Protein AF-0000000085004366 (afdb_homodimer)

Nearest PDB structures (foldseek):
  3kt0-assembly1_A  TM=9.190E-01  e=5.394E-34  Saccharomyces cerevisiae
  3hv0-assembly1_B  TM=9.323E-01  e=9.009E-30  Cryptosporidium parvum Iowa II
  4jfa-assembly2_B  TM=9.165E-01  e=2.829E-28  Plasmodium falciparum 3D7
  4j76-assembly1_A  TM=8.966E-01  e=1.308E-28  Plasmodium falciparum 3D7
  4jfa-assembly1_A  TM=9.082E-01  e=3.659E-28  Plasmodium falciparum 3D7

Sequence (804 aa):
MAASRGTPNGAYVRLVDVLSTTKLNGAPLAKADRAILNAPTNAKHDDFIETSHAQRVDQQLLDRFTQLTGRKPHRYLRRGIVFAHRDLHLILDRYESGLPIYLFTGRGPSSDSLHLGHSIPFEFTQWLQETLGAKLILMLTDDMKILHDKDLPIQDVRKYDIANATDILAFGFDLSKTFMFSNMDYIGGAFYQNIISIARHITVRSIKEALGFTDDHNVGMFYCCSTQSAGCFASSFPGILVADKASLRSI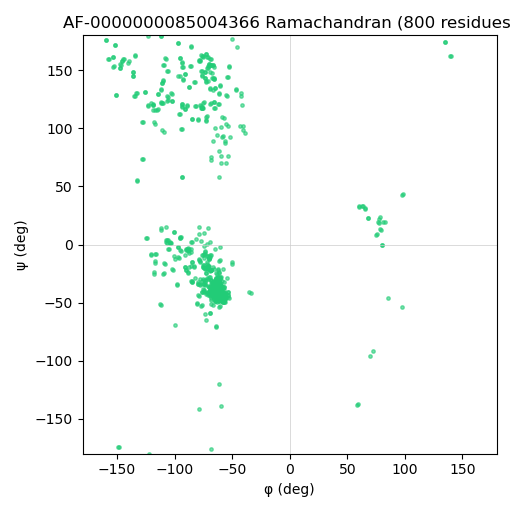PCLIPCSYDIDGYFAEVRKHAGKIGELAPSFLYSSLLPSLQGADQKMSASVKTSAIYLTDDDDVVREKIIAAFPIGQKSMDVALEWLRFFLEDDEELATIQTKHRAHQLLSIELREILTDVIIKTVRKFKTNRQGISNDVLRAFMTPRLLEMAASRGTPNGAYVRLVDVLSTTKLNGAPLAKADRAILNAPTNAKHDDFIETSHAQRVDQQLLDRFTQLTGRKPHRYLRRGIVFAHRDLHLILDRYESGLPIYLFTGRGPSSDSLHLGHSIPFEFTQWLQETLGAKLILMLTDDMKILHDKDLPIQDVRKYDIANATDILAFGFDLSKTFMFSNMDYIGGAFYQNIISIARHITVRSIKEALGFTDDHNVGMFYCCSTQSAGCFASSFPGILVADKASLRSIPCLIPCSYDIDGYFAEVRKHAGKIGELAPSFLYSSLLPSLQGADQKMSASVKTSAIYLTDDDDVVREKIIAAFPIGQKSMDVALEWLRFFLEDDEELATIQTKHRAHQLLSIELREILTDVIIKTVRKFKTNRQGISNDVLRAFMTPRLLE

pLDDT: mean 86.28, std 21.24, range [18.61, 98.88]

Solvent-accessible surface area (backbone atoms only — not comparable to full-atom values): 44004 Å² total; per-residue (Å²): 138,83,78,79,79,78,77,87,78,72,84,78,73,79,78,77,67,75,77,65,68,82,75,57,98,77,72,73,76,60,76,64,72,66,44,70,78,42,40,68,59,43,48,54,47,50,52,46,34,68,73,70,68,40,41,70,62,45,70,68,58,51,51,49,50,27,68,76,58,72,44,81,70,54,67,47,52,76,67,51,40,34,38,32,25,36,63,51,65,60,54,52,52,32,53,75,69,71,44,72,51,32,35,30,46,69,45,62,37,82,42,71,61,55,36,58,63,62,42,53,50,50,52,52,46,36,50,47,31,65,64,67,67,34,32,33,42,37,40,31,37,46,56,55,41,41,35,76,32,76,81,57,55,67,72,56,42,54,53,13,41,54,37,34,52,46,55,58,54,26,65,62,64,56,65,61,26,35,43,36,44,45,45,64,74,62,46,26,60,51,33,40,50,42,18,53,57,47,17,33,72,40,27,42,46,58,45,29,70,49,69,66,56,58,51,80,41,26,22,40,60,61,32,40,48,27,56,59,42,23,66,47,36,44,56,34,38,71,47,26,75,45,82,57,63,84,53,26,56,74,35,44,26,39,29,56,36,52,57,86,58,42,43,53,51,54,55,37,44,73,45,23,60,81,69,66,35,54,54,59,20,32,38,26,25,63,76,63,60,16,60,83,31,77,90,35,75,58,40,94,85,41,68,82,36,45,59,46,46,80,55,50,63,66,54,50,44,50,50,51,45,68,53,58,52,87,90,61,79,82,64,54,60,57,53,50,51,39,63,75,66,50,81,53,63,66,59,50,51,51,52,50,51,31,44,76,67,67,69,49,52,71,68,56,53,50,49,52,45,44,52,51,50,43,52,52,32,49,52,40,46,58,39,33,73,68,58,44,72,66,54,51,48,57,30,50,46,91,49,69,44,103,137,84,80,80,79,78,78,86,77,73,83,77,74,74,83,75,65,77,76,65,70,83,75,62,98,78,75,74,77,59,77,63,72,68,44,71,79,42,41,68,61,43,50,53,48,51,51,46,34,67,73,68,68,40,40,71,62,45,69,69,57,52,50,48,50,25,68,76,58,73,44,80,68,54,65,46,51,76,66,50,40,35,37,31,28,35,62,52,66,59,53,51,52,33,52,76,69,70,44,73,51,31,36,32,46,70,44,62,36,82,43,72,60,56,35,59,62,62,42,52,51,49,52,52,48,36,51,48,29,65,64,68,67,36,30,34,43,37,39,32,37,47,56,54,40,40,36,76,32,76,81,54,54,69,70,57,42,53,54,13,42,55,38,34,50,46,54,58,55,26,64,62,63,55,66,59,25,36,43,34,44,44,45,64,75,61,46,27,60,49,32,40,51,41,20,53,57,48,16,33,72,40,27,43,43,57,45,30,70,48,68,66,56,58,51,80,40,28,23,40,58,63,33,40,48,26,55,58,42,22,67,48,36,45,55,35,37,70,48,24,75,45,81,56,62,86,55,24,55,74,36,46,26,40,29,57,36,52,56,86,60,42,44,53,52,54,55,38,45,74,46,22,59,80,68,67,37,54,53,58,22,33,38,28,27,64,78,61,62,17,60,82,32,78,90,37,74,59,40,94,85,41,68,82,36,44,56,46,45,81,54,49,65,67,54,50,44,50,49,52,47,69,52,55,49,89,91,68,68,81,61,55,61,57,53,50,49,38,64,75,66,51,80,52,62,66,60,50,51,51,50,51,52,32,45,75,66,66,69,48,53,70,68,55,53,50,48,53,46,44,53,51,50,43,52,52,32,50,52,41,46,58,40,34,72,69,59,44,73,64,55,52,46,58,30,48,46,93,49,67,44,102

Secondary structure (DSSP, 8-state):
---------------GGGGS----SSS---TTTTTSSSHHHHHHHHHHHHHH--EE--HHHHHHHHHHH-SPPPHHHHTTSEEEEESHHHHHHHHHTT---EEEEEE---SSS-BHHHHHHHHHHHHHHHHHT-EEEEEE-HHHHHHH-TT--HHHHHHHHHHHHHHHHTT---GGGEEEEEHHHH-SHHHHHHHHHHHTT-BHHHHHHHH---TTSBHHHHHHHHHHHHTT-GGG-TTTS-S-GGGGGG--EEEEEEGGGHHHHHHHHHHHGGGT-PPPEEEEEPPPPBTTBTTS---TT-GGG--BTT--HHHHHHHHHHHS-TT-S--HHHHHHHHHH---HHHHHHHHHHHHTT-S-HHHHHHHHHHHHHHHHHHHHHHHHT--HHHHHHHHS-----/---------GGG--TTGGGS----SSS---TTTTTSSSHHHHHHHHHHHHHH--EE--HHHHHHHHHHH-SPPPHHHHTTSEEEEESHHHHHHHHHTT---EEEEEE---SSS-BHHHHHHHHHHHHHHHHHT-EEEEEE-HHHHHHH-TT--HHHHHHHHHHHHHHHHTT---GGGEEEEEHHHH-SHHHHHHHHHHHTT-BHHHHHHHH---TTSBHHHHHHHHHHHHTT-GGG-TTTS-S-GGGGGG--EEEEEEGGGHHHHHHHHHHHGGGT-PPPEEEEEPPPPBTTBTTS---TT-GGG--BTT--HHHHHHHHHHHS-TTTS-SHHHHHHHHHH---HHHHHHHHHHHHTT-S-HHHHHHHHHHHHHHHHHHHHHHHHT--HHHHHHHHS-----

Foldseek 3Di:
DPPPPDPPPPDPDDPPPPVADPDDPDDRPDPPLCPDLCVVVVVVVVVLCVVLVWAFLDPVNQVLLCVLQVDRDALCRVVCQLTTKFPVVVVSVCLSVVHAAAAEDEDAQQDLFDFPQVVQLLLNVQVVCVRSVHAYEYEHALVLNCLVDVPDDSVVSVNSVVNHLLLSCLSPHDLLRFAYAYCVPLPDDQLVVQLVLLQVVQDPVLLCVLPVDDPPRDPVNSSVLSNSLSRQQQLNFAQAADVDNVCRQVHAYEYEDASNVVSSLSSSQVCQVVSSHHRHMYGHGHTQAWLQDNVDDDDPVDVLGTGTLQDALVRLLVSLCVSQPAPDDDCSSLLSLCSSQVRDPVVSVVVSVCVVVVNAHSVNSSVVSSVRVNVVSVSSVVSSVPCDPVNSVSSHDRHYHD/DPPPPPPPPPDPDDPPPPVPDPDDPDDRPDPPLCPDLCPVVVVVVVVLCVVLVWAFLDPVNQVLLCVLQVDRDALCRVVCQQTTKDPVVVVSVCLSVVHAAAAEDEDALQDLFDFPQVVQLLLNNQVCCVRSVHAYEYEHALVLNCLVDVPDDSVVSVNSVVNHLLLSCLSPHDLLRFAYAYCVPLPDDQLVVQLVLLQVVQDPVLLCVLPVDDPPRDPVNSSVLSNSLSRQQQLNFAQAADVDNVCRQVHAYEYEDASNVVSSLSSSQVCQVVSSHHRHMYGHGHTQAWLQDNVDDDDPVDVLGTGTLQDALVRLLVSLCVSQPFDDDPCSSLLSLCSSQVRDPVVSVVVSVCVVVVNDGSVNSSVVSSVRVNVVSVSSVVSSVPCDPVNSVSSHDRHYHD

Structure (mmCIF, N/CA/C/O backbone):
data_AF-0000000085004366-model_v1
#
loop_
_entity.id
_entity.type
_entity.pdbx_description
1 polymer 'tryptophan--tRNA ligase'
#
loop_
_atom_site.group_PDB
_atom_site.id
_atom_site.type_symbol
_atom_site.label_atom_id
_atom_site.label_alt_id
_atom_site.label_comp_id
_atom_site.label_asym_id
_atom_site.label_entity_id
_atom_site.label_seq_id
_atom_site.pdbx_PDB_ins_code
_atom_site.Cartn_x
_atom_site.Cartn_y
_atom_site.Cartn_z
_atom_site.occupancy
_atom_site.B_iso_or_equiv
_atom_site.auth_seq_id
_atom_site.auth_comp_id
_atom_site.auth_asym_id
_atom_site.auth_atom_id
_atom_site.pdbx_PDB_model_num
ATOM 1 N N . MET A 1 1 ? 30.172 -12.664 55.875 1 18.61 1 MET A N 1
ATOM 2 C CA . MET A 1 1 ? 30.094 -11.234 56.188 1 18.61 1 MET A CA 1
ATOM 3 C C . MET A 1 1 ? 29.141 -10.531 55.219 1 18.61 1 MET A C 1
ATOM 5 O O . MET A 1 1 ? 29.344 -10.555 54 1 18.61 1 MET A O 1
ATOM 9 N N . ALA A 1 2 ? 27.797 -10.477 55.531 1 21.38 2 ALA A N 1
ATOM 10 C CA . ALA A 1 2 ? 26.422 -10.312 55.094 1 21.38 2 ALA A CA 1
ATOM 11 C C . ALA A 1 2 ? 26.156 -8.891 54.625 1 21.38 2 ALA A C 1
ATOM 13 O O . ALA A 1 2 ? 26.156 -7.949 55.406 1 21.38 2 ALA A O 1
ATOM 14 N N . ALA A 1 3 ? 26.75 -8.508 53.344 1 22.55 3 ALA A N 1
ATOM 15 C CA . ALA A 1 3 ? 27.031 -7.176 52.812 1 22.55 3 ALA A CA 1
ATOM 16 C C . ALA A 1 3 ? 25.766 -6.312 52.812 1 22.55 3 ALA A C 1
ATOM 18 O O . ALA A 1 3 ? 24.734 -6.727 52.281 1 22.55 3 ALA A O 1
ATOM 19 N N . SER A 1 4 ? 25.531 -5.371 53.688 1 19.69 4 SER A N 1
ATOM 20 C CA . SER A 1 4 ? 24.516 -4.441 54.156 1 19.69 4 SER A CA 1
ATOM 21 C C . SER A 1 4 ? 24.109 -3.461 53.062 1 19.69 4 SER A C 1
ATOM 23 O O . SER A 1 4 ? 24.875 -2.561 52.719 1 19.69 4 SER A O 1
ATOM 25 N N . ARG A 1 5 ? 23.594 -3.988 51.844 1 24.56 5 ARG A N 1
ATOM 26 C CA . ARG A 1 5 ? 23.375 -3.256 50.625 1 24.56 5 ARG A CA 1
ATOM 27 C C . ARG A 1 5 ? 22.469 -2.051 50.844 1 24.56 5 ARG A C 1
ATOM 29 O O . ARG A 1 5 ? 21.344 -2.199 51.281 1 24.56 5 ARG A O 1
ATOM 36 N N . GLY A 1 6 ? 23.047 -0.869 51.188 1 21.53 6 GLY A N 1
ATOM 37 C CA . GLY A 1 6 ? 22.516 0.421 51.625 1 21.53 6 GLY A CA 1
ATOM 38 C C . GLY A 1 6 ? 21.531 1.01 50.625 1 21.53 6 GLY A C 1
ATOM 39 O O . GLY A 1 6 ? 21.703 0.894 49.406 1 21.53 6 GLY A O 1
ATOM 40 N N . THR A 1 7 ? 20.172 1.083 50.875 1 25.44 7 THR A N 1
ATOM 41 C CA . THR A 1 7 ? 18.891 1.479 50.281 1 25.44 7 THR A CA 1
ATOM 42 C C . THR A 1 7 ? 18.906 2.953 49.906 1 25.44 7 THR A C 1
ATOM 44 O O . THR A 1 7 ? 18.984 3.832 50.75 1 25.44 7 THR A O 1
ATOM 47 N N . PRO A 1 8 ? 19.766 3.365 48.75 1 24.28 8 PRO A N 1
ATOM 48 C CA . PRO A 1 8 ? 19.953 4.809 48.594 1 24.28 8 PRO A CA 1
ATOM 49 C C . PRO A 1 8 ? 18.641 5.57 48.438 1 24.28 8 PRO A C 1
ATOM 51 O O . PRO A 1 8 ? 17.812 5.191 47.594 1 24.28 8 PRO A O 1
ATOM 54 N N . ASN A 1 9 ? 17.922 6.156 49.406 1 22.53 9 ASN A N 1
ATOM 55 C CA . ASN A 1 9 ? 16.734 6.93 49.75 1 22.53 9 ASN A CA 1
ATOM 56 C C . ASN A 1 9 ? 16.656 8.219 48.938 1 22.53 9 ASN A C 1
ATOM 58 O O . ASN A 1 9 ? 15.648 8.914 48.969 1 22.53 9 ASN A O 1
ATOM 62 N N . GLY A 1 10 ? 17.781 8.914 48.438 1 21.23 10 GLY A N 1
ATOM 63 C CA . GLY A 1 10 ? 17.797 10.375 48.438 1 21.23 10 GLY A CA 1
ATOM 64 C C . GLY A 1 10 ? 16.969 10.961 47.312 1 21.23 10 GLY A C 1
ATOM 65 O O . GLY A 1 10 ? 16.922 12.18 47.156 1 21.23 10 GLY A O 1
ATOM 66 N N . ALA A 1 11 ? 16.766 10.398 46.156 1 23.56 11 ALA A N 1
ATOM 67 C CA . ALA A 1 11 ? 16.781 11.211 44.938 1 23.56 11 ALA A CA 1
ATOM 68 C C . ALA A 1 11 ? 15.469 11.961 44.75 1 23.56 11 ALA A C 1
ATOM 70 O O . ALA A 1 11 ? 15.141 12.398 43.656 1 23.56 11 ALA A O 1
ATOM 71 N N . TYR A 1 12 ? 14.547 12 45.688 1 23.56 12 TYR A N 1
ATOM 72 C CA . TYR A 1 12 ? 13.227 12.547 45.438 1 23.56 12 TYR A CA 1
ATOM 73 C C . TYR A 1 12 ? 13.273 14.07 45.375 1 23.56 12 TYR A C 1
ATOM 75 O O . TYR A 1 12 ? 12.344 14.75 45.812 1 23.56 12 TYR A O 1
ATOM 83 N N . VAL A 1 13 ? 14.453 14.75 45.344 1 22.47 13 VAL A N 1
ATOM 84 C CA . VAL A 1 13 ? 14.391 16.156 45.719 1 22.47 13 VAL A CA 1
ATOM 85 C C . VAL A 1 13 ? 13.445 16.906 44.781 1 22.47 13 VAL A C 1
ATOM 87 O O . VAL A 1 13 ? 13.055 16.391 43.75 1 22.47 13 VAL A O 1
ATOM 90 N N . ARG A 1 14 ? 13.922 18.391 44.281 1 23.83 14 ARG A N 1
ATOM 91 C CA . ARG A 1 14 ? 13.68 19.828 44.312 1 23.83 14 ARG A CA 1
ATOM 92 C C . ARG A 1 14 ? 13.133 20.328 42.969 1 23.83 14 ARG A C 1
ATOM 94 O O . ARG A 1 14 ? 13.859 20.938 42.188 1 23.83 14 ARG A O 1
ATOM 101 N N . LEU A 1 15 ? 12.68 19.484 42.125 1 21.66 15 LEU A N 1
ATOM 102 C CA . LEU A 1 15 ? 12.391 19.969 40.781 1 21.66 15 LEU A CA 1
ATOM 103 C C . LEU A 1 15 ? 11.328 21.062 40.812 1 21.66 15 LEU A C 1
ATOM 105 O O . LEU A 1 15 ? 10.977 21.625 39.781 1 21.66 15 LEU A O 1
ATOM 109 N N . VAL A 1 16 ? 10.742 21.453 41.969 1 25.38 16 VAL A N 1
ATOM 110 C CA . VAL A 1 16 ? 9.641 22.391 42.062 1 25.38 16 VAL A CA 1
ATOM 111 C C . VAL A 1 16 ? 10.133 23.797 41.75 1 25.38 16 VAL A C 1
ATOM 113 O O . VAL A 1 16 ? 9.344 24.672 41.406 1 25.38 16 VAL A O 1
ATOM 116 N N . ASP A 1 17 ? 11.375 24.156 42 1 26.16 17 ASP A N 1
ATOM 117 C CA . ASP A 1 17 ? 11.758 25.547 42.219 1 26.16 17 ASP A CA 1
ATOM 118 C C . ASP A 1 17 ? 11.945 26.266 40.875 1 26.16 17 ASP A C 1
ATOM 120 O O . ASP A 1 17 ? 12.148 27.484 40.844 1 26.16 17 ASP A O 1
ATOM 124 N N . VAL A 1 18 ? 12.312 25.516 39.875 1 27.48 18 VAL A N 1
ATOM 125 C CA . VAL A 1 18 ? 12.93 26.266 38.781 1 27.48 18 VAL A CA 1
ATOM 126 C C . VAL A 1 18 ? 11.859 27.016 38.031 1 27.48 18 VAL A C 1
ATOM 128 O O . VAL A 1 18 ? 12.164 27.719 37.031 1 27.48 18 VAL A O 1
ATOM 131 N N . LEU A 1 19 ? 10.586 26.766 38.25 1 25.95 19 LEU A N 1
ATOM 132 C CA . LEU A 1 19 ? 9.594 27.391 37.406 1 25.95 19 LEU A CA 1
ATOM 133 C C . LEU A 1 19 ? 9.523 28.906 37.656 1 25.95 19 LEU A C 1
ATOM 135 O O . LEU A 1 19 ? 8.625 29.578 37.156 1 25.95 19 LEU A O 1
ATOM 139 N N . SER A 1 20 ? 10.398 29.391 38.562 1 26.08 20 SER A N 1
ATOM 140 C CA . SER A 1 20 ? 10.031 30.703 39.062 1 26.08 20 SER A CA 1
ATOM 141 C C . SER A 1 20 ? 10.266 31.797 38.031 1 26.08 20 SER A C 1
ATOM 143 O O . SER A 1 20 ? 9.453 32.719 37.906 1 26.08 20 SER A O 1
ATOM 145 N N . THR A 1 21 ? 11.531 31.969 37.562 1 27.36 21 THR A N 1
ATOM 146 C CA . THR A 1 21 ? 12.047 33.312 37.406 1 27.36 21 THR A CA 1
ATOM 147 C C . THR A 1 21 ? 11.742 33.875 36.031 1 27.36 21 THR A C 1
ATOM 149 O O . THR A 1 21 ? 12.305 34.906 35.625 1 27.36 21 THR A O 1
ATOM 152 N N . THR A 1 22 ? 11.195 33.219 35.156 1 24.27 22 THR A N 1
ATOM 153 C CA . THR A 1 22 ? 11.289 33.906 33.875 1 24.27 22 THR A CA 1
ATOM 154 C C . THR A 1 22 ? 10.508 35.219 33.938 1 24.27 22 THR A C 1
ATOM 156 O O . THR A 1 22 ? 9.297 35.219 34.125 1 24.27 22 THR A O 1
ATOM 159 N N . LYS A 1 23 ? 11.258 36.281 34.125 1 30.55 23 LYS A N 1
ATOM 160 C CA . LYS A 1 23 ? 10.953 37.719 34.281 1 30.55 23 LYS A CA 1
ATOM 161 C C . LYS A 1 23 ? 10.273 38.281 33.062 1 30.55 23 LYS A C 1
ATOM 163 O O . LYS A 1 23 ? 10.805 38.188 31.953 1 30.55 23 LYS A O 1
ATOM 168 N N . LEU A 1 24 ? 8.875 38.094 32.844 1 23.94 24 LEU A N 1
ATOM 169 C CA . LEU A 1 24 ? 8.32 38.906 31.781 1 23.94 24 LEU A CA 1
ATOM 170 C C . LEU A 1 24 ? 8.734 40.375 31.969 1 23.94 24 LEU A C 1
ATOM 172 O O . LEU A 1 24 ? 9.109 40.781 33.062 1 23.94 24 LEU A O 1
ATOM 176 N N . ASN A 1 25 ? 8.445 41.344 31.141 1 26.38 25 ASN A N 1
ATOM 177 C CA . ASN A 1 25 ? 8.734 42.75 31.219 1 26.38 25 ASN A CA 1
ATOM 178 C C . ASN A 1 25 ? 8.047 43.406 32.406 1 26.38 25 ASN A C 1
ATOM 180 O O . ASN A 1 25 ? 6.871 43.781 32.344 1 26.38 25 ASN A O 1
ATOM 184 N N . GLY A 1 26 ? 8.57 43.625 33.656 1 31.27 26 GLY A N 1
ATOM 185 C CA . GLY A 1 26 ? 8.57 44.094 35.031 1 31.27 26 GLY A CA 1
ATOM 186 C C . GLY A 1 26 ? 7.703 43.25 35.938 1 31.27 26 GLY A C 1
ATOM 187 O O . GLY A 1 26 ? 8.172 42.781 37 1 31.27 26 GLY A O 1
ATOM 188 N N . ALA A 1 27 ? 6.246 43.594 36.188 1 31.95 27 ALA A N 1
ATOM 189 C CA . ALA A 1 27 ? 5.465 43.031 37.25 1 31.95 27 ALA A CA 1
ATOM 190 C C . ALA A 1 27 ? 5.281 41.531 37.062 1 31.95 27 ALA A C 1
ATOM 192 O O . ALA A 1 27 ? 5.125 41.062 35.906 1 31.95 27 ALA A O 1
ATOM 193 N N . PRO A 1 28 ? 5.797 40.594 38.031 1 32.97 28 PRO A N 1
ATOM 194 C CA . PRO A 1 28 ? 5.625 39.156 38.031 1 32.97 28 PRO A CA 1
ATOM 195 C C . PRO A 1 28 ? 4.227 38.719 37.594 1 32.97 28 PRO A C 1
ATOM 197 O O . PRO A 1 28 ? 3.23 39.281 38.031 1 32.97 28 PRO A O 1
ATOM 200 N N . LEU A 1 29 ? 4 38.375 36.344 1 31.67 29 LEU A N 1
ATOM 201 C CA . LEU A 1 29 ? 2.686 37.812 36.062 1 31.67 29 LEU A CA 1
ATOM 202 C C . LEU A 1 29 ? 2.242 36.875 37.156 1 31.67 29 LEU A C 1
ATOM 204 O O . LEU A 1 29 ? 3 36 37.562 1 31.67 29 LEU A O 1
ATOM 208 N N . ALA A 1 30 ? 1.372 37.344 38 1 29.52 30 ALA A N 1
ATOM 209 C CA . ALA A 1 30 ? 0.907 36.594 39.156 1 29.52 30 ALA A CA 1
ATOM 210 C C . ALA A 1 30 ? 0.634 35.156 38.812 1 29.52 30 ALA A C 1
ATOM 212 O O . ALA A 1 30 ? 0.185 34.844 37.719 1 29.52 30 ALA A O 1
ATOM 213 N N . LYS A 1 31 ? 1.155 34.188 39.5 1 38.28 31 LYS A N 1
ATOM 214 C CA . LYS A 1 31 ? 1.015 32.719 39.562 1 38.28 31 LYS A CA 1
ATOM 215 C C . LYS A 1 31 ? -0.422 32.312 39.25 1 38.28 31 LYS A C 1
ATOM 217 O O . LYS A 1 31 ? -0.666 31.188 38.812 1 38.28 31 LYS A O 1
ATOM 222 N N . ALA A 1 32 ? -1.316 33.031 39.781 1 31.36 32 ALA A N 1
ATOM 223 C CA . ALA A 1 32 ? -2.746 32.719 39.781 1 31.36 32 ALA A CA 1
ATOM 224 C C . ALA A 1 32 ? -3.334 32.781 38.375 1 31.36 32 ALA A C 1
ATOM 226 O O . ALA A 1 32 ? -4.219 31.984 38.031 1 31.36 32 ALA A O 1
ATOM 227 N N . ASP A 1 33 ? -3.033 33.75 37.625 1 32.09 33 ASP A N 1
ATOM 228 C CA . ASP A 1 33 ? -3.762 33.938 36.375 1 32.09 33 ASP A CA 1
ATOM 229 C C . ASP A 1 33 ? -3.354 32.906 35.344 1 32.09 33 ASP A C 1
ATOM 231 O O . ASP A 1 33 ? -4.07 32.688 34.344 1 32.09 33 ASP A O 1
ATOM 235 N N . ARG A 1 34 ? -2.162 32.438 35.219 1 37.06 34 ARG A N 1
ATOM 236 C CA . ARG A 1 34 ? -1.754 31.328 34.375 1 37.06 34 ARG A CA 1
ATOM 237 C C . ARG A 1 34 ? -2.477 30.047 34.781 1 37.06 34 ARG A C 1
ATOM 239 O O . ARG A 1 34 ? -2.398 29.031 34.094 1 37.06 34 ARG A O 1
ATOM 246 N N . ALA A 1 35 ? -3.129 29.969 35.906 1 35.16 35 ALA A N 1
ATOM 247 C CA . ALA A 1 35 ? -3.732 28.812 36.562 1 35.16 35 ALA A CA 1
ATOM 248 C C . ALA A 1 35 ? -5.094 28.484 35.938 1 35.16 35 ALA A C 1
ATOM 250 O O . ALA A 1 35 ? -5.484 27.312 35.875 1 35.16 35 ALA A O 1
ATOM 251 N N . ILE A 1 36 ? -6.016 29.406 35.781 1 33.12 36 ILE A N 1
ATOM 252 C CA . ILE A 1 36 ? -7.391 29 35.5 1 33.12 36 ILE A CA 1
ATOM 253 C C . ILE A 1 36 ? -7.465 28.297 34.156 1 33.12 36 ILE A C 1
ATOM 255 O O . ILE A 1 36 ? -8.055 27.234 34.031 1 33.12 36 ILE A O 1
ATOM 259 N N . LEU A 1 37 ? -7.285 29.031 32.969 1 37.38 37 LEU A N 1
ATOM 260 C CA . LEU A 1 37 ? -7.613 28.5 31.656 1 37.38 37 LEU A CA 1
ATOM 261 C C . LEU A 1 37 ? -6.605 27.438 31.234 1 37.38 37 LEU A C 1
ATOM 263 O O . LEU A 1 37 ? -6.891 26.625 30.359 1 37.38 37 LEU A O 1
ATOM 267 N N . ASN A 1 38 ? -5.309 27.484 31.641 1 43.28 38 ASN A N 1
ATOM 268 C CA . ASN A 1 38 ? -4.152 26.75 31.141 1 43.28 38 ASN A CA 1
ATOM 269 C C . ASN A 1 38 ? -4.02 25.391 31.797 1 43.28 38 ASN A C 1
ATOM 271 O O . ASN A 1 38 ? -3.086 24.641 31.5 1 43.28 38 ASN A O 1
ATOM 275 N N . ALA A 1 39 ? -4.816 25.141 32.75 1 43.47 39 ALA A N 1
ATOM 276 C CA . ALA A 1 39 ? -4.527 24 33.594 1 43.47 39 ALA A CA 1
ATOM 277 C C . ALA A 1 39 ? -4.73 22.688 32.844 1 43.47 39 ALA A C 1
ATOM 279 O O . ALA A 1 39 ? -3.836 21.828 32.844 1 43.47 39 ALA A O 1
ATOM 280 N N . PRO A 1 40 ? -6.008 22.594 32.406 1 45.72 40 PRO A N 1
ATOM 281 C CA . PRO A 1 40 ? -6.184 21.266 31.812 1 45.72 40 PRO A CA 1
ATOM 282 C C . PRO A 1 40 ? -5.348 21.078 30.547 1 45.72 40 PRO A C 1
ATOM 284 O O . PRO A 1 40 ? -4.82 19.984 30.312 1 45.72 40 PRO A O 1
ATOM 287 N N . THR A 1 41 ? -5.254 22.141 29.766 1 58.03 41 THR A N 1
ATOM 288 C CA . THR A 1 41 ? -4.418 22.047 28.578 1 58.03 41 THR A CA 1
ATOM 289 C C . THR A 1 41 ? -2.953 21.844 28.953 1 58.03 41 THR A C 1
ATOM 291 O O . THR A 1 41 ? -2.252 21.047 28.328 1 58.03 41 THR A O 1
ATOM 294 N N . ASN A 1 42 ? -2.66 22.391 30.062 1 63.06 42 ASN A N 1
ATOM 295 C CA . ASN A 1 42 ? -1.275 22.281 30.516 1 63.06 42 ASN A CA 1
ATOM 296 C C . ASN A 1 42 ? -0.959 20.875 31 1 63.06 42 ASN A C 1
ATOM 298 O O . ASN A 1 42 ? 0.13 20.359 30.75 1 63.06 42 ASN A O 1
ATOM 302 N N . ALA A 1 43 ? -2.02 20.344 31.578 1 68 43 ALA A N 1
ATOM 303 C CA . ALA A 1 43 ? -1.804 18.969 32.031 1 68 43 ALA A CA 1
ATOM 304 C C . ALA A 1 43 ? -1.623 18.016 30.875 1 68 43 ALA A C 1
ATOM 306 O O . ALA A 1 43 ? -0.751 17.141 30.906 1 68 43 ALA A O 1
ATOM 307 N N . LYS A 1 44 ? -2.391 18.25 29.875 1 81.56 44 LYS A N 1
ATOM 308 C CA . LYS A 1 44 ? -2.27 17.422 28.688 1 81.56 44 LYS A CA 1
ATOM 309 C C . LYS A 1 44 ? -0.922 17.641 28 1 81.56 44 LYS A C 1
ATOM 311 O O . LYS A 1 44 ? -0.314 16.688 27.5 1 81.56 44 LYS A O 1
ATOM 316 N N . HIS A 1 45 ? -0.509 18.844 28.109 1 88.81 45 HIS A N 1
ATOM 317 C CA . HIS A 1 45 ? 0.775 19.172 27.5 1 88.81 45 HIS A CA 1
ATOM 318 C C . HIS A 1 45 ? 1.927 18.516 28.25 1 88.81 45 HIS A C 1
ATOM 320 O O . HIS A 1 45 ? 2.82 17.922 27.641 1 88.81 45 HIS A O 1
ATOM 326 N N . ASP A 1 46 ? 1.825 18.594 29.484 1 89 46 ASP A N 1
ATOM 327 C CA . ASP A 1 46 ? 2.871 18 30.312 1 89 46 ASP A CA 1
ATOM 328 C C . ASP A 1 46 ? 2.891 16.469 30.156 1 89 46 ASP A C 1
ATOM 330 O O . ASP A 1 46 ? 3.961 15.867 30.047 1 89 46 ASP A O 1
ATOM 334 N N . ASP A 1 47 ? 1.749 15.969 30.156 1 90 47 ASP A N 1
ATOM 335 C CA . ASP A 1 47 ? 1.646 14.523 29.953 1 90 47 ASP A CA 1
ATOM 336 C C . ASP A 1 47 ? 2.242 14.117 28.609 1 90 47 ASP A C 1
ATOM 338 O O . ASP A 1 47 ? 2.957 13.117 28.531 1 90 47 ASP A O 1
ATOM 342 N N . PHE A 1 48 ? 1.968 14.883 27.625 1 91.81 48 PHE A N 1
ATOM 343 C CA . PHE A 1 48 ? 2.496 14.602 26.297 1 91.81 48 PHE A CA 1
ATOM 344 C C . PHE A 1 48 ? 4.02 14.664 26.281 1 91.81 48 PHE A C 1
ATOM 346 O O . PHE A 1 48 ? 4.684 13.781 25.75 1 91.81 48 PHE A O 1
ATOM 353 N N . ILE A 1 49 ? 4.523 15.664 26.875 1 92.88 49 ILE A N 1
ATOM 354 C CA . ILE A 1 49 ? 5.969 15.867 26.891 1 92.88 49 ILE A CA 1
ATOM 355 C C . ILE A 1 49 ? 6.645 14.727 27.656 1 92.88 49 ILE A C 1
ATOM 357 O O . ILE A 1 49 ? 7.668 14.203 27.219 1 92.88 49 ILE A O 1
ATOM 361 N N . GLU A 1 50 ? 6.082 14.305 28.656 1 90.31 50 GLU A N 1
ATOM 362 C CA . GLU A 1 50 ? 6.641 13.234 29.469 1 90.31 50 GLU A CA 1
ATOM 363 C C . GLU A 1 50 ? 6.613 11.906 28.734 1 90.31 50 GLU A C 1
ATOM 365 O O . GLU A 1 50 ? 7.586 11.141 28.781 1 90.31 50 GLU A O 1
ATOM 370 N N . THR A 1 51 ? 5.543 11.672 28.031 1 88.06 51 THR A N 1
ATOM 371 C CA . THR A 1 51 ? 5.359 10.359 27.406 1 88.06 51 THR A CA 1
ATOM 372 C C . THR A 1 51 ? 6.062 10.305 26.062 1 88.06 51 THR A C 1
ATOM 374 O O . THR A 1 51 ? 6.578 9.258 25.672 1 88.06 51 THR A O 1
ATOM 377 N N . SER A 1 52 ? 6.156 11.359 25.344 1 88.81 52 SER A N 1
ATOM 378 C CA . SER A 1 52 ? 6.695 11.375 23.984 1 88.81 52 SER A CA 1
ATOM 379 C C . SER A 1 52 ? 8.195 11.648 23.984 1 88.81 52 SER A C 1
ATOM 381 O O . SER A 1 52 ? 8.867 11.445 22.984 1 88.81 52 SER A O 1
ATOM 383 N N . HIS A 1 53 ? 8.695 12.18 25.031 1 86.31 53 HIS A N 1
ATOM 384 C CA . HIS A 1 53 ? 10.078 12.602 25.172 1 86.31 53 HIS A CA 1
ATOM 385 C C . HIS A 1 53 ? 10.391 13.797 24.281 1 86.31 53 HIS A C 1
ATOM 387 O O . HIS A 1 53 ? 11.539 13.977 23.859 1 86.31 53 HIS A O 1
ATOM 393 N N . ALA A 1 54 ? 9.344 14.531 23.922 1 94.38 54 ALA A N 1
ATOM 394 C CA . ALA A 1 54 ? 9.531 15.82 23.266 1 94.38 54 ALA A CA 1
ATOM 395 C C . ALA A 1 54 ? 10.062 16.859 24.234 1 94.38 54 ALA A C 1
ATOM 397 O O . ALA A 1 54 ? 10.078 16.625 25.453 1 94.38 54 ALA A O 1
ATOM 398 N N . GLN A 1 55 ? 10.602 17.891 23.719 1 95.88 55 GLN A N 1
ATOM 399 C CA . GLN A 1 55 ? 11.102 18.984 24.547 1 95.88 55 GLN A CA 1
ATOM 400 C C . GLN A 1 55 ? 10.18 20.203 24.469 1 95.88 55 GLN A C 1
ATOM 402 O O . GLN A 1 55 ? 9.547 20.453 23.438 1 95.88 55 GLN A O 1
ATOM 407 N N . ARG A 1 56 ? 10.125 20.938 25.531 1 95.69 56 ARG A N 1
ATOM 408 C CA . ARG A 1 56 ? 9.305 22.141 25.562 1 95.69 56 ARG A CA 1
ATOM 409 C C . ARG A 1 56 ? 9.906 23.234 24.703 1 95.69 56 ARG A C 1
ATOM 411 O O . ARG A 1 56 ? 11.125 23.406 24.672 1 95.69 56 ARG A O 1
ATOM 418 N N . VAL A 1 57 ? 9.062 23.922 24.047 1 96.5 57 VAL A N 1
ATOM 419 C CA . VAL A 1 57 ? 9.492 25.156 23.422 1 96.5 57 VAL A CA 1
ATOM 420 C C . VAL A 1 57 ? 9.719 26.234 24.484 1 96.5 57 VAL A C 1
ATOM 422 O O . VAL A 1 57 ? 8.758 26.734 25.078 1 96.5 57 VAL A O 1
ATOM 425 N N . ASP A 1 58 ? 10.961 26.609 24.734 1 95.12 58 ASP A N 1
ATOM 426 C CA . ASP A 1 58 ? 11.266 27.562 25.781 1 95.12 58 ASP A CA 1
ATOM 427 C C . ASP A 1 58 ? 11.773 28.875 25.203 1 95.12 58 ASP A C 1
ATOM 429 O O . ASP A 1 58 ? 11.852 29.047 23.984 1 95.12 58 ASP A O 1
ATOM 433 N N . GLN A 1 59 ? 12.039 29.734 26.156 1 96.19 59 GLN A N 1
ATOM 434 C CA . GLN A 1 59 ? 12.422 31.078 25.75 1 96.19 59 GLN A CA 1
ATOM 435 C C . GLN A 1 59 ? 13.766 31.062 25.016 1 96.19 59 GLN A C 1
ATOM 437 O O . GLN A 1 59 ? 13.984 31.859 24.094 1 96.19 59 GLN A O 1
ATOM 442 N N . GLN A 1 60 ? 14.656 30.219 25.375 1 96.25 60 GLN A N 1
ATOM 443 C CA . GLN A 1 60 ? 15.961 30.125 24.719 1 96.25 60 GLN A CA 1
ATOM 444 C C . GLN A 1 60 ? 15.805 29.75 23.25 1 96.25 60 GLN A C 1
ATOM 446 O O . GLN A 1 60 ? 16.484 30.312 22.391 1 96.25 60 GLN A O 1
ATOM 451 N N . LEU A 1 61 ? 14.945 28.797 23.062 1 95.81 61 LEU A N 1
ATOM 452 C CA . LEU A 1 61 ? 14.688 28.375 21.703 1 95.81 61 LEU A CA 1
ATOM 453 C C . LEU A 1 61 ? 14.062 29.5 20.875 1 95.81 61 LEU A C 1
ATOM 455 O O . LEU A 1 61 ? 14.414 29.703 19.719 1 95.81 61 LEU A O 1
ATOM 459 N N . LEU A 1 62 ? 13.164 30.234 21.438 1 96.62 62 LEU A N 1
ATOM 460 C CA . LEU A 1 62 ? 12.5 31.344 20.766 1 96.62 62 LEU A CA 1
ATOM 461 C C . LEU A 1 62 ? 13.484 32.469 20.453 1 96.62 62 LEU A C 1
ATOM 463 O O . LEU A 1 62 ? 13.43 33.062 19.375 1 96.62 62 LEU A O 1
ATOM 467 N N . ASP A 1 63 ? 14.344 32.719 21.406 1 97.19 63 ASP A N 1
ATOM 468 C CA . ASP A 1 63 ? 15.375 33.719 21.188 1 97.19 63 ASP A CA 1
ATOM 469 C C . ASP A 1 63 ? 16.297 33.312 20.047 1 97.19 63 ASP A C 1
ATOM 471 O O . ASP A 1 63 ? 16.656 34.156 19.203 1 97.19 63 ASP A O 1
ATOM 475 N N . ARG A 1 64 ? 16.656 32.125 20.047 1 96.62 64 ARG A N 1
ATOM 476 C CA . ARG A 1 64 ? 17.5 31.625 18.969 1 96.62 64 ARG A CA 1
ATOM 477 C C . ARG A 1 64 ? 16.797 31.734 17.625 1 96.62 64 ARG A C 1
ATOM 479 O O . ARG A 1 64 ? 17.406 32.125 16.625 1 96.62 64 ARG A O 1
ATOM 486 N N . PHE A 1 65 ? 15.594 31.359 17.641 1 95.69 65 PHE A N 1
ATOM 487 C CA . PHE A 1 65 ? 14.797 31.438 16.438 1 95.69 65 PHE A CA 1
ATOM 488 C C . PHE A 1 65 ? 14.781 32.875 15.891 1 95.69 65 PHE A C 1
ATOM 490 O O . PHE A 1 65 ? 14.977 33.094 14.695 1 95.69 65 PHE A O 1
ATOM 497 N N . THR A 1 66 ? 14.57 33.812 16.734 1 96.75 66 THR A N 1
ATOM 498 C CA . THR A 1 66 ? 14.523 35.219 16.375 1 96.75 66 THR A CA 1
ATOM 499 C C . THR A 1 66 ? 15.891 35.719 15.883 1 96.75 66 THR A C 1
ATOM 501 O O . THR A 1 66 ? 15.977 36.438 14.891 1 96.75 66 THR A O 1
ATOM 504 N N . GLN A 1 67 ? 16.891 35.312 16.547 1 97.5 67 GLN A N 1
ATOM 505 C CA . GLN A 1 67 ? 18.234 35.688 16.172 1 97.5 67 GLN A CA 1
ATOM 506 C C . GLN A 1 67 ? 18.609 35.188 14.781 1 97.5 67 GLN A C 1
ATOM 508 O O . GLN A 1 67 ? 19.172 35.938 13.984 1 97.5 67 GLN A O 1
ATOM 513 N N . LEU A 1 68 ? 18.266 34 14.508 1 97.31 68 LEU A N 1
ATOM 514 C CA . LEU A 1 68 ? 18.641 33.375 13.258 1 97.31 68 LEU A CA 1
ATOM 515 C C . LEU A 1 68 ? 17.812 33.906 12.102 1 97.31 68 LEU A C 1
ATOM 517 O O . LEU A 1 68 ? 18.328 34.125 11 1 97.31 68 LEU A O 1
ATOM 521 N N . THR A 1 69 ? 16.516 34.156 12.312 1 96.5 69 THR A N 1
ATOM 522 C CA . THR A 1 69 ? 15.617 34.406 11.203 1 96.5 69 THR A CA 1
ATOM 523 C C . THR A 1 69 ? 15.336 35.906 11.086 1 96.5 69 THR A C 1
ATOM 525 O O . THR A 1 69 ? 14.852 36.375 10.055 1 96.5 69 THR A O 1
ATOM 528 N N . GLY A 1 70 ? 15.547 36.656 12.188 1 96.44 70 GLY A N 1
ATOM 529 C CA . GLY A 1 70 ? 15.219 38.062 12.227 1 96.44 70 GLY A CA 1
ATOM 530 C C . GLY A 1 70 ? 13.727 38.344 12.336 1 96.44 70 GLY A C 1
ATOM 531 O O . GLY A 1 70 ? 13.289 39.5 12.234 1 96.44 70 GLY A O 1
ATOM 532 N N . ARG A 1 71 ? 12.938 37.344 12.539 1 95.81 71 ARG A N 1
ATOM 533 C CA . ARG A 1 71 ? 11.492 37.5 12.602 1 95.81 71 ARG A CA 1
ATOM 534 C C . ARG A 1 71 ? 10.977 37.281 14.016 1 95.81 71 ARG A C 1
ATOM 536 O O . ARG A 1 71 ? 11.484 36.406 14.75 1 95.81 71 ARG A O 1
ATOM 543 N N . LYS A 1 72 ? 10 38.094 14.352 1 95.75 72 LYS A N 1
ATOM 544 C CA . LYS A 1 72 ? 9.266 37.781 15.578 1 95.75 72 LYS A CA 1
ATOM 545 C C . LYS A 1 72 ? 8.57 36.438 15.5 1 95.75 72 LYS A C 1
ATOM 547 O O . LYS A 1 72 ? 7.895 36.125 14.508 1 95.75 72 LYS A O 1
ATOM 552 N N . PRO A 1 73 ? 8.766 35.625 16.516 1 96.88 73 PRO A N 1
ATOM 553 C CA . PRO A 1 73 ? 8.102 34.312 16.469 1 96.88 73 PRO A CA 1
ATOM 554 C C . PRO A 1 73 ? 6.59 34.438 16.266 1 96.88 73 PRO A C 1
ATOM 556 O O . PRO A 1 73 ? 5.965 35.375 16.781 1 96.88 73 PRO A O 1
ATOM 559 N N . HIS A 1 74 ? 6.062 33.531 15.539 1 97.38 74 HIS A N 1
ATOM 560 C CA . HIS A 1 74 ? 4.621 33.469 15.328 1 97.38 74 HIS A CA 1
ATOM 561 C C . HIS A 1 74 ? 3.867 33.469 16.656 1 97.38 74 HIS A C 1
ATOM 563 O O . HIS A 1 74 ? 4.379 32.969 17.656 1 97.38 74 HIS A O 1
ATOM 569 N N . ARG A 1 75 ? 2.639 33.938 16.703 1 97.31 75 ARG A N 1
ATOM 570 C CA . ARG A 1 75 ? 1.856 34 17.938 1 97.31 75 ARG A CA 1
ATOM 571 C C . ARG A 1 75 ? 1.649 32.594 18.531 1 97.31 75 ARG A C 1
ATOM 573 O O . ARG A 1 75 ? 1.556 32.438 19.75 1 97.31 75 ARG A O 1
ATOM 580 N N . TYR A 1 76 ? 1.605 31.547 17.672 1 97.88 76 TYR A N 1
ATOM 581 C CA . TYR A 1 76 ? 1.465 30.203 18.203 1 97.88 76 TYR A CA 1
ATOM 582 C C . TYR A 1 76 ? 2.691 29.797 19.016 1 97.88 76 TYR A C 1
ATOM 584 O O . TYR A 1 76 ? 2.584 29.031 19.984 1 97.88 76 TYR A O 1
ATOM 592 N N . LEU A 1 77 ? 3.818 30.266 18.625 1 97.19 77 LEU A N 1
ATOM 593 C CA . LEU A 1 77 ? 5.051 29.969 19.344 1 97.19 77 LEU A CA 1
ATOM 594 C C . LEU A 1 77 ? 5.148 30.812 20.609 1 97.19 77 LEU A C 1
ATOM 596 O O . LEU A 1 77 ? 5.332 30.281 21.703 1 97.19 77 LEU A O 1
ATOM 600 N N . ARG A 1 78 ? 5.004 32.094 20.5 1 94.75 78 ARG A N 1
ATOM 601 C CA . ARG A 1 78 ? 5.254 32.969 21.625 1 94.75 78 ARG A CA 1
ATOM 602 C C . ARG A 1 78 ? 4.168 32.844 22.688 1 94.75 78 ARG A C 1
ATOM 604 O O . ARG A 1 78 ? 4.383 33.188 23.844 1 94.75 78 ARG A O 1
ATOM 611 N N . ARG A 1 79 ? 3.01 32.219 22.312 1 96 79 ARG A N 1
ATOM 612 C CA . ARG A 1 79 ? 1.917 32.094 23.266 1 96 79 ARG A CA 1
ATOM 613 C C . ARG A 1 79 ? 1.817 30.656 23.781 1 96 79 ARG A C 1
ATOM 615 O O . ARG A 1 79 ? 0.852 30.312 24.469 1 96 79 ARG A O 1
ATOM 622 N N . GLY A 1 80 ? 2.666 29.859 23.406 1 94.5 80 GLY A N 1
ATOM 623 C CA . GLY A 1 80 ? 2.721 28.5 23.922 1 94.5 80 GLY A CA 1
ATOM 624 C C . GLY A 1 80 ? 1.683 27.578 23.297 1 94.5 80 GLY A C 1
ATOM 625 O O . GLY A 1 80 ? 1.393 26.516 23.844 1 94.5 80 GLY A O 1
ATOM 626 N N . ILE A 1 81 ? 1.054 27.969 22.234 1 96.06 81 ILE A N 1
ATOM 627 C CA . ILE A 1 81 ? 0.151 27.094 21.5 1 96.06 81 ILE A CA 1
ATOM 628 C C . ILE A 1 81 ? 0.948 25.984 20.828 1 96.06 81 ILE A C 1
ATOM 630 O O . ILE A 1 81 ? 0.564 24.812 20.906 1 96.06 81 ILE A O 1
ATOM 634 N N . VAL A 1 82 ? 1.965 26.359 20.109 1 97.44 82 VAL A N 1
ATOM 635 C CA . VAL A 1 82 ? 3.01 25.406 19.766 1 97.44 82 VAL A CA 1
ATOM 636 C C . VAL A 1 82 ? 3.961 25.234 20.953 1 97.44 82 VAL A C 1
ATOM 638 O O . VAL A 1 82 ? 4.785 26.125 21.219 1 97.44 82 VAL A O 1
ATOM 641 N N . PHE A 1 83 ? 3.91 24.078 21.656 1 96.5 83 PHE A N 1
ATOM 642 C CA . PHE A 1 83 ? 4.422 24.047 23.031 1 96.5 83 PHE A CA 1
ATOM 643 C C . PHE A 1 83 ? 5.602 23.094 23.141 1 96.5 83 PHE A C 1
ATOM 645 O O . PHE A 1 83 ? 6.332 23.109 24.141 1 96.5 83 PHE A O 1
ATOM 652 N N . ALA A 1 84 ? 5.773 22.25 22.156 1 96.94 84 ALA A N 1
ATOM 653 C CA . ALA A 1 84 ? 6.828 21.234 22.234 1 96.94 84 ALA A CA 1
ATOM 654 C C . ALA A 1 84 ? 7.465 20.984 20.875 1 96.94 84 ALA A C 1
ATOM 656 O O . ALA A 1 84 ? 6.918 21.391 19.844 1 96.94 84 ALA A O 1
ATOM 657 N N . HIS A 1 85 ? 8.688 20.422 20.922 1 96.94 85 HIS A N 1
ATOM 658 C CA . HIS A 1 85 ? 9.398 20.094 19.703 1 96.94 85 HIS A CA 1
ATOM 659 C C . HIS A 1 85 ? 10.258 18.844 19.875 1 96.94 85 HIS A C 1
ATOM 661 O O . HIS A 1 85 ? 10.516 18.422 21.016 1 96.94 85 HIS A O 1
ATOM 667 N N . ARG A 1 86 ? 10.484 18.203 18.75 1 96.06 86 ARG A N 1
ATOM 668 C CA . ARG A 1 86 ? 11.531 17.188 18.656 1 96.06 86 ARG A CA 1
ATOM 669 C C . ARG A 1 86 ? 12.602 17.594 17.656 1 96.06 86 ARG A C 1
ATOM 671 O O . ARG A 1 86 ? 12.312 17.75 16.469 1 96.06 86 ARG A O 1
ATOM 678 N N . ASP A 1 87 ? 13.844 17.812 18.141 1 95.56 87 ASP A N 1
ATOM 679 C CA . ASP A 1 87 ? 15.047 17.984 17.328 1 95.56 87 ASP A CA 1
ATOM 680 C C . ASP A 1 87 ? 14.961 19.266 16.5 1 95.56 87 ASP A C 1
ATOM 682 O O . ASP A 1 87 ? 15.438 19.297 15.359 1 95.56 87 ASP A O 1
ATOM 686 N N . LEU A 1 88 ? 14.25 20.297 17.016 1 96.69 88 LEU A N 1
ATOM 687 C CA . LEU A 1 88 ? 14.188 21.562 16.281 1 96.69 88 LEU A CA 1
ATOM 688 C C . LEU A 1 88 ? 15.57 22.203 16.188 1 96.69 88 LEU A C 1
ATOM 690 O O . LEU A 1 88 ? 15.875 22.891 15.211 1 96.69 88 LEU A O 1
ATOM 694 N N . HIS A 1 89 ? 16.438 21.969 17.141 1 95.69 89 HIS A N 1
ATOM 695 C CA . HIS A 1 89 ? 17.797 22.516 17.141 1 95.69 89 HIS A CA 1
ATOM 696 C C . HIS A 1 89 ? 18.562 22.062 15.906 1 95.69 89 HIS A C 1
ATOM 698 O O . HIS A 1 89 ? 19.359 22.828 15.352 1 95.69 89 HIS A O 1
ATOM 704 N N . LEU A 1 90 ? 18.312 20.828 15.508 1 95.88 90 LEU A N 1
ATOM 705 C CA . LEU A 1 90 ? 18.969 20.312 14.312 1 95.88 90 LEU A CA 1
ATOM 706 C C . LEU A 1 90 ? 18.547 21.109 13.078 1 95.88 90 LEU A C 1
ATOM 708 O O . LEU A 1 90 ? 19.375 21.406 12.219 1 95.88 90 LEU A O 1
ATOM 712 N N . ILE A 1 91 ? 17.328 21.422 13.023 1 97.69 91 ILE A N 1
ATOM 713 C CA . ILE A 1 91 ? 16.797 22.188 11.906 1 97.69 91 ILE A CA 1
ATOM 714 C C . ILE A 1 91 ? 17.391 23.594 11.906 1 97.69 91 ILE A C 1
ATOM 716 O O . ILE A 1 91 ? 17.812 24.109 10.859 1 97.69 91 ILE A O 1
ATOM 720 N N . LEU A 1 92 ? 17.453 24.219 13.031 1 97.44 92 LEU A N 1
ATOM 721 C CA . LEU A 1 92 ? 17.984 25.562 13.156 1 97.44 92 LEU A CA 1
ATOM 722 C C . LEU A 1 92 ? 19.484 25.594 12.859 1 97.44 92 LEU A C 1
ATOM 724 O O . LEU A 1 92 ? 19.984 26.547 12.266 1 97.44 92 LEU A O 1
ATOM 728 N N . ASP A 1 93 ? 20.188 24.547 13.281 1 97.62 93 ASP A N 1
ATOM 729 C CA . ASP A 1 93 ? 21.609 24.422 12.93 1 97.62 93 ASP A CA 1
ATOM 730 C C . ASP A 1 93 ? 21.797 24.391 11.422 1 97.62 93 ASP A C 1
ATOM 732 O O . ASP A 1 93 ? 22.688 25.047 10.883 1 97.62 93 ASP A O 1
ATOM 736 N N . ARG A 1 94 ? 21.016 23.672 10.789 1 97.25 94 ARG A N 1
ATOM 737 C CA . ARG A 1 94 ? 21.094 23.547 9.336 1 97.25 94 ARG A CA 1
ATOM 738 C C . ARG A 1 94 ? 20.75 24.875 8.664 1 97.25 94 ARG A C 1
ATOM 740 O O . ARG A 1 94 ? 21.438 25.297 7.73 1 97.25 94 ARG A O 1
ATOM 747 N N . TYR A 1 95 ? 19.75 25.469 9.164 1 97.25 95 TYR A N 1
ATOM 748 C CA . TYR A 1 95 ? 19.375 26.781 8.648 1 97.25 95 TYR A CA 1
ATOM 749 C C . TYR A 1 95 ? 20.516 27.781 8.805 1 97.25 95 TYR A C 1
ATOM 751 O O . TYR A 1 95 ? 20.828 28.516 7.871 1 97.25 95 TYR A O 1
ATOM 759 N N . GLU A 1 96 ? 21.109 27.766 9.922 1 97.5 96 GLU A N 1
ATOM 760 C CA . GLU A 1 96 ? 22.219 28.672 10.211 1 97.5 96 GLU A CA 1
ATOM 761 C C . GLU A 1 96 ? 23.391 28.422 9.258 1 97.5 96 GLU A C 1
ATOM 763 O O . GLU A 1 96 ? 24.078 29.359 8.867 1 97.5 96 GLU A O 1
ATOM 768 N N . SER A 1 97 ? 23.578 27.219 8.836 1 97.44 97 SER A N 1
ATOM 769 C CA . SER A 1 97 ? 24.688 26.828 7.969 1 97.44 97 SER A CA 1
ATOM 770 C C . SER A 1 97 ? 24.312 26.953 6.496 1 97.44 97 SER A C 1
ATOM 772 O O . SER A 1 97 ? 25.094 26.594 5.617 1 97.44 97 SER A O 1
ATOM 774 N N . GLY A 1 98 ? 23.141 27.266 6.203 1 96.19 98 GLY A N 1
ATOM 775 C CA . GLY A 1 98 ? 22.688 27.422 4.824 1 96.19 98 GLY A CA 1
ATOM 776 C C . GLY A 1 98 ? 22.422 26.109 4.133 1 96.19 98 GLY A C 1
ATOM 777 O O . GLY A 1 98 ? 22.5 26.016 2.906 1 96.19 98 GLY A O 1
ATOM 778 N N . LEU A 1 99 ? 22.156 25.062 4.879 1 96.25 99 LEU A N 1
ATOM 779 C CA . LEU A 1 99 ? 21.891 23.734 4.34 1 96.25 99 LEU A CA 1
ATOM 780 C C . LEU A 1 99 ? 20.391 23.516 4.16 1 96.25 99 LEU A C 1
ATOM 782 O O . LEU A 1 99 ? 19.578 24.078 4.91 1 96.25 99 LEU A O 1
ATOM 786 N N . PRO A 1 100 ? 20.016 22.688 3.246 1 95.88 100 PRO A N 1
ATOM 787 C CA . PRO A 1 100 ? 18.594 22.547 2.916 1 95.88 100 PRO A CA 1
ATOM 788 C C . PRO A 1 100 ? 17.812 21.781 3.984 1 95.88 100 PRO A C 1
ATOM 790 O O . PRO A 1 100 ? 18.344 20.859 4.598 1 95.88 100 PRO A O 1
ATOM 793 N N . ILE A 1 101 ? 16.625 22.219 4.184 1 98 101 ILE A N 1
ATOM 794 C CA . ILE A 1 101 ? 15.57 21.547 4.941 1 98 101 ILE A CA 1
ATOM 795 C C . ILE A 1 101 ? 14.258 21.609 4.168 1 98 101 ILE A C 1
ATOM 797 O O . ILE A 1 101 ? 14.141 22.359 3.197 1 98 101 ILE A O 1
ATOM 801 N N . TYR A 1 102 ? 13.328 20.828 4.488 1 98.56 102 TYR A N 1
ATOM 802 C CA . TYR A 1 102 ? 12 21 3.91 1 98.56 102 TYR A CA 1
ATOM 803 C C . TYR A 1 102 ? 10.914 20.75 4.953 1 98.56 102 TYR A C 1
ATOM 805 O O . TYR A 1 102 ? 11.172 20.156 6 1 98.56 102 TYR A O 1
ATOM 813 N N . LEU A 1 103 ? 9.766 21.297 4.742 1 98.81 103 LEU A N 1
ATOM 814 C CA . LEU A 1 103 ? 8.578 21.109 5.574 1 98.81 103 LEU A CA 1
ATOM 815 C C . LEU A 1 103 ? 7.68 20.016 5.004 1 98.81 103 LEU A C 1
ATOM 817 O O . LEU A 1 103 ? 7.609 19.828 3.787 1 98.81 103 LEU A O 1
ATOM 821 N N . PHE A 1 104 ? 7.09 19.328 5.902 1 98.31 104 PHE A N 1
ATOM 822 C CA . PHE A 1 104 ? 6.109 18.312 5.512 1 98.31 104 PHE A CA 1
ATOM 823 C C . PHE A 1 104 ? 4.852 18.422 6.363 1 98.31 104 PHE A C 1
ATOM 825 O O . PHE A 1 104 ? 4.93 18.531 7.59 1 98.31 104 PHE A O 1
ATOM 832 N N . THR A 1 105 ? 3.756 18.453 5.73 1 96.88 105 THR A N 1
ATOM 833 C CA . THR A 1 105 ? 2.465 18.344 6.402 1 96.88 105 THR A CA 1
ATOM 834 C C . THR A 1 105 ? 1.421 17.734 5.477 1 96.88 105 THR A C 1
ATOM 836 O O . THR A 1 105 ? 1.727 17.375 4.336 1 96.88 105 THR A O 1
ATOM 839 N N . GLY A 1 106 ? 0.268 17.422 5.988 1 93.56 106 GLY A N 1
ATOM 840 C CA . GLY A 1 106 ? -0.741 16.75 5.176 1 93.56 106 GLY A CA 1
ATOM 841 C C . GLY A 1 106 ? -2.145 16.906 5.73 1 93.56 106 GLY A C 1
ATOM 842 O O . GLY A 1 106 ? -2.355 17.609 6.719 1 93.56 106 GLY A O 1
ATOM 843 N N . ARG A 1 107 ? -3.039 16.375 4.945 1 93.19 107 ARG A N 1
ATOM 844 C CA . ARG A 1 107 ? -4.457 16.453 5.281 1 93.19 107 ARG A CA 1
ATOM 845 C C . ARG A 1 107 ? -5.215 15.25 4.707 1 93.19 107 ARG A C 1
ATOM 847 O O . ARG A 1 107 ? -5.043 14.906 3.535 1 93.19 107 ARG A O 1
ATOM 854 N N . GLY A 1 108 ? -5.969 14.602 5.598 1 91.56 108 GLY A N 1
ATOM 855 C CA . GLY A 1 108 ? -6.988 13.695 5.086 1 91.56 108 GLY A CA 1
ATOM 856 C C . GLY A 1 108 ? -8.273 14.414 4.691 1 91.56 108 GLY A C 1
ATOM 857 O O . GLY A 1 108 ? -8.93 15.031 5.531 1 91.56 108 GLY A O 1
ATOM 858 N N . PRO A 1 109 ? -8.625 14.32 3.455 1 90.06 109 PRO A N 1
ATOM 859 C CA . PRO A 1 109 ? -9.797 15.078 3.018 1 90.06 109 PRO A CA 1
ATOM 860 C C . PRO A 1 109 ? -11.109 14.492 3.527 1 90.06 109 PRO A C 1
ATOM 862 O O . PRO A 1 109 ? -11.508 13.406 3.09 1 90.06 109 PRO A O 1
ATOM 865 N N . SER A 1 110 ? -11.797 15.031 4.441 1 77.12 110 SER A N 1
ATOM 866 C CA . SER A 1 110 ? -12.938 14.422 5.113 1 77.12 110 SER A CA 1
ATOM 867 C C . SER A 1 110 ? -14.242 15.102 4.723 1 77.12 110 SER A C 1
ATOM 869 O O . SER A 1 110 ? -15.32 14.547 4.91 1 77.12 110 SER A O 1
ATOM 871 N N . SER A 1 111 ? -14.203 16.281 4.344 1 78.69 111 SER A N 1
ATOM 872 C CA . SER A 1 111 ? -15.398 17.016 3.967 1 78.69 111 SER A CA 1
ATOM 873 C C . SER A 1 111 ? -15.094 18.031 2.875 1 78.69 111 SER A C 1
ATOM 875 O O . SER A 1 111 ? -13.984 18.078 2.35 1 78.69 111 SER A O 1
ATOM 877 N N . ASP A 1 112 ? -16.141 18.734 2.658 1 77 112 ASP A N 1
ATOM 878 C CA . ASP A 1 112 ? -16.047 19.688 1.56 1 77 112 ASP A CA 1
ATOM 879 C C . ASP A 1 112 ? -15.258 20.938 1.981 1 77 112 ASP A C 1
ATOM 881 O O . ASP A 1 112 ? -14.828 21.719 1.136 1 77 112 ASP A O 1
ATOM 885 N N . SER A 1 113 ? -15.086 21.031 3.311 1 84.12 113 SER A N 1
ATOM 886 C CA . SER A 1 113 ? -14.359 22.234 3.711 1 84.12 113 SER A CA 1
ATOM 887 C C . SER A 1 113 ? -13.633 22.016 5.035 1 84.12 113 SER A C 1
ATOM 889 O O . SER A 1 113 ? -14.07 21.219 5.867 1 84.12 113 SER A O 1
ATOM 891 N N . LEU A 1 114 ? -12.547 22.797 5.148 1 91.31 114 LEU A N 1
ATOM 892 C CA . LEU A 1 114 ? -11.805 22.828 6.406 1 91.31 114 LEU A CA 1
ATOM 893 C C . LEU A 1 114 ? -12.547 23.672 7.449 1 91.31 114 LEU A C 1
ATOM 895 O O . LEU A 1 114 ? -13.258 24.609 7.105 1 91.31 114 LEU A O 1
ATOM 899 N N . HIS A 1 115 ? -12.477 23.297 8.672 1 92 115 HIS A N 1
ATOM 900 C CA . HIS A 1 115 ? -12.898 24.156 9.766 1 92 115 HIS A CA 1
ATOM 901 C C . HIS A 1 115 ? -11.719 24.891 10.391 1 92 115 HIS A C 1
ATOM 903 O O . HIS A 1 115 ? -10.562 24.625 10.031 1 92 115 HIS A O 1
ATOM 909 N N . LEU A 1 116 ? -11.984 25.766 11.266 1 93.88 116 LEU A N 1
ATOM 910 C CA . LEU A 1 116 ? -10.961 26.641 11.828 1 93.88 116 LEU A CA 1
ATOM 911 C C . LEU A 1 116 ? -9.898 25.844 12.57 1 93.88 116 LEU A C 1
ATOM 913 O O . LEU A 1 116 ? -8.734 26.234 12.617 1 93.88 116 LEU A O 1
ATOM 917 N N . GLY A 1 117 ? -10.281 24.703 13.133 1 91.62 117 GLY A N 1
ATOM 918 C CA . GLY A 1 117 ? -9.289 23.844 13.758 1 91.62 117 GLY A CA 1
ATOM 919 C C . GLY A 1 117 ? -8.219 23.359 12.797 1 91.62 117 GLY A C 1
ATOM 920 O O . GLY A 1 117 ? -7.043 23.281 13.156 1 91.62 117 GLY A O 1
ATOM 921 N N . HIS A 1 118 ? -8.578 23.125 11.578 1 92.38 118 HIS A N 1
ATOM 922 C CA . HIS A 1 118 ? -7.66 22.656 10.547 1 92.38 118 HIS A CA 1
ATOM 923 C C . HIS A 1 118 ? -6.73 23.781 10.086 1 92.38 118 HIS A C 1
ATOM 925 O O . HIS A 1 118 ? -5.68 23.516 9.5 1 92.38 118 HIS A O 1
ATOM 931 N N . SER A 1 119 ? -7.117 24.953 10.312 1 94.25 119 SER A N 1
ATOM 932 C CA . SER A 1 119 ? -6.336 26.078 9.812 1 94.25 119 SER A CA 1
ATOM 933 C C . SER A 1 119 ? -5.047 26.25 10.609 1 94.25 119 SER A C 1
ATOM 935 O O . SER A 1 119 ? -4.07 26.812 10.109 1 94.25 119 SER A O 1
ATOM 937 N N . ILE A 1 120 ? -5.043 25.781 11.812 1 94.94 120 ILE A N 1
ATOM 938 C CA . ILE A 1 120 ? -3.965 26.062 12.75 1 94.94 120 ILE A CA 1
ATOM 939 C C . ILE A 1 120 ? -2.646 25.531 12.203 1 94.94 120 ILE A C 1
ATOM 941 O O . ILE A 1 120 ? -1.691 26.281 12.008 1 94.94 120 ILE A O 1
ATOM 945 N N . PRO A 1 121 ? -2.607 24.281 11.836 1 95.75 121 PRO A N 1
ATOM 946 C CA . PRO A 1 121 ? -1.327 23.797 11.32 1 95.75 121 PRO A CA 1
ATOM 947 C C . PRO A 1 121 ? -0.946 24.406 9.977 1 95.75 121 PRO A C 1
ATOM 949 O O . PRO A 1 121 ? 0.237 24.625 9.711 1 95.75 121 PRO A O 1
ATOM 952 N N . PHE A 1 122 ? -1.86 24.734 9.164 1 97.12 122 PHE A N 1
ATOM 953 C CA . PHE A 1 122 ? -1.548 25.25 7.832 1 97.12 122 PHE A CA 1
ATOM 954 C C . PHE A 1 122 ? -1.08 26.703 7.914 1 97.12 122 PHE A C 1
ATOM 956 O O . PHE A 1 122 ? -0.156 27.094 7.203 1 97.12 122 PHE A O 1
ATOM 963 N N . GLU A 1 123 ? -1.762 27.484 8.773 1 96.81 123 GLU A N 1
ATOM 964 C CA . GLU A 1 123 ? -1.297 28.859 8.984 1 96.81 123 GLU A CA 1
ATOM 965 C C . GLU A 1 123 ? 0.134 28.875 9.516 1 96.81 123 GLU A C 1
ATOM 967 O O . GLU A 1 123 ? 0.959 29.672 9.062 1 96.81 123 GLU A O 1
ATOM 972 N N . PHE A 1 124 ? 0.398 28.031 10.445 1 98.12 124 PHE A N 1
ATOM 973 C CA . PHE A 1 124 ? 1.724 27.953 11.047 1 98.12 124 PHE A CA 1
ATOM 974 C C . PHE A 1 124 ? 2.752 27.469 10.031 1 98.12 124 PHE A C 1
ATOM 976 O O . PHE A 1 124 ? 3.867 28 9.977 1 98.12 124 PHE A O 1
ATOM 983 N N . THR A 1 125 ? 2.418 26.484 9.227 1 98.62 125 THR A N 1
ATOM 984 C CA . THR A 1 125 ? 3.305 25.969 8.188 1 98.62 125 THR A CA 1
ATOM 985 C C . THR A 1 125 ? 3.643 27.047 7.168 1 98.62 125 THR A C 1
ATOM 987 O O . THR A 1 125 ? 4.789 27.156 6.73 1 98.62 125 THR A O 1
ATOM 990 N N . GLN A 1 126 ? 2.625 27.828 6.773 1 98.38 126 GLN A N 1
ATOM 991 C CA . GLN A 1 126 ? 2.857 28.906 5.828 1 98.38 126 GLN A CA 1
ATOM 992 C C . GLN A 1 126 ? 3.848 29.922 6.391 1 98.38 126 GLN A C 1
ATOM 994 O O . GLN A 1 126 ? 4.742 30.391 5.68 1 98.38 126 GLN A O 1
ATOM 999 N N . TRP A 1 127 ? 3.662 30.266 7.652 1 98.25 127 TRP A N 1
ATOM 1000 C CA . TRP A 1 127 ? 4.582 31.188 8.312 1 98.25 127 TRP A CA 1
ATOM 1001 C C . TRP A 1 127 ? 5.996 30.609 8.344 1 98.25 127 TRP A C 1
ATOM 1003 O O . TRP A 1 127 ? 6.969 31.328 8.086 1 98.25 127 TRP A O 1
ATOM 1013 N N . LEU A 1 128 ? 6.148 29.328 8.672 1 98.62 128 LEU A N 1
ATOM 1014 C CA . LEU A 1 128 ? 7.445 28.656 8.695 1 98.62 128 LEU A CA 1
ATOM 1015 C C . LEU A 1 128 ? 8.094 28.703 7.316 1 98.62 128 LEU A C 1
ATOM 1017 O O . LEU A 1 128 ? 9.305 28.938 7.199 1 98.62 128 LEU A O 1
ATOM 1021 N N . GLN A 1 129 ? 7.297 28.391 6.277 1 98.62 129 GLN A N 1
ATOM 1022 C CA . GLN A 1 129 ? 7.824 28.422 4.914 1 98.62 129 GLN A CA 1
ATOM 1023 C C . GLN A 1 129 ? 8.414 29.781 4.578 1 98.62 129 GLN A C 1
ATOM 1025 O O . GLN A 1 129 ? 9.531 29.875 4.062 1 98.62 129 GLN A O 1
ATOM 1030 N N . GLU A 1 130 ? 7.707 30.828 4.949 1 97.88 130 GLU A N 1
ATOM 1031 C CA . GLU A 1 130 ? 8.164 32.188 4.672 1 97.88 130 GLU A CA 1
ATOM 1032 C C . GLU A 1 130 ? 9.391 32.531 5.496 1 97.88 130 GLU A C 1
ATOM 1034 O O . GLU A 1 130 ? 10.352 33.125 4.98 1 97.88 130 GLU A O 1
ATOM 1039 N N . THR A 1 131 ? 9.336 32.219 6.723 1 97.75 131 THR A N 1
ATOM 1040 C CA . THR A 1 131 ? 10.375 32.625 7.668 1 97.75 131 THR A CA 1
ATOM 1041 C C . THR A 1 131 ? 11.68 31.891 7.367 1 97.75 131 THR A C 1
ATOM 1043 O O . THR A 1 131 ? 12.758 32.469 7.406 1 97.75 131 THR A O 1
ATOM 1046 N N . LEU A 1 132 ? 11.609 30.578 7.023 1 97.69 132 LEU A N 1
ATOM 1047 C CA . LEU A 1 132 ? 12.797 29.766 6.824 1 97.69 132 LEU A CA 1
ATOM 1048 C C . LEU A 1 132 ? 13.164 29.672 5.348 1 97.69 132 LEU A C 1
ATOM 1050 O O . LEU A 1 132 ? 14.234 29.188 4.992 1 97.69 132 LEU A O 1
ATOM 1054 N N . GLY A 1 133 ? 12.25 30.141 4.504 1 97.44 133 GLY A N 1
ATOM 1055 C CA . GLY A 1 133 ? 12.477 29.953 3.078 1 97.44 133 GLY A CA 1
ATOM 1056 C C . GLY A 1 133 ? 12.523 28.5 2.66 1 97.44 133 GLY A C 1
ATOM 1057 O O . GLY A 1 133 ? 13.25 28.141 1.732 1 97.44 133 GLY A O 1
ATOM 1058 N N . ALA A 1 134 ? 11.766 27.688 3.311 1 98.06 134 ALA A N 1
ATOM 1059 C CA . ALA A 1 134 ? 11.875 26.234 3.154 1 98.06 134 ALA A CA 1
ATOM 1060 C C . ALA A 1 134 ? 10.938 25.734 2.057 1 98.06 134 ALA A C 1
ATOM 1062 O O . ALA A 1 134 ? 9.883 26.312 1.815 1 98.06 134 ALA A O 1
ATOM 1063 N N . LYS A 1 135 ? 11.344 24.703 1.359 1 98.56 135 LYS A N 1
ATOM 1064 C CA . LYS A 1 135 ? 10.445 23.953 0.486 1 98.56 135 LYS A CA 1
ATOM 1065 C C . LYS A 1 135 ? 9.414 23.172 1.296 1 98.56 135 LYS A C 1
ATOM 1067 O O . LYS A 1 135 ? 9.633 22.875 2.473 1 98.56 135 LYS A O 1
ATOM 1072 N N . LEU A 1 136 ? 8.281 22.922 0.644 1 98.88 136 LEU A N 1
ATOM 1073 C CA . LEU A 1 136 ? 7.176 22.297 1.356 1 98.88 136 LEU A CA 1
ATOM 1074 C C . LEU A 1 136 ? 6.555 21.172 0.527 1 98.88 136 LEU A C 1
ATOM 1076 O O . LEU A 1 136 ? 6.254 21.359 -0.654 1 98.88 136 LEU A O 1
ATOM 1080 N N . ILE A 1 137 ? 6.441 20.016 1.128 1 98.88 137 ILE A N 1
ATOM 1081 C CA . ILE A 1 137 ? 5.656 18.922 0.594 1 98.88 137 ILE A CA 1
ATOM 1082 C C . ILE A 1 137 ? 4.32 18.828 1.331 1 98.88 137 ILE A C 1
ATOM 1084 O O . ILE A 1 137 ? 4.285 18.781 2.562 1 98.88 137 ILE A O 1
ATOM 1088 N N . LEU A 1 138 ? 3.217 18.891 0.595 1 98.62 138 LEU A N 1
ATOM 1089 C CA . LEU A 1 138 ? 1.864 18.75 1.123 1 98.62 138 LEU A CA 1
ATOM 1090 C C . LEU A 1 138 ? 1.224 17.453 0.629 1 98.62 138 LEU A C 1
ATOM 1092 O O . LEU A 1 138 ? 1.04 17.266 -0.576 1 98.62 138 LEU A O 1
ATOM 1096 N N . MET A 1 139 ? 0.837 16.641 1.552 1 98.12 139 MET A N 1
ATOM 1097 C CA . MET A 1 139 ? 0.289 15.328 1.221 1 98.12 139 MET A CA 1
ATOM 1098 C C . MET A 1 139 ? -1.205 15.266 1.521 1 98.12 139 MET A C 1
ATOM 1100 O O . MET A 1 139 ? -1.626 15.531 2.648 1 98.12 139 MET A O 1
ATOM 1104 N N . LEU A 1 140 ? -2 14.977 0.519 1 97.69 140 LEU A N 1
ATOM 1105 C CA . LEU A 1 140 ? -3.396 14.617 0.744 1 97.69 140 LEU A CA 1
ATOM 1106 C C . LEU A 1 140 ? -3.555 13.109 0.906 1 97.69 140 LEU A C 1
ATOM 1108 O O . LEU A 1 140 ? -3.279 12.352 -0.024 1 97.69 140 LEU A O 1
ATOM 1112 N N . THR A 1 141 ? -3.996 12.703 2.072 1 96.25 141 THR A N 1
ATOM 1113 C CA . THR A 1 141 ? -4.09 11.281 2.385 1 96.25 141 THR A CA 1
ATOM 1114 C C . THR A 1 141 ? -5.484 10.75 2.078 1 96.25 141 THR A C 1
ATOM 1116 O O . THR A 1 141 ? -6.152 10.203 2.955 1 96.25 141 THR A O 1
ATOM 1119 N N . ASP A 1 142 ? -5.91 10.883 0.867 1 96.44 142 ASP A N 1
ATOM 1120 C CA . ASP A 1 142 ? -7.227 10.453 0.399 1 96.44 142 ASP A CA 1
ATOM 1121 C C . ASP A 1 142 ? -7.395 8.945 0.547 1 96.44 142 ASP A C 1
ATOM 1123 O O . ASP A 1 142 ? -8.492 8.461 0.846 1 96.44 142 ASP A O 1
ATOM 1127 N N . ASP A 1 143 ? -6.352 8.172 0.371 1 96.38 143 ASP A N 1
ATOM 1128 C CA . ASP A 1 143 ? -6.43 6.73 0.567 1 96.38 143 ASP A CA 1
ATOM 1129 C C . ASP A 1 143 ? -6.758 6.391 2.02 1 96.38 143 ASP A C 1
ATOM 1131 O O . ASP A 1 143 ? -7.582 5.512 2.287 1 96.38 143 ASP A O 1
ATOM 1135 N N . MET A 1 144 ? -6.18 7.102 2.916 1 93.69 144 MET A N 1
ATOM 1136 C CA . MET A 1 144 ? -6.477 6.871 4.328 1 93.69 144 MET A CA 1
ATOM 1137 C C . MET A 1 144 ? -7.941 7.164 4.633 1 93.69 144 MET A C 1
ATOM 1139 O O . MET A 1 144 ? -8.562 6.461 5.434 1 93.69 144 MET A O 1
ATOM 1143 N N . LYS A 1 145 ? -8.391 8.188 4.051 1 93.56 145 LYS A N 1
ATOM 1144 C CA . LYS A 1 145 ? -9.797 8.539 4.262 1 93.56 145 LYS A CA 1
ATOM 1145 C C . LYS A 1 145 ? -10.719 7.41 3.805 1 93.56 145 LYS A C 1
ATOM 1147 O O . LYS A 1 145 ? -11.695 7.082 4.484 1 93.56 145 LYS A O 1
ATOM 1152 N N . ILE A 1 146 ? -10.391 6.855 2.709 1 94.69 146 ILE A N 1
ATOM 1153 C CA . ILE A 1 146 ? -11.18 5.742 2.186 1 94.69 146 ILE A CA 1
ATOM 1154 C C . ILE A 1 146 ? -11.102 4.559 3.145 1 94.69 146 ILE A C 1
ATOM 1156 O O . ILE A 1 146 ? -12.109 3.898 3.408 1 94.69 146 ILE A O 1
ATOM 1160 N N . LEU A 1 147 ? -10 4.293 3.691 1 96.06 147 LEU A N 1
ATOM 1161 C CA . LEU A 1 147 ? -9.766 3.162 4.582 1 96.06 147 LEU A CA 1
ATOM 1162 C C . LEU A 1 147 ? -10.508 3.348 5.902 1 96.06 147 LEU A C 1
ATOM 1164 O O . LEU A 1 147 ? -10.945 2.371 6.516 1 96.06 147 LEU A O 1
ATOM 1168 N N . HIS A 1 148 ? -10.688 4.57 6.34 1 91.69 148 HIS A N 1
ATOM 1169 C CA . HIS A 1 148 ? -11.305 4.852 7.633 1 91.69 148 HIS A CA 1
ATOM 1170 C C . HIS A 1 148 ? -12.828 4.832 7.535 1 91.69 148 HIS A C 1
ATOM 1172 O O . HIS A 1 148 ? -13.516 4.746 8.555 1 91.69 148 HIS A O 1
ATOM 1178 N N . ASP A 1 149 ? -13.328 4.953 6.305 1 89.19 149 ASP A N 1
ATOM 1179 C CA . ASP A 1 149 ? -14.766 4.891 6.07 1 89.19 149 ASP A CA 1
ATOM 1180 C C . ASP A 1 149 ? -15.102 3.879 4.977 1 89.19 149 ASP A C 1
ATOM 1182 O O . ASP A 1 149 ? -15.047 4.203 3.787 1 89.19 149 ASP A O 1
ATOM 1186 N N . LYS A 1 150 ? -15.617 2.75 5.359 1 84.25 150 LYS A N 1
ATOM 1187 C CA . LYS A 1 150 ? -15.812 1.63 4.441 1 84.25 150 LYS A CA 1
ATOM 1188 C C . LYS A 1 150 ? -16.922 1.927 3.439 1 84.25 150 LYS A C 1
ATOM 1190 O O . LYS A 1 150 ? -17 1.305 2.377 1 84.25 150 LYS A O 1
ATOM 1195 N N . ASP A 1 151 ? -17.75 2.848 3.711 1 87.38 151 ASP A N 1
ATOM 1196 C CA . ASP A 1 151 ? -18.906 3.092 2.861 1 87.38 151 ASP A CA 1
ATOM 1197 C C . ASP A 1 151 ? -18.719 4.34 2.006 1 87.38 151 ASP A C 1
ATOM 1199 O O . ASP A 1 151 ? -19.562 4.676 1.183 1 87.38 151 ASP A O 1
ATOM 1203 N N . LEU A 1 152 ? -17.625 5.008 2.217 1 89.94 152 LEU A N 1
ATOM 1204 C CA . LEU A 1 152 ? -17.391 6.242 1.479 1 89.94 152 LEU A CA 1
ATOM 1205 C C . LEU A 1 152 ? -16.969 5.945 0.043 1 89.94 152 LEU A C 1
ATOM 1207 O O . LEU A 1 152 ? -15.922 5.332 -0.192 1 89.94 152 LEU A O 1
ATOM 1211 N N . PRO A 1 153 ? -17.75 6.391 -0.906 1 92.19 153 PRO A N 1
ATOM 1212 C CA . PRO A 1 153 ? -17.375 6.148 -2.297 1 92.19 153 PRO A CA 1
ATOM 1213 C C . PRO A 1 153 ? -16.094 6.883 -2.691 1 92.19 153 PRO A C 1
ATOM 1215 O O . PRO A 1 153 ? -15.883 8.031 -2.289 1 92.19 153 PRO A O 1
ATOM 1218 N N . ILE A 1 154 ? -15.289 6.238 -3.502 1 92 154 ILE A N 1
ATOM 1219 C CA . ILE A 1 154 ? -14 6.785 -3.926 1 92 154 ILE A CA 1
ATOM 1220 C C . ILE A 1 154 ? -14.227 8.102 -4.672 1 92 154 ILE A C 1
ATOM 1222 O O . ILE A 1 154 ? -13.445 9.039 -4.523 1 92 154 ILE A O 1
ATOM 1226 N N . GLN A 1 155 ? -15.258 8.188 -5.469 1 92 155 GLN A N 1
ATOM 1227 C CA . GLN A 1 155 ? -15.547 9.391 -6.242 1 92 155 GLN A CA 1
ATOM 1228 C C . GLN A 1 155 ? -15.805 10.586 -5.328 1 92 155 GLN A C 1
ATOM 1230 O O . GLN A 1 155 ? -15.445 11.719 -5.664 1 92 155 GLN A O 1
ATOM 1235 N N . ASP A 1 156 ? -16.375 10.375 -4.223 1 94.12 156 ASP A N 1
ATOM 1236 C CA . ASP A 1 156 ? -16.609 11.438 -3.254 1 94.12 156 ASP A CA 1
ATOM 1237 C C . ASP A 1 156 ? -15.305 11.922 -2.641 1 94.12 156 ASP A C 1
ATOM 1239 O O . ASP A 1 156 ? -15.102 13.125 -2.453 1 94.12 156 ASP A O 1
ATOM 1243 N N . VAL A 1 157 ? -14.477 11.008 -2.363 1 94.19 157 VAL A N 1
ATOM 1244 C CA . VAL A 1 157 ? -13.188 11.359 -1.786 1 94.19 157 VAL A CA 1
ATOM 1245 C C . VAL A 1 157 ? -12.398 12.219 -2.773 1 94.19 157 VAL A C 1
ATOM 1247 O O . VAL A 1 157 ? -11.711 13.164 -2.373 1 94.19 157 VAL A O 1
ATOM 1250 N N . ARG A 1 158 ? -12.484 11.93 -4.02 1 93.31 158 ARG A N 1
ATOM 1251 C CA . ARG A 1 158 ? -11.805 12.719 -5.043 1 93.31 158 ARG A CA 1
ATOM 1252 C C . ARG A 1 158 ? -12.32 14.156 -5.062 1 93.31 158 ARG A C 1
ATOM 1254 O O . ARG A 1 158 ? -11.539 15.094 -5.227 1 93.31 158 ARG A O 1
ATOM 1261 N N . LYS A 1 159 ? -13.578 14.289 -4.914 1 94.12 159 LYS A N 1
ATOM 1262 C CA . LYS A 1 159 ? -14.172 15.625 -4.816 1 94.12 159 LYS A CA 1
ATOM 1263 C C . LYS A 1 159 ? -13.656 16.359 -3.584 1 94.12 159 LYS A C 1
ATOM 1265 O O . LYS A 1 159 ? -13.336 17.547 -3.654 1 94.12 159 LYS A O 1
ATOM 1270 N N . TYR A 1 160 ? -13.594 15.633 -2.516 1 93.5 160 TYR A N 1
ATOM 1271 C CA . TYR A 1 160 ? -13.07 16.219 -1.286 1 93.5 160 TYR A CA 1
ATOM 1272 C C . TYR A 1 160 ? -11.609 16.641 -1.45 1 93.5 160 TYR A C 1
ATOM 1274 O O . TYR A 1 160 ? -11.18 17.641 -0.896 1 93.5 160 TYR A O 1
ATOM 1282 N N . ASP A 1 161 ? -10.891 15.836 -2.213 1 95 161 ASP A N 1
ATOM 1283 C CA . ASP A 1 161 ? -9.492 16.141 -2.48 1 95 161 ASP A CA 1
ATOM 1284 C C . ASP A 1 161 ? -9.344 17.531 -3.104 1 95 161 ASP A C 1
ATOM 1286 O O . ASP A 1 161 ? -8.547 18.344 -2.637 1 95 161 ASP A O 1
ATOM 1290 N N . ILE A 1 162 ? -10.094 17.766 -4.07 1 95.12 162 ILE A N 1
ATOM 1291 C CA . ILE A 1 162 ? -10.008 19.016 -4.809 1 95.12 162 ILE A CA 1
ATOM 1292 C C . ILE A 1 162 ? -10.422 20.172 -3.906 1 95.12 162 ILE A C 1
ATOM 1294 O O . ILE A 1 162 ? -9.75 21.203 -3.867 1 95.12 162 ILE A O 1
ATOM 1298 N N . ALA A 1 163 ? -11.469 20 -3.176 1 94.94 163 ALA A N 1
ATOM 1299 C CA . ALA A 1 163 ? -11.969 21.031 -2.287 1 94.94 163 ALA A CA 1
ATOM 1300 C C . ALA A 1 163 ? -10.961 21.359 -1.188 1 94.94 163 ALA A C 1
ATOM 1302 O O . ALA A 1 163 ? -10.664 22.516 -0.927 1 94.94 163 ALA A O 1
ATOM 1303 N N . ASN A 1 164 ? -10.477 20.328 -0.562 1 95.94 164 ASN A N 1
ATOM 1304 C CA . ASN A 1 164 ? -9.516 20.531 0.515 1 95.94 164 ASN A CA 1
ATOM 1305 C C . ASN A 1 164 ? -8.203 21.109 -0.005 1 95.94 164 ASN A C 1
ATOM 1307 O O . ASN A 1 164 ? -7.602 21.969 0.647 1 95.94 164 ASN A O 1
ATOM 1311 N N . ALA A 1 165 ? -7.762 20.609 -1.16 1 97.06 165 ALA A N 1
ATOM 1312 C CA . ALA A 1 165 ? -6.559 21.188 -1.77 1 97.06 165 ALA A CA 1
ATOM 1313 C C . ALA A 1 165 ? -6.723 22.672 -2.016 1 97.06 165 ALA A C 1
ATOM 1315 O O . ALA A 1 165 ? -5.816 23.469 -1.723 1 97.06 165 ALA A O 1
ATOM 1316 N N . THR A 1 166 ? -7.852 23.031 -2.541 1 96.62 166 THR A N 1
ATOM 1317 C CA . THR A 1 166 ? -8.148 24.438 -2.801 1 96.62 166 THR A CA 1
ATOM 1318 C C . THR A 1 166 ? -8.141 25.234 -1.504 1 96.62 166 THR A C 1
ATOM 1320 O O . THR A 1 166 ? -7.578 26.328 -1.452 1 96.62 166 THR A O 1
ATOM 1323 N N . ASP A 1 167 ? -8.75 24.688 -0.48 1 96.75 167 ASP A N 1
ATOM 1324 C CA . ASP A 1 167 ? -8.75 25.328 0.831 1 96.75 167 ASP A CA 1
ATOM 1325 C C . ASP A 1 167 ? -7.328 25.516 1.346 1 96.75 167 ASP A C 1
ATOM 1327 O O . ASP A 1 167 ? -6.98 26.594 1.835 1 96.75 167 ASP A O 1
ATOM 1331 N N . ILE A 1 168 ? -6.52 24.516 1.258 1 97.56 168 ILE A N 1
ATOM 1332 C CA . ILE A 1 168 ? -5.164 24.531 1.795 1 97.56 168 ILE A CA 1
ATOM 1333 C C . ILE A 1 168 ? -4.34 25.609 1.079 1 97.56 168 ILE A C 1
ATOM 1335 O O . ILE A 1 168 ? -3.615 26.375 1.719 1 97.56 168 ILE A O 1
ATOM 1339 N N . LEU A 1 169 ? -4.488 25.75 -0.204 1 97.5 169 LEU A N 1
ATOM 1340 C CA . LEU A 1 169 ? -3.699 26.703 -0.977 1 97.5 169 LEU A CA 1
ATOM 1341 C C . LEU A 1 169 ? -4.121 28.141 -0.663 1 97.5 169 LEU A C 1
ATOM 1343 O O . LEU A 1 169 ? -3.359 29.078 -0.9 1 97.5 169 LEU A O 1
ATOM 1347 N N . ALA A 1 170 ? -5.277 28.281 -0.1 1 97.06 170 ALA A N 1
ATOM 1348 C CA . ALA A 1 170 ? -5.793 29.594 0.256 1 97.06 170 ALA A CA 1
ATOM 1349 C C . ALA A 1 170 ? -5.012 30.188 1.426 1 97.06 170 ALA A C 1
ATOM 1351 O O . ALA A 1 170 ? -5.121 31.391 1.708 1 97.06 170 ALA A O 1
ATOM 1352 N N . PHE A 1 171 ? -4.223 29.422 2.062 1 97.31 171 PHE A N 1
ATOM 1353 C CA . PHE A 1 171 ? -3.418 29.922 3.168 1 97.31 171 PHE A CA 1
ATOM 1354 C C . PHE A 1 171 ? -2.193 30.672 2.65 1 97.31 171 PHE A C 1
ATOM 1356 O O . PHE A 1 171 ? -1.482 31.328 3.42 1 97.31 171 PHE A O 1
ATOM 1363 N N . GLY A 1 172 ? -1.893 30.562 1.389 1 97.38 172 GLY A N 1
ATOM 1364 C CA . GLY A 1 172 ? -0.902 31.438 0.78 1 97.38 172 GLY A CA 1
ATOM 1365 C C . GLY A 1 172 ? 0.473 30.797 0.683 1 97.38 172 GLY A C 1
ATOM 1366 O O . GLY A 1 172 ? 1.485 31.469 0.932 1 97.38 172 GLY A O 1
ATOM 1367 N N . PHE A 1 173 ? 0.562 29.547 0.302 1 98.31 173 PHE A N 1
ATOM 1368 C CA . PHE A 1 173 ? 1.845 28.875 0.126 1 98.31 173 PHE A CA 1
ATOM 1369 C C . PHE A 1 173 ? 2.512 29.312 -1.172 1 98.31 173 PHE A C 1
ATOM 1371 O O . PHE A 1 173 ? 1.83 29.641 -2.145 1 98.31 173 PHE A O 1
ATOM 1378 N N . ASP A 1 174 ? 3.787 29.312 -1.167 1 98.38 174 ASP A N 1
ATOM 1379 C CA . ASP A 1 174 ? 4.59 29.703 -2.324 1 98.38 174 ASP A CA 1
ATOM 1380 C C . ASP A 1 174 ? 4.633 28.594 -3.363 1 98.38 174 ASP A C 1
ATOM 1382 O O . ASP A 1 174 ? 5.191 27.516 -3.109 1 98.38 174 ASP A O 1
ATOM 1386 N N . LEU A 1 175 ? 4.109 28.844 -4.559 1 97.88 175 LEU A N 1
ATOM 1387 C CA . LEU A 1 175 ? 4.039 27.859 -5.625 1 97.88 175 LEU A CA 1
ATOM 1388 C C . LEU A 1 175 ? 5.434 27.359 -6.004 1 97.88 175 LEU A C 1
ATOM 1390 O O . LEU A 1 175 ? 5.629 26.172 -6.262 1 97.88 175 LEU A O 1
ATOM 1394 N N . SER A 1 176 ? 6.391 28.219 -6.039 1 98.44 176 SER A N 1
ATOM 1395 C CA . SER A 1 176 ? 7.734 27.844 -6.484 1 98.44 176 SER A CA 1
ATOM 1396 C C . SER A 1 176 ? 8.422 26.938 -5.473 1 98.44 176 SER A C 1
ATOM 1398 O O . SER A 1 176 ? 9.422 26.281 -5.793 1 98.44 176 SER A O 1
ATOM 1400 N N . LYS A 1 177 ? 7.805 26.797 -4.227 1 98.62 177 LYS A N 1
ATOM 1401 C CA . LYS A 1 177 ? 8.469 26.047 -3.17 1 98.62 177 LYS A CA 1
ATOM 1402 C C . LYS A 1 177 ? 7.566 24.938 -2.639 1 98.62 177 LYS A C 1
ATOM 1404 O O . LYS A 1 177 ? 7.883 24.297 -1.629 1 98.62 177 LYS A O 1
ATOM 1409 N N . THR A 1 178 ? 6.43 24.766 -3.275 1 98.88 178 THR A N 1
ATOM 1410 C CA . THR A 1 178 ? 5.469 23.828 -2.707 1 98.88 178 THR A CA 1
ATOM 1411 C C . THR A 1 178 ? 5.055 22.781 -3.738 1 98.88 178 THR A C 1
ATOM 1413 O O . THR A 1 178 ? 4.754 23.125 -4.883 1 98.88 178 THR A O 1
ATOM 1416 N N . PHE A 1 179 ? 5.105 21.562 -3.346 1 98.88 179 PHE A N 1
ATOM 1417 C CA . PHE A 1 179 ? 4.527 20.453 -4.105 1 98.88 179 PHE A CA 1
ATOM 1418 C C . PHE A 1 179 ? 3.438 19.766 -3.299 1 98.88 179 PHE A C 1
ATOM 1420 O O . PHE A 1 179 ? 3.682 19.312 -2.18 1 98.88 179 PHE A O 1
ATOM 1427 N N . MET A 1 180 ? 2.281 19.766 -3.832 1 98.75 180 MET A N 1
ATOM 1428 C CA . MET A 1 180 ? 1.136 19.094 -3.229 1 98.75 180 MET A CA 1
ATOM 1429 C C . MET A 1 180 ? 0.72 17.875 -4.055 1 98.75 180 MET A C 1
ATOM 1431 O O . MET A 1 180 ? 0.728 17.922 -5.285 1 98.75 180 MET A O 1
ATOM 1435 N N . PHE A 1 181 ? 0.385 16.781 -3.377 1 98.38 181 PHE A N 1
ATOM 1436 C CA . PHE A 1 181 ? -0.025 15.617 -4.152 1 98.38 181 PHE A CA 1
ATOM 1437 C C . PHE A 1 181 ? -1.066 14.797 -3.395 1 98.38 181 PHE A C 1
ATOM 1439 O O . PHE A 1 181 ? -1.163 14.891 -2.17 1 98.38 181 PHE A O 1
ATOM 1446 N N . SER A 1 182 ? -1.9 14.117 -4.164 1 97.31 182 SER A N 1
ATOM 1447 C CA . SER A 1 182 ? -2.797 13.078 -3.666 1 97.31 182 SER A CA 1
ATOM 1448 C C . SER A 1 182 ? -2.107 11.719 -3.643 1 97.31 182 SER A C 1
ATOM 1450 O O . SER A 1 182 ? -1.438 11.336 -4.605 1 97.31 182 SER A O 1
ATOM 1452 N N . ASN A 1 183 ? -2.297 11 -2.539 1 97.81 183 ASN A N 1
ATOM 1453 C CA . ASN A 1 183 ? -1.717 9.664 -2.469 1 97.81 183 ASN A CA 1
ATOM 1454 C C . ASN A 1 183 ? -2.213 8.773 -3.609 1 97.81 183 ASN A C 1
ATOM 1456 O O . ASN A 1 183 ? -1.427 8.055 -4.227 1 97.81 183 ASN A O 1
ATOM 1460 N N . MET A 1 184 ? -3.459 8.82 -3.891 1 96.31 184 MET A N 1
ATOM 1461 C CA . MET A 1 184 ? -4.062 7.965 -4.91 1 96.31 184 MET A CA 1
ATOM 1462 C C . MET A 1 184 ? -3.438 8.219 -6.273 1 96.31 184 MET A C 1
ATOM 1464 O O . MET A 1 184 ? -3.338 7.305 -7.098 1 96.31 184 MET A O 1
ATOM 1468 N N . ASP A 1 185 ? -2.961 9.414 -6.5 1 96.44 185 ASP A N 1
ATOM 1469 C CA . ASP A 1 185 ? -2.438 9.766 -7.812 1 96.44 185 ASP A CA 1
ATOM 1470 C C . ASP A 1 185 ? -0.916 9.641 -7.852 1 96.44 185 ASP A C 1
ATOM 1472 O O . ASP A 1 185 ? -0.344 9.273 -8.883 1 96.44 185 ASP A O 1
ATOM 1476 N N . TYR A 1 186 ? -0.27 9.922 -6.777 1 97.62 186 TYR A N 1
ATOM 1477 C CA . TYR A 1 186 ? 1.184 10.047 -6.773 1 97.62 186 TYR A CA 1
ATOM 1478 C C . TYR A 1 186 ? 1.846 8.711 -6.469 1 97.62 186 TYR A C 1
ATOM 1480 O O . TYR A 1 186 ? 3.033 8.523 -6.738 1 97.62 186 TYR A O 1
ATOM 1488 N N . ILE A 1 187 ? 1.199 7.719 -5.84 1 97.81 187 ILE A N 1
ATOM 1489 C CA . ILE A 1 187 ? 1.754 6.441 -5.406 1 97.81 187 ILE A CA 1
ATOM 1490 C C . ILE A 1 187 ? 2.576 5.828 -6.535 1 97.81 187 ILE A C 1
ATOM 1492 O O . ILE A 1 187 ? 2.152 5.828 -7.691 1 97.81 187 ILE A O 1
ATOM 1496 N N . GLY A 1 188 ? 3.781 5.344 -6.191 1 97.44 188 GLY A N 1
ATOM 1497 C CA . GLY A 1 188 ? 4.688 4.75 -7.16 1 97.44 188 GLY A CA 1
ATOM 1498 C C . GLY A 1 188 ? 6.117 5.234 -7.016 1 97.44 188 GLY A C 1
ATOM 1499 O O . GLY A 1 188 ? 6.418 6.047 -6.141 1 97.44 188 GLY A O 1
ATOM 1500 N N . GLY A 1 189 ? 7.008 4.676 -7.758 1 96 189 GLY A N 1
ATOM 1501 C CA . GLY A 1 189 ? 8.391 5.125 -7.816 1 96 189 GLY A CA 1
ATOM 1502 C C . GLY A 1 189 ? 9.086 5.09 -6.469 1 96 189 GLY A C 1
ATOM 1503 O O . GLY A 1 189 ? 8.93 4.133 -5.707 1 96 189 GLY A O 1
ATOM 1504 N N . ALA A 1 190 ? 9.867 6.18 -6.227 1 97.19 190 ALA A N 1
ATOM 1505 C CA . ALA A 1 190 ? 10.648 6.273 -4.996 1 97.19 190 ALA A CA 1
ATOM 1506 C C . ALA A 1 190 ? 9.734 6.375 -3.773 1 97.19 190 ALA A C 1
ATOM 1508 O O . ALA A 1 190 ? 10.07 5.863 -2.701 1 97.19 190 ALA A O 1
ATOM 1509 N N . PHE A 1 191 ? 8.625 7.031 -3.973 1 98.38 191 PHE A N 1
ATOM 1510 C CA . PHE A 1 191 ? 7.656 7.164 -2.893 1 98.38 191 PHE A CA 1
ATOM 1511 C C . PHE A 1 191 ? 7.188 5.793 -2.416 1 98.38 191 PHE A C 1
ATOM 1513 O O . PHE A 1 191 ? 7.238 5.496 -1.22 1 98.38 191 PHE A O 1
ATOM 1520 N N . TYR A 1 192 ? 6.801 4.895 -3.328 1 98.25 192 TYR A N 1
ATOM 1521 C CA . TYR A 1 192 ? 6.348 3.555 -2.977 1 98.25 192 TYR A CA 1
ATOM 1522 C C . TYR A 1 192 ? 7.5 2.717 -2.432 1 98.25 192 TYR A C 1
ATOM 1524 O O . TYR A 1 192 ? 7.312 1.91 -1.519 1 98.25 192 TYR A O 1
ATOM 1532 N N . GLN A 1 193 ? 8.625 2.869 -2.994 1 97.19 193 GLN A N 1
ATOM 1533 C CA . GLN A 1 193 ? 9.789 2.146 -2.49 1 97.19 193 GLN A CA 1
ATOM 1534 C C . GLN A 1 193 ? 10.023 2.443 -1.012 1 97.19 193 GLN A C 1
ATOM 1536 O O . GLN A 1 193 ? 10.305 1.536 -0.228 1 97.19 193 GLN A O 1
ATOM 1541 N N . ASN A 1 194 ? 9.906 3.676 -0.619 1 97.5 194 ASN A N 1
ATOM 1542 C CA . ASN A 1 194 ? 10.109 4.047 0.778 1 97.5 194 ASN A CA 1
ATOM 1543 C C . ASN A 1 194 ? 8.977 3.525 1.663 1 97.5 194 ASN A C 1
ATOM 1545 O O . ASN A 1 194 ? 9.203 3.176 2.822 1 97.5 194 ASN A O 1
ATOM 1549 N N . ILE A 1 195 ? 7.734 3.529 1.119 1 98.12 195 ILE A N 1
ATOM 1550 C CA . ILE A 1 195 ? 6.613 2.961 1.864 1 98.12 195 ILE A CA 1
ATOM 1551 C C . ILE A 1 195 ? 6.914 1.505 2.213 1 98.12 195 ILE A C 1
ATOM 1553 O O . ILE A 1 195 ? 6.801 1.103 3.373 1 98.12 195 ILE A O 1
ATOM 1557 N N . ILE A 1 196 ? 7.352 0.725 1.196 1 97.69 196 ILE A N 1
ATOM 1558 C CA . ILE A 1 196 ? 7.633 -0.694 1.38 1 97.69 196 ILE A CA 1
ATOM 1559 C C . ILE A 1 196 ? 8.82 -0.864 2.33 1 97.69 196 ILE A C 1
ATOM 1561 O O . ILE A 1 196 ? 8.797 -1.728 3.209 1 97.69 196 ILE A O 1
ATOM 1565 N N . SER A 1 197 ? 9.844 -0.027 2.193 1 96.69 197 SER A N 1
ATOM 1566 C CA . SER A 1 197 ? 11.055 -0.122 3.006 1 96.69 197 SER A CA 1
ATOM 1567 C C . SER A 1 197 ? 10.742 0.065 4.488 1 96.69 197 SER A C 1
ATOM 1569 O O . SER A 1 197 ? 11.266 -0.656 5.336 1 96.69 197 SER A O 1
ATOM 1571 N N . ILE A 1 198 ? 9.875 0.996 4.793 1 96.75 198 ILE A N 1
ATOM 1572 C CA . ILE A 1 198 ? 9.625 1.248 6.211 1 96.75 198 ILE A CA 1
ATOM 1573 C C . ILE A 1 198 ? 8.562 0.279 6.73 1 96.75 198 ILE A C 1
ATOM 1575 O O . ILE A 1 198 ? 8.602 -0.118 7.895 1 96.75 198 ILE A O 1
ATOM 1579 N N . ALA A 1 199 ? 7.645 -0.109 5.883 1 97.38 199 ALA A N 1
ATOM 1580 C CA . ALA A 1 199 ? 6.566 -1.015 6.27 1 97.38 199 ALA A CA 1
ATOM 1581 C C . ALA A 1 199 ? 7.121 -2.322 6.824 1 97.38 199 ALA A C 1
ATOM 1583 O O . ALA A 1 199 ? 6.52 -2.932 7.715 1 97.38 199 ALA A O 1
ATOM 1584 N N . ARG A 1 200 ? 8.203 -2.797 6.273 1 96.25 200 ARG A N 1
ATOM 1585 C CA . ARG A 1 200 ? 8.734 -4.094 6.68 1 96.25 200 ARG A CA 1
ATOM 1586 C C . ARG A 1 200 ? 9.281 -4.039 8.102 1 96.25 200 ARG A C 1
ATOM 1588 O O . ARG A 1 200 ? 9.57 -5.074 8.703 1 96.25 200 ARG A O 1
ATOM 1595 N N . HIS A 1 201 ? 9.383 -2.812 8.703 1 96.44 201 HIS A N 1
ATOM 1596 C CA . HIS A 1 201 ? 9.93 -2.668 10.047 1 96.44 201 HIS A CA 1
ATOM 1597 C C . HIS A 1 201 ? 8.844 -2.312 11.055 1 96.44 201 HIS A C 1
ATOM 1599 O O . HIS A 1 201 ? 9.055 -2.404 12.266 1 96.44 201 HIS A O 1
ATOM 1605 N N . ILE A 1 202 ? 7.691 -1.865 10.625 1 96.88 202 ILE A N 1
ATOM 1606 C CA . ILE A 1 202 ? 6.57 -1.526 11.492 1 96.88 202 ILE A CA 1
ATOM 1607 C C . ILE A 1 202 ? 5.699 -2.762 11.719 1 96.88 202 ILE A C 1
ATOM 1609 O O . ILE A 1 202 ? 5.137 -3.312 10.773 1 96.88 202 ILE A O 1
ATOM 1613 N N . THR A 1 203 ? 5.562 -3.154 12.938 1 97.38 203 THR A N 1
ATOM 1614 C CA . THR A 1 203 ? 4.793 -4.359 13.234 1 97.38 203 THR A CA 1
ATOM 1615 C C . THR A 1 203 ? 3.354 -4.004 13.594 1 97.38 203 THR A C 1
ATOM 1617 O O . THR A 1 203 ? 3.061 -2.859 13.953 1 97.38 203 THR A O 1
ATOM 1620 N N . VAL A 1 204 ? 2.49 -5.008 13.477 1 98.12 204 VAL A N 1
ATOM 1621 C CA . VAL A 1 204 ? 1.108 -4.844 13.922 1 98.12 204 VAL A CA 1
ATOM 1622 C C . VAL A 1 204 ? 1.075 -4.52 15.406 1 98.12 204 VAL A C 1
ATOM 1624 O O . VAL A 1 204 ? 0.336 -3.631 15.844 1 98.12 204 VAL A O 1
ATOM 1627 N N . ARG A 1 205 ? 1.909 -5.148 16.141 1 97.81 205 ARG A N 1
ATOM 1628 C CA . ARG A 1 205 ? 2.006 -4.895 17.578 1 97.81 205 ARG A CA 1
ATOM 1629 C C . ARG A 1 205 ? 2.312 -3.428 17.844 1 97.81 205 ARG A C 1
ATOM 1631 O O . ARG A 1 205 ? 1.664 -2.803 18.688 1 97.81 205 ARG A O 1
ATOM 1638 N N . SER A 1 206 ? 3.287 -2.912 17.188 1 96.06 206 SER A N 1
ATOM 1639 C CA . SER A 1 206 ? 3.707 -1.537 17.438 1 96.06 206 SER A CA 1
ATOM 1640 C C . SER A 1 206 ? 2.59 -0.552 17.109 1 96.06 206 SER A C 1
ATOM 1642 O O . SER A 1 206 ? 2.434 0.464 17.797 1 96.06 206 SER A O 1
ATOM 1644 N N . ILE A 1 207 ? 1.823 -0.815 16.094 1 96.56 207 ILE A N 1
ATOM 1645 C CA . ILE A 1 207 ? 0.715 0.056 15.719 1 96.56 207 ILE A CA 1
ATOM 1646 C C . ILE A 1 207 ? -0.385 -0.024 16.766 1 96.56 207 ILE A C 1
ATOM 1648 O O . ILE A 1 207 ? -0.974 0.995 17.141 1 96.56 207 ILE A O 1
ATOM 1652 N N . LYS A 1 208 ? -0.666 -1.188 17.203 1 96.56 208 LYS A N 1
ATOM 1653 C CA . LYS A 1 208 ? -1.65 -1.339 18.266 1 96.56 208 LYS A CA 1
ATOM 1654 C C . LYS A 1 208 ? -1.258 -0.523 19.5 1 96.56 208 LYS A C 1
ATOM 1656 O O . LYS A 1 208 ? -2.094 0.166 20.078 1 96.56 208 LYS A O 1
ATOM 1661 N N . GLU A 1 209 ? -0.073 -0.539 19.812 1 94.19 209 GLU A N 1
ATOM 1662 C CA . GLU A 1 209 ? 0.432 0.18 20.984 1 94.19 209 GLU A CA 1
ATOM 1663 C C . GLU A 1 209 ? 0.417 1.688 20.75 1 94.19 209 GLU A C 1
ATOM 1665 O O . GLU A 1 209 ? 0.036 2.455 21.641 1 94.19 209 GLU A O 1
ATOM 1670 N N . ALA A 1 210 ? 0.776 2.068 19.609 1 91.75 210 ALA A N 1
ATOM 1671 C CA . ALA A 1 210 ? 0.948 3.49 19.328 1 91.75 210 ALA A CA 1
ATOM 1672 C C . ALA A 1 210 ? -0.397 4.16 19.062 1 91.75 210 ALA A C 1
ATOM 1674 O O . ALA A 1 210 ? -0.594 5.328 19.406 1 91.75 210 ALA A O 1
ATOM 1675 N N . LEU A 1 211 ? -1.306 3.432 18.453 1 92.75 211 LEU A N 1
ATOM 1676 C CA . LEU A 1 211 ? -2.502 4.094 17.953 1 92.75 211 LEU A CA 1
ATOM 1677 C C . LEU A 1 211 ? -3.758 3.518 18.594 1 92.75 211 LEU A C 1
ATOM 1679 O O . LEU A 1 211 ? -4.859 4.027 18.375 1 92.75 211 LEU A O 1
ATOM 1683 N N . GLY A 1 212 ? -3.664 2.496 19.312 1 94.25 212 GLY A N 1
ATOM 1684 C CA . GLY A 1 212 ? -4.809 1.891 19.969 1 94.25 212 GLY A CA 1
ATOM 1685 C C . GLY A 1 212 ? -5.688 1.084 19.031 1 94.25 212 GLY A C 1
ATOM 1686 O O . GLY A 1 212 ? -6.848 0.811 19.344 1 94.25 212 GLY A O 1
ATOM 1687 N N . PHE A 1 213 ? -5.184 0.681 17.875 1 96.44 213 PHE A N 1
ATOM 1688 C CA . PHE A 1 213 ? -5.934 -0.146 16.938 1 96.44 213 PHE A CA 1
ATOM 1689 C C . PHE A 1 213 ? -6.113 -1.558 17.484 1 96.44 213 PHE A C 1
ATOM 1691 O O . PHE A 1 213 ? -5.352 -1.995 18.359 1 96.44 213 PHE A O 1
ATOM 1698 N N . THR A 1 214 ? -7.168 -2.174 16.984 1 98 214 THR A N 1
ATOM 1699 C CA . THR A 1 214 ? -7.457 -3.553 17.359 1 98 214 THR A CA 1
ATOM 1700 C C . THR A 1 214 ? -7.52 -4.449 16.125 1 98 214 THR A C 1
ATOM 1702 O O . THR A 1 214 ? -7.379 -3.971 14.992 1 98 214 THR A O 1
ATOM 1705 N N . ASP A 1 215 ? -7.785 -5.738 16.391 1 97.88 215 ASP A N 1
ATOM 1706 C CA . ASP A 1 215 ? -7.812 -6.707 15.297 1 97.88 215 ASP A CA 1
ATOM 1707 C C . ASP A 1 215 ? -9.023 -6.477 14.398 1 97.88 215 ASP A C 1
ATOM 1709 O O . ASP A 1 215 ? -9.094 -7.027 13.297 1 97.88 215 ASP A O 1
ATOM 1713 N N . ASP A 1 216 ? -9.953 -5.664 14.805 1 97.31 216 ASP A N 1
ATOM 1714 C CA . ASP A 1 216 ? -11.156 -5.41 14.031 1 97.31 216 ASP A CA 1
ATOM 1715 C C . ASP A 1 216 ? -10.922 -4.324 12.984 1 97.31 216 ASP A C 1
ATOM 1717 O O . ASP A 1 216 ? -11.742 -4.137 12.078 1 97.31 216 ASP A O 1
ATOM 1721 N N . HIS A 1 217 ? -9.859 -3.619 13.148 1 98 217 HIS A N 1
ATOM 1722 C CA . HIS A 1 217 ? -9.5 -2.627 12.141 1 98 217 HIS A CA 1
ATOM 1723 C C . HIS A 1 217 ? -8.969 -3.293 10.875 1 98 217 HIS A C 1
ATOM 1725 O O . HIS A 1 217 ? -8.43 -4.402 10.93 1 98 217 HIS A O 1
ATOM 1731 N N . ASN A 1 218 ? -9.203 -2.672 9.758 1 97.88 218 ASN A N 1
ATOM 1732 C CA . ASN A 1 218 ? -8.773 -3.258 8.492 1 97.88 218 ASN A CA 1
ATOM 1733 C C . ASN A 1 218 ? -7.266 -3.109 8.297 1 97.88 218 ASN A C 1
ATOM 1735 O O . ASN A 1 218 ? -6.633 -2.27 8.938 1 97.88 218 ASN A O 1
ATOM 1739 N N . VAL A 1 219 ? -6.688 -3.885 7.414 1 98.12 219 VAL A N 1
ATOM 1740 C CA . VAL A 1 219 ? -5.246 -3.984 7.215 1 98.12 219 VAL A CA 1
ATOM 1741 C C . VAL A 1 219 ? -4.719 -2.691 6.598 1 98.12 219 VAL A C 1
ATOM 1743 O O . VAL A 1 219 ? -3.557 -2.33 6.793 1 98.12 219 VAL A O 1
ATOM 1746 N N . GLY A 1 220 ? -5.559 -1.982 5.84 1 98.12 220 GLY A N 1
ATOM 1747 C CA . GLY A 1 220 ? -5.148 -0.717 5.25 1 98.12 220 GLY A CA 1
ATOM 1748 C C . GLY A 1 220 ? -4.852 0.352 6.285 1 98.12 220 GLY A C 1
ATOM 1749 O O . GLY A 1 220 ? -3.896 1.116 6.141 1 98.12 220 GLY A O 1
ATOM 1750 N N . MET A 1 221 ? -5.664 0.415 7.305 1 97.56 221 MET A N 1
ATOM 1751 C CA . MET A 1 221 ? -5.461 1.387 8.375 1 97.56 221 MET A CA 1
ATOM 1752 C C . MET A 1 221 ? -4.121 1.165 9.062 1 97.56 221 MET A C 1
ATOM 1754 O O . MET A 1 221 ? -3.396 2.121 9.352 1 97.56 221 MET A O 1
ATOM 1758 N N . PHE A 1 222 ? -3.779 -0.077 9.312 1 97.56 222 PHE A N 1
ATOM 1759 C CA . PHE A 1 222 ? -2.486 -0.398 9.906 1 97.56 222 PHE A CA 1
ATOM 1760 C C . PHE A 1 222 ? -1.349 0.008 8.984 1 97.56 222 PHE A C 1
ATOM 1762 O O . PHE A 1 222 ? -0.316 0.505 9.438 1 97.56 222 PHE A O 1
ATOM 1769 N N . TYR A 1 223 ? -1.565 -0.184 7.746 1 97.81 223 TYR A N 1
ATOM 1770 C CA . TYR A 1 223 ? -0.547 0.05 6.727 1 97.81 223 TYR A CA 1
ATOM 1771 C C . TYR A 1 223 ? -0.355 1.542 6.48 1 97.81 223 TYR A C 1
ATOM 1773 O O . TYR A 1 223 ? 0.699 1.968 6.004 1 97.81 223 TYR A O 1
ATOM 1781 N N . CYS A 1 224 ? -1.271 2.414 6.828 1 95.69 224 CYS A N 1
ATOM 1782 C CA . CYS A 1 224 ? -1.276 3.844 6.539 1 95.69 224 CYS A CA 1
ATOM 1783 C C . CYS A 1 224 ? -0.08 4.535 7.184 1 95.69 224 CYS A C 1
ATOM 1785 O O . CYS A 1 224 ? 0.452 5.5 6.637 1 95.69 224 CYS A O 1
ATOM 1787 N N . CYS A 1 225 ? 0.313 4.055 8.289 1 94.94 225 CYS A N 1
ATOM 1788 C CA . CYS A 1 225 ? 1.467 4.648 8.953 1 94.94 225 CYS A CA 1
ATOM 1789 C C . CYS A 1 225 ? 2.688 4.645 8.047 1 94.94 225 CYS A C 1
ATOM 1791 O O . CYS A 1 225 ? 3.43 5.625 7.988 1 94.94 225 CYS A O 1
ATOM 1793 N N . SER A 1 226 ? 2.887 3.553 7.352 1 96.88 226 SER A N 1
ATOM 1794 C CA . SER A 1 226 ? 4.008 3.451 6.422 1 96.88 226 SER A CA 1
ATOM 1795 C C . SER A 1 226 ? 3.85 4.43 5.262 1 96.88 226 SER A C 1
ATOM 1797 O O . SER A 1 226 ? 4.816 5.066 4.844 1 96.88 226 SER A O 1
ATOM 1799 N N . THR A 1 227 ? 2.635 4.551 4.754 1 96.75 227 THR A N 1
ATOM 1800 C CA . THR A 1 227 ? 2.377 5.445 3.629 1 96.75 227 THR A CA 1
ATOM 1801 C C . THR A 1 227 ? 2.627 6.898 4.027 1 96.75 227 THR A C 1
ATOM 1803 O O . THR A 1 227 ? 3.277 7.645 3.293 1 96.75 227 THR A O 1
ATOM 1806 N N . GLN A 1 228 ? 2.174 7.273 5.176 1 93.5 228 GLN A N 1
ATOM 1807 C CA . GLN A 1 228 ? 2.348 8.641 5.656 1 93.5 228 GLN A CA 1
ATOM 1808 C C . GLN A 1 228 ? 3.816 8.938 5.945 1 93.5 228 GLN A C 1
ATOM 1810 O O . GLN A 1 228 ? 4.293 10.047 5.695 1 93.5 228 GLN A O 1
ATOM 1815 N N . SER A 1 229 ? 4.523 7.945 6.402 1 93.44 229 SER A N 1
ATOM 1816 C CA . SER A 1 229 ? 5.934 8.086 6.742 1 93.44 229 SER A CA 1
ATOM 1817 C C . SER A 1 229 ? 6.762 8.461 5.516 1 93.44 229 SER A C 1
ATOM 1819 O O . SER A 1 229 ? 7.723 9.227 5.621 1 93.44 229 SER A O 1
ATOM 1821 N N . ALA A 1 230 ? 6.367 7.887 4.438 1 97.12 230 ALA A N 1
ATOM 1822 C CA . ALA A 1 230 ? 7.148 8.109 3.225 1 97.12 230 ALA A CA 1
ATOM 1823 C C . ALA A 1 230 ? 7.172 9.586 2.85 1 97.12 230 ALA A C 1
ATOM 1825 O O . ALA A 1 230 ? 8.117 10.055 2.211 1 97.12 230 ALA A O 1
ATOM 1826 N N . GLY A 1 231 ? 6.172 10.383 3.283 1 96.31 231 GLY A N 1
ATOM 1827 C CA . GLY A 1 231 ? 6.113 11.805 3.006 1 96.31 231 GLY A CA 1
ATOM 1828 C C . GLY A 1 231 ? 7.195 12.602 3.717 1 96.31 231 GLY A C 1
ATOM 1829 O O . GLY A 1 231 ? 7.551 13.703 3.287 1 96.31 231 GLY A O 1
ATOM 1830 N N . CYS A 1 232 ? 7.738 12.07 4.785 1 96.62 232 CYS A N 1
ATOM 1831 C CA . CYS A 1 232 ? 8.703 12.836 5.559 1 96.62 232 CYS A CA 1
ATOM 1832 C C . CYS A 1 232 ? 10.133 12.398 5.234 1 96.62 232 CYS A C 1
ATOM 1834 O O . CYS A 1 232 ? 11.07 12.734 5.957 1 96.62 232 CYS A O 1
ATOM 1836 N N . PHE A 1 233 ? 10.297 11.578 4.164 1 97.88 233 PHE A N 1
ATOM 1837 C CA . PHE A 1 233 ? 11.609 11.219 3.641 1 97.88 233 PHE A CA 1
ATOM 1838 C C . PHE A 1 233 ? 11.891 11.945 2.332 1 97.88 233 PHE A C 1
ATOM 1840 O O . PHE A 1 233 ? 11.156 11.789 1.356 1 97.88 233 PHE A O 1
ATOM 1847 N N . ALA A 1 234 ? 12.977 12.648 2.314 1 98.31 234 ALA A N 1
ATOM 1848 C CA . ALA A 1 234 ? 13.305 13.445 1.134 1 98.31 234 ALA A CA 1
ATOM 1849 C C . ALA A 1 234 ? 13.508 12.555 -0.09 1 98.31 234 ALA A C 1
ATOM 1851 O O . ALA A 1 234 ? 13.188 12.953 -1.213 1 98.31 234 ALA A O 1
ATOM 1852 N N . SER A 1 235 ? 13.93 11.336 0.105 1 98.06 235 SER A N 1
ATOM 1853 C CA . SER A 1 235 ? 14.234 10.414 -0.985 1 98.06 235 SER A CA 1
ATOM 1854 C C . SER A 1 235 ? 12.961 9.945 -1.684 1 98.06 235 SER A C 1
ATOM 1856 O O . SER A 1 235 ? 13.016 9.352 -2.762 1 98.06 235 SER A O 1
ATOM 1858 N N . SER A 1 236 ? 11.836 10.242 -1.131 1 98.44 236 SER A N 1
ATOM 1859 C CA . SER A 1 236 ? 10.555 9.93 -1.768 1 98.44 236 SER A CA 1
ATOM 1860 C C . SER A 1 236 ? 10.266 10.883 -2.918 1 98.44 236 SER A C 1
ATOM 1862 O O . SER A 1 236 ? 9.352 10.648 -3.713 1 98.44 236 SER A O 1
ATOM 1864 N N . PHE A 1 237 ? 11.102 11.992 -3.078 1 98.5 237 PHE A N 1
ATOM 1865 C CA . PHE A 1 237 ? 10.734 13.062 -3.994 1 98.5 237 PHE A CA 1
ATOM 1866 C C . PHE A 1 237 ? 11.906 13.438 -4.887 1 98.5 237 PHE A C 1
ATOM 1868 O O . PHE A 1 237 ? 12.273 14.617 -4.984 1 98.5 237 PHE A O 1
ATOM 1875 N N . PRO A 1 238 ? 12.453 12.438 -5.578 1 97.62 238 PRO A N 1
ATOM 1876 C CA . PRO A 1 238 ? 13.531 12.758 -6.516 1 97.62 238 PRO A CA 1
ATOM 1877 C C . PRO A 1 238 ? 13.094 13.727 -7.609 1 97.62 238 PRO A C 1
ATOM 1879 O O . PRO A 1 238 ? 12 13.586 -8.164 1 97.62 238 PRO A O 1
ATOM 1882 N N . GLY A 1 239 ? 13.922 14.672 -7.883 1 97.19 239 GLY A N 1
ATOM 1883 C CA . GLY A 1 239 ? 13.641 15.625 -8.938 1 97.19 239 GLY A CA 1
ATOM 1884 C C . GLY A 1 239 ? 12.688 16.734 -8.508 1 97.19 239 GLY A C 1
ATOM 1885 O O . GLY A 1 239 ? 12.344 17.609 -9.305 1 97.19 239 GLY A O 1
ATOM 1886 N N . ILE A 1 240 ? 12.227 16.703 -7.254 1 98.38 240 ILE A N 1
ATOM 1887 C CA . ILE A 1 240 ? 11.273 17.688 -6.766 1 98.38 240 ILE A CA 1
ATOM 1888 C C . ILE A 1 240 ? 11.945 18.578 -5.715 1 98.38 240 ILE A C 1
ATOM 1890 O O . ILE A 1 240 ? 11.984 19.797 -5.855 1 98.38 240 ILE A O 1
ATOM 1894 N N . LEU A 1 241 ? 12.57 17.969 -4.688 1 98 241 LEU A N 1
ATOM 1895 C CA . LEU A 1 241 ? 13.18 18.734 -3.613 1 98 241 LEU A CA 1
ATOM 1896 C C . LEU A 1 241 ? 14.531 19.297 -4.043 1 98 241 LEU A C 1
ATOM 1898 O O . LEU A 1 241 ? 14.867 20.438 -3.732 1 98 241 LEU A O 1
ATOM 1902 N N . VAL A 1 242 ? 15.32 18.438 -4.703 1 95.94 242 VAL A N 1
ATOM 1903 C CA . VAL A 1 242 ? 16.625 18.844 -5.242 1 95.94 242 VAL A CA 1
ATOM 1904 C C . VAL A 1 242 ? 16.891 18.094 -6.543 1 95.94 242 VAL A C 1
ATOM 1906 O O . VAL A 1 242 ? 16.297 17.031 -6.797 1 95.94 242 VAL A O 1
ATOM 1909 N N . ALA A 1 243 ? 17.75 18.641 -7.34 1 93.94 243 ALA A N 1
ATOM 1910 C CA . ALA A 1 243 ? 18.125 18 -8.602 1 93.94 243 ALA A CA 1
ATOM 1911 C C . ALA A 1 243 ? 19.047 16.812 -8.367 1 93.94 243 ALA A C 1
ATOM 1913 O O . ALA A 1 243 ? 18.922 15.789 -9.047 1 93.94 243 ALA A O 1
ATOM 1914 N N . ASP A 1 244 ? 19.859 16.953 -7.363 1 94 244 ASP A N 1
ATOM 1915 C CA . ASP A 1 244 ? 20.844 15.906 -7.07 1 94 244 ASP A CA 1
ATOM 1916 C C . ASP A 1 244 ? 20.219 14.812 -6.203 1 94 244 ASP A C 1
ATOM 1918 O O . ASP A 1 244 ? 20.156 14.945 -4.98 1 94 244 ASP A O 1
ATOM 1922 N N . LYS A 1 245 ? 19.984 13.695 -6.77 1 92.5 245 LYS A N 1
ATOM 1923 C CA . LYS A 1 245 ? 19.328 12.586 -6.078 1 92.5 245 LYS A CA 1
ATOM 1924 C C . LYS A 1 245 ? 20.172 12.078 -4.922 1 92.5 245 LYS A C 1
ATOM 1926 O O . LYS A 1 245 ? 19.641 11.641 -3.898 1 92.5 245 LYS A O 1
ATOM 1931 N N . ALA A 1 246 ? 21.406 12.18 -4.996 1 92.31 246 ALA A N 1
ATOM 1932 C CA . ALA A 1 246 ? 22.328 11.633 -4.012 1 92.31 246 ALA A CA 1
ATOM 1933 C C . ALA A 1 246 ? 22.266 12.422 -2.705 1 92.31 246 ALA A C 1
ATOM 1935 O O . ALA A 1 246 ? 22.609 11.898 -1.642 1 92.31 246 ALA A O 1
ATOM 1936 N N . SER A 1 247 ? 21.797 13.602 -2.783 1 95.06 247 SER A N 1
ATOM 1937 C CA . SER A 1 247 ? 21.812 14.461 -1.606 1 95.06 247 SER A CA 1
ATOM 1938 C C . SER A 1 247 ? 20.484 14.391 -0.852 1 95.06 247 SER A C 1
ATOM 1940 O O . SER A 1 247 ? 20.359 14.914 0.257 1 95.06 247 SER A O 1
ATOM 1942 N N . LEU A 1 248 ? 19.562 13.719 -1.385 1 97 248 LEU A N 1
ATOM 1943 C CA . LEU A 1 248 ? 18.203 13.727 -0.844 1 97 248 LEU A CA 1
ATOM 1944 C C . LEU A 1 248 ? 18.188 13.164 0.574 1 97 248 LEU A C 1
ATOM 1946 O O . LEU A 1 248 ? 17.547 13.727 1.461 1 97 248 LEU A O 1
ATOM 1950 N N . ARG A 1 249 ? 18.938 12.172 0.823 1 95.62 249 ARG A N 1
ATOM 1951 C CA . ARG A 1 249 ? 18.875 11.477 2.104 1 95.62 249 ARG A CA 1
ATOM 1952 C C . ARG A 1 249 ? 19.516 12.305 3.209 1 95.62 249 ARG A C 1
ATOM 1954 O O . ARG A 1 249 ? 19.375 11.992 4.395 1 95.62 249 ARG A O 1
ATOM 1961 N N . SER A 1 250 ? 20.141 13.383 2.846 1 96.31 250 SER A N 1
ATOM 1962 C CA . SER A 1 250 ? 20.781 14.242 3.838 1 96.31 250 SER A CA 1
ATOM 1963 C C . SER A 1 250 ? 19.875 15.414 4.211 1 96.31 250 SER A C 1
ATOM 1965 O O . SER A 1 250 ? 20.234 16.234 5.066 1 96.31 250 SER A O 1
ATOM 1967 N N . ILE A 1 251 ? 18.75 15.516 3.613 1 97.75 251 ILE A N 1
ATOM 1968 C CA . ILE A 1 251 ? 17.875 16.656 3.844 1 97.75 251 ILE A CA 1
ATOM 1969 C C . ILE A 1 251 ? 16.828 16.297 4.898 1 97.75 251 ILE A C 1
ATOM 1971 O O . ILE A 1 251 ? 15.945 15.477 4.656 1 97.75 251 ILE A O 1
ATOM 1975 N N . PRO A 1 252 ? 16.875 16.906 6.082 1 97.62 252 PRO A N 1
ATOM 1976 C CA . PRO A 1 252 ? 15.883 16.609 7.129 1 97.62 252 PRO A CA 1
ATOM 1977 C C . PRO A 1 252 ? 14.547 17.297 6.887 1 97.62 252 PRO A C 1
ATOM 1979 O O . PRO A 1 252 ? 14.484 18.312 6.176 1 97.62 252 PRO A O 1
ATOM 1982 N N . CYS A 1 253 ? 13.562 16.734 7.508 1 97.88 253 CYS A N 1
ATOM 1983 C CA . CYS A 1 253 ? 12.188 17.203 7.391 1 97.88 253 CYS A CA 1
ATOM 1984 C C . CYS A 1 253 ? 11.703 17.812 8.711 1 97.88 253 CYS A C 1
ATOM 1986 O O . CYS A 1 253 ? 11.977 17.266 9.781 1 97.88 253 CYS A O 1
ATOM 1988 N N . LEU A 1 254 ? 11.078 18.969 8.664 1 98.5 254 LEU A N 1
ATOM 1989 C CA . LEU A 1 254 ? 10.383 19.547 9.805 1 98.5 254 LEU A CA 1
ATOM 1990 C C . LEU A 1 254 ? 8.867 19.438 9.633 1 98.5 254 LEU A C 1
ATOM 1992 O O . LEU A 1 254 ? 8.328 19.875 8.617 1 98.5 254 LEU A O 1
ATOM 1996 N N . ILE A 1 255 ? 8.211 18.875 10.625 1 97.75 255 ILE A N 1
ATOM 1997 C CA . ILE A 1 255 ? 6.781 18.609 10.547 1 97.75 255 ILE A CA 1
ATOM 1998 C C . ILE A 1 255 ? 6.047 19.422 11.609 1 97.75 255 ILE A C 1
ATOM 2000 O O . ILE A 1 255 ? 6.09 19.078 12.797 1 97.75 255 ILE A O 1
ATOM 2004 N N . PRO A 1 256 ? 5.383 20.5 11.273 1 97.69 256 PRO A N 1
ATOM 2005 C CA . PRO A 1 256 ? 4.414 21.094 12.195 1 97.69 256 PRO A CA 1
ATOM 2006 C C . PRO A 1 256 ? 3.113 20.297 12.289 1 97.69 256 PRO A C 1
ATOM 2008 O O . PRO A 1 256 ? 2.477 20.031 11.266 1 97.69 256 PRO A O 1
ATOM 2011 N N . CYS A 1 257 ? 2.752 19.875 13.414 1 93.56 257 CYS A N 1
ATOM 2012 C CA . CYS A 1 257 ? 1.544 19.062 13.539 1 93.56 257 CYS A CA 1
ATOM 2013 C C . CYS A 1 257 ? 0.94 19.203 14.93 1 93.56 257 CYS A C 1
ATOM 2015 O O . CYS A 1 257 ? 1.578 19.734 15.844 1 93.56 257 CYS A O 1
ATOM 2017 N N . SER A 1 258 ? -0.321 18.844 15.039 1 93.19 258 SER A N 1
ATOM 2018 C CA . SER A 1 258 ? -0.936 18.734 16.359 1 93.19 258 SER A CA 1
ATOM 2019 C C . SER A 1 258 ? -0.384 17.547 17.141 1 93.19 258 SER A C 1
ATOM 2021 O O . SER A 1 258 ? 0.037 16.562 16.547 1 93.19 258 SER A O 1
ATOM 2023 N N . TYR A 1 259 ? -0.428 17.625 18.422 1 91.75 259 TYR A N 1
ATOM 2024 C CA . TYR A 1 259 ? 0.235 16.641 19.266 1 91.75 259 TYR A CA 1
ATOM 2025 C C . TYR A 1 259 ? -0.493 15.297 19.203 1 91.75 259 TYR A C 1
ATOM 2027 O O . TYR A 1 259 ? 0.108 14.242 19.438 1 91.75 259 TYR A O 1
ATOM 2035 N N . ASP A 1 260 ? -1.766 15.297 18.797 1 85.44 260 ASP A N 1
ATOM 2036 C CA . ASP A 1 260 ? -2.578 14.086 18.859 1 85.44 260 ASP A CA 1
ATOM 2037 C C . ASP A 1 260 ? -2.188 13.094 17.766 1 85.44 260 ASP A C 1
ATOM 2039 O O . ASP A 1 260 ? -2.527 11.914 17.828 1 85.44 260 ASP A O 1
ATOM 2043 N N . ILE A 1 261 ? -1.488 13.516 16.734 1 86.94 261 ILE A N 1
ATOM 2044 C CA . ILE A 1 261 ? -1.149 12.609 15.641 1 86.94 261 ILE A CA 1
ATOM 2045 C C . ILE A 1 261 ? 0.246 12.031 15.867 1 86.94 261 ILE A C 1
ATOM 2047 O O . ILE A 1 261 ? 0.745 11.258 15.039 1 86.94 261 ILE A O 1
ATOM 2051 N N . ASP A 1 262 ? 0.869 12.289 16.953 1 88.62 262 ASP A N 1
ATOM 2052 C CA . ASP A 1 262 ? 2.244 11.898 17.266 1 88.62 262 ASP A CA 1
ATOM 2053 C C . ASP A 1 262 ? 2.418 10.383 17.172 1 88.62 262 ASP A C 1
ATOM 2055 O O . ASP A 1 262 ? 3.496 9.898 16.828 1 88.62 262 ASP A O 1
ATOM 2059 N N . GLY A 1 263 ? 1.422 9.641 17.469 1 85.81 263 GLY A N 1
ATOM 2060 C CA . GLY A 1 263 ? 1.533 8.188 17.438 1 85.81 263 GLY A CA 1
ATOM 2061 C C . GLY A 1 263 ? 2.039 7.66 16.109 1 85.81 263 GLY A C 1
ATOM 2062 O O . GLY A 1 263 ? 2.879 6.758 16.062 1 85.81 263 GLY A O 1
ATOM 2063 N N . TYR A 1 264 ? 1.602 8.188 14.984 1 86 264 TYR A N 1
ATOM 2064 C CA . TYR A 1 264 ? 2.055 7.789 13.656 1 86 264 TYR A CA 1
ATOM 2065 C C . TYR A 1 264 ? 3.537 8.094 13.469 1 86 264 TYR A C 1
ATOM 2067 O O . TYR A 1 264 ? 4.305 7.227 13.039 1 86 264 TYR A O 1
ATOM 2075 N N . PHE A 1 265 ? 3.916 9.18 13.914 1 86.19 265 PHE A N 1
ATOM 2076 C CA . PHE A 1 265 ? 5.238 9.688 13.562 1 86.19 265 PHE A CA 1
ATOM 2077 C C . PHE A 1 265 ? 6.289 9.18 14.547 1 86.19 265 PHE A C 1
ATOM 2079 O O . PHE A 1 265 ? 7.477 9.148 14.227 1 86.19 265 PHE A O 1
ATOM 2086 N N . ALA A 1 266 ? 5.793 8.859 15.75 1 86.88 266 ALA A N 1
ATOM 2087 C CA . ALA A 1 266 ? 6.715 8.195 16.656 1 86.88 266 ALA A CA 1
ATOM 2088 C C . ALA A 1 266 ? 7.242 6.895 16.062 1 86.88 266 ALA A C 1
ATOM 2090 O O . ALA A 1 266 ? 8.422 6.574 16.203 1 86.88 266 ALA A O 1
ATOM 2091 N N . GLU A 1 267 ? 6.398 6.168 15.367 1 89.69 267 GLU A N 1
ATOM 2092 C CA . GLU A 1 267 ? 6.793 4.938 14.688 1 89.69 267 GLU A CA 1
ATOM 2093 C C . GLU A 1 267 ? 7.801 5.223 13.578 1 89.69 267 GLU A C 1
ATOM 2095 O O . GLU A 1 267 ? 8.742 4.457 13.375 1 89.69 267 GLU A O 1
ATOM 2100 N N . VAL A 1 268 ? 7.617 6.254 12.906 1 90.19 268 VAL A N 1
ATOM 2101 C CA . VAL A 1 268 ? 8.5 6.641 11.805 1 90.19 268 VAL A CA 1
ATOM 2102 C C . VAL A 1 268 ? 9.891 6.949 12.352 1 90.19 268 VAL A C 1
ATOM 2104 O O . VAL A 1 268 ? 10.898 6.5 11.789 1 90.19 268 VAL A O 1
ATOM 2107 N N . ARG A 1 269 ? 9.93 7.738 13.383 1 93.81 269 ARG A N 1
ATOM 2108 C CA . ARG A 1 269 ? 11.211 8.133 13.953 1 93.81 269 ARG A CA 1
ATOM 2109 C C . ARG A 1 269 ? 12 6.914 14.43 1 93.81 269 ARG A C 1
ATOM 2111 O O . ARG A 1 269 ? 13.211 6.848 14.25 1 93.81 269 ARG A O 1
ATOM 2118 N N . LYS A 1 270 ? 11.273 5.984 14.977 1 93.38 270 LYS A N 1
ATOM 2119 C CA . LYS A 1 270 ? 11.891 4.77 15.508 1 93.38 270 LYS A CA 1
ATOM 2120 C C . LYS A 1 270 ? 12.578 3.973 14.398 1 93.38 270 LYS A C 1
ATOM 2122 O O . LYS A 1 270 ? 13.602 3.328 14.633 1 93.38 270 LYS A O 1
ATOM 2127 N N . HIS A 1 271 ? 12.062 4.055 13.203 1 94.75 271 HIS A N 1
ATOM 2128 C CA . HIS A 1 271 ? 12.484 3.096 12.188 1 94.75 271 HIS A CA 1
ATOM 2129 C C . HIS A 1 271 ? 13.188 3.797 11.031 1 94.75 271 HIS A C 1
ATOM 2131 O O . HIS A 1 271 ? 13.742 3.139 10.148 1 94.75 271 HIS A O 1
ATOM 2137 N N . ALA A 1 272 ? 13.188 5.133 10.977 1 96 272 ALA A N 1
ATOM 2138 C CA . ALA A 1 272 ? 13.773 5.883 9.875 1 96 272 ALA A CA 1
ATOM 2139 C C . ALA A 1 272 ? 15.227 5.469 9.633 1 96 272 ALA A C 1
ATOM 2141 O O . ALA A 1 272 ? 15.625 5.219 8.492 1 96 272 ALA A O 1
ATOM 2142 N N . GLY A 1 273 ? 15.984 5.309 10.695 1 95.81 273 GLY A N 1
ATOM 2143 C CA . GLY A 1 273 ? 17.391 4.953 10.578 1 95.81 273 GLY A CA 1
ATOM 2144 C C . GLY A 1 273 ? 17.609 3.596 9.945 1 95.81 273 GLY A C 1
ATOM 2145 O O . GLY A 1 273 ? 18.625 3.381 9.266 1 95.81 273 GLY A O 1
ATOM 2146 N N . LYS A 1 274 ? 16.719 2.688 10.094 1 94 274 LYS A N 1
ATOM 2147 C CA . LYS A 1 274 ? 16.844 1.325 9.586 1 94 274 LYS A CA 1
ATOM 2148 C C . LYS A 1 274 ? 16.781 1.301 8.062 1 94 274 LYS A C 1
ATOM 2150 O O . LYS A 1 274 ? 17.266 0.358 7.434 1 94 274 LYS A O 1
ATOM 2155 N N . ILE A 1 275 ? 16.203 2.322 7.512 1 94.44 275 ILE A N 1
ATOM 2156 C CA . ILE A 1 275 ? 16.109 2.32 6.055 1 94.44 275 ILE A CA 1
ATOM 2157 C C . ILE A 1 275 ? 17 3.416 5.473 1 94.44 275 ILE A C 1
ATOM 2159 O O . ILE A 1 275 ? 16.797 3.838 4.332 1 94.44 275 ILE A O 1
ATOM 2163 N N . GLY A 1 276 ? 17.859 3.967 6.293 1 94.25 276 GLY A N 1
ATOM 2164 C CA . GLY A 1 276 ? 18.859 4.926 5.832 1 94.25 276 GLY A CA 1
ATOM 2165 C C . GLY A 1 276 ? 18.312 6.336 5.707 1 94.25 276 GLY A C 1
ATOM 2166 O O . GLY A 1 276 ? 18.844 7.148 4.953 1 94.25 276 GLY A O 1
ATOM 2167 N N . GLU A 1 277 ? 17.219 6.648 6.355 1 96.38 277 GLU A N 1
ATOM 2168 C CA . GLU A 1 277 ? 16.609 7.977 6.312 1 96.38 277 GLU A CA 1
ATOM 2169 C C . GLU A 1 277 ? 16.797 8.711 7.637 1 96.38 277 GLU A C 1
ATOM 2171 O O . GLU A 1 277 ? 17.109 8.102 8.656 1 96.38 277 GLU A O 1
ATOM 2176 N N . LEU A 1 278 ? 16.656 10.016 7.574 1 96.56 278 LEU A N 1
ATOM 2177 C CA . LEU A 1 278 ? 16.75 10.844 8.773 1 96.56 278 LEU A CA 1
ATOM 2178 C C . LEU A 1 278 ? 15.414 10.867 9.516 1 96.56 278 LEU A C 1
ATOM 2180 O O . LEU A 1 278 ? 14.352 10.914 8.891 1 96.56 278 LEU A O 1
ATOM 2184 N N . ALA A 1 279 ? 15.531 10.797 10.852 1 96.19 279 ALA A N 1
ATOM 2185 C CA . ALA A 1 279 ? 14.32 11 11.641 1 96.19 279 ALA A CA 1
ATOM 2186 C C . ALA A 1 279 ? 13.789 12.422 11.469 1 96.19 279 ALA A C 1
ATOM 2188 O O . ALA A 1 279 ? 14.555 13.391 11.508 1 96.19 279 ALA A O 1
ATOM 2189 N N . PRO A 1 280 ? 12.516 12.562 11.266 1 96.56 280 PRO A N 1
ATOM 2190 C CA . PRO A 1 280 ? 11.961 13.906 11.109 1 96.56 280 PRO A CA 1
ATOM 2191 C C . PRO A 1 280 ? 11.938 14.695 12.422 1 96.56 280 PRO A C 1
ATOM 2193 O O . PRO A 1 280 ? 11.938 14.102 13.5 1 96.56 280 PRO A O 1
ATOM 2196 N N . SER A 1 281 ? 12.023 16 12.312 1 97.25 281 SER A N 1
ATOM 2197 C CA . SER A 1 281 ? 11.844 16.938 13.422 1 97.25 281 SER A CA 1
ATOM 2198 C C . SER A 1 281 ? 10.398 17.422 13.5 1 97.25 281 SER A C 1
ATOM 2200 O O . SER A 1 281 ? 9.68 17.406 12.492 1 97.25 281 SER A O 1
ATOM 2202 N N . PHE A 1 282 ? 10.031 17.859 14.727 1 97.06 282 PHE A N 1
ATOM 2203 C CA . PHE A 1 282 ? 8.625 18.188 14.906 1 97.06 282 PHE A CA 1
ATOM 2204 C C . PHE A 1 282 ? 8.461 19.5 15.672 1 97.06 282 PHE A C 1
ATOM 2206 O O . PHE A 1 282 ? 9.312 19.844 16.5 1 97.06 282 PHE A O 1
ATOM 2213 N N . LEU A 1 283 ? 7.434 20.203 15.375 1 97.62 283 LEU A N 1
ATOM 2214 C CA . LEU A 1 283 ? 6.797 21.234 16.203 1 97.62 283 LEU A CA 1
ATOM 2215 C C . LEU A 1 283 ? 5.352 20.859 16.516 1 97.62 283 LEU A C 1
ATOM 2217 O O . LEU A 1 283 ? 4.543 20.672 15.602 1 97.62 283 LEU A O 1
ATOM 2221 N N . TYR A 1 284 ? 5.027 20.734 17.797 1 96.62 284 TYR A N 1
ATOM 2222 C CA . TYR A 1 284 ? 3.723 20.234 18.219 1 96.62 284 TYR A CA 1
ATOM 2223 C C . TYR A 1 284 ? 2.824 21.375 18.672 1 96.62 284 TYR A C 1
ATOM 2225 O O . TYR A 1 284 ? 3.201 22.172 19.531 1 96.62 284 TYR A O 1
ATOM 2233 N N . SER A 1 285 ? 1.657 21.391 18.141 1 96.19 285 SER A N 1
ATOM 2234 C CA . SER A 1 285 ? 0.677 22.391 18.531 1 96.19 285 SER A CA 1
ATOM 2235 C C . SER A 1 285 ? -0.455 21.781 19.344 1 96.19 285 SER A C 1
ATOM 2237 O O . SER A 1 285 ? -0.739 20.594 19.234 1 96.19 285 SER A O 1
ATOM 2239 N N . SER A 1 286 ? -1.04 22.641 20.141 1 93.62 286 SER A N 1
ATOM 2240 C CA . SER A 1 286 ? -2.309 22.328 20.797 1 93.62 286 SER A CA 1
ATOM 2241 C C . SER A 1 286 ? -3.463 22.344 19.797 1 93.62 286 SER A C 1
ATOM 2243 O O . SER A 1 286 ? -3.318 22.844 18.688 1 93.62 286 SER A O 1
ATOM 2245 N N . LEU A 1 287 ? -4.539 21.766 20.234 1 91 287 LEU A N 1
ATOM 2246 C CA . LEU A 1 287 ? -5.75 21.766 19.422 1 91 287 LEU A CA 1
ATOM 2247 C C . LEU A 1 287 ? -6.641 22.953 19.781 1 91 287 LEU A C 1
ATOM 2249 O O . LEU A 1 287 ? -6.719 23.344 20.953 1 91 287 LEU A O 1
ATOM 2253 N N . LEU A 1 288 ? -7.23 23.5 18.766 1 91.62 288 LEU A N 1
ATOM 2254 C CA . LEU A 1 288 ? -8.289 24.469 19.031 1 91.62 288 LEU A CA 1
ATOM 2255 C C . LEU A 1 288 ? -9.484 23.812 19.703 1 91.62 288 LEU A C 1
ATOM 2257 O O . LEU A 1 288 ? -10.023 22.828 19.172 1 91.62 288 LEU A O 1
ATOM 2261 N N . PRO A 1 289 ? -9.797 24.328 20.828 1 87.5 289 PRO A N 1
ATOM 2262 C CA . PRO A 1 289 ? -10.938 23.703 21.5 1 87.5 289 PRO A CA 1
ATOM 2263 C C . PRO A 1 289 ? -12.25 23.906 20.734 1 87.5 289 PRO A C 1
ATOM 2265 O O . PRO A 1 289 ? -12.406 24.922 20.047 1 87.5 289 PRO A O 1
ATOM 2268 N N . SER A 1 290 ? -13.172 22.953 20.938 1 85.88 290 SER A N 1
ATOM 2269 C CA . SER A 1 290 ? -14.5 23.109 20.344 1 85.88 290 SER A CA 1
ATOM 2270 C C . SER A 1 290 ? -15.25 24.281 20.969 1 85.88 290 SER A C 1
ATOM 2272 O O . SER A 1 290 ? -14.984 24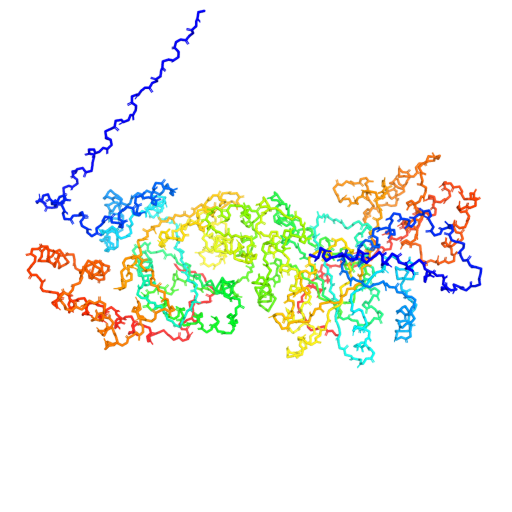.656 22.109 1 85.88 290 SER A O 1
ATOM 2274 N N . LEU A 1 291 ? -16.172 24.797 20.172 1 82.31 291 LEU A N 1
ATOM 2275 C CA . LEU A 1 291 ? -17 25.875 20.688 1 82.31 291 LEU A CA 1
ATOM 2276 C C . LEU A 1 291 ? -17.859 25.391 21.859 1 82.31 291 LEU A C 1
ATOM 2278 O O . LEU A 1 291 ? -18.281 26.203 22.688 1 82.31 291 LEU A O 1
ATOM 2282 N N . GLN A 1 292 ? -18.094 24.078 21.844 1 74.19 292 GLN A N 1
ATOM 2283 C CA . GLN A 1 292 ? -18.953 23.516 22.875 1 74.19 292 GLN A CA 1
ATOM 2284 C C . GLN A 1 292 ? -18.156 23.125 24.109 1 74.19 292 GLN A C 1
ATOM 2286 O O . GLN A 1 292 ? -18.734 22.75 25.141 1 74.19 292 GLN A O 1
ATOM 2291 N N . GLY A 1 293 ? -16.984 23.234 24.078 1 65.38 293 GLY A N 1
ATOM 2292 C CA . GLY A 1 293 ? -16.188 22.938 25.25 1 65.38 293 GLY A CA 1
ATOM 2293 C C . GLY A 1 293 ? -14.898 22.203 24.922 1 65.38 293 GLY A C 1
ATOM 2294 O O . GLY A 1 293 ? -14.766 21.625 23.844 1 65.38 293 GLY A O 1
ATOM 2295 N N . ALA A 1 294 ? -14.039 22.281 25.906 1 57.81 294 ALA A N 1
ATOM 2296 C CA . ALA A 1 294 ? -12.664 21.812 25.75 1 57.81 294 ALA A CA 1
ATOM 2297 C C . ALA A 1 294 ? -12.625 20.297 25.547 1 57.81 294 ALA A C 1
ATOM 2299 O O . ALA A 1 294 ? -11.703 19.766 24.922 1 57.81 294 ALA A O 1
ATOM 2300 N N . ASP A 1 295 ? -13.609 19.688 25.938 1 54.72 295 ASP A N 1
ATOM 2301 C CA . ASP A 1 295 ? -13.5 18.234 25.984 1 54.72 295 ASP A CA 1
ATOM 2302 C C . ASP A 1 295 ? -14.055 17.609 24.703 1 54.72 295 ASP A C 1
ATOM 2304 O O . ASP A 1 295 ? -14.047 16.391 24.562 1 54.72 295 ASP A O 1
ATOM 2308 N N . GLN A 1 296 ? -14.375 18.609 23.812 1 56.03 296 GLN A N 1
ATOM 2309 C CA . GLN A 1 296 ? -14.945 18.031 22.594 1 56.03 296 GLN A CA 1
ATOM 2310 C C . GLN A 1 296 ? -14.156 18.453 21.359 1 56.03 296 GLN A C 1
ATOM 2312 O O . GLN A 1 296 ? -13.805 19.625 21.203 1 56.03 296 GLN A O 1
ATOM 2317 N N . LYS A 1 297 ? -13.656 17.484 20.719 1 53.47 297 LYS A N 1
ATOM 2318 C CA . LYS A 1 297 ? -12.992 17.781 19.453 1 53.47 297 LYS A CA 1
ATOM 2319 C C . LYS A 1 297 ? -14.008 18.203 18.391 1 53.47 297 LYS A C 1
ATOM 2321 O O . LYS A 1 297 ? -15.094 17.625 18.297 1 53.47 297 LYS A O 1
ATOM 2326 N N . MET A 1 298 ? -13.578 19.219 17.781 1 56 298 MET A N 1
ATOM 2327 C CA . MET A 1 298 ? -14.391 19.641 16.656 1 56 298 MET A CA 1
ATOM 2328 C C . MET A 1 298 ? -14.445 18.562 15.578 1 56 298 MET A C 1
ATOM 2330 O O . MET A 1 298 ? -13.461 17.859 15.344 1 56 298 MET A O 1
ATOM 2334 N N . SER A 1 299 ? -15.719 18.109 15.273 1 55.69 299 SER A N 1
ATOM 2335 C CA . SER A 1 299 ? -15.844 17.141 14.195 1 55.69 299 SER A CA 1
ATOM 2336 C C . SER A 1 299 ? -16.609 17.719 13.008 1 55.69 299 SER A C 1
ATOM 2338 O O . SER A 1 299 ? -17.578 18.453 13.188 1 55.69 299 SER A O 1
ATOM 2340 N N . ALA A 1 300 ? -16.062 17.594 11.82 1 56.84 300 ALA A N 1
ATOM 2341 C CA . ALA A 1 300 ? -16.719 18.016 10.586 1 56.84 300 ALA A CA 1
ATOM 2342 C C . ALA A 1 300 ? -18.141 17.453 10.508 1 56.84 300 ALA A C 1
ATOM 2344 O O . ALA A 1 300 ? -19 18 9.812 1 56.84 300 ALA A O 1
ATOM 2345 N N . SER A 1 301 ? -18.359 16.469 11.32 1 53.34 301 SER A N 1
ATOM 2346 C CA . SER A 1 301 ? -19.641 15.781 11.242 1 53.34 301 SER A CA 1
ATOM 2347 C C . SER A 1 301 ? -20.688 16.484 12.086 1 53.34 301 SER A C 1
ATOM 2349 O O . SER A 1 301 ? -21.891 16.281 11.891 1 53.34 301 SER A O 1
ATOM 2351 N N . VAL A 1 302 ? -20.203 17.312 13.016 1 58.41 302 VAL A N 1
ATOM 2352 C CA . VAL A 1 302 ? -21.172 18.031 13.852 1 58.41 302 VAL A CA 1
ATOM 2353 C C . VAL A 1 302 ? -21.141 19.516 13.492 1 58.41 302 VAL A C 1
ATOM 2355 O O . VAL A 1 302 ? -20.297 20.266 14 1 58.41 302 VAL A O 1
ATOM 2358 N N . LYS A 1 303 ? -22 20.031 12.703 1 60.25 303 LYS A N 1
ATOM 2359 C CA . LYS A 1 303 ? -22.016 21.359 12.086 1 60.25 303 LYS A CA 1
ATOM 2360 C C . LYS A 1 303 ? -22.047 22.453 13.148 1 60.25 303 LYS A C 1
ATOM 2362 O O . LYS A 1 303 ? -21.5 23.547 12.945 1 60.25 303 LYS A O 1
ATOM 2367 N N . THR A 1 304 ? -22.594 22.078 14.188 1 64.88 304 THR A N 1
ATOM 2368 C CA . THR A 1 304 ? -22.797 23.141 15.172 1 64.88 304 THR A CA 1
ATOM 2369 C C . THR A 1 304 ? -21.578 23.281 16.078 1 64.88 304 THR A C 1
ATOM 2371 O O . THR A 1 304 ? -21.438 24.281 16.781 1 64.88 304 THR A O 1
ATOM 2374 N N . SER A 1 305 ? -20.688 22.469 15.93 1 72.06 305 SER A N 1
ATOM 2375 C CA . SER A 1 305 ? -19.562 22.453 16.859 1 72.06 305 SER A CA 1
ATOM 2376 C C . SER A 1 305 ? -18.359 23.172 16.281 1 72.06 305 SER A C 1
ATOM 2378 O O . SER A 1 305 ? -17.422 23.516 17 1 72.06 305 SER A O 1
ATOM 2380 N N . ALA A 1 306 ? -18.5 23.422 14.977 1 84.44 306 ALA A N 1
ATOM 2381 C CA . ALA A 1 306 ? -17.297 23.953 14.328 1 84.44 306 ALA A CA 1
ATOM 2382 C C . ALA A 1 306 ? -17.656 25.109 13.391 1 84.44 306 ALA A C 1
ATOM 2384 O O . ALA A 1 306 ? -18.766 25.188 12.883 1 84.44 306 ALA A O 1
ATOM 2385 N N . ILE A 1 307 ? -16.766 26.031 13.359 1 92.56 307 ILE A N 1
ATOM 2386 C CA . ILE A 1 307 ? -16.875 27.078 12.359 1 92.56 307 ILE A CA 1
ATOM 2387 C C . ILE A 1 307 ? -16.062 26.703 11.125 1 92.56 307 ILE A C 1
ATOM 2389 O O . ILE A 1 307 ? -14.852 26.484 11.203 1 92.56 307 ILE A O 1
ATOM 2393 N N . TYR A 1 308 ? -16.734 26.625 10.008 1 92.12 308 TYR A N 1
ATOM 2394 C CA . TYR A 1 308 ? -16.062 26.281 8.75 1 92.12 308 TYR A CA 1
ATOM 2395 C C . TYR A 1 308 ? -15.492 27.531 8.086 1 92.12 308 TYR A C 1
ATOM 2397 O O . TYR A 1 308 ? -16.016 28.625 8.258 1 92.12 308 TYR A O 1
ATOM 2405 N N . LEU A 1 309 ? -14.508 27.328 7.34 1 94.44 309 LEU A N 1
ATOM 2406 C CA . LEU A 1 309 ? -13.805 28.422 6.68 1 94.44 309 LEU A CA 1
ATOM 2407 C C . LEU A 1 309 ? -14.633 28.984 5.535 1 94.44 309 LEU A C 1
ATOM 2409 O O . LEU A 1 309 ? -14.32 30.047 4.996 1 94.44 309 LEU A O 1
ATOM 2413 N N . THR A 1 310 ? -15.727 28.359 5.227 1 91.5 310 THR A N 1
ATOM 2414 C CA . THR A 1 310 ? -16.594 28.812 4.152 1 91.5 310 THR A CA 1
ATOM 2415 C C . THR A 1 310 ? -17.875 29.438 4.719 1 91.5 310 THR A C 1
ATOM 2417 O O . THR A 1 310 ? -18.75 29.875 3.963 1 91.5 310 THR A O 1
ATOM 2420 N N . ASP A 1 311 ? -17.984 29.516 6.031 1 93.75 311 ASP A N 1
ATOM 2421 C CA . ASP A 1 311 ? -19.203 30.062 6.648 1 93.75 311 ASP A CA 1
ATOM 2422 C C . ASP A 1 311 ? -19.359 31.547 6.336 1 93.75 311 ASP A C 1
ATOM 2424 O O . ASP A 1 311 ? -18.375 32.281 6.332 1 93.75 311 ASP A O 1
ATOM 2428 N N . ASP A 1 312 ? -20.578 31.875 6.16 1 96.06 312 ASP A N 1
ATOM 2429 C CA . ASP A 1 312 ? -20.875 33.312 6.012 1 96.06 312 ASP A CA 1
ATOM 2430 C C . ASP A 1 312 ? -20.828 34 7.359 1 96.06 312 ASP A C 1
ATOM 2432 O O . ASP A 1 312 ? -20.938 33.375 8.406 1 96.06 312 ASP A O 1
ATOM 2436 N N . ASP A 1 313 ? -20.719 35.344 7.273 1 97.44 313 ASP A N 1
ATOM 2437 C CA . ASP A 1 313 ? -20.609 36.156 8.477 1 97.44 313 ASP A CA 1
ATOM 2438 C C . ASP A 1 313 ? -21.734 35.844 9.453 1 97.44 313 ASP A C 1
ATOM 2440 O O . ASP A 1 313 ? -21.516 35.719 10.656 1 97.44 313 ASP A O 1
ATOM 2444 N N . ASP A 1 314 ? -22.938 35.781 8.914 1 96.94 314 ASP A N 1
ATOM 2445 C CA . ASP A 1 314 ? -24.109 35.562 9.766 1 96.94 314 ASP A CA 1
ATOM 2446 C C . ASP A 1 314 ? -24.047 34.188 10.453 1 96.94 314 ASP A C 1
ATOM 2448 O O . ASP A 1 314 ? -24.438 34.062 11.617 1 96.94 314 ASP A O 1
ATOM 2452 N N . VAL A 1 315 ? -23.625 33.25 9.711 1 95.5 315 VAL A N 1
ATOM 2453 C CA . VAL A 1 315 ? -23.5 31.891 10.258 1 95.5 315 VAL A CA 1
ATOM 2454 C C . VAL A 1 315 ? -22.453 31.875 11.367 1 95.5 315 VAL A C 1
ATOM 2456 O O . VAL A 1 315 ? -22.656 31.266 12.414 1 95.5 315 VAL A O 1
ATOM 2459 N N . VAL A 1 316 ? -21.328 32.5 11.156 1 96.12 316 VAL A N 1
ATOM 2460 C CA . VAL A 1 316 ? -20.266 32.594 12.172 1 96.12 316 VAL A CA 1
ATOM 2461 C C . VAL A 1 316 ? -20.828 33.25 13.43 1 96.12 316 VAL A C 1
ATOM 2463 O O . VAL A 1 316 ? -20.641 32.75 14.539 1 96.12 316 VAL A O 1
ATOM 2466 N N . ARG A 1 317 ? -21.516 34.344 13.234 1 95.06 317 ARG A N 1
ATOM 2467 C CA . ARG A 1 317 ? -22.094 35.062 14.359 1 95.06 317 ARG A CA 1
ATOM 2468 C C . ARG A 1 317 ? -23.078 34.156 15.133 1 95.06 317 ARG A C 1
ATOM 2470 O O . ARG A 1 317 ? -23.031 34.125 16.359 1 95.06 317 ARG A O 1
ATOM 2477 N N . GLU A 1 318 ? -23.906 33.531 14.43 1 93.31 318 GLU A N 1
ATOM 2478 C CA . GLU A 1 318 ? -24.906 32.656 15.047 1 93.31 318 GLU A CA 1
ATOM 2479 C C . GLU A 1 318 ? -24.25 31.547 15.859 1 93.31 318 GLU A C 1
ATOM 2481 O O . GLU A 1 318 ? -24.688 31.234 16.969 1 93.31 318 GLU A O 1
ATOM 2486 N N . LYS A 1 319 ? -23.281 30.906 15.266 1 91.25 319 LYS A N 1
ATOM 2487 C CA . LYS A 1 319 ? -22.594 29.812 15.945 1 91.25 319 LYS A CA 1
ATOM 2488 C C . LYS A 1 319 ? -21.906 30.297 17.219 1 91.25 319 LYS A C 1
ATOM 2490 O O . LYS A 1 319 ? -21.906 29.625 18.234 1 91.25 319 LYS A O 1
ATOM 2495 N N . ILE A 1 320 ? -21.266 31.484 17.172 1 92 320 ILE A N 1
ATOM 2496 C CA . ILE A 1 320 ? -20.562 32.031 18.328 1 92 320 ILE A CA 1
ATOM 2497 C C . ILE A 1 320 ? -21.578 32.438 19.406 1 92 320 ILE A C 1
ATOM 2499 O O . ILE A 1 320 ? -21.375 32.188 20.594 1 92 320 ILE A O 1
ATOM 2503 N N . ILE A 1 321 ? -22.703 33 19.016 1 89.44 321 ILE A N 1
ATOM 2504 C CA . ILE A 1 321 ? -23.766 33.375 19.953 1 89.44 321 ILE A CA 1
ATOM 2505 C C . ILE A 1 321 ? -24.312 32.125 20.641 1 89.44 321 ILE A C 1
ATOM 2507 O O . ILE A 1 321 ? -24.547 32.125 21.844 1 89.44 321 ILE A O 1
ATOM 2511 N N . ALA A 1 322 ? -24.484 31.125 19.859 1 87 322 ALA A N 1
ATOM 2512 C CA . ALA A 1 322 ? -25.016 29.875 20.375 1 87 322 ALA A CA 1
ATOM 2513 C C . ALA A 1 322 ? -24.047 29.234 21.359 1 87 322 ALA A C 1
ATOM 2515 O O . ALA A 1 322 ? -24.453 28.609 22.344 1 87 322 ALA A O 1
ATOM 2516 N N . ALA A 1 323 ? -22.812 29.344 21.109 1 85.94 323 ALA A N 1
ATOM 2517 C CA . ALA A 1 323 ? -21.781 28.734 21.938 1 85.94 323 ALA A CA 1
ATOM 2518 C C . ALA A 1 323 ? -21.594 29.531 23.234 1 85.94 323 ALA A C 1
ATOM 2520 O O . ALA A 1 323 ? -21.234 28.953 24.266 1 85.94 323 ALA A O 1
ATOM 2521 N N . PHE A 1 324 ? -21.812 30.891 23.188 1 85 324 PHE A N 1
ATOM 2522 C CA . PHE A 1 324 ? -21.578 31.734 24.344 1 85 324 PHE A CA 1
ATOM 2523 C C . PHE A 1 324 ? -22.812 32.594 24.656 1 85 324 PHE A C 1
ATOM 2525 O O . PHE A 1 324 ? -22.766 33.812 24.547 1 85 324 PHE A O 1
ATOM 2532 N N . PRO A 1 325 ? -23.812 31.906 25.203 1 77.56 325 PRO A N 1
ATOM 2533 C CA . PRO A 1 325 ? -25 32.656 25.562 1 77.56 325 PRO A CA 1
ATOM 2534 C C . PRO A 1 325 ? -24.781 33.625 26.719 1 77.56 325 PRO A C 1
ATOM 2536 O O . PRO A 1 325 ? -23.828 33.438 27.5 1 77.56 325 PRO A O 1
ATOM 2539 N N . ILE A 1 326 ? -25.719 34.688 26.828 1 68.75 326 ILE A N 1
ATOM 2540 C CA . ILE A 1 326 ? -25.641 35.688 27.875 1 68.75 326 ILE A CA 1
ATOM 2541 C C . ILE A 1 326 ? -25.938 35.031 29.234 1 68.75 326 ILE A C 1
ATOM 2543 O O . ILE A 1 326 ? -26.891 34.281 29.359 1 68.75 326 ILE A O 1
ATOM 2547 N N . GLY A 1 327 ? -25.25 35.469 30.312 1 58.97 327 GLY A N 1
ATOM 2548 C CA . GLY A 1 327 ? -25.453 35.031 31.688 1 58.97 327 GLY A CA 1
ATOM 2549 C C . GLY A 1 327 ? -24.672 33.75 32.031 1 58.97 327 GLY A C 1
ATOM 2550 O O . GLY A 1 327 ? -24.578 33.406 33.188 1 58.97 327 GLY A O 1
ATOM 2551 N N . GLN A 1 328 ? -24.75 32.875 31.219 1 54 328 GLN A N 1
ATOM 2552 C CA . GLN A 1 328 ? -24.25 31.594 31.703 1 54 328 GLN A CA 1
ATOM 2553 C C . GLN A 1 328 ? -22.719 31.547 31.656 1 54 328 GLN A C 1
ATOM 2555 O O . GLN A 1 328 ? -22.078 32.5 31.188 1 54 328 GLN A O 1
ATOM 2560 N N . LYS A 1 329 ? -22.141 30.234 31.234 1 54.72 329 LYS A N 1
ATOM 2561 C CA . LYS A 1 329 ? -20.953 29.469 31.594 1 54.72 329 LYS A CA 1
ATOM 2562 C C . LYS A 1 329 ? -19.688 30.172 31.109 1 54.72 329 LYS A C 1
ATOM 2564 O O . LYS A 1 329 ? -19.75 31.125 30.344 1 54.72 329 LYS A O 1
ATOM 2569 N N . SER A 1 330 ? -18.453 29.562 31.281 1 62.62 330 SER A N 1
ATOM 2570 C CA . SER A 1 330 ? -17.031 29.891 31.219 1 62.62 330 SER A CA 1
ATOM 2571 C C . SER A 1 330 ? -16.641 30.406 29.844 1 62.62 330 SER A C 1
ATOM 2573 O O . SER A 1 330 ? -17.094 29.875 28.828 1 62.62 330 SER A O 1
ATOM 2575 N N . MET A 1 331 ? -16.328 31.781 29.812 1 80.44 331 MET A N 1
ATOM 2576 C CA . MET A 1 331 ? -15.812 32.469 28.625 1 80.44 331 MET A CA 1
ATOM 2577 C C . MET A 1 331 ? -14.367 32.031 28.344 1 80.44 331 MET A C 1
ATOM 2579 O O . MET A 1 331 ? -13.68 32.688 27.547 1 80.44 331 MET A O 1
ATOM 2583 N N . ASP A 1 332 ? -14.016 31 28.984 1 82.88 332 ASP A N 1
ATOM 2584 C CA . ASP A 1 332 ? -12.641 30.531 28.859 1 82.88 332 ASP A CA 1
ATOM 2585 C C . ASP A 1 332 ? -12.352 30.078 27.422 1 82.88 332 ASP A C 1
ATOM 2587 O O . ASP A 1 332 ? -11.273 30.344 26.891 1 82.88 332 ASP A O 1
ATOM 2591 N N . VAL A 1 333 ? -13.305 29.453 26.844 1 87.62 333 VAL A N 1
ATOM 2592 C CA . VAL A 1 333 ? -13.141 28.969 25.484 1 87.62 333 VAL A CA 1
ATOM 2593 C C . VAL A 1 333 ? -13.008 30.156 24.516 1 87.62 333 VAL A C 1
ATOM 2595 O O . VAL A 1 333 ? -12.203 30.125 23.594 1 87.62 333 VAL A O 1
ATOM 2598 N N . ALA A 1 334 ? -13.805 31.156 24.781 1 90.5 334 ALA A N 1
ATOM 2599 C CA . ALA A 1 334 ? -13.734 32.344 23.938 1 90.5 334 ALA A CA 1
ATOM 2600 C C . ALA A 1 334 ? -12.359 33 24.031 1 90.5 334 ALA A C 1
ATOM 2602 O O . ALA A 1 334 ? -11.805 33.438 23.031 1 90.5 334 ALA A O 1
ATOM 2603 N N . LEU A 1 335 ? -11.883 33.125 25.219 1 91.56 335 LEU A N 1
ATOM 2604 C CA . LEU A 1 335 ? -10.562 33.719 25.422 1 91.56 335 LEU A CA 1
ATOM 2605 C C . LEU A 1 335 ? -9.484 32.875 24.75 1 91.56 335 LEU A C 1
ATOM 2607 O O . LEU A 1 335 ? -8.523 33.406 24.188 1 91.56 335 LEU A O 1
ATOM 2611 N N . GLU A 1 336 ? -9.641 31.578 24.797 1 92.25 336 GLU A N 1
ATOM 2612 C CA . GLU A 1 336 ? -8.695 30.688 24.125 1 92.25 336 GLU A CA 1
ATOM 2613 C C . GLU A 1 336 ? -8.727 30.875 22.625 1 92.25 336 GLU A C 1
ATOM 2615 O O . GLU A 1 336 ? -7.684 30.859 21.969 1 92.25 336 GLU A O 1
ATOM 2620 N N . TRP A 1 337 ? -9.859 31.016 22.109 1 94.06 337 TRP A N 1
ATOM 2621 C CA . TRP A 1 337 ? -9.977 31.281 20.688 1 94.06 337 TRP A CA 1
ATOM 2622 C C . TRP A 1 337 ? -9.289 32.594 20.297 1 94.06 337 TRP A C 1
ATOM 2624 O O . TRP A 1 337 ? -8.625 32.656 19.266 1 94.06 337 TRP A O 1
ATOM 2634 N N . LEU A 1 338 ? -9.492 33.625 21.156 1 95.88 338 LEU A N 1
ATOM 2635 C CA . LEU A 1 338 ? -8.812 34.875 20.891 1 95.88 338 LEU A CA 1
ATOM 2636 C C . LEU A 1 338 ? -7.301 34.719 20.953 1 95.88 338 LEU A C 1
ATOM 2638 O O . LEU A 1 338 ? -6.566 35.375 20.219 1 95.88 338 LEU A O 1
ATOM 2642 N N . ARG A 1 339 ? -6.852 33.844 21.844 1 95.94 339 ARG A N 1
ATOM 2643 C CA . ARG A 1 339 ? -5.426 33.562 21.922 1 95.94 339 ARG A CA 1
ATOM 2644 C C . ARG A 1 339 ? -4.902 33 20.609 1 95.94 339 ARG A C 1
ATOM 2646 O O . ARG A 1 339 ? -3.777 33.312 20.203 1 95.94 339 ARG A O 1
ATOM 2653 N N . PHE A 1 340 ? -5.695 32.219 19.922 1 96.81 340 PHE A N 1
ATOM 2654 C CA . PHE A 1 340 ? -5.309 31.594 18.672 1 96.81 340 PHE A CA 1
ATOM 2655 C C . PHE A 1 340 ? -5.387 32.594 17.516 1 96.81 340 PHE A C 1
ATOM 2657 O O . PHE A 1 340 ? -4.559 32.594 16.609 1 96.81 340 PHE A O 1
ATOM 2664 N N . PHE A 1 341 ? -6.387 33.562 17.578 1 97.5 341 PHE A N 1
ATOM 2665 C CA . PHE A 1 341 ? -6.727 34.219 16.312 1 97.5 341 PHE A CA 1
ATOM 2666 C C . PHE A 1 341 ? -6.449 35.719 16.375 1 97.5 341 PHE A C 1
ATOM 2668 O O . PHE A 1 341 ? -6.309 36.375 15.352 1 97.5 341 PHE A O 1
ATOM 2675 N N . LEU A 1 342 ? -6.473 36.281 17.641 1 97.5 342 LEU A N 1
ATOM 2676 C CA . LEU A 1 342 ? -6.16 37.688 17.766 1 97.5 342 LEU A CA 1
ATOM 2677 C C . LEU A 1 342 ? -4.656 37.938 17.672 1 97.5 342 LEU A C 1
ATOM 2679 O O . LEU A 1 342 ? -3.887 37.406 18.484 1 97.5 342 LEU A O 1
ATOM 2683 N N . GLU A 1 343 ? -4.172 38.688 16.719 1 95.56 343 GLU A N 1
ATOM 2684 C CA . GLU A 1 343 ? -2.75 38.844 16.438 1 95.56 343 GLU A CA 1
ATOM 2685 C C . GLU A 1 343 ? -2.078 39.719 17.469 1 95.56 343 GLU A C 1
ATOM 2687 O O . GLU A 1 343 ? -0.966 39.438 17.922 1 95.56 343 GLU A O 1
ATOM 2692 N N . ASP A 1 344 ? -2.699 40.75 17.891 1 96.38 344 ASP A N 1
ATOM 2693 C CA . ASP A 1 344 ? -2.092 41.781 18.734 1 96.38 344 ASP A CA 1
ATOM 2694 C C . ASP A 1 344 ? -1.957 41.281 20.172 1 96.38 344 ASP A C 1
ATOM 2696 O O . ASP A 1 344 ? -2.957 41.125 20.875 1 96.38 344 ASP A O 1
ATOM 2700 N N . ASP A 1 345 ? -0.764 41.188 20.625 1 96.06 345 ASP A N 1
ATOM 2701 C CA . ASP A 1 345 ? -0.489 40.688 21.969 1 96.06 345 ASP A CA 1
ATOM 2702 C C . ASP A 1 345 ? -0.981 41.656 23.031 1 96.06 345 ASP A C 1
ATOM 2704 O O . ASP A 1 345 ? -1.479 41.25 24.078 1 96.06 345 ASP A O 1
ATOM 2708 N N . GLU A 1 346 ? -0.764 42.906 22.797 1 96.75 346 GLU A N 1
ATOM 2709 C CA . GLU A 1 346 ? -1.186 43.906 23.766 1 96.75 346 GLU A CA 1
ATOM 2710 C C . GLU A 1 346 ? -2.705 43.938 23.906 1 96.75 346 GLU A C 1
ATOM 2712 O O . GLU A 1 346 ? -3.227 44.031 25.016 1 96.75 346 GLU A O 1
ATOM 2717 N N . GLU A 1 347 ? -3.307 43.906 22.812 1 96.94 347 GLU A N 1
ATOM 2718 C CA . GLU A 1 347 ? -4.766 43.844 22.844 1 96.94 347 GLU A CA 1
ATOM 2719 C C . GLU A 1 347 ? -5.27 42.625 23.578 1 96.94 347 GLU A C 1
ATOM 2721 O O . GLU A 1 347 ? -6.199 42.688 24.375 1 96.94 347 GLU A O 1
ATOM 2726 N N . LEU A 1 348 ? -4.711 41.5 23.312 1 97.12 348 LEU A N 1
ATOM 2727 C CA . LEU A 1 348 ? -5.09 40.25 24 1 97.12 348 LEU A CA 1
ATOM 2728 C C . LEU A 1 348 ? -4.879 40.375 25.5 1 97.12 348 LEU A C 1
ATOM 2730 O O . LEU A 1 348 ? -5.75 40 26.281 1 97.12 348 LEU A O 1
ATOM 2734 N N . ALA A 1 349 ? -3.738 40.906 25.891 1 96 349 ALA A N 1
ATOM 2735 C CA . ALA A 1 349 ? -3.434 41.062 27.312 1 96 349 ALA A CA 1
ATOM 2736 C C . ALA A 1 349 ? -4.453 42 27.984 1 96 349 ALA A C 1
ATOM 2738 O O . ALA A 1 349 ? -4.871 41.719 29.109 1 96 349 ALA A O 1
ATOM 2739 N N . THR A 1 350 ? -4.801 43.031 27.297 1 96.56 350 THR A N 1
ATOM 2740 C CA . THR A 1 350 ? -5.789 43.969 27.828 1 96.56 350 THR A CA 1
ATOM 2741 C C . THR A 1 350 ? -7.133 43.281 28.031 1 96.56 350 THR A C 1
ATOM 2743 O O . THR A 1 350 ? -7.773 43.438 29.078 1 96.56 350 THR A O 1
ATOM 2746 N N . ILE A 1 351 ? -7.531 42.5 27.062 1 95.44 351 ILE A N 1
ATOM 2747 C CA . ILE A 1 351 ? -8.797 41.781 27.141 1 95.44 351 ILE A CA 1
ATOM 2748 C C . ILE A 1 351 ? -8.766 40.781 28.297 1 95.44 351 ILE A C 1
ATOM 2750 O O . ILE A 1 351 ? -9.719 40.719 29.078 1 95.44 351 ILE A O 1
ATOM 2754 N N . GLN A 1 352 ? -7.707 40.094 28.422 1 93 352 GLN A N 1
ATOM 2755 C CA . GLN A 1 352 ? -7.562 39.125 29.484 1 93 352 GLN A CA 1
ATOM 2756 C C . GLN A 1 352 ? -7.582 39.781 30.859 1 93 352 GLN A C 1
ATOM 2758 O O . GLN A 1 352 ? -8.211 39.281 31.781 1 93 352 GLN A O 1
ATOM 2763 N N . THR A 1 353 ? -6.898 40.906 30.969 1 93.88 353 THR A N 1
ATOM 2764 C CA . THR A 1 353 ? -6.855 41.656 32.219 1 93.88 353 THR A CA 1
ATOM 2765 C C . THR A 1 353 ? -8.242 42.156 32.625 1 93.88 353 THR A C 1
ATOM 2767 O O . THR A 1 353 ? -8.672 42 33.75 1 93.88 353 THR A O 1
ATOM 2770 N N . LYS A 1 354 ? -8.914 42.688 31.672 1 92.62 354 LYS A N 1
ATOM 2771 C CA . LYS A 1 354 ? -10.266 43.188 31.906 1 92.62 354 LYS A CA 1
ATOM 2772 C C . LYS A 1 354 ? -11.219 42.062 32.281 1 92.62 354 LYS A C 1
ATOM 2774 O O . LYS A 1 354 ? -12.094 42.219 33.125 1 92.62 354 LYS A O 1
ATOM 2779 N N . HIS A 1 355 ? -11.07 40.969 31.594 1 89.62 355 HIS A N 1
ATOM 2780 C CA . HIS A 1 355 ? -11.906 39.812 31.891 1 89.62 355 HIS A CA 1
ATOM 2781 C C . HIS A 1 355 ? -11.656 39.312 33.312 1 89.62 355 HIS A C 1
ATOM 2783 O O . HIS A 1 355 ? -12.602 39 34.031 1 89.62 355 HIS A O 1
ATOM 2789 N N . ARG A 1 356 ? -10.406 39.188 33.688 1 87.62 356 ARG A N 1
ATOM 2790 C CA . ARG A 1 356 ? -10.039 38.75 35.031 1 87.62 356 ARG A CA 1
ATOM 2791 C C . ARG A 1 356 ? -10.57 39.688 36.094 1 87.62 356 ARG A C 1
ATOM 2793 O O . ARG A 1 356 ? -10.938 39.25 37.188 1 87.62 356 ARG A O 1
ATOM 2800 N N . ALA A 1 357 ? -10.602 40.875 35.719 1 90.62 357 ALA A N 1
ATOM 2801 C CA . ALA A 1 357 ? -11.086 41.906 36.656 1 90.62 357 ALA A CA 1
ATOM 2802 C C . ALA A 1 357 ? -12.609 42 36.594 1 90.62 357 ALA A C 1
ATOM 2804 O O . ALA A 1 357 ? -13.195 42.875 37.25 1 90.62 357 ALA A O 1
ATOM 2805 N N . HIS A 1 358 ? -13.195 41.188 35.812 1 87.25 358 HIS A N 1
ATOM 2806 C CA . HIS A 1 358 ? -14.648 41.188 35.625 1 87.25 358 HIS A CA 1
ATOM 2807 C C . HIS A 1 358 ? -15.125 42.531 35.094 1 87.25 358 HIS A C 1
ATOM 2809 O O . HIS A 1 358 ? -16.203 43 35.469 1 87.25 358 HIS A O 1
ATOM 2815 N N . GLN A 1 359 ? -14.305 43.094 34.344 1 89.75 359 GLN A N 1
ATOM 2816 C CA . GLN A 1 359 ? -14.641 44.406 33.75 1 89.75 359 GLN A CA 1
ATOM 2817 C C . GLN A 1 359 ? -15.031 44.281 32.281 1 89.75 359 GLN A C 1
ATOM 2819 O O . GLN A 1 359 ? -15.266 45.281 31.609 1 89.75 359 GLN A O 1
ATOM 2824 N N . LEU A 1 360 ? -15.055 43.156 31.812 1 87.56 360 LEU A N 1
ATOM 2825 C CA . LEU A 1 360 ? -15.445 42.875 30.438 1 87.56 360 LEU A CA 1
ATOM 2826 C C . LEU A 1 360 ? -16.734 42.062 30.391 1 87.56 360 LEU A C 1
ATOM 2828 O O . LEU A 1 360 ? -16.766 40.938 30.875 1 87.56 360 LEU A O 1
ATOM 2832 N N . LEU A 1 361 ? -17.75 42.656 29.828 1 85.06 361 LEU A N 1
ATOM 2833 C CA . LEU A 1 361 ? -19.016 41.938 29.719 1 85.06 361 LEU A CA 1
ATOM 2834 C C . LEU A 1 361 ? -18.906 40.781 28.719 1 85.06 361 LEU A C 1
ATOM 2836 O O . LEU A 1 361 ? -18.156 40.875 27.75 1 85.06 361 LEU A O 1
ATOM 2840 N N . SER A 1 362 ? -19.672 39.781 29.047 1 85.88 362 SER A N 1
ATOM 2841 C CA . SER A 1 362 ? -19.688 38.594 28.172 1 85.88 362 SER A CA 1
ATOM 2842 C C . SER A 1 362 ? -20.078 38.969 26.75 1 85.88 362 SER A C 1
ATOM 2844 O O . SER A 1 362 ? -19.531 38.438 25.781 1 85.88 362 SER A O 1
ATOM 2846 N N . ILE A 1 363 ? -21 39.844 26.656 1 88.5 363 ILE A N 1
ATOM 2847 C CA . ILE A 1 363 ? -21.484 40.281 25.344 1 88.5 363 ILE A CA 1
ATOM 2848 C C . ILE A 1 363 ? -20.359 40.969 24.578 1 88.5 363 ILE A C 1
ATOM 2850 O O . ILE A 1 363 ? -20.25 40.844 23.359 1 88.5 363 ILE A O 1
ATOM 2854 N N . GLU A 1 364 ? -19.578 41.781 25.25 1 90.75 364 GLU A N 1
ATOM 2855 C CA . GLU A 1 364 ? -18.453 42.5 24.625 1 90.75 364 GLU A CA 1
ATOM 2856 C C . GLU A 1 364 ? -17.391 41.5 24.141 1 90.75 364 GLU A C 1
ATOM 2858 O O . GLU A 1 364 ? -16.875 41.656 23.047 1 90.75 364 GLU A O 1
ATOM 2863 N N . LEU A 1 365 ? -17.047 40.562 25 1 91.81 365 LEU A N 1
ATOM 2864 C CA . LEU A 1 365 ? -16.078 39.562 24.625 1 91.81 365 LEU A CA 1
ATOM 2865 C C . LEU A 1 365 ? -16.547 38.75 23.406 1 91.81 365 LEU A C 1
ATOM 2867 O O . LEU A 1 365 ? -15.766 38.469 22.516 1 91.81 365 LEU A O 1
ATOM 2871 N N . ARG A 1 366 ? -17.781 38.406 23.406 1 91.88 366 ARG A N 1
ATOM 2872 C CA . ARG A 1 366 ? -18.391 37.688 22.297 1 91.88 366 ARG A CA 1
ATOM 2873 C C . ARG A 1 366 ? -18.266 38.469 21 1 91.88 366 ARG A C 1
ATOM 2875 O O . ARG A 1 366 ? -17.969 37.938 19.938 1 91.88 366 ARG A O 1
ATOM 2882 N N . GLU A 1 367 ? -18.531 39.75 21.109 1 93.81 367 GLU A N 1
ATOM 2883 C CA . GLU A 1 367 ? -18.469 40.594 19.938 1 93.81 367 GLU A CA 1
ATOM 2884 C C . GLU A 1 367 ? -17.031 40.719 19.406 1 93.81 367 GLU A C 1
ATOM 2886 O O . GLU A 1 367 ? -16.812 40.688 18.188 1 93.81 367 GLU A O 1
ATOM 2891 N N . ILE A 1 368 ? -16.109 40.875 20.344 1 95.62 368 ILE A N 1
ATOM 2892 C CA . ILE A 1 368 ? -14.703 40.938 19.953 1 95.62 368 ILE A CA 1
ATOM 2893 C C . ILE A 1 368 ? -14.32 39.625 19.219 1 95.62 368 ILE A C 1
ATOM 2895 O O . ILE A 1 368 ? -13.719 39.688 18.141 1 95.62 368 ILE A O 1
ATOM 2899 N N . LEU A 1 369 ? -14.703 38.531 19.797 1 95.5 369 LEU A N 1
ATOM 2900 C CA . LEU A 1 369 ? -14.406 37.25 19.188 1 95.5 369 LEU A CA 1
ATOM 2901 C C . LEU A 1 369 ? -15.047 37.125 17.812 1 95.5 369 LEU A C 1
ATOM 2903 O O . LEU A 1 369 ? -14.398 36.688 16.859 1 95.5 369 LEU A O 1
ATOM 2907 N N . THR A 1 370 ? -16.328 37.5 17.734 1 96.62 370 THR A N 1
ATOM 2908 C CA . THR A 1 370 ? -17.047 37.406 16.484 1 96.62 370 THR A CA 1
ATOM 2909 C C . THR A 1 370 ? -16.328 38.219 15.398 1 96.62 370 THR A C 1
ATOM 2911 O O . THR A 1 370 ? -16.141 37.719 14.281 1 96.62 370 THR A O 1
ATOM 2914 N N . ASP A 1 371 ? -15.906 39.406 15.742 1 97.88 371 ASP A N 1
ATOM 2915 C CA . ASP A 1 371 ? -15.234 40.25 14.781 1 97.88 371 ASP A CA 1
ATOM 2916 C C . ASP A 1 371 ? -13.922 39.625 14.305 1 97.88 371 ASP A C 1
ATOM 2918 O O . ASP A 1 371 ? -13.609 39.656 13.117 1 97.88 371 ASP A O 1
ATOM 2922 N N . VAL A 1 372 ? -13.148 39.094 15.227 1 97.88 372 VAL A N 1
ATOM 2923 C CA . VAL A 1 372 ? -11.859 38.5 14.914 1 97.88 372 VAL A CA 1
ATOM 2924 C C . VAL A 1 372 ? -12.055 37.281 14 1 97.88 372 VAL A C 1
ATOM 2926 O O . VAL A 1 372 ? -11.336 37.125 13.008 1 97.88 372 VAL A O 1
ATOM 2929 N N . ILE A 1 373 ? -13.016 36.5 14.297 1 97.62 373 ILE A N 1
ATOM 2930 C CA . ILE A 1 373 ? -13.234 35.25 13.547 1 97.62 373 ILE A CA 1
ATOM 2931 C C . ILE A 1 373 ? -13.789 35.594 12.164 1 97.62 373 ILE A C 1
ATOM 2933 O O . ILE A 1 373 ? -13.383 35 11.164 1 97.62 373 ILE A O 1
ATOM 2937 N N . ILE A 1 374 ? -14.727 36.531 12.102 1 98.12 374 ILE A N 1
ATOM 2938 C CA . ILE A 1 374 ? -15.281 36.938 10.812 1 98.12 374 ILE A CA 1
ATOM 2939 C C . ILE A 1 374 ? -14.172 37.469 9.922 1 98.12 374 ILE A C 1
ATOM 2941 O O . ILE A 1 374 ? -14.102 37.156 8.734 1 98.12 374 ILE A O 1
ATOM 2945 N N . LYS A 1 375 ? -13.328 38.312 10.5 1 97.69 375 LYS A N 1
ATOM 2946 C CA . LYS A 1 375 ? -12.203 38.844 9.742 1 97.69 375 LYS A CA 1
ATOM 2947 C C . LYS A 1 375 ? -11.312 37.719 9.211 1 97.69 375 LYS A C 1
ATOM 2949 O O . LYS A 1 375 ? -10.867 37.75 8.062 1 97.69 375 LYS A O 1
ATOM 2954 N N . THR A 1 376 ? -11.047 36.75 10.039 1 97.12 376 THR A N 1
ATOM 2955 C CA . THR A 1 376 ? -10.227 35.594 9.672 1 97.12 376 THR A CA 1
ATOM 2956 C C . THR A 1 376 ? -10.867 34.812 8.531 1 97.12 376 THR A C 1
ATOM 2958 O O . THR A 1 376 ? -10.195 34.5 7.547 1 97.12 376 THR A O 1
ATOM 2961 N N . VAL A 1 377 ? -12.125 34.5 8.617 1 97.38 377 VAL A N 1
ATOM 2962 C CA . VAL A 1 377 ? -12.844 33.719 7.629 1 97.38 377 VAL A CA 1
ATOM 2963 C C . VAL A 1 377 ? -12.961 34.5 6.32 1 97.38 377 VAL A C 1
ATOM 2965 O O . VAL A 1 377 ? -12.805 33.938 5.238 1 97.38 377 VAL A O 1
ATOM 2968 N N . ARG A 1 378 ? -13.18 35.844 6.418 1 97.44 378 ARG A N 1
ATOM 2969 C CA . ARG A 1 378 ? -13.273 36.656 5.227 1 97.44 378 ARG A CA 1
ATOM 2970 C C . ARG A 1 378 ? -11.953 36.656 4.457 1 97.44 378 ARG A C 1
ATOM 2972 O O . ARG A 1 378 ? -11.945 36.594 3.227 1 97.44 378 ARG A O 1
ATOM 2979 N N . LYS A 1 379 ? -10.953 36.844 5.211 1 96.56 379 LYS A N 1
ATOM 2980 C CA . LYS A 1 379 ? -9.641 36.812 4.57 1 96.56 379 LYS A CA 1
ATOM 2981 C C . LYS A 1 379 ? -9.406 35.5 3.836 1 96.56 379 LYS A C 1
ATOM 2983 O O . LYS A 1 379 ? -8.93 35.5 2.697 1 96.56 379 LYS A O 1
ATOM 2988 N N . PHE A 1 380 ? -9.688 34.438 4.445 1 96.44 380 PHE A N 1
ATOM 2989 C CA . PHE A 1 380 ? -9.555 33.125 3.848 1 96.44 380 PHE A CA 1
ATOM 2990 C C . PHE A 1 380 ? -10.383 33 2.576 1 96.44 380 PHE A C 1
ATOM 2992 O O . PHE A 1 380 ? -9.891 32.562 1.542 1 96.44 380 PHE A O 1
ATOM 2999 N N . LYS A 1 381 ? -11.625 33.375 2.664 1 97 381 LYS A N 1
ATOM 3000 C CA . LYS A 1 381 ? -12.539 33.281 1.526 1 97 381 LYS A CA 1
ATOM 3001 C C . LYS A 1 381 ? -12.039 34.125 0.349 1 97 381 LYS A C 1
ATOM 3003 O O . LYS A 1 381 ? -12.148 33.688 -0.805 1 97 381 LYS A O 1
ATOM 3008 N N . THR A 1 382 ? -11.539 35.25 0.641 1 96.94 382 THR A N 1
ATOM 3009 C CA . THR A 1 382 ? -10.984 36.125 -0.402 1 96.94 382 THR A CA 1
ATOM 3010 C C . THR A 1 382 ? -9.812 35.438 -1.097 1 96.94 382 THR A C 1
ATOM 3012 O O . THR A 1 382 ? -9.734 35.406 -2.328 1 96.94 382 THR A O 1
ATOM 3015 N N . ASN A 1 383 ? -8.93 34.844 -0.325 1 96.62 383 ASN A N 1
ATOM 3016 C CA . ASN A 1 383 ? -7.785 34.125 -0.877 1 96.62 383 ASN A CA 1
ATOM 3017 C C . ASN A 1 383 ? -8.219 32.906 -1.689 1 96.62 383 ASN A C 1
ATOM 3019 O O . ASN A 1 383 ? -7.648 32.625 -2.74 1 96.62 383 ASN A O 1
ATOM 3023 N N . ARG A 1 384 ? -9.148 32.219 -1.178 1 96.56 384 ARG A N 1
ATOM 3024 C CA . ARG A 1 384 ? -9.625 31 -1.81 1 96.56 384 ARG A CA 1
ATOM 3025 C C . ARG A 1 384 ? -10.172 31.281 -3.205 1 96.56 384 ARG A C 1
ATOM 3027 O O . ARG A 1 384 ? -10.031 30.453 -4.113 1 96.56 384 ARG A O 1
ATOM 3034 N N . GLN A 1 385 ? -10.812 32.438 -3.381 1 95.06 385 GLN A N 1
ATOM 3035 C CA . GLN A 1 385 ? -11.367 32.812 -4.668 1 95.06 385 GLN A CA 1
ATOM 3036 C C . GLN A 1 385 ? -10.273 32.938 -5.727 1 95.06 385 GLN A C 1
ATOM 3038 O O . GLN A 1 385 ? -10.539 32.812 -6.922 1 95.06 385 GLN A O 1
ATOM 3043 N N . GLY A 1 386 ? -9.141 33.125 -5.293 1 94.06 386 GLY A N 1
ATOM 3044 C CA . GLY A 1 386 ? -8.031 33.281 -6.219 1 94.06 386 GLY A CA 1
ATOM 3045 C C . GLY A 1 386 ? -7.414 31.969 -6.656 1 94.06 386 GLY A C 1
ATOM 3046 O O . GLY A 1 386 ? -6.547 31.938 -7.531 1 94.06 386 GLY A O 1
ATOM 3047 N N . ILE A 1 387 ? -7.852 30.906 -6.148 1 97 387 ILE A N 1
ATOM 3048 C CA . ILE A 1 387 ? -7.266 29.609 -6.469 1 97 387 ILE A CA 1
ATOM 3049 C C . ILE A 1 387 ? -8.039 28.969 -7.617 1 97 387 ILE A C 1
ATOM 3051 O O . ILE A 1 387 ? -9.055 28.297 -7.391 1 97 387 ILE A O 1
ATOM 3055 N N . SER A 1 388 ? -7.555 29.047 -8.82 1 96.69 388 SER A N 1
ATOM 3056 C CA . SER A 1 388 ? -8.164 28.438 -10 1 96.69 388 SER A CA 1
ATOM 3057 C C . SER A 1 388 ? -7.715 26.984 -10.156 1 96.69 388 SER A C 1
ATOM 3059 O O . SER A 1 388 ? -6.805 26.531 -9.461 1 96.69 388 SER A O 1
ATOM 3061 N N . ASN A 1 389 ? -8.375 26.344 -11.07 1 95.75 389 ASN A N 1
ATOM 3062 C CA . ASN A 1 389 ? -7.98 24.969 -11.391 1 95.75 389 ASN A CA 1
ATOM 3063 C C . ASN A 1 389 ? -6.551 24.922 -11.922 1 95.75 389 ASN A C 1
ATOM 3065 O O . ASN A 1 389 ? -5.836 23.938 -11.688 1 95.75 389 ASN A O 1
ATOM 3069 N N . ASP A 1 390 ? -6.164 25.922 -12.594 1 97.19 390 ASP A N 1
ATOM 3070 C CA . ASP A 1 390 ? -4.809 25.984 -13.141 1 97.19 390 ASP A CA 1
ATOM 3071 C C . ASP A 1 390 ? -3.777 26.109 -12.023 1 97.19 390 ASP A C 1
ATOM 3073 O O . ASP A 1 390 ? -2.713 25.5 -12.078 1 97.19 390 ASP A O 1
ATOM 3077 N N . VAL A 1 391 ? -4.156 26.953 -11.086 1 97.25 391 VAL A N 1
ATOM 3078 C CA . VAL A 1 391 ? -3.268 27.125 -9.945 1 97.25 391 VAL A CA 1
ATOM 3079 C C . VAL A 1 391 ? -3.152 25.812 -9.188 1 97.25 391 VAL A C 1
ATOM 3081 O O . VAL A 1 391 ? -2.051 25.391 -8.82 1 97.25 391 VAL A O 1
ATOM 3084 N N . LEU A 1 392 ? -4.27 25.25 -8.977 1 97.5 392 LEU A N 1
ATOM 3085 C CA . LEU A 1 392 ? -4.293 23.953 -8.297 1 97.5 392 LEU A CA 1
ATOM 3086 C C . LEU A 1 392 ? -3.43 22.938 -9.031 1 97.5 392 LEU A C 1
ATOM 3088 O O . LEU A 1 392 ? -2.627 22.234 -8.414 1 97.5 392 LEU A O 1
ATOM 3092 N N . ARG A 1 393 ? -3.564 22.844 -10.305 1 97.31 393 ARG A N 1
ATOM 3093 C CA . ARG A 1 393 ? -2.795 21.922 -11.133 1 97.31 393 ARG A CA 1
ATOM 3094 C C . ARG A 1 393 ? -1.301 22.203 -11.039 1 97.31 393 ARG A C 1
ATOM 3096 O O . ARG A 1 393 ? -0.484 21.281 -10.992 1 97.31 393 ARG A O 1
ATOM 3103 N N . ALA A 1 394 ? -0.981 23.453 -11.023 1 98 394 ALA A N 1
ATOM 3104 C CA . ALA A 1 394 ? 0.425 23.828 -10.93 1 98 394 ALA A CA 1
ATOM 3105 C C . ALA A 1 394 ? 1.05 23.328 -9.633 1 98 394 ALA A C 1
ATOM 3107 O O . ALA A 1 394 ? 2.174 22.812 -9.633 1 98 394 ALA A O 1
ATOM 3108 N N . PHE A 1 395 ? 0.309 23.438 -8.555 1 98.5 395 PHE A N 1
ATOM 3109 C CA . PHE A 1 395 ? 0.798 22.984 -7.258 1 98.5 395 PHE A CA 1
ATOM 3110 C C . PHE A 1 395 ? 0.919 21.469 -7.223 1 98.5 395 PHE A C 1
ATOM 3112 O O . PHE A 1 395 ? 1.719 20.922 -6.457 1 98.5 395 PHE A O 1
ATOM 3119 N N . MET A 1 396 ? 0.178 20.781 -8.102 1 98.12 396 MET A N 1
ATOM 3120 C CA . MET A 1 396 ? 0.081 19.328 -8 1 98.12 396 MET A CA 1
ATOM 3121 C C . MET A 1 396 ? 0.891 18.656 -9.102 1 98.12 396 MET A C 1
ATOM 3123 O O . MET A 1 396 ? 0.843 17.422 -9.258 1 98.12 396 MET A O 1
ATOM 3127 N N . THR A 1 397 ? 1.59 19.391 -9.906 1 98.12 397 THR A N 1
ATOM 3128 C CA . THR A 1 397 ? 2.473 18.859 -10.938 1 98.12 397 THR A CA 1
ATOM 3129 C C . THR A 1 397 ? 3.9 18.734 -10.414 1 98.12 397 THR A C 1
ATOM 3131 O O . THR A 1 397 ? 4.5 19.719 -9.977 1 98.12 397 THR A O 1
ATOM 3134 N N . PRO A 1 398 ? 4.398 17.516 -10.398 1 97.75 398 PRO A N 1
ATOM 3135 C CA . PRO A 1 398 ? 5.789 17.344 -9.961 1 97.75 398 PRO A CA 1
ATOM 3136 C C . PRO A 1 398 ? 6.762 18.219 -10.75 1 97.75 398 PRO A C 1
ATOM 3138 O O . PRO A 1 398 ? 6.707 18.25 -11.984 1 97.75 398 PRO A O 1
ATOM 3141 N N . ARG A 1 399 ? 7.551 18.953 -10.094 1 98.12 399 ARG A N 1
ATOM 3142 C CA . ARG A 1 399 ? 8.555 19.844 -10.664 1 98.12 399 ARG A CA 1
ATOM 3143 C C . ARG A 1 399 ? 9.664 20.125 -9.664 1 98.12 399 ARG A C 1
ATOM 3145 O O . ARG A 1 399 ? 9.484 19.938 -8.461 1 98.12 399 ARG A O 1
ATOM 3152 N N . LEU A 1 400 ? 10.797 20.547 -10.195 1 98.12 400 LEU A N 1
ATOM 3153 C CA . LEU A 1 400 ? 11.875 20.969 -9.305 1 98.12 400 LEU A CA 1
ATOM 3154 C C . LEU A 1 400 ? 11.508 22.266 -8.586 1 98.12 400 LEU A C 1
ATOM 3156 O O . LEU A 1 400 ? 11.234 23.281 -9.227 1 98.12 400 LEU A O 1
ATOM 3160 N N . LEU A 1 401 ? 11.5 22.203 -7.309 1 98.31 401 LEU A N 1
ATOM 3161 C CA . LEU A 1 401 ? 11.172 23.375 -6.504 1 98.31 401 LEU A CA 1
ATOM 3162 C C . LEU A 1 401 ? 12.367 24.312 -6.418 1 98.31 401 LEU A C 1
ATOM 3164 O O . LEU A 1 401 ? 13.516 23.891 -6.598 1 98.31 401 LEU A O 1
ATOM 3168 N N . GLU A 1 402 ? 12.094 25.594 -6.121 1 94.69 402 GLU A N 1
ATOM 3169 C CA . GLU A 1 402 ? 13.133 26.625 -6.066 1 94.69 402 GLU A CA 1
ATOM 3170 C C . GLU A 1 402 ? 13.617 26.844 -4.637 1 94.69 402 GLU A C 1
ATOM 3172 O O . GLU A 1 402 ? 12.867 26.641 -3.682 1 94.69 402 GLU A O 1
ATOM 3177 N N . MET B 1 1 ? -41.281 -32.062 35.5 1 19.28 1 MET B N 1
ATOM 3178 C CA . MET B 1 1 ? -41.5 -33.031 34.438 1 19.28 1 MET B CA 1
ATOM 3179 C C . MET B 1 1 ? -40.5 -32.875 33.312 1 19.28 1 MET B C 1
ATOM 3181 O O . MET B 1 1 ? -40.438 -31.828 32.656 1 19.28 1 MET B O 1
ATOM 3185 N N . ALA B 1 2 ? -39.25 -33.438 33.531 1 21.84 2 ALA B N 1
ATOM 3186 C CA . ALA B 1 2 ? -37.812 -33.438 33.25 1 21.84 2 ALA B CA 1
ATOM 3187 C C . ALA B 1 2 ? -37.531 -33.875 31.797 1 21.84 2 ALA B C 1
ATOM 3189 O O . ALA B 1 2 ? -37.781 -35.031 31.438 1 21.84 2 ALA B O 1
ATOM 3190 N N . ALA B 1 3 ? -37.812 -32.875 30.75 1 23.89 3 ALA B N 1
ATOM 3191 C CA . ALA B 1 3 ? -37.969 -33 29.297 1 23.89 3 ALA B CA 1
ATOM 3192 C C . ALA B 1 3 ? -36.781 -33.75 28.688 1 23.89 3 ALA B C 1
ATOM 3194 O O . ALA B 1 3 ? -35.625 -33.344 28.859 1 23.89 3 ALA B O 1
ATOM 3195 N N . SER B 1 4 ? -36.812 -35.062 28.516 1 20.33 4 SER B N 1
ATOM 3196 C CA . SER B 1 4 ? -35.938 -36.156 28.078 1 20.33 4 SER B CA 1
ATOM 3197 C C . SER B 1 4 ? -35.375 -35.875 26.688 1 20.33 4 SER B C 1
ATOM 3199 O O . SER B 1 4 ? -36.094 -35.812 25.703 1 20.33 4 SER B O 1
ATOM 3201 N N . ARG B 1 5 ? -34.406 -34.844 26.547 1 24.69 5 ARG B N 1
ATOM 3202 C CA . ARG B 1 5 ? -33.719 -34.25 25.422 1 24.69 5 ARG B CA 1
ATOM 3203 C C . ARG B 1 5 ? -33.031 -35.312 24.562 1 24.69 5 ARG B C 1
ATOM 3205 O O . ARG B 1 5 ? -32.125 -36 25.031 1 24.69 5 ARG B O 1
ATOM 3212 N N . GLY B 1 6 ? -33.844 -36.062 23.719 1 21.98 6 GLY B N 1
ATOM 3213 C CA . GLY B 1 6 ? -33.531 -37.219 22.875 1 21.98 6 GLY B CA 1
ATOM 3214 C C . GLY B 1 6 ? -32.375 -36.969 21.938 1 21.98 6 GLY B C 1
ATOM 3215 O O . GLY B 1 6 ? -32.281 -35.906 21.312 1 21.98 6 GLY B O 1
ATOM 3216 N N . THR B 1 7 ? -31.062 -37.438 22.156 1 25.19 7 THR B N 1
ATOM 3217 C CA . THR B 1 7 ? -29.719 -37.375 21.609 1 25.19 7 THR B CA 1
ATOM 3218 C C . THR B 1 7 ? -29.688 -37.906 20.188 1 25.19 7 THR B C 1
ATOM 3220 O O . THR B 1 7 ? -29.953 -39.062 19.938 1 25.19 7 THR B O 1
ATOM 3223 N N . PRO B 1 8 ? -30.203 -37.062 19.109 1 24.7 8 PRO B N 1
ATOM 3224 C CA . PRO B 1 8 ? -30.375 -37.656 17.781 1 24.7 8 PRO B CA 1
ATOM 3225 C C . PRO B 1 8 ? -29.078 -38.219 17.219 1 24.7 8 PRO B C 1
ATOM 3227 O O . PRO B 1 8 ? -28.047 -37.562 17.219 1 24.7 8 PRO B O 1
ATOM 3230 N N . ASN B 1 9 ? -28.625 -39.531 17.344 1 22.67 9 ASN B N 1
ATOM 3231 C CA . ASN B 1 9 ? -27.547 -40.469 17.047 1 22.67 9 ASN B CA 1
ATOM 3232 C C . ASN B 1 9 ? -27.281 -40.562 15.539 1 22.67 9 ASN B C 1
ATOM 3234 O O . ASN B 1 9 ? -26.422 -41.312 15.102 1 22.67 9 ASN B O 1
ATOM 3238 N N . GLY B 1 10 ? -28.219 -40.188 14.539 1 21.72 10 GLY B N 1
ATOM 3239 C CA . GLY B 1 10 ? -28.266 -40.906 13.273 1 21.72 10 GLY B CA 1
ATOM 3240 C C . GLY B 1 10 ? -27.109 -40.531 12.352 1 21.72 10 GLY B C 1
ATOM 3241 O O . GLY B 1 10 ? -27.109 -40.938 11.188 1 21.72 10 GLY B O 1
ATOM 3242 N N . ALA B 1 11 ? -26.375 -39.438 12.445 1 23.72 11 ALA B N 1
ATOM 3243 C CA . ALA B 1 11 ? -25.844 -38.75 11.273 1 23.72 11 ALA B CA 1
ATOM 3244 C C . ALA B 1 11 ? -24.625 -39.5 10.727 1 23.72 11 ALA B C 1
ATOM 3246 O O . ALA B 1 11 ? -23.906 -38.969 9.875 1 23.72 11 ALA B O 1
ATOM 3247 N N . TYR B 1 12 ? -24.172 -40.656 11.227 1 23.16 12 TYR B N 1
ATOM 3248 C CA . TYR B 1 12 ? -22.859 -41.156 10.859 1 23.16 12 TYR B CA 1
ATOM 3249 C C . TYR B 1 12 ? -22.906 -41.875 9.508 1 23.16 12 TYR B C 1
ATOM 3251 O O . TYR B 1 12 ? -22.094 -42.75 9.234 1 23.16 12 TYR B O 1
ATOM 3259 N N . VAL B 1 13 ? -24.047 -41.906 8.75 1 21.36 13 VAL B N 1
ATOM 3260 C CA . VAL B 1 13 ? -24.125 -43 7.785 1 21.36 13 VAL B CA 1
ATOM 3261 C C . VAL B 1 13 ? -22.969 -42.875 6.785 1 21.36 13 VAL B C 1
ATOM 3263 O O . VAL B 1 13 ? -22.203 -43.812 6.617 1 21.36 13 VAL B O 1
ATOM 3266 N N . ARG B 1 14 ? -23.312 -42.719 5.293 1 23.39 14 ARG B N 1
ATOM 3267 C CA . ARG B 1 14 ? -23.266 -43.438 4.031 1 23.39 14 ARG B CA 1
ATOM 3268 C C . ARG B 1 14 ? -22.109 -42.938 3.162 1 23.39 14 ARG B C 1
ATOM 3270 O O . ARG B 1 14 ? -22.266 -42.812 1.946 1 23.39 14 ARG B O 1
ATOM 3277 N N . LEU B 1 15 ? -21.328 -42.031 3.584 1 21.89 15 LEU B N 1
ATOM 3278 C CA . LEU B 1 15 ? -20.484 -41.344 2.6 1 21.89 15 LEU B CA 1
ATOM 3279 C C . LEU B 1 15 ? -19.484 -42.312 1.98 1 21.89 15 LEU B C 1
ATOM 3281 O O . LEU B 1 15 ? -18.75 -41.938 1.062 1 21.89 15 LEU B O 1
ATOM 3285 N N . VAL B 1 16 ? -19.391 -43.594 2.383 1 25.08 16 VAL B N 1
ATOM 3286 C CA . VAL B 1 16 ? -18.344 -44.5 1.969 1 25.08 16 VAL B CA 1
ATOM 3287 C C . VAL B 1 16 ? -18.594 -44.969 0.532 1 25.08 16 VAL B C 1
ATOM 3289 O O . VAL B 1 16 ? -17.672 -45.406 -0.158 1 25.08 16 VAL B O 1
ATOM 3292 N N . ASP B 1 17 ? -19.828 -45.062 0.05 1 26.36 17 ASP B N 1
ATOM 3293 C CA . ASP B 1 17 ? -20.172 -45.938 -1.061 1 26.36 17 ASP B CA 1
ATOM 3294 C C . ASP B 1 17 ? -19.781 -45.312 -2.398 1 26.36 17 ASP B C 1
ATOM 3296 O O . ASP B 1 17 ? -19.797 -45.969 -3.434 1 26.36 17 ASP B O 1
ATOM 3300 N N . VAL B 1 18 ? -19.859 -44.031 -2.447 1 27.48 18 VAL B N 1
ATOM 3301 C CA . VAL B 1 18 ? -19.969 -43.5 -3.805 1 27.48 18 VAL B CA 1
ATOM 3302 C C . VAL B 1 18 ? -18.609 -43.594 -4.492 1 27.48 18 VAL B C 1
ATOM 3304 O O . VAL B 1 18 ? -18.438 -43.125 -5.625 1 27.48 18 VAL B O 1
ATOM 3307 N N . LEU B 1 19 ? -17.562 -44.094 -3.814 1 26.22 19 LEU B N 1
ATOM 3308 C CA . LEU B 1 19 ? -16.25 -44.094 -4.445 1 26.22 19 LEU B CA 1
ATOM 3309 C C . LEU B 1 19 ? -16.203 -45.156 -5.562 1 26.22 19 LEU B C 1
ATOM 3311 O O . LEU B 1 19 ? -15.133 -45.406 -6.113 1 26.22 19 LEU B O 1
ATOM 3315 N N . SER B 1 20 ? -17.359 -45.875 -5.773 1 25.91 20 SER B N 1
ATOM 3316 C CA . SER B 1 20 ? -17.125 -47.156 -6.473 1 25.91 20 SER B CA 1
ATOM 3317 C C . SER B 1 20 ? -16.797 -46.906 -7.945 1 25.91 20 SER B C 1
ATOM 3319 O O . SER B 1 20 ? -15.914 -47.562 -8.5 1 25.91 20 SER B O 1
ATOM 3321 N N . THR B 1 21 ? -17.781 -46.344 -8.742 1 27.19 21 THR B N 1
ATOM 3322 C CA . THR B 1 21 ? -18.094 -46.938 -10.047 1 27.19 21 THR B CA 1
ATOM 3323 C C . THR B 1 21 ? -17.234 -46.281 -11.141 1 27.19 21 THR B C 1
ATOM 3325 O O . THR B 1 21 ? -17.484 -46.5 -12.328 1 27.19 21 THR B O 1
ATOM 3328 N N . THR B 1 22 ? -16.547 -45.281 -10.922 1 24.55 22 THR B N 1
ATOM 3329 C CA . THR B 1 22 ? -16.109 -44.75 -12.211 1 24.55 22 THR B CA 1
ATOM 3330 C C . THR B 1 22 ? -15.148 -45.719 -12.891 1 24.55 22 THR B C 1
ATOM 3332 O O . THR B 1 22 ? -14.047 -45.938 -12.398 1 24.55 22 THR B O 1
ATOM 3335 N N . LYS B 1 23 ? -15.742 -46.625 -13.664 1 30.5 23 LYS B N 1
ATOM 3336 C CA . LYS B 1 23 ? -15.141 -47.688 -14.461 1 30.5 23 LYS B CA 1
ATOM 3337 C C . LYS B 1 23 ? -14.117 -47.125 -15.445 1 30.5 23 LYS B C 1
ATOM 3339 O O . LYS B 1 23 ? -14.43 -46.219 -16.219 1 30.5 23 LYS B O 1
ATOM 3344 N N . LEU B 1 24 ? -12.789 -46.938 -15.055 1 23.73 24 LEU B N 1
ATOM 3345 C CA . LEU B 1 24 ? -11.82 -46.719 -16.125 1 23.73 24 LEU B CA 1
ATOM 3346 C C . LEU B 1 24 ? -12.039 -47.719 -17.25 1 23.73 24 LEU B C 1
ATOM 3348 O O . LEU B 1 24 ? -12.656 -48.781 -17.047 1 23.73 24 LEU B O 1
ATOM 3352 N N . ASN B 1 25 ? -11.492 -47.688 -18.406 1 25.92 25 ASN B N 1
ATOM 3353 C CA . ASN B 1 25 ? -11.547 -48.625 -19.531 1 25.92 25 ASN B CA 1
ATOM 3354 C C . ASN B 1 25 ? -11.023 -50 -19.125 1 25.92 25 ASN B C 1
ATOM 3356 O O . ASN B 1 25 ? -9.828 -50.188 -18.891 1 25.92 25 ASN B O 1
ATOM 3360 N N . GLY B 1 26 ? -11.75 -51.156 -18.797 1 30.88 26 GLY B N 1
ATOM 3361 C CA . GLY B 1 26 ? -12 -52.531 -18.422 1 30.88 26 GLY B CA 1
ATOM 3362 C C . GLY B 1 26 ? -11.609 -52.844 -17 1 30.88 26 GLY B C 1
ATOM 3363 O O . GLY B 1 26 ? -12.422 -53.344 -16.219 1 30.88 26 GLY B O 1
ATOM 3364 N N . ALA B 1 27 ? -10.25 -53.469 -16.656 1 32.09 27 ALA B N 1
ATOM 3365 C CA . ALA B 1 27 ? -9.977 -54.094 -15.359 1 32.09 27 ALA B CA 1
ATOM 3366 C C . ALA B 1 27 ? -10.008 -53.094 -14.227 1 32.09 27 ALA B C 1
ATOM 3368 O O . ALA B 1 27 ? -9.562 -51.938 -14.398 1 32.09 27 ALA B O 1
ATOM 3369 N N . PRO B 1 28 ? -10.992 -53.25 -13.188 1 32.88 28 PRO B N 1
ATOM 3370 C CA . PRO B 1 28 ? -11.094 -52.406 -11.992 1 32.88 28 PRO B CA 1
ATOM 3371 C C . PRO B 1 28 ? -9.734 -52.062 -11.406 1 32.88 28 PRO B C 1
ATOM 3373 O O . PRO B 1 28 ? -8.867 -52.906 -11.258 1 32.88 28 PRO B O 1
ATOM 3376 N N . LEU B 1 29 ? -9.188 -50.906 -11.688 1 32.53 29 LEU B N 1
ATOM 3377 C CA . LEU B 1 29 ? -7.969 -50.594 -10.945 1 32.53 29 LEU B CA 1
ATOM 3378 C C . LEU B 1 29 ? -8.117 -50.969 -9.469 1 32.53 29 LEU B C 1
ATOM 3380 O O . LEU B 1 29 ? -9.102 -50.594 -8.828 1 32.53 29 LEU B O 1
ATOM 3384 N N . ALA B 1 30 ? -7.547 -52.062 -9.133 1 29.58 30 ALA B N 1
ATOM 3385 C CA . ALA B 1 30 ? -7.648 -52.625 -7.781 1 29.58 30 ALA B CA 1
ATOM 3386 C C . ALA B 1 30 ? -7.512 -51.531 -6.727 1 29.58 30 ALA B C 1
ATOM 3388 O O . ALA B 1 30 ? -6.766 -50.562 -6.918 1 29.58 30 ALA B O 1
ATOM 3389 N N . LYS B 1 31 ? -8.375 -51.438 -5.762 1 41.19 31 LYS B N 1
ATOM 3390 C CA . LYS B 1 31 ? -8.508 -50.656 -4.543 1 41.19 31 LYS B CA 1
ATOM 3391 C C . LYS B 1 31 ? -7.145 -50.406 -3.896 1 41.19 31 LYS B C 1
ATOM 3393 O O . LYS B 1 31 ? -6.973 -49.438 -3.152 1 41.19 31 LYS B O 1
ATOM 3398 N N . ALA B 1 32 ? -6.344 -51.344 -3.893 1 31.06 32 ALA B N 1
ATOM 3399 C CA . ALA B 1 32 ? -5.07 -51.438 -3.188 1 31.06 32 ALA B CA 1
ATOM 3400 C C . ALA B 1 32 ? -4.051 -50.469 -3.783 1 31.06 32 ALA B C 1
ATOM 3402 O O . ALA B 1 32 ? -3.242 -49.875 -3.057 1 31.06 32 ALA B O 1
ATOM 3403 N N . ASP B 1 33 ? -3.896 -50.438 -5.074 1 32.16 33 ASP B N 1
ATOM 3404 C CA . ASP B 1 33 ? -2.777 -49.688 -5.656 1 32.16 33 ASP B CA 1
ATOM 3405 C C . ASP B 1 33 ? -2.98 -48.188 -5.52 1 32.16 33 ASP B C 1
ATOM 3407 O O . ASP B 1 33 ? -2.025 -47.406 -5.617 1 32.16 33 ASP B O 1
ATOM 3411 N N . ARG B 1 34 ? -4.137 -47.625 -5.609 1 36.88 34 ARG B N 1
ATOM 3412 C CA . ARG B 1 34 ? -4.426 -46.219 -5.312 1 36.88 34 ARG B CA 1
ATOM 3413 C C . ARG B 1 34 ? -4.105 -45.906 -3.859 1 36.88 34 ARG B C 1
ATOM 3415 O O . ARG B 1 34 ? -4.109 -44.719 -3.469 1 36.88 34 ARG B O 1
ATOM 3422 N N . ALA B 1 35 ? -3.902 -46.844 -2.996 1 35.12 35 ALA B N 1
ATOM 3423 C CA . ALA B 1 35 ? -3.762 -46.75 -1.545 1 35.12 35 ALA B CA 1
ATOM 3424 C C . ALA B 1 35 ? -2.352 -46.312 -1.156 1 35.12 35 ALA B C 1
ATOM 3426 O O . ALA B 1 35 ? -2.166 -45.594 -0.167 1 35.12 35 ALA B O 1
ATOM 3427 N N . ILE B 1 36 ? -1.272 -46.906 -1.635 1 33.41 36 ILE B N 1
ATOM 3428 C CA . ILE B 1 36 ? 0.027 -46.688 -1.01 1 33.41 36 ILE B CA 1
ATOM 3429 C C . ILE B 1 36 ? 0.434 -45.219 -1.159 1 33.41 36 ILE B C 1
ATOM 3431 O O . ILE B 1 36 ? 0.845 -44.594 -0.188 1 33.41 36 ILE B O 1
ATOM 3435 N N . LEU B 1 37 ? 0.784 -44.75 -2.402 1 37.44 37 LEU B N 1
ATOM 3436 C CA . LEU B 1 37 ? 1.442 -43.438 -2.588 1 37.44 37 LEU B CA 1
ATOM 3437 C C . LEU B 1 37 ? 0.476 -42.312 -2.32 1 37.44 37 LEU B C 1
ATOM 3439 O O . LEU B 1 37 ? 0.902 -41.188 -2.059 1 37.44 37 LEU B O 1
ATOM 3443 N N . ASN B 1 38 ? -0.859 -42.438 -2.539 1 43.09 38 ASN B N 1
ATOM 3444 C CA . ASN B 1 38 ? -1.885 -41.406 -2.621 1 43.09 38 ASN B CA 1
ATOM 3445 C C . ASN B 1 38 ? -2.453 -41.062 -1.246 1 43.09 38 ASN B C 1
ATOM 3447 O O . ASN B 1 38 ? -3.34 -40.219 -1.127 1 43.09 38 ASN B O 1
ATOM 3451 N N . ALA B 1 39 ? -2.09 -41.781 -0.29 1 43.69 39 ALA B N 1
ATOM 3452 C CA . ALA B 1 39 ? -2.84 -41.719 0.961 1 43.69 39 ALA B CA 1
ATOM 3453 C C . ALA B 1 39 ? -2.623 -40.375 1.652 1 43.69 39 ALA B C 1
ATOM 3455 O O . ALA B 1 39 ? -3.586 -39.688 2.004 1 43.69 39 ALA B O 1
ATOM 3456 N N . PRO B 1 40 ? -1.298 -40.156 1.922 1 45.56 40 PRO B N 1
ATOM 3457 C CA . PRO B 1 40 ? -1.154 -38.938 2.682 1 45.56 40 PRO B CA 1
ATOM 3458 C C . PRO B 1 40 ? -1.544 -37.688 1.872 1 45.56 40 PRO B C 1
ATOM 3460 O O . PRO B 1 40 ? -2.133 -36.75 2.416 1 45.56 40 PRO B O 1
ATOM 3463 N N . THR B 1 41 ? -1.196 -37.719 0.594 1 57.84 41 THR B N 1
ATOM 3464 C CA . THR B 1 41 ? -1.588 -36.594 -0.259 1 57.84 41 THR B CA 1
ATOM 3465 C C . THR B 1 41 ? -3.107 -36.5 -0.384 1 57.84 41 THR B C 1
ATOM 3467 O O . THR B 1 41 ? -3.684 -35.438 -0.343 1 57.84 41 THR B O 1
ATOM 3470 N N . ASN B 1 42 ? -3.656 -37.688 -0.297 1 63.03 42 ASN B N 1
ATOM 3471 C CA . ASN B 1 42 ? -5.109 -37.719 -0.429 1 63.03 42 ASN B CA 1
ATOM 3472 C C . ASN B 1 42 ? -5.801 -37.188 0.819 1 63.03 42 ASN B C 1
ATOM 3474 O O . ASN B 1 42 ? -6.812 -36.469 0.721 1 63.03 42 ASN B O 1
ATOM 3478 N N . ALA B 1 43 ? -5.094 -37.469 1.889 1 67.81 43 ALA B N 1
ATOM 3479 C CA . ALA B 1 43 ? -5.68 -36.969 3.127 1 67.81 43 ALA B CA 1
ATOM 3480 C C . ALA B 1 43 ? -5.613 -35.438 3.18 1 67.81 43 ALA B C 1
ATOM 3482 O O . ALA B 1 43 ? -6.578 -34.781 3.58 1 67.81 43 ALA B O 1
ATOM 3483 N N . LYS B 1 44 ? -4.539 -34.938 2.705 1 81.12 44 LYS B N 1
ATOM 3484 C CA . LYS B 1 44 ? -4.391 -33.5 2.666 1 81.12 44 LYS B CA 1
ATOM 3485 C C . LYS B 1 44 ? -5.371 -32.875 1.682 1 81.12 44 LYS B C 1
ATOM 3487 O O . LYS B 1 44 ? -5.926 -31.797 1.945 1 81.12 44 LYS B O 1
ATOM 3492 N N . HIS B 1 45 ? -5.59 -33.625 0.681 1 88.75 45 HIS B N 1
ATOM 3493 C CA . HIS B 1 45 ? -6.523 -33.125 -0.33 1 88.75 45 HIS B CA 1
ATOM 3494 C C . HIS B 1 45 ? -7.953 -33.125 0.201 1 88.75 45 HIS B C 1
ATOM 3496 O O . HIS B 1 45 ? -8.672 -32.125 0.023 1 88.75 45 HIS B O 1
ATOM 3502 N N . ASP B 1 46 ? -8.258 -34.156 0.837 1 89.06 46 ASP B N 1
ATOM 3503 C CA . ASP B 1 46 ? -9.602 -34.219 1.398 1 89.06 46 ASP B CA 1
ATOM 3504 C C . ASP B 1 46 ? -9.82 -33.156 2.479 1 89.06 46 ASP B C 1
ATOM 3506 O O . ASP B 1 46 ? -10.875 -32.531 2.535 1 89.06 46 ASP B O 1
ATOM 3510 N N . ASP B 1 47 ? -8.852 -33.062 3.258 1 89.94 47 ASP B N 1
ATOM 3511 C CA . ASP B 1 47 ? -8.922 -32.031 4.297 1 89.94 47 ASP B CA 1
ATOM 3512 C C . ASP B 1 47 ? -9.094 -30.656 3.691 1 89.94 47 ASP B C 1
ATOM 3514 O O . ASP B 1 47 ? -9.891 -29.844 4.176 1 89.94 47 ASP B O 1
ATOM 3518 N N . PHE B 1 48 ? -8.383 -30.406 2.641 1 91.94 48 PHE B N 1
ATOM 3519 C CA . PHE B 1 48 ? -8.469 -29.125 1.97 1 91.94 48 PHE B CA 1
ATOM 3520 C C . PHE B 1 48 ? -9.867 -28.891 1.407 1 91.94 48 PHE B C 1
ATOM 3522 O O . PHE B 1 48 ? -10.453 -27.828 1.587 1 91.94 48 PHE B O 1
ATOM 3529 N N . ILE B 1 49 ? -10.367 -29.875 0.793 1 92.94 49 ILE B N 1
ATOM 3530 C CA . ILE B 1 49 ? -11.68 -29.766 0.162 1 92.94 49 ILE B CA 1
ATOM 3531 C C . ILE B 1 49 ? -12.75 -29.547 1.229 1 92.94 49 ILE B C 1
ATOM 3533 O O . ILE B 1 49 ? -13.641 -28.703 1.062 1 92.94 49 ILE B O 1
ATOM 3537 N N . GLU B 1 50 ? -12.633 -30.141 2.275 1 90.31 50 GLU B N 1
ATOM 3538 C CA . GLU B 1 50 ? -13.602 -30.031 3.359 1 90.31 50 GLU B CA 1
ATOM 3539 C C . GLU B 1 50 ? -13.555 -28.641 4 1 90.31 50 GLU B C 1
ATOM 3541 O O . GLU B 1 50 ? -14.594 -28.047 4.285 1 90.31 50 GLU B O 1
ATOM 3546 N N . THR B 1 51 ? -12.367 -28.141 4.152 1 88 51 THR B N 1
ATOM 3547 C CA . THR B 1 51 ? -12.195 -26.891 4.887 1 88 51 THR B CA 1
ATOM 3548 C C . THR B 1 51 ? -12.406 -25.688 3.969 1 88 51 THR B C 1
ATOM 3550 O O . THR B 1 51 ? -12.922 -24.656 4.398 1 88 51 THR B O 1
ATOM 3553 N N . SER B 1 52 ? -12.078 -25.766 2.736 1 88.88 52 SER B N 1
ATOM 3554 C CA . SER B 1 52 ? -12.117 -24.641 1.814 1 88.88 52 SER B CA 1
ATOM 3555 C C . SER B 1 52 ? -13.469 -24.547 1.104 1 88.88 52 SER B C 1
ATOM 3557 O O . SER B 1 52 ? -13.789 -23.531 0.49 1 88.88 52 SER B O 1
ATOM 3559 N N . HIS B 1 53 ? -14.195 -25.594 1.092 1 86.44 53 HIS B N 1
ATOM 3560 C CA . HIS B 1 53 ? -15.461 -25.734 0.382 1 86.44 53 HIS B CA 1
ATOM 3561 C C . HIS B 1 53 ? -15.25 -25.719 -1.129 1 86.44 53 HIS B C 1
ATOM 3563 O O . HIS B 1 53 ? -16.141 -25.312 -1.88 1 86.44 53 HIS B O 1
ATOM 3569 N N . ALA B 1 54 ? -14.039 -26.062 -1.542 1 94.44 54 ALA B N 1
ATOM 3570 C CA . ALA B 1 54 ? -13.773 -26.328 -2.957 1 94.44 54 ALA B CA 1
ATOM 3571 C C . ALA B 1 54 ? -14.422 -27.625 -3.408 1 94.44 54 ALA B C 1
ATOM 3573 O O . ALA B 1 54 ? -14.883 -28.422 -2.582 1 94.44 54 ALA B O 1
ATOM 3574 N N . GLN B 1 55 ? -14.57 -27.766 -4.656 1 95.88 55 GLN B N 1
ATOM 3575 C CA . GLN B 1 55 ? -15.117 -28.984 -5.227 1 95.88 55 GLN B CA 1
ATOM 3576 C C . GLN B 1 55 ? -14.031 -29.828 -5.902 1 95.88 55 GLN B C 1
ATOM 3578 O O . GLN B 1 55 ? -13.07 -29.281 -6.438 1 95.88 55 GLN B O 1
ATOM 3583 N N . ARG B 1 56 ? -14.219 -31.109 -5.883 1 95.62 56 ARG B N 1
ATOM 3584 C CA . ARG B 1 56 ? -13.266 -32 -6.516 1 95.62 56 ARG B CA 1
ATOM 3585 C C . ARG B 1 56 ? -13.352 -31.922 -8.039 1 95.62 56 ARG B C 1
ATOM 3587 O O . ARG B 1 56 ? -14.445 -31.797 -8.594 1 95.62 56 ARG B O 1
ATOM 3594 N N . VAL B 1 57 ? -12.234 -31.969 -8.633 1 96.5 57 VAL B N 1
ATOM 3595 C CA . VAL B 1 57 ? -12.227 -32.188 -10.078 1 96.5 57 VAL B CA 1
ATOM 3596 C C . VAL B 1 57 ? -12.609 -33.625 -10.398 1 96.5 57 VAL B C 1
ATOM 3598 O O . VAL B 1 57 ? -11.836 -34.531 -10.156 1 96.5 57 VAL B O 1
ATOM 3601 N N . ASP B 1 58 ? -13.773 -33.812 -10.969 1 95.06 58 ASP B N 1
ATOM 3602 C CA . ASP B 1 58 ? -14.25 -35.156 -11.242 1 95.06 58 ASP B CA 1
ATOM 3603 C C . ASP B 1 58 ? -14.312 -35.438 -12.742 1 95.06 58 ASP B C 1
ATOM 3605 O O . ASP B 1 58 ? -13.953 -34.594 -13.547 1 95.06 58 ASP B O 1
ATOM 3609 N N . GLN B 1 59 ? -14.734 -36.656 -12.984 1 96.19 59 GLN B N 1
ATOM 3610 C CA . GLN B 1 59 ? -14.727 -37.094 -14.375 1 96.19 59 GLN B CA 1
ATOM 3611 C C . GLN B 1 59 ? -15.734 -36.312 -15.203 1 96.19 59 GLN B C 1
ATOM 3613 O O . GLN B 1 59 ? -15.5 -36.031 -16.391 1 96.19 59 GLN B O 1
ATOM 3618 N N . GLN B 1 60 ? -16.828 -35.906 -14.648 1 96.19 60 GLN B N 1
ATOM 3619 C CA . GLN B 1 60 ? -17.828 -35.125 -15.359 1 96.19 60 GLN B CA 1
ATOM 3620 C C . GLN B 1 60 ? -17.25 -33.781 -15.812 1 96.19 60 GLN B C 1
ATOM 3622 O O . GLN B 1 60 ? -17.5 -33.344 -16.938 1 96.19 60 GLN B O 1
ATOM 3627 N N . LEU B 1 61 ? -16.547 -33.188 -14.898 1 95.81 61 LEU B N 1
ATOM 3628 C CA . LEU B 1 61 ? -15.93 -31.922 -15.219 1 95.81 61 LEU B CA 1
ATOM 3629 C C . LEU B 1 61 ? -14.891 -32.094 -16.312 1 95.81 61 LEU B C 1
ATOM 3631 O O . LEU B 1 61 ? -14.797 -31.25 -17.219 1 95.81 61 LEU B O 1
ATOM 3635 N N . LEU B 1 62 ? -14.117 -33.125 -16.281 1 96.56 62 LEU B N 1
ATOM 3636 C CA . LEU B 1 62 ? -13.094 -33.375 -17.281 1 96.56 62 LEU B CA 1
ATOM 3637 C C . LEU B 1 62 ? -13.719 -33.688 -18.641 1 96.56 62 LEU B C 1
ATOM 3639 O O . LEU B 1 62 ? -13.211 -33.219 -19.672 1 96.56 62 LEU B O 1
ATOM 3643 N N . ASP B 1 63 ? -14.789 -34.406 -18.609 1 97.12 63 ASP B N 1
ATOM 3644 C CA . ASP B 1 63 ? -15.508 -34.688 -19.859 1 97.12 63 ASP B CA 1
ATOM 3645 C C . ASP B 1 63 ? -16.047 -33.406 -20.469 1 97.12 63 ASP B C 1
ATOM 3647 O O . ASP B 1 63 ? -15.953 -33.188 -21.688 1 97.12 63 ASP B O 1
ATOM 3651 N N . ARG B 1 64 ? -16.578 -32.625 -19.656 1 96.56 64 ARG B N 1
ATOM 3652 C CA . ARG B 1 64 ? -17.094 -31.328 -20.141 1 96.56 64 ARG B CA 1
ATOM 3653 C C . ARG B 1 64 ? -15.961 -30.469 -20.703 1 96.56 64 ARG B C 1
ATOM 3655 O O . ARG B 1 64 ? -16.125 -29.844 -21.75 1 96.56 64 ARG B O 1
ATOM 3662 N N . PHE B 1 65 ? -14.922 -30.469 -20 1 95.69 65 PHE B N 1
ATOM 3663 C CA . PHE B 1 65 ? -13.758 -29.703 -20.453 1 95.69 65 PHE B CA 1
ATOM 3664 C C . PHE B 1 65 ? -13.32 -30.172 -21.844 1 95.69 65 PHE B C 1
ATOM 3666 O O . PHE B 1 65 ? -13.078 -29.344 -22.719 1 95.69 65 PHE B O 1
ATOM 3673 N N . THR B 1 66 ? -13.242 -31.438 -22.062 1 96.75 66 THR B N 1
ATOM 3674 C CA . THR B 1 66 ? -12.852 -32.031 -23.328 1 96.75 66 THR B CA 1
ATOM 3675 C C . THR B 1 66 ? -13.867 -31.719 -24.422 1 96.75 66 THR B C 1
ATOM 3677 O O . THR B 1 66 ? -13.5 -31.375 -25.547 1 96.75 66 THR B O 1
ATOM 3680 N N . GLN B 1 67 ? -15.086 -31.812 -24.078 1 97.44 67 GLN B N 1
ATOM 3681 C CA . GLN B 1 67 ? -16.156 -31.547 -25.031 1 97.44 67 GLN B CA 1
ATOM 3682 C C . GLN B 1 67 ? -16.109 -30.094 -25.516 1 97.44 67 GLN B C 1
ATOM 3684 O O . GLN B 1 67 ? -16.25 -29.844 -26.703 1 97.44 67 GLN B O 1
ATOM 3689 N N . LEU B 1 68 ? -15.906 -29.203 -24.625 1 97.25 68 LEU B N 1
ATOM 3690 C CA . LEU B 1 68 ? -15.945 -27.781 -24.938 1 97.25 68 LEU B CA 1
ATOM 3691 C C . LEU B 1 68 ? -14.695 -27.359 -25.703 1 97.25 68 LEU B C 1
ATOM 3693 O O . LEU B 1 68 ? -14.773 -26.562 -26.641 1 97.25 68 LEU B O 1
ATOM 3697 N N . THR B 1 69 ? -13.531 -27.891 -25.328 1 96.44 69 THR B N 1
ATOM 3698 C CA . THR B 1 69 ? -12.273 -27.344 -25.844 1 96.44 69 THR B CA 1
ATOM 3699 C C . THR B 1 69 ? -11.727 -28.219 -26.969 1 96.44 69 THR B C 1
ATOM 3701 O O . THR B 1 69 ? -10.852 -27.781 -27.734 1 96.44 69 THR B O 1
ATOM 3704 N N . GLY B 1 70 ? -12.156 -29.5 -27.016 1 96.44 70 GLY B N 1
ATOM 3705 C CA . GLY B 1 70 ? -11.633 -30.453 -27.984 1 96.44 70 GLY B CA 1
ATOM 3706 C C . GLY B 1 70 ? -10.242 -30.938 -27.625 1 96.44 70 GLY B C 1
ATOM 3707 O O . GLY B 1 70 ? -9.609 -31.641 -28.422 1 96.44 70 GLY B O 1
ATOM 3708 N N . ARG B 1 71 ? -9.75 -30.641 -26.5 1 95.81 71 ARG B N 1
ATOM 3709 C CA . ARG B 1 71 ? -8.398 -31.016 -26.078 1 95.81 71 ARG B CA 1
ATOM 3710 C C . ARG B 1 71 ? -8.43 -32.062 -24.984 1 95.81 71 ARG B C 1
ATOM 3712 O O . ARG B 1 71 ? -9.297 -32 -24.094 1 95.81 71 ARG B O 1
ATOM 3719 N N . LYS B 1 72 ? -7.5 -33 -25.094 1 95.69 72 LYS B N 1
ATOM 3720 C CA . LYS B 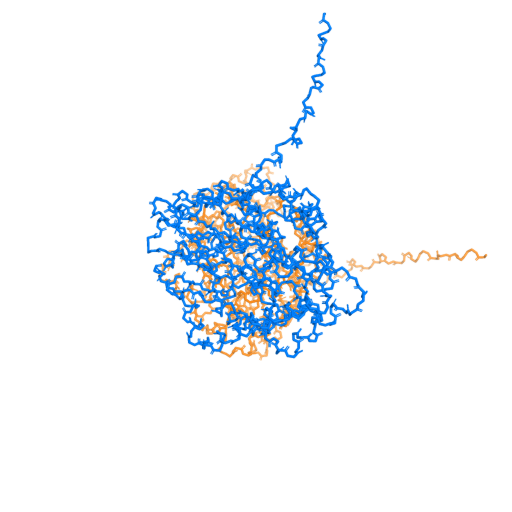1 72 ? -7.277 -33.875 -23.969 1 95.69 72 LYS B CA 1
ATOM 3721 C C . LYS B 1 72 ? -6.832 -33.125 -22.734 1 95.69 72 LYS B C 1
ATOM 3723 O O . LYS B 1 72 ? -5.93 -32.281 -22.812 1 95.69 72 LYS B O 1
ATOM 3728 N N . PRO B 1 73 ? -7.496 -33.375 -21.625 1 96.88 73 PRO B N 1
ATOM 3729 C CA . PRO B 1 73 ? -7.078 -32.656 -20.422 1 96.88 73 PRO B CA 1
ATOM 3730 C C . PRO B 1 73 ? -5.594 -32.812 -20.125 1 96.88 73 PRO B C 1
ATOM 3732 O O . PRO B 1 73 ? -5.027 -33.875 -20.359 1 96.88 73 PRO B O 1
ATOM 3735 N N . HIS B 1 74 ? -5.016 -31.781 -19.641 1 97.38 74 HIS B N 1
ATOM 3736 C CA . HIS B 1 74 ? -3.619 -31.812 -19.219 1 97.38 74 HIS B CA 1
ATOM 3737 C C . HIS B 1 74 ? -3.359 -32.969 -18.25 1 97.38 74 HIS B C 1
ATOM 3739 O O . HIS B 1 74 ? -4.254 -33.375 -17.5 1 97.38 74 HIS B O 1
ATOM 3745 N N . ARG B 1 75 ? -2.162 -33.5 -18.172 1 97.25 75 ARG B N 1
ATOM 3746 C CA . ARG B 1 75 ? -1.833 -34.625 -17.297 1 97.25 75 ARG B CA 1
ATOM 3747 C C . ARG B 1 75 ? -2.072 -34.25 -15.836 1 97.25 75 ARG B C 1
ATOM 3749 O O . ARG B 1 75 ? -2.414 -35.125 -15.031 1 97.25 75 ARG B O 1
ATOM 3756 N N . TYR B 1 76 ? -1.926 -32.969 -15.469 1 97.88 76 TYR B N 1
ATOM 3757 C CA . TYR B 1 76 ? -2.197 -32.562 -14.094 1 97.88 76 TYR B CA 1
ATOM 3758 C C . TYR B 1 76 ? -3.674 -32.75 -13.758 1 97.88 76 TYR B C 1
ATOM 3760 O O . TYR B 1 76 ? -4.023 -33.031 -12.609 1 97.88 76 TYR B O 1
ATOM 3768 N N . LEU B 1 77 ? -4.512 -32.531 -14.703 1 97.12 77 LEU B N 1
ATOM 3769 C CA . LEU B 1 77 ? -5.945 -32.719 -14.5 1 97.12 77 LEU B CA 1
ATOM 3770 C C . LEU B 1 77 ? -6.32 -34.188 -14.508 1 97.12 77 LEU B C 1
ATOM 3772 O O . LEU B 1 77 ? -6.941 -34.688 -13.562 1 97.12 77 LEU B O 1
ATOM 3776 N N . ARG B 1 78 ? -5.93 -34.906 -15.5 1 94.69 78 ARG B N 1
ATOM 3777 C CA . ARG B 1 78 ? -6.391 -36.281 -15.672 1 94.69 78 ARG B CA 1
ATOM 3778 C C . ARG B 1 78 ? -5.758 -37.219 -14.633 1 94.69 78 ARG B C 1
ATOM 3780 O O . ARG B 1 78 ? -6.281 -38.281 -14.352 1 94.69 78 ARG B O 1
ATOM 3787 N N . ARG B 1 79 ? -4.66 -36.75 -13.977 1 95.94 79 ARG B N 1
ATOM 3788 C CA . ARG B 1 79 ? -3.988 -37.562 -12.984 1 95.94 79 ARG B CA 1
ATOM 3789 C C . ARG B 1 79 ? -4.312 -37.125 -11.57 1 95.94 79 ARG B C 1
ATOM 3791 O O . ARG B 1 79 ? -3.701 -37.594 -10.602 1 95.94 79 ARG B O 1
ATOM 3798 N N . GLY B 1 80 ? -5.105 -36.188 -11.438 1 94.44 80 GLY B N 1
ATOM 3799 C CA . GLY B 1 80 ? -5.559 -35.75 -10.125 1 94.44 80 GLY B CA 1
ATOM 3800 C C . GLY B 1 80 ? -4.543 -34.875 -9.406 1 94.44 80 GLY B C 1
ATOM 3801 O O . GLY B 1 80 ? -4.633 -34.688 -8.188 1 94.44 80 GLY B O 1
ATOM 3802 N N . ILE B 1 81 ? -3.533 -34.406 -10.07 1 96.06 81 ILE B N 1
ATOM 3803 C CA . ILE B 1 81 ? -2.596 -33.438 -9.484 1 96.06 81 ILE B CA 1
ATOM 3804 C C . ILE B 1 81 ? -3.297 -32.125 -9.242 1 96.06 81 ILE B C 1
ATOM 3806 O O . ILE B 1 81 ? -3.154 -31.516 -8.172 1 96.06 81 ILE B O 1
ATOM 3810 N N . VAL B 1 82 ? -3.941 -31.609 -10.273 1 97.44 82 VAL B N 1
ATOM 3811 C CA . VAL B 1 82 ? -4.957 -30.594 -10.062 1 97.44 82 VAL B CA 1
ATOM 3812 C C . VAL B 1 82 ? -6.266 -31.25 -9.617 1 97.44 82 VAL B C 1
ATOM 3814 O O . VAL B 1 82 ? -6.973 -31.844 -10.43 1 97.44 82 VAL B O 1
ATOM 3817 N N . PHE B 1 83 ? -6.648 -31.094 -8.305 1 96.5 83 PHE B N 1
ATOM 3818 C CA . PHE B 1 83 ? -7.586 -32.031 -7.719 1 96.5 83 PHE B CA 1
ATOM 3819 C C . PHE B 1 83 ? -8.875 -31.344 -7.312 1 96.5 83 PHE B C 1
ATOM 3821 O O . PHE B 1 83 ? -9.883 -32 -7.043 1 96.5 83 PHE B O 1
ATOM 3828 N N . ALA B 1 84 ? -8.852 -30.031 -7.266 1 96.94 84 ALA B N 1
ATOM 3829 C CA . ALA B 1 84 ? -10.023 -29.312 -6.785 1 96.94 84 ALA B CA 1
ATOM 3830 C C . ALA B 1 84 ? -10.203 -28 -7.543 1 96.94 84 ALA B C 1
ATOM 3832 O O . ALA B 1 84 ? -9.281 -27.531 -8.227 1 96.94 84 ALA B O 1
ATOM 3833 N N . HIS B 1 85 ? -11.445 -27.484 -7.484 1 96.94 85 HIS B N 1
ATOM 3834 C CA . HIS B 1 85 ? -11.75 -26.203 -8.125 1 96.94 85 HIS B CA 1
ATOM 3835 C C . HIS B 1 85 ? -12.812 -25.438 -7.348 1 96.94 85 HIS B C 1
ATOM 3837 O O . HIS B 1 85 ? -13.508 -26.016 -6.508 1 96.94 85 HIS B O 1
ATOM 3843 N N . ARG B 1 86 ? -12.758 -24.141 -7.543 1 96.06 86 ARG B N 1
ATOM 3844 C CA . ARG B 1 86 ? -13.867 -23.281 -7.152 1 96.06 86 ARG B CA 1
ATOM 3845 C C . ARG B 1 86 ? -14.453 -22.562 -8.367 1 96.06 86 ARG B C 1
ATOM 3847 O O . ARG B 1 86 ? -13.758 -21.781 -9.031 1 96.06 86 ARG B O 1
ATOM 3854 N N . ASP B 1 87 ? -15.727 -22.859 -8.688 1 95.56 87 ASP B N 1
ATOM 3855 C CA . ASP B 1 87 ? -16.547 -22.141 -9.664 1 95.56 87 ASP B CA 1
ATOM 3856 C C . ASP B 1 87 ? -15.969 -22.297 -11.07 1 95.56 87 ASP B C 1
ATOM 3858 O O . ASP B 1 87 ? -16.016 -21.359 -11.875 1 95.56 87 ASP B O 1
ATOM 3862 N N . LEU B 1 88 ? -15.312 -23.453 -11.352 1 96.69 88 LEU B N 1
ATOM 3863 C CA . LEU B 1 88 ? -14.797 -23.672 -12.703 1 96.69 88 LEU B CA 1
ATOM 3864 C C . LEU B 1 88 ? -15.938 -23.75 -13.711 1 96.69 88 LEU B C 1
ATOM 3866 O O . LEU B 1 88 ? -15.773 -23.359 -14.867 1 96.69 88 LEU B O 1
ATOM 3870 N N . HIS B 1 89 ? -17.109 -24.203 -13.305 1 95.69 89 HIS B N 1
ATOM 3871 C CA . HIS B 1 89 ? -18.266 -24.297 -14.18 1 95.69 89 HIS B CA 1
ATOM 3872 C C . HIS B 1 89 ? -18.641 -22.938 -14.758 1 95.69 89 HIS B C 1
ATOM 3874 O O . HIS B 1 89 ? -19.062 -22.828 -15.906 1 95.69 89 HIS B O 1
ATOM 3880 N N . LEU B 1 90 ? -18.469 -21.922 -13.938 1 95.88 90 LEU B N 1
ATOM 3881 C CA . LEU B 1 90 ? -18.766 -20.562 -14.398 1 95.88 90 LEU B CA 1
ATOM 3882 C C . LEU B 1 90 ? -17.844 -20.172 -15.539 1 95.88 90 LEU B C 1
ATOM 3884 O O . LEU B 1 90 ? -18.281 -19.547 -16.516 1 95.88 90 LEU B O 1
ATOM 3888 N N . ILE B 1 91 ? -16.641 -20.531 -15.406 1 97.62 91 ILE B N 1
ATOM 3889 C CA . ILE B 1 91 ? -15.641 -20.219 -16.422 1 97.62 91 ILE B CA 1
ATOM 3890 C C . ILE B 1 91 ? -15.961 -20.984 -17.703 1 97.62 91 ILE B C 1
ATOM 3892 O O . ILE B 1 91 ? -15.922 -20.406 -18.797 1 97.62 91 ILE B O 1
ATOM 3896 N N . LEU B 1 92 ? -16.297 -22.219 -17.594 1 97.38 92 LEU B N 1
ATOM 3897 C CA . LEU B 1 92 ? -16.609 -23.047 -18.75 1 97.38 92 LEU B CA 1
ATOM 3898 C C . LEU B 1 92 ? -17.891 -22.578 -19.422 1 97.38 92 LEU B C 1
ATOM 3900 O O . LEU B 1 92 ? -17.984 -22.625 -20.656 1 97.38 92 LEU B O 1
ATOM 3904 N N . ASP B 1 93 ? -18.859 -22.141 -18.625 1 97.56 93 ASP B N 1
ATOM 3905 C CA . ASP B 1 93 ? -20.078 -21.562 -19.203 1 97.56 93 ASP B CA 1
ATOM 3906 C C . ASP B 1 93 ? -19.75 -20.328 -20.047 1 97.56 93 ASP B C 1
ATOM 3908 O O . ASP B 1 93 ? -20.281 -20.172 -21.141 1 97.56 93 ASP B O 1
ATOM 3912 N N . ARG B 1 94 ? -18.922 -19.531 -19.562 1 97.19 94 ARG B N 1
ATOM 3913 C CA . ARG B 1 94 ? -18.531 -18.328 -20.281 1 97.19 94 ARG B CA 1
ATOM 3914 C C . ARG B 1 94 ? -17.781 -18.672 -21.562 1 97.19 94 ARG B C 1
ATOM 3916 O O . ARG B 1 94 ? -18.031 -18.094 -22.625 1 97.19 94 ARG B O 1
ATOM 3923 N N . TYR B 1 95 ? -16.922 -19.594 -21.422 1 97.19 95 TYR B N 1
ATOM 3924 C CA . TYR B 1 95 ? -16.172 -20.062 -22.578 1 97.19 95 TYR B CA 1
ATOM 3925 C C . TYR B 1 95 ? -17.125 -20.594 -23.656 1 97.19 95 TYR B C 1
ATOM 3927 O O . TYR B 1 95 ? -16.969 -20.281 -24.828 1 97.19 95 TYR B O 1
ATOM 3935 N N . GLU B 1 96 ? -18.047 -21.359 -23.234 1 97.44 96 GLU B N 1
ATOM 3936 C CA . GLU B 1 96 ? -19.031 -21.938 -24.141 1 97.44 96 GLU B CA 1
ATOM 3937 C C . GLU B 1 96 ? -19.828 -20.859 -24.859 1 97.44 96 GLU B C 1
ATOM 3939 O O . GLU B 1 96 ? -20.188 -21.016 -26.031 1 97.44 96 GLU B O 1
ATOM 3944 N N . SER B 1 97 ? -20.062 -19.766 -24.219 1 97.44 97 SER B N 1
ATOM 3945 C CA . SER B 1 97 ? -20.859 -18.672 -24.75 1 97.44 97 SER B CA 1
ATOM 3946 C C . SER B 1 97 ? -20 -17.672 -25.516 1 97.44 97 SER B C 1
ATOM 3948 O O . SER B 1 97 ? -20.5 -16.641 -25.984 1 97.44 97 SER B O 1
ATOM 3950 N N . GLY B 1 98 ? -18.75 -17.844 -25.547 1 96.12 98 GLY B N 1
ATOM 3951 C CA . GLY B 1 98 ? -17.844 -16.953 -26.266 1 96.12 98 GLY B CA 1
ATOM 3952 C C . GLY B 1 98 ? -17.578 -15.656 -25.516 1 96.12 98 GLY B C 1
ATOM 3953 O O . GLY B 1 98 ? -17.266 -14.641 -26.141 1 96.12 98 GLY B O 1
ATOM 3954 N N . LEU B 1 99 ? -17.781 -15.633 -24.219 1 96.19 99 LEU B N 1
ATOM 3955 C CA . LEU B 1 99 ? -17.562 -14.445 -23.406 1 96.19 99 LEU B CA 1
ATOM 3956 C C . LEU B 1 99 ? -16.156 -14.43 -22.828 1 96.19 99 LEU B C 1
ATOM 3958 O O . LEU B 1 99 ? -15.57 -15.492 -22.578 1 96.19 99 LEU B O 1
ATOM 3962 N N . PRO B 1 100 ? -15.633 -13.281 -22.562 1 95.88 100 PRO B N 1
ATOM 3963 C CA . PRO B 1 100 ? -14.234 -13.18 -22.156 1 95.88 100 PRO B CA 1
ATOM 3964 C C . PRO B 1 100 ? -14 -13.672 -20.734 1 95.88 100 PRO B C 1
ATOM 3966 O O . PRO B 1 100 ? -14.852 -13.477 -19.859 1 95.88 100 PRO B O 1
ATOM 3969 N N . ILE B 1 101 ? -12.891 -14.289 -20.547 1 98 101 ILE B N 1
ATOM 3970 C CA . ILE B 1 101 ? -12.281 -14.648 -19.281 1 98 101 ILE B CA 1
ATOM 3971 C C . ILE B 1 101 ? -10.797 -14.312 -19.297 1 98 101 ILE B C 1
ATOM 3973 O O . ILE B 1 101 ? -10.234 -14.047 -20.375 1 98 101 ILE B O 1
ATOM 3977 N N . TYR B 1 102 ? -10.172 -14.227 -18.203 1 98.62 102 TYR B N 1
ATOM 3978 C CA . TYR B 1 102 ? -8.719 -14.117 -18.219 1 98.62 102 TYR B CA 1
ATOM 3979 C C . TYR B 1 102 ? -8.102 -14.961 -17.094 1 98.62 102 TYR B C 1
ATOM 3981 O O . TYR B 1 102 ? -8.797 -15.359 -16.156 1 98.62 102 TYR B O 1
ATOM 3989 N N . LEU B 1 103 ? -6.863 -15.312 -17.234 1 98.81 103 LEU B N 1
ATOM 3990 C CA . LEU B 1 103 ? -6.074 -16.047 -16.25 1 98.81 103 LEU B CA 1
ATOM 3991 C C . LEU B 1 103 ? -5.234 -15.086 -15.414 1 98.81 103 LEU B C 1
ATOM 3993 O O . LEU B 1 103 ? -4.793 -14.047 -15.906 1 98.81 103 LEU B O 1
ATOM 3997 N N . PHE B 1 104 ? -5.105 -15.453 -14.188 1 98.31 104 PHE B N 1
ATOM 3998 C CA . PHE B 1 104 ? -4.238 -14.703 -13.289 1 98.31 104 PHE B CA 1
ATOM 3999 C C . PHE B 1 104 ? -3.336 -15.641 -12.5 1 98.31 104 PHE B C 1
ATOM 4001 O O . PHE B 1 104 ? -3.805 -16.641 -11.945 1 98.31 104 PHE B O 1
ATOM 4008 N N . THR B 1 105 ? -2.102 -15.352 -12.5 1 96.94 105 THR B N 1
ATOM 4009 C CA . THR B 1 105 ? -1.146 -16.016 -11.625 1 96.94 105 THR B CA 1
ATOM 4010 C C . THR B 1 105 ? 0.029 -15.102 -11.297 1 96.94 105 THR B C 1
ATOM 4012 O O . THR B 1 105 ? 0.068 -13.953 -11.742 1 96.94 105 THR B O 1
ATOM 4015 N N . GLY B 1 106 ? 0.864 -15.516 -10.391 1 93.56 106 GLY B N 1
ATOM 4016 C CA . GLY B 1 106 ? 1.961 -14.656 -9.984 1 93.56 106 GLY B CA 1
ATOM 4017 C C . GLY B 1 106 ? 3.102 -15.414 -9.328 1 93.56 106 GLY B C 1
ATOM 4018 O O . GLY B 1 106 ? 3.08 -16.641 -9.258 1 93.56 106 GLY B O 1
ATOM 4019 N N . ARG B 1 107 ? 4.117 -14.625 -9.047 1 93.12 107 ARG B N 1
ATOM 4020 C CA . ARG B 1 107 ? 5.328 -15.172 -8.445 1 93.12 107 ARG B CA 1
ATOM 4021 C C . ARG B 1 107 ? 6.023 -14.125 -7.578 1 93.12 107 ARG B C 1
ATOM 4023 O O . ARG B 1 107 ? 6.203 -12.977 -8 1 93.12 107 ARG B O 1
ATOM 4030 N N . GLY B 1 108 ? 6.301 -14.547 -6.34 1 91.56 108 GLY B N 1
ATOM 4031 C CA . GLY B 1 108 ? 7.273 -13.773 -5.582 1 91.56 108 GLY B CA 1
ATOM 4032 C C . GLY B 1 108 ? 8.711 -14.117 -5.922 1 91.56 108 GLY B C 1
ATOM 4033 O O . GLY B 1 108 ? 9.141 -15.258 -5.734 1 91.56 108 GLY B O 1
ATOM 4034 N N . PRO B 1 109 ? 9.438 -13.156 -6.406 1 90 109 PRO B N 1
ATOM 4035 C CA . PRO B 1 109 ? 10.797 -13.484 -6.844 1 90 109 PRO B CA 1
ATOM 4036 C C . PRO B 1 109 ? 11.75 -13.742 -5.676 1 90 109 PRO B C 1
ATOM 4038 O O . PRO B 1 109 ? 12.102 -12.812 -4.949 1 90 109 PRO B O 1
ATOM 4041 N N . SER B 1 110 ? 12.156 -14.906 -5.359 1 77 110 SER B N 1
ATOM 4042 C CA . SER B 1 110 ? 12.883 -15.242 -4.141 1 77 110 SER B CA 1
ATOM 4043 C C . SER B 1 110 ? 14.336 -15.578 -4.445 1 77 110 SER B C 1
ATOM 4045 O O . SER B 1 110 ? 15.18 -15.578 -3.543 1 77 110 SER B O 1
ATOM 4047 N N . SER B 1 111 ? 14.633 -15.984 -5.562 1 78.5 111 SER B N 1
ATOM 4048 C CA . SER B 1 111 ? 16 -16.344 -5.934 1 78.5 111 SER B CA 1
ATOM 4049 C C . SER B 1 111 ? 16.266 -16.078 -7.41 1 78.5 111 SER B C 1
ATOM 4051 O O . SER B 1 111 ? 15.414 -15.508 -8.102 1 78.5 111 SER B O 1
ATOM 4053 N N . ASP B 1 112 ? 17.422 -16.516 -7.711 1 76.75 112 ASP B N 1
ATOM 4054 C CA . ASP B 1 112 ? 17.859 -16.25 -9.078 1 76.75 112 ASP B CA 1
ATOM 4055 C C . ASP B 1 112 ? 17.203 -17.203 -10.07 1 76.75 112 ASP B C 1
ATOM 4057 O O . ASP B 1 112 ? 17.234 -16.953 -11.281 1 76.75 112 ASP B O 1
ATOM 4061 N N . SER B 1 113 ? 16.625 -18.266 -9.5 1 83.81 113 SER B N 1
ATOM 4062 C CA . SER B 1 113 ? 16 -19.172 -10.453 1 83.81 113 SER B CA 1
ATOM 4063 C C . SER B 1 113 ? 14.852 -19.938 -9.82 1 83.81 113 SER B C 1
ATOM 4065 O O . SER B 1 113 ? 14.844 -20.172 -8.609 1 83.81 113 SER B O 1
ATOM 4067 N N . LEU B 1 114 ? 13.93 -20.312 -10.727 1 91.12 114 LEU B N 1
ATOM 4068 C CA . LEU B 1 114 ? 12.828 -21.172 -10.32 1 91.12 114 LEU B CA 1
ATOM 4069 C C . LEU B 1 114 ? 13.305 -22.625 -10.156 1 91.12 114 LEU B C 1
ATOM 4071 O O . LEU B 1 114 ? 14.234 -23.047 -10.836 1 91.12 114 LEU B O 1
ATOM 4075 N N . HIS B 1 115 ? 12.766 -23.344 -9.234 1 91.94 115 HIS B N 1
ATOM 4076 C CA . HIS B 1 115 ? 12.938 -24.781 -9.172 1 91.94 115 HIS B CA 1
ATOM 4077 C C . HIS B 1 115 ? 11.758 -25.516 -9.797 1 91.94 115 HIS B C 1
ATOM 4079 O O . HIS B 1 115 ? 10.766 -24.891 -10.172 1 91.94 115 HIS B O 1
ATOM 4085 N N . LEU B 1 116 ? 11.852 -26.781 -9.914 1 93.88 116 LEU B N 1
ATOM 4086 C CA . LEU B 1 116 ? 10.859 -27.578 -10.633 1 93.88 116 LEU B CA 1
ATOM 4087 C C . LEU B 1 116 ? 9.492 -27.469 -9.969 1 93.88 116 LEU B C 1
ATOM 4089 O O . LEU B 1 116 ? 8.461 -27.562 -10.641 1 93.88 116 LEU B O 1
ATOM 4093 N N . GLY B 1 117 ? 9.469 -27.266 -8.656 1 91.69 117 GLY B N 1
ATOM 4094 C CA . GLY B 1 117 ? 8.195 -27.062 -7.984 1 91.69 117 GLY B CA 1
ATOM 4095 C C . GLY B 1 117 ? 7.445 -25.844 -8.492 1 91.69 117 GLY B C 1
ATOM 4096 O O . GLY B 1 117 ? 6.223 -25.875 -8.633 1 91.69 117 GLY B O 1
ATOM 4097 N N . HIS B 1 118 ? 8.148 -24.812 -8.844 1 92.38 118 HIS B N 1
ATOM 4098 C CA . HIS B 1 118 ? 7.559 -23.578 -9.344 1 92.38 118 HIS B CA 1
ATOM 4099 C C . HIS B 1 118 ? 7.039 -23.75 -10.766 1 92.38 118 HIS B C 1
ATOM 4101 O O . HIS B 1 118 ? 6.215 -22.969 -11.234 1 92.38 118 HIS B O 1
ATOM 4107 N N . SER B 1 119 ? 7.523 -24.719 -11.422 1 94.25 119 SER B N 1
ATOM 4108 C CA . SER B 1 119 ? 7.152 -24.891 -12.828 1 94.25 119 SER B CA 1
ATOM 4109 C C . SER B 1 119 ? 5.723 -25.391 -12.961 1 94.25 119 SER B C 1
ATOM 4111 O O . SER B 1 119 ? 5.078 -25.188 -13.992 1 94.25 119 SER B O 1
ATOM 4113 N N . ILE B 1 120 ? 5.238 -26.031 -11.961 1 94.88 120 ILE B N 1
ATOM 4114 C CA . ILE B 1 120 ? 3.971 -26.75 -12.031 1 94.88 120 ILE B CA 1
ATOM 4115 C C . ILE B 1 120 ? 2.844 -25.766 -12.352 1 94.88 120 ILE B C 1
ATOM 4117 O O . ILE B 1 120 ? 2.15 -25.922 -13.359 1 94.88 120 ILE B O 1
ATOM 4121 N N . PRO B 1 121 ? 2.719 -24.734 -11.594 1 95.69 121 PRO B N 1
ATOM 4122 C CA . PRO B 1 121 ? 1.619 -23.812 -11.914 1 95.69 121 PRO B CA 1
ATOM 4123 C C . PRO B 1 121 ? 1.817 -23.094 -13.242 1 95.69 121 PRO B C 1
ATOM 4125 O O . PRO B 1 121 ? 0.847 -22.812 -13.953 1 95.69 121 PRO B O 1
ATOM 4128 N N . PHE B 1 122 ? 2.998 -22.812 -13.641 1 97.12 122 PHE B N 1
ATOM 4129 C CA . PHE B 1 122 ? 3.236 -22.047 -14.859 1 97.12 122 PHE B CA 1
ATOM 4130 C C . PHE B 1 122 ? 3.018 -22.906 -16.094 1 97.12 122 PHE B C 1
ATOM 4132 O O . PHE B 1 122 ? 2.461 -22.453 -17.094 1 97.12 122 PHE B O 1
ATOM 4139 N N . GLU B 1 123 ? 3.488 -24.172 -16.016 1 96.75 123 GLU B N 1
ATOM 4140 C CA . GLU B 1 123 ? 3.213 -25.094 -17.109 1 96.75 123 GLU B CA 1
ATOM 4141 C C . GLU B 1 123 ? 1.711 -25.266 -17.312 1 96.75 123 GLU B C 1
ATOM 4143 O O . GLU B 1 123 ? 1.229 -25.266 -18.453 1 96.75 123 GLU B O 1
ATOM 4148 N N . PHE B 1 124 ? 1.024 -25.438 -16.25 1 98.12 124 PHE B N 1
ATOM 4149 C CA . PHE B 1 124 ? -0.42 -25.625 -16.312 1 98.12 124 PHE B CA 1
ATOM 4150 C C . PHE B 1 124 ? -1.112 -24.375 -16.844 1 98.12 124 PHE B C 1
ATOM 4152 O O . PHE B 1 124 ? -2.041 -24.453 -17.641 1 98.12 124 PHE B O 1
ATOM 4159 N N . THR B 1 125 ? -0.707 -23.188 -16.391 1 98.62 125 THR B N 1
ATOM 4160 C CA . THR B 1 125 ? -1.271 -21.922 -16.828 1 98.62 125 THR B CA 1
ATOM 4161 C C . THR B 1 125 ? -1.061 -21.734 -18.328 1 98.62 125 THR B C 1
ATOM 4163 O O . THR B 1 125 ? -1.961 -21.281 -19.031 1 98.62 125 THR B O 1
ATOM 4166 N N . GLN B 1 126 ? 0.151 -22.094 -18.797 1 98.38 126 GLN B N 1
ATOM 4167 C CA . GLN B 1 126 ? 0.433 -21.984 -20.234 1 98.38 126 GLN B CA 1
ATOM 4168 C C . GLN B 1 126 ? -0.502 -22.875 -21.047 1 98.38 126 GLN B C 1
ATOM 4170 O O . GLN B 1 126 ? -1.016 -22.453 -22.078 1 98.38 126 GLN B O 1
ATOM 4175 N N . TRP B 1 127 ? -0.701 -24.094 -20.562 1 98.19 127 TRP B N 1
ATOM 4176 C CA . TRP B 1 127 ? -1.621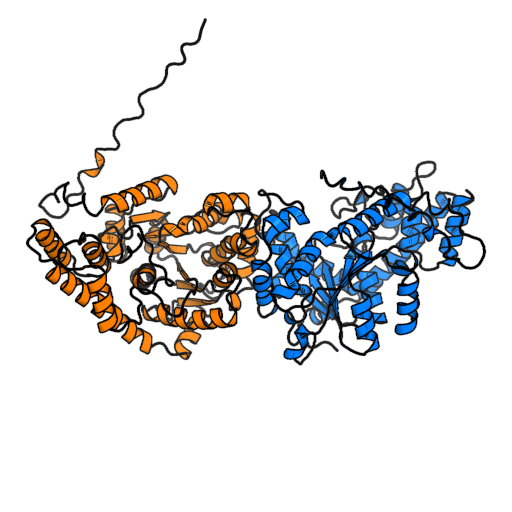 -25 -21.234 1 98.19 127 TRP B CA 1
ATOM 4177 C C . TRP B 1 127 ? -3.037 -24.438 -21.234 1 98.19 127 TRP B C 1
ATOM 4179 O O . TRP B 1 127 ? -3.734 -24.516 -22.25 1 98.19 127 TRP B O 1
ATOM 4189 N N . LEU B 1 128 ? -3.508 -23.875 -20.125 1 98.62 128 LEU B N 1
ATOM 4190 C CA . LEU B 1 128 ? -4.832 -23.266 -20.031 1 98.62 128 LEU B CA 1
ATOM 4191 C C . LEU B 1 128 ? -4.965 -22.109 -21.016 1 98.62 128 LEU B C 1
ATOM 4193 O O . LEU B 1 128 ? -6 -21.969 -21.672 1 98.62 128 LEU B O 1
ATOM 4197 N N . GLN B 1 129 ? -3.924 -21.25 -21.078 1 98.62 129 GLN B N 1
ATOM 4198 C CA . GLN B 1 129 ? -3.951 -20.125 -22 1 98.62 129 GLN B CA 1
ATOM 4199 C C . GLN B 1 129 ? -4.156 -20.609 -23.438 1 98.62 129 GLN B C 1
ATOM 4201 O O . GLN B 1 129 ? -5 -20.078 -24.156 1 98.62 129 GLN B O 1
ATOM 4206 N N . GLU B 1 130 ? -3.447 -21.656 -23.812 1 97.94 130 GLU B N 1
ATOM 4207 C CA . GLU B 1 130 ? -3.549 -22.188 -25.156 1 97.94 130 GLU B CA 1
ATOM 4208 C C . GLU B 1 130 ? -4.91 -22.844 -25.406 1 97.94 130 GLU B C 1
ATOM 4210 O O . GLU B 1 130 ? -5.531 -22.625 -26.438 1 97.94 130 GLU B O 1
ATOM 4215 N N . THR B 1 131 ? -5.324 -23.594 -24.484 1 97.81 131 THR B N 1
ATOM 4216 C CA . THR B 1 131 ? -6.539 -24.391 -24.625 1 97.81 131 THR B CA 1
ATOM 4217 C C . THR B 1 131 ? -7.77 -23.484 -24.656 1 97.81 131 THR B C 1
ATOM 4219 O O . THR B 1 131 ? -8.68 -23.703 -25.453 1 97.81 131 THR B O 1
ATOM 4222 N N . LEU B 1 132 ? -7.805 -22.453 -23.797 1 97.69 132 LEU B N 1
ATOM 4223 C CA . LEU B 1 132 ? -8.984 -21.594 -23.672 1 97.69 132 LEU B CA 1
ATOM 4224 C C . LEU B 1 132 ? -8.836 -20.344 -24.531 1 97.69 132 LEU B C 1
ATOM 4226 O O . LEU B 1 132 ? -9.797 -19.578 -24.688 1 97.69 132 LEU B O 1
ATOM 4230 N N . GLY B 1 133 ? -7.621 -20.125 -25.031 1 97.44 133 GLY B N 1
ATOM 4231 C CA . GLY B 1 133 ? -7.387 -18.875 -25.734 1 97.44 133 GLY B CA 1
ATOM 4232 C C . GLY B 1 133 ? -7.535 -17.641 -24.844 1 97.44 133 GLY B C 1
ATOM 4233 O O . GLY B 1 133 ? -7.957 -16.594 -25.312 1 97.44 133 GLY B O 1
ATOM 4234 N N . ALA B 1 134 ? -7.188 -17.781 -23.609 1 98.06 134 ALA B N 1
ATOM 4235 C CA . ALA B 1 134 ? -7.477 -16.766 -22.609 1 98.06 134 ALA B CA 1
ATOM 4236 C C . ALA B 1 134 ? -6.328 -15.766 -22.5 1 98.06 134 ALA B C 1
ATOM 4238 O O . ALA B 1 134 ? -5.168 -16.109 -22.734 1 98.06 134 ALA B O 1
ATOM 4239 N N . LYS B 1 135 ? -6.637 -14.516 -22.219 1 98.56 135 LYS B N 1
ATOM 4240 C CA . LYS B 1 135 ? -5.641 -13.531 -21.812 1 98.56 135 LYS B CA 1
ATOM 4241 C C . LYS B 1 135 ? -5.086 -13.859 -20.438 1 98.56 135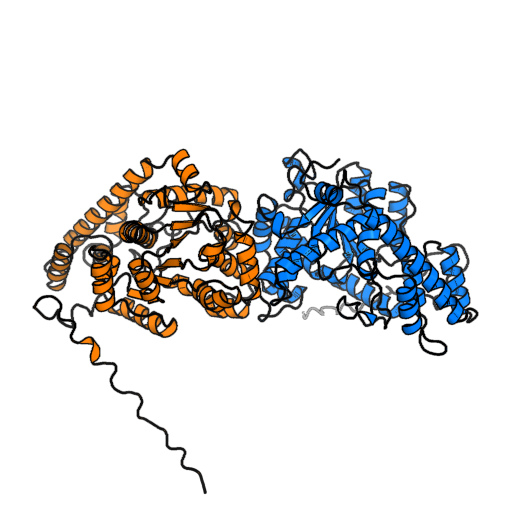 LYS B C 1
ATOM 4243 O O . LYS B 1 135 ? -5.734 -14.547 -19.641 1 98.56 135 LYS B O 1
ATOM 4248 N N . LEU B 1 136 ? -3.854 -13.383 -20.219 1 98.88 136 LEU B N 1
ATOM 4249 C CA . LEU B 1 136 ? -3.168 -13.742 -18.984 1 98.88 136 LEU B CA 1
ATOM 4250 C C . LEU B 1 136 ? -2.502 -12.523 -18.359 1 98.88 136 LEU B C 1
ATOM 4252 O O . LEU B 1 136 ? -1.799 -11.773 -19.031 1 98.88 136 LEU B O 1
ATOM 4256 N N . ILE B 1 137 ? -2.791 -12.312 -17.094 1 98.88 137 ILE B N 1
ATOM 4257 C CA . ILE B 1 137 ? -2.066 -11.352 -16.266 1 98.88 137 ILE B CA 1
ATOM 4258 C C . ILE B 1 137 ? -1.09 -12.094 -15.359 1 98.88 137 ILE B C 1
ATOM 4260 O O . ILE B 1 137 ? -1.479 -13.023 -14.641 1 98.88 137 ILE B O 1
ATOM 4264 N N . LEU B 1 138 ? 0.184 -11.75 -15.438 1 98.62 138 LEU B N 1
ATOM 4265 C CA . LEU B 1 138 ? 1.235 -12.297 -14.586 1 98.62 138 LEU B CA 1
ATOM 4266 C C . LEU B 1 138 ? 1.777 -11.227 -13.641 1 98.62 138 LEU B C 1
ATOM 4268 O O . LEU B 1 138 ? 2.314 -10.211 -14.086 1 98.62 138 LEU B O 1
ATOM 4272 N N . MET B 1 139 ? 1.697 -11.508 -12.383 1 98.12 139 MET B N 1
ATOM 4273 C CA . MET B 1 139 ? 2.098 -10.539 -11.367 1 98.12 139 MET B CA 1
ATOM 4274 C C . MET B 1 139 ? 3.371 -10.992 -10.656 1 98.12 139 MET B C 1
ATOM 4276 O O . MET B 1 139 ? 3.426 -12.094 -10.109 1 98.12 139 MET B O 1
ATOM 4280 N N . LEU B 1 140 ? 4.391 -10.172 -10.711 1 97.69 140 LEU B N 1
ATOM 4281 C CA . LEU B 1 140 ? 5.551 -10.367 -9.844 1 97.69 140 LEU B CA 1
ATOM 4282 C C . LEU B 1 140 ? 5.391 -9.594 -8.539 1 97.69 140 LEU B C 1
ATOM 4284 O O . LEU B 1 140 ? 5.316 -8.359 -8.547 1 97.69 140 LEU B O 1
ATOM 4288 N N . THR B 1 141 ? 5.34 -10.32 -7.445 1 96.25 141 THR B N 1
ATOM 4289 C CA . THR B 1 141 ? 5.082 -9.711 -6.148 1 96.25 141 THR B CA 1
ATOM 4290 C C . THR B 1 141 ? 6.391 -9.383 -5.434 1 96.25 141 THR B C 1
ATOM 4292 O O . THR B 1 141 ? 6.621 -9.836 -4.312 1 96.25 141 THR B O 1
ATOM 4295 N N . ASP B 1 142 ? 7.215 -8.594 -6.039 1 96.44 142 ASP B N 1
ATOM 4296 C CA . ASP B 1 142 ? 8.516 -8.195 -5.52 1 96.44 142 ASP B CA 1
ATOM 4297 C C . ASP B 1 142 ? 8.375 -7.414 -4.219 1 96.44 142 ASP B C 1
ATOM 4299 O O . ASP B 1 142 ? 9.219 -7.531 -3.324 1 96.44 142 ASP B O 1
ATOM 4303 N N . ASP B 1 143 ? 7.332 -6.629 -4.078 1 96.44 143 ASP B N 1
ATOM 4304 C CA . ASP B 1 143 ? 7.098 -5.914 -2.828 1 96.44 143 ASP B CA 1
ATOM 4305 C C . ASP B 1 143 ? 6.859 -6.883 -1.675 1 96.44 143 ASP B C 1
ATOM 4307 O O . ASP B 1 143 ? 7.383 -6.691 -0.576 1 96.44 143 ASP B O 1
ATOM 4311 N N . MET B 1 144 ? 6.148 -7.914 -1.936 1 93.75 144 MET B N 1
ATOM 4312 C CA . MET B 1 144 ? 5.914 -8.914 -0.899 1 93.75 144 MET B CA 1
ATOM 4313 C C . MET B 1 144 ? 7.219 -9.57 -0.47 1 93.75 144 MET B C 1
ATOM 4315 O O . MET B 1 144 ? 7.414 -9.867 0.71 1 93.75 144 MET B O 1
ATOM 4319 N N . LYS B 1 145 ? 8.008 -9.828 -1.429 1 93.56 145 LYS B N 1
ATOM 4320 C CA . LYS B 1 145 ? 9.297 -10.438 -1.116 1 93.56 145 LYS B CA 1
ATOM 4321 C C . LYS B 1 145 ? 10.117 -9.547 -0.183 1 93.56 145 LYS B C 1
ATOM 4323 O O . LYS B 1 145 ? 10.734 -10.039 0.763 1 93.56 145 LYS B O 1
ATOM 4328 N N . ILE B 1 146 ? 10.086 -8.305 -0.453 1 94.69 146 ILE B N 1
ATOM 4329 C CA . ILE B 1 146 ? 10.797 -7.352 0.385 1 94.69 146 ILE B CA 1
ATOM 4330 C C . ILE B 1 146 ? 10.211 -7.359 1.794 1 94.69 146 ILE B C 1
ATOM 4332 O O . ILE B 1 146 ? 10.945 -7.328 2.781 1 94.69 146 ILE B O 1
ATOM 4336 N N . LEU B 1 147 ? 8.961 -7.434 1.922 1 96.06 147 LEU B N 1
ATOM 4337 C CA . LEU B 1 147 ? 8.258 -7.391 3.199 1 96.06 147 LEU B CA 1
ATOM 4338 C C . LEU B 1 147 ? 8.539 -8.648 4.016 1 96.06 147 LEU B C 1
ATOM 4340 O O . LEU B 1 147 ? 8.57 -8.594 5.25 1 96.06 147 LEU B O 1
ATOM 4344 N N . HIS B 1 148 ? 8.766 -9.758 3.373 1 91.69 148 HIS B N 1
ATOM 4345 C CA . HIS B 1 148 ? 8.953 -11.039 4.055 1 91.69 148 HIS B CA 1
ATOM 4346 C C . HIS B 1 148 ? 10.391 -11.195 4.531 1 91.69 148 HIS B C 1
ATOM 4348 O O . HIS B 1 148 ? 10.68 -12.047 5.379 1 91.69 148 HIS B O 1
ATOM 4354 N N . ASP B 1 149 ? 11.281 -10.414 3.938 1 89.12 149 ASP B N 1
ATOM 4355 C CA . ASP B 1 149 ? 12.68 -10.43 4.34 1 89.12 149 ASP B CA 1
ATOM 4356 C C . ASP B 1 149 ? 13.18 -9.023 4.652 1 89.12 149 ASP B C 1
ATOM 4358 O O . ASP B 1 149 ? 13.578 -8.289 3.748 1 89.12 149 ASP B O 1
ATOM 4362 N N . LYS B 1 150 ? 13.352 -8.719 5.914 1 84.06 150 LYS B N 1
ATOM 4363 C CA . LYS B 1 150 ? 13.648 -7.359 6.355 1 84.06 150 LYS B CA 1
ATOM 4364 C C . LYS B 1 150 ? 15.062 -6.949 5.953 1 84.06 150 LYS B C 1
ATOM 4366 O O . LYS B 1 150 ? 15.375 -5.758 5.887 1 84.06 150 LYS B O 1
ATOM 4371 N N . ASP B 1 151 ? 15.891 -7.859 5.652 1 87.38 151 ASP B N 1
ATOM 4372 C CA . ASP B 1 151 ? 17.297 -7.543 5.395 1 87.38 151 ASP B CA 1
ATOM 4373 C C . ASP B 1 151 ? 17.609 -7.617 3.904 1 87.38 151 ASP B C 1
ATOM 4375 O O . ASP B 1 151 ? 18.734 -7.332 3.486 1 87.38 151 ASP B O 1
ATOM 4379 N N . LEU B 1 152 ? 16.656 -8.008 3.139 1 90 152 LEU B N 1
ATOM 4380 C CA . LEU B 1 152 ? 16.875 -8.156 1.706 1 90 152 LEU B CA 1
ATOM 4381 C C . LEU B 1 152 ? 16.922 -6.797 1.019 1 90 152 LEU B C 1
ATOM 4383 O O . LEU B 1 152 ? 15.93 -6.062 1.019 1 90 152 LEU B O 1
ATOM 4387 N N . PRO B 1 153 ? 18.047 -6.465 0.424 1 92.25 153 PRO B N 1
ATOM 4388 C CA . PRO B 1 153 ? 18.109 -5.18 -0.27 1 92.25 153 PRO B CA 1
ATOM 4389 C C . PRO B 1 153 ? 17.188 -5.109 -1.478 1 92.25 153 PRO B C 1
ATOM 4391 O O . PRO B 1 153 ? 17.047 -6.086 -2.219 1 92.25 153 PRO B O 1
ATOM 4394 N N . ILE B 1 154 ? 16.594 -3.957 -1.68 1 92 154 ILE B N 1
ATOM 4395 C CA . ILE B 1 154 ? 15.633 -3.75 -2.762 1 92 154 ILE B CA 1
ATOM 4396 C C . ILE B 1 154 ? 16.312 -4.012 -4.105 1 92 154 ILE B C 1
ATOM 4398 O O . ILE B 1 154 ? 15.695 -4.574 -5.016 1 92 154 ILE B O 1
ATOM 4402 N N . GLN B 1 155 ? 17.547 -3.627 -4.246 1 92.06 155 GLN B N 1
ATOM 4403 C CA . GLN B 1 155 ? 18.281 -3.809 -5.496 1 92.06 155 GLN B CA 1
ATOM 4404 C C . GLN B 1 155 ? 18.422 -5.289 -5.844 1 92.06 155 GLN B C 1
ATOM 4406 O O . GLN B 1 155 ? 18.391 -5.66 -7.02 1 92.06 155 GLN B O 1
ATOM 4411 N N . ASP B 1 156 ? 18.531 -6.109 -4.891 1 94.12 156 ASP B N 1
ATOM 4412 C CA . ASP B 1 156 ? 18.609 -7.551 -5.121 1 94.12 156 ASP B CA 1
ATOM 4413 C C . ASP B 1 156 ? 17.266 -8.102 -5.602 1 94.12 156 ASP B C 1
ATOM 4415 O O . ASP B 1 156 ? 17.234 -8.945 -6.496 1 94.12 156 ASP B O 1
ATOM 4419 N N . VAL B 1 157 ? 16.266 -7.625 -5.02 1 94.19 157 VAL B N 1
ATOM 4420 C CA . VAL B 1 157 ? 14.938 -8.07 -5.414 1 94.19 157 VAL B CA 1
ATOM 4421 C C . VAL B 1 157 ? 14.68 -7.707 -6.871 1 94.19 157 VAL B C 1
ATOM 4423 O O . VAL B 1 157 ? 14.062 -8.477 -7.613 1 94.19 157 VAL B O 1
ATOM 4426 N N . ARG B 1 158 ? 15.133 -6.57 -7.289 1 93.31 158 ARG B N 1
ATOM 4427 C CA . ARG B 1 158 ? 14.977 -6.148 -8.672 1 93.31 158 ARG B CA 1
ATOM 4428 C C . ARG B 1 158 ? 15.695 -7.098 -9.625 1 93.31 158 ARG B C 1
ATOM 4430 O O . ARG B 1 158 ? 15.18 -7.414 -10.703 1 93.31 158 ARG B O 1
ATOM 4437 N N . LYS B 1 159 ? 16.828 -7.512 -9.219 1 94.06 159 LYS B N 1
ATOM 4438 C CA . LYS B 1 159 ? 17.562 -8.5 -10.008 1 94.06 159 LYS B CA 1
ATOM 4439 C C . LYS B 1 159 ? 16.812 -9.82 -10.078 1 94.06 159 LYS B C 1
ATOM 4441 O O . LYS B 1 159 ? 16.734 -10.438 -11.141 1 94.06 159 LYS B O 1
ATOM 4446 N N . TYR B 1 160 ? 16.266 -10.195 -8.969 1 93.5 160 TYR B N 1
ATOM 4447 C CA . TYR B 1 160 ? 15.469 -11.414 -8.938 1 93.5 160 TYR B CA 1
ATOM 4448 C C . TYR B 1 160 ? 14.242 -11.297 -9.828 1 93.5 160 TYR B C 1
ATOM 4450 O O . TYR B 1 160 ? 13.82 -12.266 -10.461 1 93.5 160 TYR B O 1
ATOM 4458 N N . ASP B 1 161 ? 13.688 -10.094 -9.867 1 94.88 161 ASP B N 1
ATOM 4459 C CA . ASP B 1 161 ? 12.531 -9.844 -10.719 1 94.88 161 ASP B CA 1
ATOM 4460 C C . ASP B 1 161 ? 12.836 -10.188 -12.172 1 94.88 161 ASP B C 1
ATOM 4462 O O . ASP B 1 161 ? 12.078 -10.914 -12.812 1 94.88 161 ASP B O 1
ATOM 4466 N N . ILE B 1 162 ? 13.891 -9.695 -12.617 1 95 162 ILE B N 1
ATOM 4467 C CA . ILE B 1 162 ? 14.266 -9.883 -14.016 1 95 162 ILE B CA 1
ATOM 4468 C C . ILE B 1 162 ? 14.547 -11.359 -14.281 1 95 162 ILE B C 1
ATOM 4470 O O . ILE B 1 162 ? 14.078 -11.906 -15.281 1 95 162 ILE B O 1
ATOM 4474 N N . ALA B 1 163 ? 15.25 -11.984 -13.398 1 94.88 163 ALA B N 1
ATOM 4475 C CA . ALA B 1 163 ? 15.594 -13.398 -13.562 1 94.88 163 ALA B CA 1
ATOM 4476 C C . ALA B 1 163 ? 14.336 -14.273 -13.547 1 94.88 163 ALA B C 1
ATOM 4478 O O . ALA B 1 163 ? 14.164 -15.133 -14.414 1 94.88 163 ALA B O 1
ATOM 4479 N N . ASN B 1 164 ? 13.5 -14.055 -12.586 1 95.88 164 ASN B N 1
ATOM 4480 C CA . ASN B 1 164 ? 12.281 -14.844 -12.484 1 95.88 164 ASN B CA 1
ATOM 4481 C C . ASN B 1 164 ? 11.344 -14.578 -13.656 1 95.88 164 ASN B C 1
ATOM 4483 O O . ASN B 1 164 ? 10.711 -15.508 -14.172 1 95.88 164 ASN B O 1
ATOM 4487 N N . ALA B 1 165 ? 11.234 -13.305 -14.039 1 97 165 ALA B N 1
ATOM 4488 C CA . ALA B 1 165 ? 10.422 -12.977 -15.203 1 97 165 ALA B CA 1
ATOM 4489 C C . ALA B 1 165 ? 10.898 -13.727 -16.438 1 97 165 ALA B C 1
ATOM 4491 O O . ALA B 1 165 ? 10.094 -14.281 -17.188 1 97 165 ALA B O 1
ATOM 4492 N N . THR B 1 166 ? 12.188 -13.727 -16.609 1 96.56 166 THR B N 1
ATOM 4493 C CA . THR B 1 166 ? 12.789 -14.438 -17.734 1 96.56 166 THR B CA 1
ATOM 4494 C C . THR B 1 166 ? 12.477 -15.93 -17.672 1 96.56 166 THR B C 1
ATOM 4496 O O . THR B 1 166 ? 12.125 -16.547 -18.672 1 96.56 166 THR B O 1
ATOM 4499 N N . ASP B 1 167 ? 12.609 -16.469 -16.484 1 96.75 167 ASP B N 1
ATOM 4500 C CA . ASP B 1 167 ? 12.273 -17.875 -16.281 1 96.75 167 ASP B CA 1
ATOM 4501 C C . ASP B 1 167 ? 10.812 -18.156 -16.625 1 96.75 167 ASP B C 1
ATOM 4503 O O . ASP B 1 167 ? 10.508 -19.141 -17.312 1 96.75 167 ASP B O 1
ATOM 4507 N N . ILE B 1 168 ? 9.93 -17.344 -16.172 1 97.5 168 ILE B N 1
ATOM 4508 C CA . ILE B 1 168 ? 8.492 -17.547 -16.344 1 97.5 168 ILE B CA 1
ATOM 4509 C C . ILE B 1 168 ? 8.156 -17.5 -17.828 1 97.5 168 ILE B C 1
ATOM 4511 O O . ILE B 1 168 ? 7.395 -18.344 -18.328 1 97.5 168 ILE B O 1
ATOM 4515 N N . LEU B 1 169 ? 8.742 -16.625 -18.578 1 97.44 169 LEU B N 1
ATOM 4516 C CA . LEU B 1 169 ? 8.43 -16.469 -20 1 97.44 169 LEU B CA 1
ATOM 4517 C C . LEU B 1 169 ? 8.953 -17.672 -20.797 1 97.44 169 LEU B C 1
ATOM 4519 O O . LEU B 1 169 ? 8.484 -17.938 -21.906 1 97.44 169 LEU B O 1
ATOM 4523 N N . ALA B 1 170 ? 9.867 -18.391 -20.219 1 97.06 170 ALA B N 1
ATOM 4524 C CA . ALA B 1 170 ? 10.445 -19.562 -20.875 1 97.06 170 ALA B CA 1
ATOM 4525 C C . ALA B 1 170 ? 9.43 -20.688 -20.969 1 97.06 170 ALA B C 1
ATOM 4527 O O . ALA B 1 170 ? 9.641 -21.656 -21.703 1 97.06 170 ALA B O 1
ATOM 4528 N N . PHE B 1 171 ? 8.352 -20.594 -20.297 1 97.25 171 PHE B N 1
ATOM 4529 C CA . PHE B 1 171 ? 7.32 -21.625 -20.359 1 97.25 171 PHE B CA 1
ATOM 4530 C C . PHE B 1 171 ? 6.484 -21.469 -21.641 1 97.25 171 PHE B C 1
ATOM 4532 O O . PHE B 1 171 ? 5.684 -22.344 -21.953 1 97.25 171 PHE B O 1
ATOM 4539 N N . GLY B 1 172 ? 6.605 -20.375 -22.312 1 97.38 172 GLY B N 1
ATOM 4540 C CA . GLY B 1 172 ? 6.031 -20.266 -23.656 1 97.38 172 GLY B CA 1
ATOM 4541 C C . GLY B 1 172 ? 4.684 -19.578 -23.672 1 97.38 172 GLY B C 1
ATOM 4542 O O . GLY B 1 172 ? 3.771 -20 -24.391 1 97.38 172 GLY B O 1
ATOM 4543 N N . PHE B 1 173 ? 4.52 -18.484 -22.938 1 98.31 173 PHE B N 1
ATOM 4544 C CA . PHE B 1 173 ? 3.275 -17.734 -22.938 1 98.31 173 PHE B CA 1
ATOM 4545 C C . PHE B 1 173 ? 3.162 -16.875 -24.203 1 98.31 173 PHE B C 1
ATOM 4547 O O . PHE B 1 173 ? 4.172 -16.453 -24.75 1 98.31 173 PHE B O 1
ATOM 4554 N N . ASP B 1 174 ? 1.988 -16.672 -24.625 1 98.38 174 ASP B N 1
ATOM 4555 C CA . ASP B 1 174 ? 1.696 -15.875 -25.812 1 98.38 174 ASP B CA 1
ATOM 4556 C C . ASP B 1 174 ? 1.818 -14.383 -25.531 1 98.38 174 ASP B C 1
ATOM 4558 O O . ASP B 1 174 ? 1.045 -13.836 -24.734 1 98.38 174 ASP B O 1
ATOM 4562 N N . LEU B 1 175 ? 2.746 -13.719 -26.203 1 97.88 175 LEU B N 1
ATOM 4563 C CA . LEU B 1 175 ? 3 -12.297 -25.984 1 97.88 175 LEU B CA 1
ATOM 4564 C C . LEU B 1 175 ? 1.754 -11.469 -26.281 1 97.88 175 LEU B C 1
ATOM 4566 O O . LEU B 1 175 ? 1.459 -10.516 -25.562 1 97.88 175 LEU B O 1
ATOM 4570 N N . SER B 1 176 ? 1.015 -11.805 -27.266 1 98.44 176 SER B N 1
ATOM 4571 C CA . SER B 1 176 ? -0.142 -11.008 -27.672 1 98.44 176 SER B CA 1
ATOM 4572 C C . SER B 1 176 ? -1.267 -11.109 -26.641 1 98.44 176 SER B C 1
ATOM 4574 O O . SER B 1 176 ? -2.197 -10.305 -26.656 1 98.44 176 SER B O 1
ATOM 4576 N N . LYS B 1 177 ? -1.138 -12.102 -25.672 1 98.62 177 LYS B N 1
ATOM 4577 C CA . LYS B 1 177 ? -2.232 -12.344 -24.734 1 98.62 177 LYS B CA 1
ATOM 4578 C C . LYS B 1 177 ? -1.759 -12.227 -23.297 1 98.62 177 LYS B C 1
ATOM 4580 O O . LYS B 1 177 ? -2.494 -12.562 -22.359 1 98.62 177 LYS B O 1
ATOM 4585 N N . THR B 1 178 ? -0.517 -11.82 -23.125 1 98.88 178 THR B N 1
ATOM 4586 C CA . THR B 1 178 ? 0.03 -11.852 -21.766 1 98.88 178 THR B CA 1
ATOM 4587 C C . THR B 1 178 ? 0.582 -10.477 -21.391 1 98.88 178 THR B C 1
ATOM 4589 O O . THR B 1 178 ? 1.302 -9.852 -22.156 1 98.88 178 THR B O 1
ATOM 4592 N N . PHE B 1 179 ? 0.199 -10.031 -20.25 1 98.81 179 PHE B N 1
ATOM 4593 C CA . PHE B 1 179 ? 0.81 -8.867 -19.609 1 98.81 179 PHE B CA 1
ATOM 4594 C C . PHE B 1 179 ? 1.43 -9.242 -18.281 1 98.81 179 PHE B C 1
ATOM 4596 O O . PHE B 1 179 ? 0.751 -9.789 -17.406 1 98.81 179 PHE B O 1
ATOM 4603 N N . MET B 1 180 ? 2.678 -9.023 -18.188 1 98.69 180 MET B N 1
ATOM 4604 C CA . MET B 1 180 ? 3.424 -9.273 -16.953 1 98.69 180 MET B CA 1
ATOM 4605 C C . MET B 1 180 ? 3.885 -7.961 -16.328 1 98.69 180 MET B C 1
ATOM 4607 O O . MET B 1 180 ? 4.293 -7.039 -17.031 1 98.69 180 MET B O 1
ATOM 4611 N N . PHE B 1 181 ? 3.789 -7.867 -14.992 1 98.31 181 PHE B N 1
ATOM 4612 C CA . PHE B 1 181 ? 4.238 -6.625 -14.375 1 98.31 181 PHE B CA 1
ATOM 4613 C C . PHE B 1 181 ? 4.812 -6.887 -12.992 1 98.31 181 PHE B C 1
ATOM 4615 O O . PHE B 1 181 ? 4.504 -7.902 -12.367 1 98.31 181 PHE B O 1
ATOM 4622 N N . SER B 1 182 ? 5.734 -6.012 -12.602 1 97.25 182 SER B N 1
ATOM 4623 C CA . SER B 1 182 ? 6.223 -5.91 -11.227 1 97.25 182 SER B CA 1
ATOM 4624 C C . SER B 1 182 ? 5.344 -4.98 -10.398 1 97.25 182 SER B C 1
ATOM 4626 O O . SER B 1 182 ? 4.977 -3.895 -10.844 1 97.25 182 SER B O 1
ATOM 4628 N N . ASN B 1 183 ? 5.035 -5.43 -9.188 1 97.81 183 ASN B N 1
ATOM 4629 C CA . ASN B 1 183 ? 4.246 -4.57 -8.312 1 97.81 183 ASN B CA 1
ATOM 4630 C C . ASN B 1 183 ? 4.938 -3.23 -8.07 1 97.81 183 ASN B C 1
ATOM 4632 O O . ASN B 1 183 ? 4.293 -2.18 -8.102 1 97.81 183 ASN B O 1
ATOM 4636 N N . MET B 1 184 ? 6.195 -3.244 -7.84 1 96.38 184 MET B N 1
ATOM 4637 C CA . MET B 1 184 ? 6.953 -2.037 -7.523 1 96.38 184 MET B CA 1
ATOM 4638 C C . MET B 1 184 ? 6.875 -1.031 -8.664 1 96.38 184 MET B C 1
ATOM 4640 O O . MET B 1 184 ? 6.91 0.179 -8.438 1 96.38 184 MET B O 1
ATOM 4644 N N . ASP B 1 185 ? 6.711 -1.502 -9.867 1 96.44 185 ASP B N 1
ATOM 4645 C CA . ASP B 1 185 ? 6.727 -0.616 -11.031 1 96.44 185 ASP B CA 1
ATOM 4646 C C . ASP B 1 185 ? 5.309 -0.25 -11.461 1 96.44 185 ASP B C 1
ATOM 4648 O O . ASP B 1 185 ? 5.062 0.868 -11.922 1 96.44 185 ASP B O 1
ATOM 4652 N N . TYR B 1 186 ? 4.395 -1.152 -11.32 1 97.62 186 TYR B N 1
ATOM 4653 C CA . TYR B 1 186 ? 3.064 -0.988 -11.898 1 97.62 186 TYR B CA 1
ATOM 4654 C C . TYR B 1 186 ? 2.125 -0.29 -10.922 1 97.62 186 TYR B C 1
ATOM 4656 O O . TYR B 1 186 ? 1.087 0.241 -11.32 1 97.62 186 TYR B O 1
ATOM 4664 N N . ILE B 1 187 ? 2.348 -0.282 -9.609 1 97.88 187 ILE B N 1
ATOM 4665 C CA . ILE B 1 187 ? 1.474 0.256 -8.57 1 97.88 187 ILE B CA 1
ATOM 4666 C C . ILE B 1 187 ? 0.986 1.645 -8.977 1 97.88 187 ILE B C 1
ATOM 4668 O O . ILE B 1 187 ? 1.769 2.471 -9.453 1 97.88 187 ILE B O 1
ATOM 4672 N N . GLY B 1 188 ? -0.331 1.88 -8.836 1 97.44 188 GLY B N 1
ATOM 4673 C CA . GLY B 1 188 ? -0.949 3.145 -9.195 1 97.44 188 GLY B CA 1
ATOM 4674 C C . GLY B 1 188 ? -2.24 2.979 -9.969 1 97.44 188 GLY B C 1
ATOM 4675 O O . GLY B 1 188 ? -2.674 1.854 -10.234 1 97.44 188 GLY B O 1
ATOM 4676 N N . GLY B 1 189 ? -2.918 4.043 -10.234 1 96 189 GLY B N 1
ATOM 4677 C CA . GLY B 1 189 ? -4.105 4.051 -11.07 1 96 189 GLY B CA 1
ATOM 4678 C C . GLY B 1 189 ? -5.211 3.148 -10.547 1 96 189 GLY B C 1
ATOM 4679 O O . GLY B 1 189 ? -5.477 3.117 -9.352 1 96 189 GLY B O 1
ATOM 4680 N N . ALA B 1 190 ? -5.832 2.424 -11.508 1 97.19 190 ALA B N 1
ATOM 4681 C CA . ALA B 1 190 ? -6.953 1.548 -11.18 1 97.19 190 ALA B CA 1
ATOM 4682 C C . ALA B 1 190 ? -6.504 0.387 -10.297 1 97.19 190 ALA B C 1
ATOM 4684 O O . ALA B 1 190 ? -7.258 -0.079 -9.445 1 97.19 190 ALA B O 1
ATOM 4685 N N . PHE B 1 191 ? -5.289 -0.05 -10.555 1 98.31 191 PHE B N 1
ATOM 4686 C CA . PHE B 1 191 ? -4.727 -1.13 -9.75 1 98.31 191 PHE B CA 1
ATOM 4687 C C . PHE B 1 191 ? -4.68 -0.74 -8.281 1 98.31 191 PHE B C 1
ATOM 4689 O O . PHE B 1 191 ? -5.176 -1.473 -7.422 1 98.31 191 PHE B O 1
ATOM 4696 N N . TYR B 1 192 ? -4.168 0.453 -7.949 1 98.19 192 TYR B N 1
ATOM 4697 C CA . TYR B 1 192 ? -4.09 0.926 -6.57 1 98.19 192 TYR B CA 1
ATOM 4698 C C . TYR B 1 192 ? -5.48 1.211 -6.016 1 98.19 192 TYR B C 1
ATOM 4700 O O . TYR B 1 192 ? -5.746 0.969 -4.836 1 98.19 192 TYR B O 1
ATOM 4708 N N . GLN B 1 193 ? -6.309 1.737 -6.805 1 97.19 193 GLN B N 1
ATOM 4709 C CA . GLN B 1 193 ? -7.676 1.988 -6.363 1 97.19 193 GLN B CA 1
ATOM 4710 C C . GLN B 1 193 ? -8.344 0.704 -5.875 1 97.19 193 GLN B C 1
ATOM 4712 O O . GLN B 1 193 ? -9.023 0.702 -4.844 1 97.19 193 GLN B O 1
ATOM 4717 N N . ASN B 1 194 ? -8.156 -0.374 -6.57 1 97.5 194 ASN B N 1
ATOM 4718 C CA . ASN B 1 194 ? -8.75 -1.646 -6.172 1 97.5 194 ASN B CA 1
ATOM 4719 C C . ASN B 1 194 ? -8.086 -2.201 -4.914 1 97.5 194 ASN B C 1
ATOM 4721 O O . ASN B 1 194 ? -8.742 -2.846 -4.094 1 97.5 194 ASN B O 1
ATOM 4725 N N . ILE B 1 195 ? -6.746 -1.992 -4.789 1 98.12 195 ILE B N 1
ATOM 4726 C CA . ILE B 1 195 ? -6.055 -2.406 -3.574 1 98.12 195 ILE B CA 1
ATOM 4727 C C . ILE B 1 195 ? -6.695 -1.733 -2.361 1 98.12 195 ILE B C 1
ATOM 4729 O O . ILE B 1 195 ? -7.047 -2.402 -1.386 1 98.12 195 ILE B O 1
ATOM 4733 N N . ILE B 1 196 ? -6.891 -0.4 -2.459 1 97.69 196 ILE B N 1
ATOM 4734 C CA . ILE B 1 196 ? -7.457 0.377 -1.362 1 97.69 196 ILE B CA 1
ATOM 4735 C C . ILE B 1 196 ? -8.898 -0.054 -1.117 1 97.69 196 ILE B C 1
ATOM 4737 O O . ILE B 1 196 ? -9.32 -0.21 0.032 1 97.69 196 ILE B O 1
ATOM 4741 N N . SER B 1 197 ? -9.664 -0.293 -2.176 1 96.69 197 SER B N 1
ATOM 4742 C CA . SER B 1 197 ? -11.07 -0.661 -2.07 1 96.69 197 SER B CA 1
ATOM 4743 C C . SER B 1 197 ? -11.25 -1.973 -1.313 1 96.69 197 SER B C 1
ATOM 4745 O O . SER B 1 197 ? -12.141 -2.1 -0.478 1 96.69 197 SER B O 1
ATOM 4747 N N . ILE B 1 198 ? -10.391 -2.918 -1.581 1 96.75 198 ILE B N 1
ATOM 4748 C CA . ILE B 1 198 ? -10.594 -4.207 -0.931 1 96.75 198 ILE B CA 1
ATOM 4749 C C . ILE B 1 198 ? -9.945 -4.195 0.453 1 96.75 198 ILE B C 1
ATOM 4751 O O . ILE B 1 198 ? -10.438 -4.848 1.378 1 96.75 198 ILE B O 1
ATOM 4755 N N . ALA B 1 199 ? -8.875 -3.457 0.615 1 97.38 199 ALA B N 1
ATOM 4756 C CA . ALA B 1 199 ? -8.156 -3.383 1.884 1 97.38 199 ALA B CA 1
ATOM 4757 C C 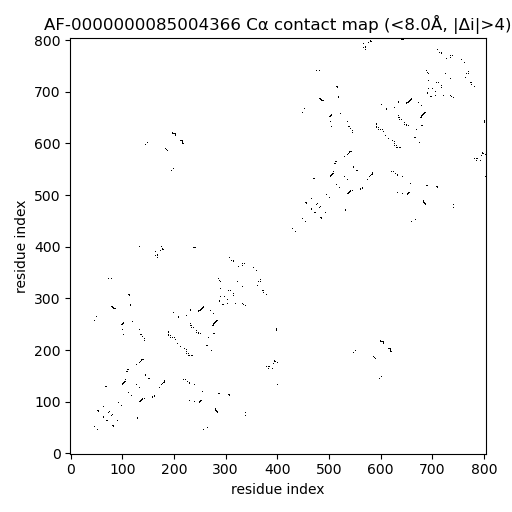. ALA B 1 199 ? -9.07 -2.918 3.01 1 97.38 199 ALA B C 1
ATOM 4759 O O . ALA B 1 199 ? -8.914 -3.336 4.16 1 97.38 199 ALA B O 1
ATOM 4760 N N . ARG B 1 200 ? -9.969 -2.025 2.717 1 96.25 200 ARG B N 1
ATOM 4761 C CA . ARG B 1 200 ? -10.82 -1.456 3.762 1 96.25 200 ARG B CA 1
ATOM 4762 C C . ARG B 1 200 ? -11.797 -2.494 4.301 1 96.25 200 ARG B C 1
ATOM 4764 O O . ARG B 1 200 ? -12.438 -2.273 5.328 1 96.25 200 ARG B O 1
ATOM 4771 N N . HIS B 1 201 ? -11.883 -3.695 3.639 1 96.44 201 HIS B N 1
ATOM 4772 C CA . HIS B 1 201 ? -12.82 -4.727 4.07 1 96.44 201 HIS B CA 1
ATOM 4773 C C . HIS B 1 201 ? -12.086 -5.906 4.699 1 96.44 201 HIS B C 1
ATOM 4775 O O . HIS B 1 201 ? -12.703 -6.754 5.352 1 96.44 201 HIS B O 1
ATOM 4781 N N . ILE B 1 202 ? -10.797 -6.039 4.516 1 96.81 202 ILE B N 1
ATOM 4782 C CA . ILE B 1 202 ? -9.984 -7.109 5.094 1 96.81 202 ILE B CA 1
ATOM 4783 C C . ILE B 1 202 ? -9.461 -6.68 6.465 1 96.81 202 ILE B C 1
ATOM 4785 O O . ILE B 1 202 ? -8.711 -5.711 6.57 1 96.81 202 ILE B O 1
ATOM 4789 N N . THR B 1 203 ? -9.812 -7.402 7.473 1 97.44 203 THR B N 1
ATOM 4790 C CA . THR B 1 203 ? -9.398 -7.023 8.82 1 97.44 203 THR B CA 1
ATOM 4791 C C . THR B 1 203 ? -8.125 -7.766 9.219 1 97.44 203 THR B C 1
ATOM 4793 O O . THR B 1 203 ? -7.781 -8.781 8.617 1 97.44 203 THR B O 1
ATOM 4796 N N . VAL B 1 204 ? -7.461 -7.203 10.219 1 98.12 204 VAL B N 1
ATOM 4797 C CA . VAL B 1 204 ? -6.297 -7.875 10.789 1 98.12 204 VAL B CA 1
ATOM 4798 C C . VAL B 1 204 ? -6.711 -9.234 11.352 1 98.12 204 VAL B C 1
ATOM 4800 O O . VAL B 1 204 ? -6.023 -10.234 11.141 1 98.12 204 VAL B O 1
ATOM 4803 N N . ARG B 1 205 ? -7.832 -9.281 11.953 1 97.81 205 ARG B N 1
ATOM 4804 C CA . ARG B 1 205 ? -8.359 -10.531 12.5 1 97.81 205 ARG B CA 1
ATOM 4805 C C . ARG B 1 205 ? -8.492 -11.586 11.414 1 97.81 205 ARG B C 1
ATOM 4807 O O . ARG B 1 205 ? -8.062 -12.727 11.594 1 97.81 205 ARG B O 1
ATOM 4814 N N . SER B 1 206 ? -9.094 -11.227 10.336 1 96.06 206 SER B N 1
ATOM 4815 C CA . SER B 1 206 ? -9.328 -12.188 9.266 1 96.06 206 SER B CA 1
ATOM 4816 C C . SER B 1 206 ? -8.016 -12.727 8.703 1 96.06 206 SER B C 1
ATOM 4818 O O . SER B 1 206 ? -7.934 -13.898 8.328 1 96.06 206 SER B O 1
ATOM 4820 N N . ILE B 1 207 ? -7 -11.906 8.609 1 96.56 207 ILE B N 1
ATOM 4821 C CA . ILE B 1 207 ? -5.703 -12.336 8.102 1 96.56 207 ILE B CA 1
ATOM 4822 C C . ILE B 1 207 ? -5.047 -13.281 9.102 1 96.56 207 ILE B C 1
ATOM 4824 O O . ILE B 1 207 ? -4.457 -14.297 8.711 1 96.56 207 ILE B O 1
ATOM 4828 N N . LYS B 1 208 ? -5.129 -12.945 10.32 1 96.56 208 LYS B N 1
ATOM 4829 C CA . LYS B 1 208 ? -4.598 -13.852 11.344 1 96.56 208 LYS B CA 1
ATOM 4830 C C . LYS B 1 208 ? -5.234 -15.234 11.242 1 96.56 208 LYS B C 1
ATOM 4832 O O . LYS B 1 208 ? -4.535 -16.25 11.297 1 96.56 208 LYS B O 1
ATOM 4837 N N . GLU B 1 209 ? -6.449 -15.273 11.031 1 94.06 209 GLU B N 1
ATOM 4838 C CA . GLU B 1 209 ? -7.184 -16.531 10.93 1 94.06 209 GLU B CA 1
ATOM 4839 C C . GLU B 1 209 ? -6.84 -17.266 9.641 1 94.06 209 GLU B C 1
ATOM 4841 O O . GLU B 1 209 ? -6.652 -18.484 9.648 1 94.06 209 GLU B O 1
ATOM 4846 N N . ALA B 1 210 ? -6.73 -16.578 8.617 1 91.75 210 ALA B N 1
ATOM 4847 C CA . ALA B 1 210 ? -6.555 -17.188 7.301 1 91.75 210 ALA B CA 1
ATOM 4848 C C . ALA B 1 210 ? -5.105 -17.625 7.09 1 91.75 210 ALA B C 1
ATOM 4850 O O . ALA B 1 210 ? -4.844 -18.641 6.445 1 91.75 210 ALA B O 1
ATOM 4851 N N . LEU B 1 211 ? -4.176 -16.859 7.648 1 92.81 211 LEU B N 1
ATOM 4852 C CA . LEU B 1 211 ? -2.783 -17.078 7.266 1 92.81 211 LEU B CA 1
ATOM 4853 C C . LEU B 1 211 ? -1.934 -17.438 8.484 1 92.81 211 LEU B C 1
ATOM 4855 O O . LEU B 1 211 ? -0.755 -17.766 8.344 1 92.81 211 LEU B O 1
ATOM 4859 N N . GLY B 1 212 ? -2.441 -17.344 9.625 1 94.25 212 GLY B N 1
ATOM 4860 C CA . GLY B 1 212 ? -1.707 -17.688 10.836 1 94.25 212 GLY B CA 1
ATOM 4861 C C . GLY B 1 212 ? -0.716 -16.609 11.25 1 94.25 212 GLY B C 1
ATOM 4862 O O . GLY B 1 212 ? 0.208 -16.875 12.016 1 94.25 212 GLY B O 1
ATOM 4863 N N . PHE B 1 213 ? -0.859 -15.391 10.773 1 96.44 213 PHE B N 1
ATOM 4864 C CA . PHE B 1 213 ? 0.013 -14.289 11.156 1 96.44 213 PHE B CA 1
ATOM 4865 C C . PHE B 1 213 ? -0.243 -13.875 12.602 1 96.44 213 PHE B C 1
ATOM 4867 O O . PHE B 1 213 ? -1.312 -14.148 13.148 1 96.44 213 PHE B O 1
ATOM 4874 N N . THR B 1 214 ? 0.808 -13.281 13.156 1 98 214 THR B N 1
ATOM 4875 C CA . THR B 1 214 ? 0.72 -12.766 14.523 1 98 214 THR B CA 1
ATOM 4876 C C . THR B 1 214 ? 1.043 -11.281 14.57 1 98 214 THR B C 1
ATOM 4878 O O . THR B 1 214 ? 1.368 -10.68 13.539 1 98 214 THR B O 1
ATOM 4881 N N . ASP B 1 215 ? 0.979 -10.734 15.789 1 97.94 215 ASP B N 1
ATOM 4882 C CA . ASP B 1 215 ? 1.21 -9.305 15.953 1 97.94 215 ASP B CA 1
ATOM 4883 C C . ASP B 1 215 ? 2.672 -8.953 15.695 1 97.94 215 ASP B C 1
ATOM 4885 O O . ASP B 1 215 ? 3.016 -7.777 15.547 1 97.94 215 ASP B O 1
ATOM 4889 N N . ASP B 1 216 ? 3.523 -9.914 15.594 1 97.38 216 ASP B N 1
ATOM 4890 C CA . ASP B 1 216 ? 4.949 -9.68 15.383 1 97.38 216 ASP B CA 1
ATOM 4891 C C . ASP B 1 216 ? 5.262 -9.5 13.898 1 97.38 216 ASP B C 1
ATOM 4893 O O . ASP B 1 216 ? 6.352 -9.055 13.539 1 97.38 216 ASP B O 1
ATOM 4897 N N . HIS B 1 217 ? 4.34 -9.875 13.094 1 98 217 HIS B N 1
ATOM 4898 C CA . HIS B 1 217 ? 4.508 -9.648 11.664 1 98 217 HIS B CA 1
ATOM 4899 C C . HIS B 1 217 ? 4.328 -8.172 11.32 1 98 217 HIS B C 1
ATOM 4901 O O . HIS B 1 217 ? 3.627 -7.445 12.031 1 98 217 HIS B O 1
ATOM 4907 N N . ASN B 1 218 ? 5.027 -7.727 10.312 1 97.81 218 ASN B N 1
ATOM 4908 C CA . ASN B 1 218 ? 4.949 -6.32 9.938 1 97.81 218 ASN B CA 1
ATOM 4909 C C . ASN B 1 218 ? 3.645 -6.004 9.219 1 97.81 218 ASN B C 1
ATOM 4911 O O . ASN B 1 218 ? 2.98 -6.906 8.703 1 97.81 218 ASN B O 1
ATOM 4915 N N . VAL B 1 219 ? 3.279 -4.746 9.148 1 98.12 219 VAL B N 1
ATOM 4916 C CA . VAL B 1 219 ? 1.993 -4.289 8.641 1 98.12 219 VAL B CA 1
ATOM 4917 C C . VAL B 1 219 ? 1.931 -4.516 7.129 1 98.12 219 VAL B C 1
ATOM 4919 O O . VAL B 1 219 ? 0.848 -4.688 6.566 1 98.12 219 VAL B O 1
ATOM 4922 N N . GLY B 1 220 ? 3.08 -4.504 6.453 1 98.12 220 GLY B N 1
ATOM 4923 C CA . GLY B 1 220 ? 3.107 -4.754 5.02 1 98.12 220 GLY B CA 1
ATOM 4924 C C . GLY B 1 220 ? 2.668 -6.16 4.652 1 98.12 220 GLY B C 1
ATOM 4925 O O . GLY B 1 220 ? 1.959 -6.352 3.662 1 98.12 220 GLY B O 1
ATOM 4926 N N . MET B 1 221 ? 3.08 -7.117 5.418 1 97.56 221 MET B N 1
ATOM 4927 C CA . MET B 1 221 ? 2.697 -8.508 5.172 1 97.56 221 MET B CA 1
ATOM 4928 C C . MET B 1 221 ? 1.185 -8.672 5.266 1 97.56 221 MET B C 1
ATOM 4930 O O . MET B 1 221 ? 0.58 -9.352 4.438 1 97.56 221 MET B O 1
ATOM 4934 N N . PHE B 1 222 ? 0.574 -8.062 6.254 1 97.62 222 PHE B N 1
ATOM 4935 C CA . PHE B 1 222 ? -0.877 -8.102 6.391 1 97.62 222 PHE B CA 1
ATOM 4936 C C . PHE B 1 222 ? -1.553 -7.445 5.195 1 97.62 222 PHE B C 1
ATOM 4938 O O . PHE B 1 222 ? -2.578 -7.926 4.711 1 97.62 222 PHE B O 1
ATOM 4945 N N . TYR B 1 223 ? -0.968 -6.398 4.754 1 97.81 223 TYR B N 1
ATOM 4946 C CA . TYR B 1 223 ? -1.532 -5.586 3.682 1 97.81 223 TYR B CA 1
ATOM 4947 C C . TYR B 1 223 ? -1.378 -6.281 2.334 1 97.81 223 TYR B C 1
ATOM 4949 O O . TYR B 1 223 ? -2.123 -5.996 1.394 1 97.81 223 TYR B O 1
ATOM 4957 N N . CYS B 1 224 ? -0.493 -7.238 2.154 1 95.69 224 CYS B N 1
ATOM 4958 C CA . CYS B 1 224 ? -0.152 -7.895 0.897 1 95.69 224 CYS B CA 1
ATOM 4959 C C . CYS B 1 224 ? -1.361 -8.609 0.311 1 95.69 224 CYS B C 1
ATOM 4961 O O . CYS B 1 224 ? -1.513 -8.688 -0.91 1 95.69 224 CYS B O 1
ATOM 4963 N N . CYS B 1 225 ? -2.18 -9.102 1.148 1 94.94 225 CYS B N 1
ATOM 4964 C CA . CYS B 1 225 ? -3.373 -9.789 0.662 1 94.94 225 CYS B CA 1
ATOM 4965 C C . CYS B 1 225 ? -4.199 -8.875 -0.233 1 94.94 225 CYS B C 1
ATOM 4967 O O . CYS B 1 225 ? -4.703 -9.305 -1.271 1 94.94 225 CYS B O 1
ATOM 4969 N N . SER B 1 226 ? -4.336 -7.637 0.175 1 96.88 226 SER B N 1
ATOM 4970 C CA . SER B 1 226 ? -5.078 -6.668 -0.622 1 96.88 226 SER B CA 1
ATOM 4971 C C . SER B 1 226 ? -4.383 -6.395 -1.95 1 96.88 226 SER B C 1
ATOM 4973 O O . SER B 1 226 ? -5.035 -6.301 -2.992 1 96.88 226 SER B O 1
ATOM 4975 N N . THR B 1 227 ? -3.064 -6.281 -1.918 1 96.75 227 THR B N 1
ATOM 4976 C CA . THR B 1 227 ? -2.301 -6.004 -3.129 1 96.75 227 THR B CA 1
ATOM 4977 C C . THR B 1 227 ? -2.426 -7.156 -4.121 1 96.75 227 THR B C 1
ATOM 4979 O O . THR B 1 227 ? -2.66 -6.938 -5.312 1 96.75 227 THR B O 1
ATOM 4982 N N . GLN B 1 228 ? -2.33 -8.344 -3.641 1 93.44 228 GLN B N 1
ATOM 4983 C CA . GLN B 1 228 ? -2.422 -9.523 -4.496 1 93.44 228 GLN B CA 1
ATOM 4984 C C . GLN B 1 228 ? -3.83 -9.688 -5.062 1 93.44 228 GLN B C 1
ATOM 4986 O O . GLN B 1 228 ? -4 -10.086 -6.215 1 93.44 228 GLN B O 1
ATOM 4991 N N . SER B 1 229 ? -4.809 -9.312 -4.289 1 93.5 229 SER B N 1
ATOM 4992 C CA . SER B 1 229 ? -6.207 -9.43 -4.691 1 93.5 229 SER B CA 1
ATOM 4993 C C . SER B 1 229 ? -6.5 -8.57 -5.922 1 93.5 229 SER B C 1
ATOM 4995 O O . SER B 1 229 ? -7.301 -8.961 -6.773 1 93.5 229 SER B O 1
ATOM 4997 N N . ALA B 1 230 ? -5.859 -7.457 -5.93 1 97.12 230 ALA B N 1
ATOM 4998 C CA . ALA B 1 230 ? -6.148 -6.523 -7.016 1 97.12 230 ALA B CA 1
ATOM 4999 C C . ALA B 1 230 ? -5.801 -7.137 -8.367 1 97.12 230 ALA B C 1
ATOM 5001 O O . ALA B 1 230 ? -6.387 -6.77 -9.391 1 97.12 230 ALA B O 1
ATOM 5002 N N . GLY B 1 231 ? -4.883 -8.125 -8.422 1 96.38 231 GLY B N 1
ATOM 5003 C CA . GLY B 1 231 ? -4.504 -8.789 -9.656 1 96.38 231 GLY B CA 1
ATOM 5004 C C . GLY B 1 231 ? -5.613 -9.641 -10.242 1 96.38 231 GLY B C 1
ATOM 5005 O O . GLY B 1 231 ? -5.625 -9.922 -11.445 1 96.38 231 GLY B O 1
ATOM 5006 N N . CYS B 1 232 ? -6.566 -10.055 -9.43 1 96.62 232 CYS B N 1
ATOM 5007 C CA . CYS B 1 232 ? -7.602 -10.953 -9.922 1 96.62 232 CYS B CA 1
ATOM 5008 C C . CYS B 1 232 ? -8.883 -10.195 -10.234 1 96.62 232 CYS B C 1
ATOM 5010 O O . CYS B 1 232 ? -9.938 -10.805 -10.414 1 96.62 232 CYS B O 1
ATOM 5012 N N . PHE B 1 233 ? -8.812 -8.836 -10.234 1 97.88 233 PHE B N 1
ATOM 5013 C CA . PHE B 1 233 ? -9.914 -7.988 -10.672 1 97.88 233 PHE B CA 1
ATOM 5014 C C . PHE B 1 233 ? -9.617 -7.371 -12.039 1 97.88 233 PHE B C 1
ATOM 5016 O O . PHE B 1 233 ? -8.633 -6.645 -12.195 1 97.88 233 PHE B O 1
ATOM 5023 N N . ALA B 1 234 ? -10.5 -7.609 -12.953 1 98.31 234 ALA B N 1
ATOM 5024 C CA . ALA B 1 234 ? -10.273 -7.129 -14.312 1 98.31 234 ALA B CA 1
ATOM 5025 C C . ALA B 1 234 ? -10.195 -5.605 -14.359 1 98.31 234 ALA B C 1
ATOM 5027 O O . ALA B 1 234 ? -9.461 -5.035 -15.164 1 98.31 234 ALA B O 1
ATOM 5028 N N . SER B 1 235 ? -10.852 -4.93 -13.445 1 98 235 SER B N 1
ATOM 5029 C CA . SER B 1 235 ? -10.922 -3.475 -13.422 1 98 235 SER B CA 1
ATOM 5030 C C . SER B 1 235 ? -9.586 -2.865 -13.016 1 98 235 SER B C 1
ATOM 5032 O O . SER B 1 235 ? -9.375 -1.657 -13.164 1 98 235 SER B O 1
ATOM 5034 N N . SER B 1 236 ? -8.68 -3.666 -12.578 1 98.44 236 SER B N 1
ATOM 5035 C CA . SER B 1 236 ? -7.34 -3.199 -12.25 1 98.44 236 SER B CA 1
ATOM 5036 C C . SER B 1 236 ? -6.52 -2.953 -13.516 1 98.44 236 SER B C 1
ATOM 5038 O O . SER B 1 236 ? -5.449 -2.348 -13.461 1 98.44 236 SER B O 1
ATOM 5040 N N . PHE B 1 237 ? -7.062 -3.371 -14.727 1 98.5 237 PHE B N 1
ATOM 5041 C CA . PHE B 1 237 ? -6.234 -3.383 -15.93 1 98.5 237 PHE B CA 1
ATOM 5042 C C . PHE B 1 237 ? -6.965 -2.727 -17.094 1 98.5 237 PHE B C 1
ATOM 5044 O O . PHE B 1 237 ? -7.078 -3.312 -18.172 1 98.5 237 PHE B O 1
ATOM 5051 N N . PRO B 1 238 ? -7.402 -1.486 -16.875 1 97.69 238 PRO B N 1
ATOM 5052 C CA . PRO B 1 238 ? -8.039 -0.778 -18 1 97.69 238 PRO B CA 1
ATOM 5053 C C . PRO B 1 238 ? -7.105 -0.597 -19.188 1 97.69 238 PRO B C 1
ATOM 5055 O O . PRO B 1 238 ? -5.93 -0.266 -19.016 1 97.69 238 PRO B O 1
ATOM 5058 N N . GLY B 1 239 ? -7.613 -0.821 -20.344 1 97.31 239 GLY B N 1
ATOM 5059 C CA . GLY B 1 239 ? -6.836 -0.637 -21.547 1 97.31 239 GLY B CA 1
ATOM 5060 C C . GLY B 1 239 ? -5.91 -1.803 -21.844 1 97.31 239 GLY B C 1
ATOM 5061 O O . GLY B 1 239 ? -5.18 -1.784 -22.844 1 97.31 239 GLY B O 1
ATOM 5062 N N . ILE B 1 240 ? -5.914 -2.826 -20.984 1 98.38 240 ILE B N 1
ATOM 5063 C CA . ILE B 1 240 ? -5.031 -3.971 -21.172 1 98.38 240 ILE B CA 1
ATOM 5064 C C . ILE B 1 240 ? -5.852 -5.211 -21.5 1 98.38 240 ILE B C 1
ATOM 5066 O O . ILE B 1 240 ? -5.637 -5.848 -22.531 1 98.38 240 ILE B O 1
ATOM 5070 N N . LEU B 1 241 ? -6.883 -5.523 -20.703 1 98 241 LEU B N 1
ATOM 5071 C CA . LEU B 1 241 ? -7.676 -6.727 -20.922 1 98 241 LEU B CA 1
ATOM 5072 C C . LEU B 1 241 ? -8.695 -6.508 -22.031 1 98 241 LEU B C 1
ATOM 5074 O O . LEU B 1 241 ? -8.914 -7.391 -22.859 1 98 241 LEU B O 1
ATOM 5078 N N . VAL B 1 242 ? -9.352 -5.336 -21.984 1 95.94 242 VAL B N 1
ATOM 5079 C CA . VAL B 1 242 ? -10.305 -4.941 -23.016 1 95.94 242 VAL B CA 1
ATOM 5080 C C . VAL B 1 242 ? -10.242 -3.43 -23.234 1 95.94 242 VAL B C 1
ATOM 5082 O O . VAL B 1 242 ? -9.781 -2.693 -22.344 1 95.94 242 VAL B O 1
ATOM 5085 N N . ALA B 1 243 ? -10.68 -3.012 -24.375 1 94 243 ALA B N 1
ATOM 5086 C CA . ALA B 1 243 ? -10.703 -1.586 -24.688 1 94 243 ALA B CA 1
ATOM 5087 C C . ALA B 1 243 ? -11.836 -0.882 -23.953 1 94 243 ALA B C 1
ATOM 5089 O O . ALA B 1 243 ? -11.672 0.246 -23.484 1 94 243 ALA B O 1
ATOM 5090 N N . ASP B 1 244 ? -12.922 -1.609 -23.797 1 93.94 244 ASP B N 1
ATOM 5091 C CA . ASP B 1 244 ? -14.094 -1.032 -23.156 1 93.94 244 ASP B CA 1
ATOM 5092 C C . ASP B 1 244 ? -13.992 -1.138 -21.625 1 93.94 244 ASP B C 1
ATOM 5094 O O . ASP B 1 244 ? -14.312 -2.178 -21.047 1 93.94 244 ASP B O 1
ATOM 5098 N N . LYS B 1 245 ? -13.766 -0.048 -21 1 92.44 245 LYS B N 1
ATOM 5099 C CA . LYS B 1 245 ? -13.578 -0.017 -19.547 1 92.44 245 LYS B CA 1
ATOM 5100 C C . LYS B 1 245 ? -14.836 -0.46 -18.812 1 92.44 245 LYS B C 1
ATOM 5102 O O . LYS B 1 245 ? -14.766 -1.07 -17.75 1 92.44 245 LYS B O 1
ATOM 5107 N N . ALA B 1 246 ? -15.938 -0.261 -19.344 1 92.06 246 ALA B N 1
ATOM 5108 C CA . ALA B 1 246 ? -17.219 -0.534 -18.703 1 92.06 246 ALA B CA 1
ATOM 5109 C C . ALA B 1 246 ? -17.469 -2.035 -18.594 1 92.06 246 ALA B C 1
ATOM 5111 O O . ALA B 1 246 ? -18.219 -2.482 -17.719 1 92.06 246 ALA B O 1
ATOM 5112 N N . SER B 1 247 ? -16.797 -2.777 -19.391 1 94.88 247 SER B N 1
ATOM 5113 C CA . SER B 1 247 ? -17.062 -4.215 -19.422 1 94.88 247 SER B CA 1
ATOM 5114 C C . SER B 1 247 ? -16.094 -4.973 -18.516 1 94.88 247 SER B C 1
ATOM 5116 O O . SER B 1 247 ? -16.281 -6.168 -18.281 1 94.88 247 SER B O 1
ATOM 5118 N N . LEU B 1 248 ? -15.18 -4.305 -17.969 1 97 248 LEU B N 1
ATOM 5119 C CA . LEU B 1 248 ? -14.102 -4.953 -17.234 1 97 248 LEU B CA 1
ATOM 5120 C C . LEU B 1 248 ? -14.656 -5.707 -16.031 1 97 248 LEU B C 1
ATOM 5122 O O . LEU B 1 248 ? -14.258 -6.848 -15.773 1 97 248 LEU B O 1
ATOM 5126 N N . ARG B 1 249 ? -15.594 -5.176 -15.383 1 95.5 249 ARG B 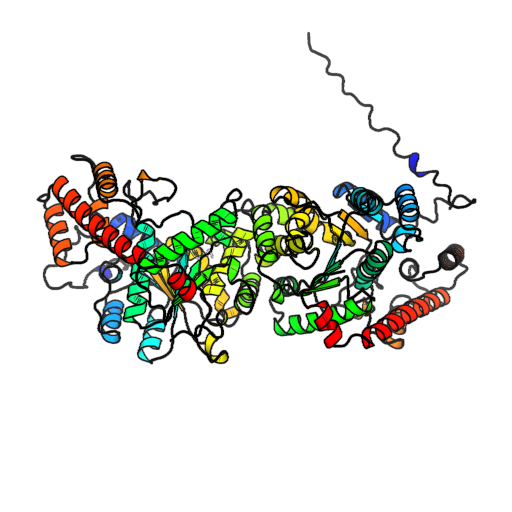N 1
ATOM 5127 C CA . ARG B 1 249 ? -16.078 -5.746 -14.133 1 95.5 249 ARG B CA 1
ATOM 5128 C C . ARG B 1 249 ? -16.906 -6.996 -14.383 1 95.5 249 ARG B C 1
ATOM 5130 O O . ARG B 1 249 ? -17.219 -7.746 -13.453 1 95.5 249 ARG B O 1
ATOM 5137 N N . SER B 1 250 ? -17.188 -7.27 -15.625 1 96.25 250 SER B N 1
ATOM 5138 C CA . SER B 1 250 ? -17.969 -8.461 -15.961 1 96.25 250 SER B CA 1
ATOM 5139 C C . SER B 1 250 ? -17.062 -9.617 -16.359 1 96.25 250 SER B C 1
ATOM 5141 O O . SER B 1 250 ? -17.547 -10.719 -16.641 1 96.25 250 SER B O 1
ATOM 5143 N N . ILE B 1 251 ? -15.805 -9.406 -16.391 1 97.75 251 ILE B N 1
ATOM 5144 C CA . ILE B 1 251 ? -14.875 -10.43 -16.859 1 97.75 251 ILE B CA 1
ATOM 5145 C C . ILE B 1 251 ? -14.32 -11.203 -15.664 1 97.75 251 ILE B C 1
ATOM 5147 O O . ILE B 1 251 ? -13.562 -10.664 -14.859 1 97.75 251 ILE B O 1
ATOM 5151 N N . PRO B 1 252 ? -14.648 -12.484 -15.508 1 97.62 252 PRO B N 1
ATOM 5152 C CA . PRO B 1 252 ? -14.141 -13.281 -14.391 1 97.62 252 PRO B CA 1
ATOM 5153 C C . PRO B 1 252 ? -12.695 -13.742 -14.602 1 97.62 252 PRO B C 1
ATOM 5155 O O . PRO B 1 252 ? -12.234 -13.812 -15.742 1 97.62 252 PRO B O 1
ATOM 5158 N N . CYS B 1 253 ? -12.086 -14.031 -13.5 1 97.94 253 CYS B N 1
ATOM 5159 C CA . CYS B 1 253 ? -10.695 -14.461 -13.469 1 97.94 253 CYS B CA 1
ATOM 5160 C C . CYS B 1 253 ? -10.586 -15.93 -13.055 1 97.94 253 CYS B C 1
ATOM 5162 O O . CYS B 1 253 ? -11.289 -16.375 -12.148 1 97.94 253 CYS B O 1
ATOM 5164 N N . LEU B 1 254 ? -9.789 -16.703 -13.766 1 98.5 254 LEU B N 1
ATOM 5165 C CA . LEU B 1 254 ? -9.43 -18.062 -13.367 1 98.5 254 LEU B CA 1
ATOM 5166 C C . LEU B 1 254 ? -7.988 -18.109 -12.867 1 98.5 254 LEU B C 1
ATOM 5168 O O . LEU B 1 254 ? -7.07 -17.672 -13.57 1 98.5 254 LEU B O 1
ATOM 5172 N N . ILE B 1 255 ? -7.812 -18.656 -11.68 1 97.81 255 ILE B N 1
ATOM 5173 C CA . ILE B 1 255 ? -6.5 -18.672 -11.047 1 97.81 255 ILE B CA 1
ATOM 5174 C C . ILE B 1 255 ? -6.043 -20.109 -10.852 1 97.81 255 ILE B C 1
ATOM 5176 O O . ILE B 1 255 ? -6.547 -20.812 -9.969 1 97.81 255 ILE B O 1
ATOM 5180 N N . PRO B 1 256 ? -5.125 -20.609 -11.625 1 97.69 256 PRO B N 1
ATOM 5181 C CA . PRO B 1 256 ? -4.434 -21.859 -11.273 1 97.69 256 PRO B CA 1
ATOM 5182 C C . PRO B 1 256 ? -3.393 -21.672 -10.172 1 97.69 256 PRO B C 1
ATOM 5184 O O . PRO B 1 256 ? -2.51 -20.812 -10.297 1 97.69 256 PRO B O 1
ATOM 5187 N N . CYS B 1 257 ? -3.516 -22.344 -9.125 1 93.62 257 CYS B N 1
ATOM 5188 C CA . CYS B 1 257 ? -2.574 -22.141 -8.031 1 93.62 257 CYS B CA 1
ATOM 5189 C C . CYS B 1 257 ? -2.459 -23.406 -7.184 1 93.62 257 CYS B C 1
ATOM 5191 O O . CYS B 1 257 ? -3.271 -24.328 -7.316 1 93.62 257 CYS B O 1
ATOM 5193 N N . SER B 1 258 ? -1.383 -23.484 -6.418 1 93.25 258 SER B N 1
ATOM 5194 C CA . SER B 1 258 ? -1.272 -24.547 -5.426 1 93.25 258 SER B CA 1
ATOM 5195 C C . SER B 1 258 ? -2.244 -24.328 -4.27 1 93.25 258 SER B C 1
ATOM 5197 O O . SER B 1 258 ? -2.604 -23.188 -3.961 1 93.25 258 SER B O 1
ATOM 5199 N N . TYR B 1 259 ? -2.621 -25.391 -3.627 1 91.69 259 TYR B N 1
ATOM 5200 C CA . TYR B 1 259 ? -3.684 -25.312 -2.631 1 91.69 259 TYR B CA 1
ATOM 5201 C C . TYR B 1 259 ? -3.213 -24.578 -1.384 1 91.69 259 TYR B C 1
ATOM 5203 O O . TYR B 1 259 ? -4.023 -24 -0.648 1 91.69 259 TYR B O 1
ATOM 5211 N N . ASP B 1 260 ? -1.902 -24.469 -1.173 1 85.44 260 ASP B N 1
ATOM 5212 C CA . ASP B 1 260 ? -1.374 -23.922 0.071 1 85.44 260 ASP B CA 1
ATOM 5213 C C . ASP B 1 260 ? -1.536 -22.406 0.111 1 85.44 260 ASP B C 1
ATOM 5215 O O . ASP B 1 260 ? -1.444 -21.781 1.178 1 85.44 260 ASP B O 1
ATOM 5219 N N . ILE B 1 261 ? -1.767 -21.75 -1.012 1 86.81 261 ILE B N 1
ATOM 5220 C CA . ILE B 1 261 ? -1.866 -20.281 -1.012 1 86.81 261 ILE B CA 1
ATOM 5221 C C . ILE B 1 261 ? -3.33 -19.875 -0.909 1 86.81 261 ILE B C 1
ATOM 5223 O O . ILE B 1 261 ? -3.646 -18.672 -0.922 1 86.81 261 ILE B O 1
ATOM 5227 N N . ASP B 1 262 ? -4.238 -20.766 -0.712 1 88.62 262 ASP B N 1
ATOM 5228 C CA . ASP B 1 262 ? -5.68 -20.531 -0.711 1 88.62 262 ASP B CA 1
ATOM 5229 C C . ASP B 1 262 ? -6.062 -19.5 0.355 1 88.62 262 ASP B C 1
ATOM 5231 O O . ASP B 1 262 ? -7.027 -18.75 0.184 1 88.62 262 ASP B O 1
ATOM 5235 N N . GLY B 1 263 ? -5.355 -19.453 1.413 1 85.81 263 GLY B N 1
ATOM 5236 C CA . GLY B 1 263 ? -5.688 -18.516 2.477 1 85.81 263 GLY B CA 1
ATOM 5237 C C . GLY B 1 263 ? -5.805 -17.078 1.999 1 85.81 263 GLY B C 1
ATOM 5238 O O . GLY B 1 263 ? -6.727 -16.359 2.393 1 85.81 263 GLY B O 1
ATOM 5239 N N . TYR B 1 264 ? -4.938 -16.609 1.126 1 85.81 264 TYR B N 1
ATOM 5240 C CA . TYR B 1 264 ? -4.984 -15.273 0.563 1 85.81 264 TYR B CA 1
ATOM 5241 C C . TYR B 1 264 ? -6.242 -15.07 -0.271 1 85.81 264 TYR B C 1
ATOM 5243 O O . TYR B 1 264 ? -6.961 -14.086 -0.094 1 85.81 264 TYR B O 1
ATOM 5251 N N . PHE B 1 265 ? -6.555 -16.016 -0.993 1 86.12 265 PHE B N 1
ATOM 5252 C CA . PHE B 1 265 ? -7.578 -15.82 -2.014 1 86.12 265 PHE B CA 1
ATOM 5253 C C . PHE B 1 265 ? -8.969 -16.094 -1.444 1 86.12 265 PHE B C 1
ATOM 5255 O O . PHE B 1 265 ? -9.969 -15.633 -1.989 1 86.12 265 PHE B O 1
ATOM 5262 N N . ALA B 1 266 ? -8.961 -16.906 -0.377 1 86.88 266 ALA B N 1
ATOM 5263 C CA . ALA B 1 266 ? -10.234 -17.047 0.328 1 86.88 266 ALA B CA 1
ATOM 5264 C C . ALA B 1 266 ? -10.734 -15.688 0.826 1 86.88 266 ALA B C 1
ATOM 5266 O O . ALA B 1 266 ? -11.93 -15.398 0.753 1 86.88 266 ALA B O 1
ATOM 5267 N N . GLU B 1 267 ? -9.836 -14.859 1.298 1 89.94 267 GLU B N 1
ATOM 5268 C CA . GLU B 1 267 ? -10.18 -13.508 1.748 1 89.94 267 GLU B CA 1
ATOM 5269 C C . GLU B 1 267 ? -10.688 -12.656 0.591 1 89.94 267 GLU B C 1
ATOM 5271 O O . GLU B 1 267 ? -11.617 -11.867 0.757 1 89.94 267 GLU B O 1
ATOM 5276 N N . VAL B 1 268 ? -10.117 -12.805 -0.513 1 90.38 268 VAL B N 1
ATOM 5277 C CA . VAL B 1 268 ? -10.5 -12.047 -1.701 1 90.38 268 VAL B CA 1
ATOM 5278 C C . VAL B 1 268 ? -11.922 -12.414 -2.109 1 90.38 268 VAL B C 1
ATOM 5280 O O . VAL B 1 268 ? -12.742 -11.531 -2.398 1 90.38 268 VAL B O 1
ATOM 5283 N N . ARG B 1 269 ? -12.18 -13.688 -2.174 1 93.88 269 ARG B N 1
ATOM 5284 C CA . ARG B 1 269 ? -13.5 -14.148 -2.6 1 93.88 269 ARG B CA 1
ATOM 5285 C C . ARG B 1 269 ? -14.586 -13.633 -1.662 1 93.88 269 ARG B C 1
ATOM 5287 O O . ARG B 1 269 ? -15.672 -13.25 -2.109 1 93.88 269 ARG B O 1
ATOM 5294 N N . LYS B 1 270 ? -14.25 -13.617 -0.407 1 93.31 270 LYS B N 1
ATOM 5295 C CA . LYS B 1 270 ? -15.195 -13.18 0.615 1 93.31 270 LYS B CA 1
ATOM 5296 C C . LYS B 1 270 ? -15.602 -11.719 0.406 1 93.31 270 LYS B C 1
ATOM 5298 O O . LYS B 1 270 ? -16.734 -11.336 0.689 1 93.31 270 LYS B O 1
ATOM 5303 N N . HIS B 1 271 ? -14.711 -10.922 -0.125 1 94.75 271 HIS B N 1
ATOM 5304 C CA . HIS B 1 271 ? -14.93 -9.484 -0.074 1 94.75 271 HIS B CA 1
ATOM 5305 C C . HIS B 1 271 ? -15.078 -8.898 -1.475 1 94.75 271 HIS B C 1
ATOM 5307 O O . HIS B 1 271 ? -15.406 -7.719 -1.628 1 94.75 271 HIS B O 1
ATOM 5313 N N . ALA B 1 272 ? -14.836 -9.688 -2.535 1 96 272 ALA B N 1
ATOM 5314 C CA . ALA B 1 272 ? -14.891 -9.195 -3.908 1 96 272 ALA B CA 1
ATOM 5315 C C . ALA B 1 272 ? -16.219 -8.516 -4.195 1 96 272 ALA B C 1
ATOM 5317 O O . ALA B 1 272 ? -16.266 -7.414 -4.75 1 96 272 ALA B O 1
ATOM 5318 N N . GLY B 1 273 ? -17.312 -9.109 -3.752 1 95.81 273 GLY B N 1
ATOM 5319 C CA . GLY B 1 273 ? -18.641 -8.57 -4.008 1 95.81 273 GLY B CA 1
ATOM 5320 C C . GLY B 1 273 ? -18.859 -7.207 -3.377 1 95.81 273 GLY B C 1
ATOM 5321 O O . GLY B 1 273 ? -19.609 -6.383 -3.914 1 95.81 273 GLY B O 1
ATOM 5322 N N . LYS B 1 274 ? -18.219 -6.91 -2.299 1 94.06 274 LYS B N 1
ATOM 5323 C CA . LYS B 1 274 ? -18.391 -5.664 -1.562 1 94.06 274 LYS B CA 1
ATOM 5324 C C . LYS B 1 274 ? -17.844 -4.477 -2.35 1 94.06 274 LYS B C 1
ATOM 5326 O O . LYS B 1 274 ? -18.234 -3.334 -2.117 1 94.06 274 LYS B O 1
ATOM 5331 N N . ILE B 1 275 ? -16.953 -4.781 -3.236 1 94.38 275 ILE B N 1
ATOM 5332 C CA . ILE B 1 275 ? -16.375 -3.67 -3.988 1 94.38 275 ILE B CA 1
ATOM 5333 C C . ILE B 1 275 ? -16.812 -3.744 -5.445 1 94.38 275 ILE B C 1
ATOM 5335 O O . ILE B 1 275 ? -16.188 -3.152 -6.324 1 94.38 275 ILE B O 1
ATOM 5339 N N . GLY B 1 276 ? -17.812 -4.551 -5.723 1 94.19 276 GLY B N 1
ATOM 5340 C CA . GLY B 1 276 ? -18.422 -4.617 -7.043 1 94.19 276 GLY B CA 1
ATOM 5341 C C . GLY B 1 276 ? -17.641 -5.477 -8.016 1 94.19 276 GLY B C 1
ATOM 5342 O O . GLY B 1 276 ? -17.75 -5.305 -9.234 1 94.19 276 GLY B O 1
ATOM 5343 N N . GLU B 1 277 ? -16.781 -6.352 -7.547 1 96.38 277 GLU B N 1
ATOM 5344 C CA . GLU B 1 277 ? -15.984 -7.23 -8.391 1 96.38 277 GLU B CA 1
ATOM 5345 C C . GLU B 1 277 ? -16.469 -8.672 -8.312 1 96.38 277 GLU B C 1
ATOM 5347 O O . GLU B 1 277 ? -17.219 -9.031 -7.391 1 96.38 277 GLU B O 1
ATOM 5352 N N . LEU B 1 278 ? -16.109 -9.445 -9.305 1 96.56 278 LEU B N 1
ATOM 5353 C CA . LEU B 1 278 ? -16.453 -10.867 -9.328 1 96.56 278 LEU B CA 1
ATOM 5354 C C . LEU B 1 278 ? -15.461 -11.68 -8.5 1 96.56 278 LEU B C 1
ATOM 5356 O O . LEU B 1 278 ? -14.258 -11.398 -8.516 1 96.56 278 LEU B O 1
ATOM 5360 N N . ALA B 1 279 ? -16.031 -12.656 -7.762 1 96.19 279 ALA B N 1
ATOM 5361 C CA . ALA B 1 279 ? -15.133 -13.594 -7.09 1 96.19 279 ALA B CA 1
ATOM 5362 C C . ALA B 1 279 ? -14.344 -14.414 -8.102 1 96.19 279 ALA B C 1
ATOM 5364 O O . ALA B 1 279 ? -14.906 -14.922 -9.078 1 96.19 279 ALA B O 1
ATOM 5365 N N . PRO B 1 280 ? -13.07 -14.555 -7.902 1 96.62 280 PRO B N 1
ATOM 5366 C CA . PRO B 1 280 ? -12.281 -15.352 -8.844 1 96.62 280 PRO B CA 1
ATOM 5367 C C . PRO B 1 280 ? -12.57 -16.844 -8.734 1 96.62 280 PRO B C 1
ATOM 5369 O O . PRO B 1 280 ? -13.031 -17.312 -7.691 1 96.62 280 PRO B O 1
ATOM 5372 N N . SER B 1 281 ? -12.398 -17.562 -9.836 1 97.31 281 SER B N 1
ATOM 5373 C CA . SER B 1 281 ? -12.438 -19.016 -9.891 1 97.31 281 SER B CA 1
ATOM 5374 C C . SER B 1 281 ? -11.047 -19.609 -9.75 1 97.31 281 SER B C 1
ATOM 5376 O O . SER B 1 281 ? -10.047 -18.953 -10.039 1 97.31 281 SER B O 1
ATOM 5378 N N . PHE B 1 282 ? -11.047 -20.891 -9.305 1 97.06 282 PHE B N 1
ATOM 5379 C CA . PHE B 1 282 ? -9.742 -21.469 -8.992 1 97.06 282 PHE B CA 1
ATOM 5380 C C . PHE B 1 282 ? -9.633 -22.891 -9.531 1 97.06 282 PHE B C 1
ATOM 5382 O O . PHE B 1 282 ? -10.633 -23.594 -9.641 1 97.06 282 PHE B O 1
ATOM 5389 N N . LEU B 1 283 ? -8.453 -23.266 -9.883 1 97.62 283 LEU B N 1
ATOM 5390 C CA . LEU B 1 283 ? -7.973 -24.641 -10.016 1 97.62 283 LEU B CA 1
ATOM 5391 C C . LEU B 1 283 ? -6.797 -24.891 -9.078 1 97.62 283 LEU B C 1
ATOM 5393 O O . LEU B 1 283 ? -5.773 -24.219 -9.164 1 97.62 283 LEU B O 1
ATOM 5397 N N . TYR B 1 284 ? -6.953 -25.875 -8.188 1 96.62 284 TYR B N 1
ATOM 5398 C CA . TYR B 1 284 ? -5.965 -26.125 -7.141 1 96.62 284 TYR B CA 1
ATOM 5399 C C . TYR B 1 284 ? -5.09 -27.328 -7.48 1 96.62 284 TYR B C 1
ATOM 5401 O O . TYR B 1 284 ? -5.598 -28.406 -7.758 1 96.62 284 TYR B O 1
ATOM 5409 N N . SER B 1 285 ? -3.83 -27.109 -7.363 1 96.19 285 SER B N 1
ATOM 5410 C CA . SER B 1 285 ? -2.883 -28.188 -7.609 1 96.19 285 SER B CA 1
ATOM 5411 C C . SER B 1 285 ? -2.207 -28.641 -6.316 1 96.19 285 SER B C 1
ATOM 5413 O O . SER B 1 285 ? -2.105 -27.859 -5.363 1 96.19 285 SER B O 1
ATOM 5415 N N . SER B 1 286 ? -1.782 -29.875 -6.352 1 93.56 286 SER B N 1
ATOM 5416 C CA . SER B 1 286 ? -0.875 -30.406 -5.336 1 93.56 286 SER B CA 1
ATOM 5417 C C . SER B 1 286 ? 0.53 -29.844 -5.504 1 93.56 286 SER B C 1
ATOM 5419 O O . SER B 1 286 ? 0.852 -29.25 -6.539 1 93.56 286 SER B O 1
ATOM 5421 N N . LEU B 1 287 ? 1.284 -30 -4.469 1 91 287 LEU B N 1
ATOM 5422 C CA . LEU B 1 287 ? 2.68 -29.578 -4.512 1 91 287 LEU B CA 1
ATOM 5423 C C . LEU B 1 287 ? 3.584 -30.734 -4.93 1 91 287 LEU B C 1
ATOM 5425 O O . LEU B 1 287 ? 3.332 -31.891 -4.57 1 91 287 LEU B O 1
ATOM 5429 N N . LEU B 1 288 ? 4.566 -30.391 -5.703 1 91.69 288 LEU B N 1
ATOM 5430 C CA . LEU B 1 288 ? 5.621 -31.359 -5.961 1 91.69 288 LEU B CA 1
ATOM 5431 C C . LEU B 1 288 ? 6.395 -31.672 -4.688 1 91.69 288 LEU B C 1
ATOM 5433 O O . LEU B 1 288 ? 6.906 -30.766 -4.027 1 91.69 288 LEU B O 1
ATOM 5437 N N . PRO B 1 289 ? 6.395 -32.938 -4.379 1 87.69 289 PRO B N 1
ATOM 5438 C CA . PRO B 1 289 ? 7.133 -33.25 -3.15 1 87.69 289 PRO B CA 1
ATOM 5439 C C . PRO B 1 289 ? 8.633 -33 -3.287 1 87.69 289 PRO B C 1
ATOM 5441 O O . PRO B 1 289 ? 9.18 -33.125 -4.387 1 87.69 289 PRO B O 1
ATOM 5444 N N . SER B 1 290 ? 9.258 -32.75 -2.135 1 86 290 SER B N 1
ATOM 5445 C CA . SER B 1 290 ? 10.711 -32.594 -2.127 1 86 290 SER B CA 1
ATOM 5446 C C . SER B 1 290 ? 11.398 -33.906 -2.441 1 86 290 SER B C 1
ATOM 5448 O O . SER B 1 290 ? 10.836 -34.969 -2.209 1 86 290 SER B O 1
ATOM 5450 N N . LEU B 1 291 ? 12.609 -33.781 -2.971 1 82.62 291 LEU B N 1
ATOM 5451 C CA . LEU B 1 291 ? 13.383 -34.969 -3.25 1 82.62 291 LEU B CA 1
ATOM 5452 C C . LEU B 1 291 ? 13.703 -35.719 -1.963 1 82.62 291 LEU B C 1
ATOM 5454 O O . LEU B 1 291 ? 13.953 -36.938 -1.989 1 82.62 291 LEU B O 1
ATOM 5458 N N . GLN B 1 292 ? 13.719 -34.938 -0.871 1 74.5 292 GLN B N 1
ATOM 5459 C CA . GLN B 1 292 ? 14.078 -35.562 0.41 1 74.5 292 GLN B CA 1
ATOM 5460 C C . GLN B 1 292 ? 12.852 -36.125 1.109 1 74.5 292 GLN B C 1
ATOM 5462 O O . GLN B 1 292 ? 12.977 -36.781 2.141 1 74.5 292 GLN B O 1
ATOM 5467 N N . GLY B 1 293 ? 11.797 -35.969 0.62 1 65.31 293 GLY B N 1
ATOM 5468 C CA . GLY B 1 293 ? 10.602 -36.562 1.21 1 65.31 293 GLY B CA 1
ATOM 5469 C C . GLY B 1 293 ? 9.398 -35.656 1.187 1 65.31 293 GLY B C 1
ATOM 5470 O O . GLY B 1 293 ? 9.547 -34.438 1.01 1 65.31 293 GLY B O 1
ATOM 5471 N N . ALA B 1 294 ? 8.281 -36.312 1.361 1 57.72 294 ALA B N 1
ATOM 5472 C CA . ALA B 1 294 ? 6.988 -35.656 1.187 1 57.72 294 ALA B CA 1
ATOM 5473 C C . ALA B 1 294 ? 6.766 -34.594 2.242 1 57.72 294 ALA B C 1
ATOM 5475 O O . ALA B 1 294 ? 6.031 -33.625 2.012 1 57.72 294 ALA B O 1
ATOM 5476 N N . ASP B 1 295 ? 7.469 -34.688 3.248 1 54.66 295 ASP B N 1
ATOM 5477 C CA . ASP B 1 295 ? 7.121 -33.812 4.367 1 54.66 295 ASP B CA 1
ATOM 5478 C C . ASP B 1 295 ? 7.961 -32.531 4.348 1 54.66 295 ASP B C 1
ATOM 5480 O O . ASP B 1 295 ? 7.809 -31.672 5.219 1 54.66 295 ASP B O 1
ATOM 5484 N N . GLN B 1 296 ? 8.727 -32.5 3.188 1 55.88 296 GLN B N 1
ATOM 5485 C CA . GLN B 1 296 ? 9.562 -31.312 3.172 1 55.88 296 GLN B CA 1
ATOM 5486 C C . GLN B 1 296 ? 9.305 -30.469 1.921 1 55.88 296 GLN B C 1
ATOM 5488 O O . GLN B 1 296 ? 9.219 -31.016 0.815 1 55.88 296 GLN B O 1
ATOM 5493 N N . LYS B 1 297 ? 8.891 -29.312 2.17 1 53.22 297 LYS B N 1
ATOM 5494 C CA . LYS B 1 297 ? 8.742 -28.391 1.039 1 53.22 297 LYS B CA 1
ATOM 5495 C C . LYS B 1 297 ? 10.109 -28 0.471 1 53.22 297 LYS B C 1
ATOM 5497 O O . LYS B 1 297 ? 11.047 -27.75 1.224 1 53.22 297 LYS B O 1
ATOM 5502 N N . MET B 1 298 ? 10.094 -28.078 -0.786 1 54.66 298 MET B N 1
ATOM 5503 C CA . MET B 1 298 ? 11.297 -27.594 -1.456 1 54.66 298 MET B CA 1
ATOM 5504 C C . MET B 1 298 ? 11.516 -26.109 -1.174 1 54.66 298 MET B C 1
ATOM 5506 O O . MET B 1 298 ? 10.562 -25.344 -1.089 1 54.66 298 MET B O 1
ATOM 5510 N N . SER B 1 299 ? 12.719 -25.828 -0.559 1 55.19 299 SER B N 1
ATOM 5511 C CA . SER B 1 299 ? 13.023 -24.406 -0.345 1 55.19 299 SER B CA 1
ATOM 5512 C C . SER B 1 299 ? 14.227 -23.969 -1.175 1 55.19 299 SER B C 1
ATOM 5514 O O . SER B 1 299 ? 15.188 -24.734 -1.336 1 55.19 299 SER B O 1
ATOM 5516 N N . ALA B 1 300 ? 14.094 -22.875 -1.919 1 56.56 300 ALA B N 1
ATOM 5517 C CA . ALA B 1 300 ? 15.195 -22.297 -2.682 1 56.56 300 ALA B CA 1
ATOM 5518 C C . ALA B 1 300 ? 16.438 -22.125 -1.812 1 56.56 300 ALA B C 1
ATOM 5520 O O . ALA B 1 300 ? 17.562 -22.078 -2.324 1 56.56 300 ALA B O 1
ATOM 5521 N N . SER B 1 301 ? 16.203 -22.219 -0.539 1 53.19 301 SER B N 1
ATOM 5522 C CA . SER B 1 301 ? 17.312 -21.953 0.379 1 53.19 301 SER B CA 1
ATOM 5523 C C . SER B 1 301 ? 18.125 -23.219 0.64 1 53.19 301 SER B C 1
ATOM 5525 O O . SER B 1 301 ? 19.266 -23.156 1.085 1 53.19 301 SER B O 1
ATOM 5527 N N . VAL B 1 302 ? 17.484 -24.359 0.346 1 58.31 302 VAL B N 1
ATOM 5528 C CA . VAL B 1 302 ? 18.203 -25.609 0.552 1 58.31 302 VAL B CA 1
ATOM 5529 C C . VAL B 1 302 ? 18.547 -26.234 -0.797 1 58.31 302 VAL B C 1
ATOM 5531 O O . VAL B 1 302 ? 17.734 -26.938 -1.386 1 58.31 302 VAL B O 1
ATOM 5534 N N . LYS B 1 303 ? 19.703 -26.062 -1.334 1 60 303 LYS B N 1
ATOM 5535 C CA . LYS B 1 303 ? 20.156 -26.391 -2.686 1 60 303 LYS B CA 1
ATOM 5536 C C . LYS B 1 303 ? 20.016 -27.891 -2.959 1 60 303 LYS B C 1
ATOM 5538 O O . LYS B 1 303 ? 19.766 -28.297 -4.098 1 60 303 LYS B O 1
ATOM 5543 N N . THR B 1 304 ? 20.094 -28.578 -1.922 1 64.75 304 THR B N 1
ATOM 5544 C CA . THR B 1 304 ? 20.141 -30.016 -2.148 1 64.75 304 THR B CA 1
ATOM 5545 C C . THR B 1 304 ? 18.734 -30.594 -2.193 1 64.75 304 THR B C 1
ATOM 5547 O O . THR B 1 304 ? 18.531 -31.734 -2.637 1 64.75 304 THR B O 1
ATOM 5550 N N . SER B 1 305 ? 17.812 -29.844 -1.935 1 72.31 305 SER B N 1
ATOM 5551 C CA . SER B 1 305 ? 16.453 -30.391 -1.804 1 72.31 305 SER B CA 1
ATOM 5552 C C . SER B 1 305 ? 15.648 -30.156 -3.074 1 72.31 305 SER B C 1
ATOM 5554 O O . SER B 1 305 ? 14.602 -30.781 -3.273 1 72.31 305 SER B O 1
ATOM 5556 N N . ALA B 1 306 ? 16.266 -29.328 -3.922 1 84.69 306 ALA B N 1
ATOM 5557 C CA . ALA B 1 306 ? 15.461 -28.938 -5.082 1 84.69 306 ALA B CA 1
ATOM 5558 C C . ALA B 1 306 ? 16.281 -28.984 -6.359 1 84.69 306 ALA B C 1
ATOM 5560 O O . ALA B 1 306 ? 17.516 -28.828 -6.32 1 84.69 306 ALA B O 1
ATOM 5561 N N . ILE B 1 307 ? 15.641 -29.359 -7.395 1 92.69 307 ILE B N 1
ATOM 5562 C CA . ILE B 1 307 ? 16.25 -29.25 -8.711 1 92.69 307 ILE B CA 1
ATOM 5563 C C . ILE B 1 307 ? 15.852 -27.922 -9.352 1 92.69 307 ILE B C 1
ATOM 5565 O O . ILE B 1 307 ? 14.664 -27.656 -9.555 1 92.69 307 ILE B O 1
ATOM 5569 N N . TYR B 1 308 ? 16.828 -27.125 -9.664 1 92.19 308 TYR B N 1
ATOM 5570 C CA . TYR B 1 308 ? 16.578 -25.828 -10.297 1 92.19 308 TYR B CA 1
ATOM 5571 C C . TYR B 1 308 ? 16.469 -25.969 -11.812 1 92.19 308 TYR B C 1
ATOM 5573 O O . TYR B 1 308 ? 17.078 -26.875 -12.398 1 92.19 308 TYR B O 1
ATOM 5581 N N . LEU B 1 309 ? 15.773 -25.094 -12.383 1 94.38 309 LEU B N 1
ATOM 5582 C CA . LEU B 1 309 ? 15.531 -25.141 -13.82 1 94.38 309 LEU B CA 1
ATOM 5583 C C . LEU B 1 309 ? 16.781 -24.734 -14.602 1 94.38 309 LEU B C 1
ATOM 5585 O O . LEU B 1 309 ? 16.844 -24.922 -15.82 1 94.38 309 LEU B O 1
ATOM 5589 N N . THR B 1 310 ? 17.781 -24.312 -13.906 1 91.5 310 THR B N 1
ATOM 5590 C CA . THR B 1 310 ? 19.031 -23.906 -14.547 1 91.5 310 THR B CA 1
ATOM 5591 C C . THR B 1 310 ? 20.125 -24.938 -14.312 1 91.5 310 THR B C 1
ATOM 5593 O O . THR B 1 310 ? 21.266 -24.766 -14.75 1 91.5 310 THR B O 1
ATOM 5596 N N . ASP B 1 311 ? 19.812 -26.016 -13.625 1 93.75 311 ASP B N 1
ATOM 5597 C CA . ASP B 1 311 ? 20.812 -27.031 -13.305 1 93.75 311 ASP B CA 1
ATOM 5598 C C . ASP B 1 311 ? 21.312 -27.734 -14.57 1 93.75 311 ASP B C 1
ATOM 5600 O O . ASP B 1 311 ? 20.516 -28.016 -15.477 1 93.75 311 ASP B O 1
ATOM 5604 N N . ASP B 1 312 ? 22.547 -28.016 -14.508 1 96.06 312 ASP B N 1
ATOM 5605 C CA . ASP B 1 312 ? 23.109 -28.812 -15.586 1 96.06 312 ASP B CA 1
ATOM 5606 C C . ASP B 1 312 ? 22.734 -30.297 -15.43 1 96.06 312 ASP B C 1
ATOM 5608 O O . ASP B 1 312 ? 22.375 -30.719 -14.336 1 96.06 312 ASP B O 1
ATOM 5612 N N . ASP B 1 313 ? 22.891 -31.016 -16.531 1 97.5 313 ASP B N 1
ATOM 5613 C CA . ASP B 1 313 ? 22.516 -32.438 -16.547 1 97.5 313 ASP B CA 1
ATOM 5614 C C . ASP B 1 313 ? 23.188 -33.188 -15.422 1 97.5 313 ASP B C 1
ATOM 5616 O O . ASP B 1 313 ? 22.562 -34 -14.742 1 97.5 313 ASP B O 1
ATOM 5620 N N . ASP B 1 314 ? 24.469 -32.938 -15.242 1 96.94 314 ASP B N 1
ATOM 5621 C CA . ASP B 1 314 ? 25.234 -33.656 -14.234 1 96.94 314 ASP B CA 1
ATOM 5622 C C . ASP B 1 314 ? 24.719 -33.344 -12.828 1 96.94 314 ASP B C 1
ATOM 5624 O O . ASP B 1 314 ? 24.672 -34.219 -11.969 1 96.94 314 ASP B O 1
ATOM 5628 N N . VAL B 1 315 ? 24.406 -32.094 -12.641 1 95.5 315 VAL B N 1
ATOM 5629 C CA . VAL B 1 315 ? 23.891 -31.688 -11.336 1 95.5 315 VAL B CA 1
ATOM 5630 C C . VAL B 1 315 ? 22.547 -32.344 -11.078 1 95.5 315 VAL B C 1
ATOM 5632 O O . VAL B 1 315 ? 22.281 -32.812 -9.969 1 95.5 315 VAL B O 1
ATOM 5635 N N . VAL B 1 316 ? 21.672 -32.406 -12.055 1 96.25 316 VAL B N 1
ATOM 5636 C CA . VAL B 1 316 ? 20.391 -33.062 -11.938 1 96.25 316 VAL B CA 1
ATOM 5637 C C . VAL B 1 316 ? 20.594 -34.531 -11.578 1 96.25 316 VAL B C 1
ATOM 5639 O O . VAL B 1 316 ? 19.953 -35.031 -10.648 1 96.25 316 VAL B O 1
ATOM 5642 N N . ARG B 1 317 ? 21.469 -35.156 -12.273 1 95.12 317 ARG B N 1
ATOM 5643 C CA . ARG B 1 317 ? 21.766 -36.562 -12.031 1 95.12 317 ARG B CA 1
ATOM 5644 C C . ARG B 1 317 ? 22.25 -36.781 -10.609 1 95.12 317 ARG B C 1
ATOM 5646 O O . ARG B 1 317 ? 21.797 -37.688 -9.922 1 95.12 317 ARG B O 1
ATOM 5653 N N . GLU B 1 318 ? 23.141 -35.938 -10.211 1 93.5 318 GLU B N 1
ATOM 5654 C CA . GLU B 1 318 ? 23.719 -36.062 -8.875 1 93.5 318 GLU B CA 1
ATOM 5655 C C . GLU B 1 318 ? 22.656 -35.906 -7.793 1 93.5 318 GLU B C 1
ATOM 5657 O O . GLU B 1 318 ? 22.641 -36.656 -6.82 1 93.5 318 GLU B O 1
ATOM 5662 N N . LYS B 1 319 ? 21.844 -34.906 -7.957 1 91.44 319 LYS B N 1
ATOM 5663 C CA . LYS B 1 319 ? 20.812 -34.656 -6.969 1 91.44 319 LYS B CA 1
ATOM 5664 C C . LYS B 1 319 ? 19.812 -35.812 -6.898 1 91.44 319 LYS B C 1
ATOM 5666 O O . LYS B 1 319 ? 19.375 -36.188 -5.812 1 91.44 319 LYS B O 1
ATOM 5671 N N . ILE B 1 320 ? 19.438 -36.406 -8.039 1 92.25 320 ILE B N 1
ATOM 5672 C CA . ILE B 1 320 ? 18.5 -37.531 -8.078 1 92.25 320 ILE B CA 1
ATOM 5673 C C . ILE B 1 320 ? 19.156 -38.781 -7.469 1 92.25 320 ILE B C 1
ATOM 5675 O O . ILE B 1 320 ? 18.516 -39.5 -6.699 1 92.25 320 ILE B O 1
ATOM 5679 N N . ILE B 1 321 ? 20.406 -39.031 -7.742 1 89.69 321 ILE B N 1
ATOM 5680 C CA . ILE B 1 321 ? 21.141 -40.156 -7.168 1 89.69 321 ILE B CA 1
ATOM 5681 C C . ILE B 1 321 ? 21.219 -40 -5.652 1 89.69 321 ILE B C 1
ATOM 5683 O O . ILE B 1 321 ? 21.016 -40.969 -4.914 1 89.69 321 ILE B O 1
ATOM 5687 N N . ALA B 1 322 ? 21.469 -38.812 -5.242 1 87.19 322 ALA B N 1
ATOM 5688 C CA . ALA B 1 322 ? 21.578 -38.531 -3.812 1 87.19 322 ALA B CA 1
ATOM 5689 C C . ALA B 1 322 ? 20.234 -38.75 -3.117 1 87.19 322 ALA B C 1
ATOM 5691 O O . ALA B 1 322 ? 20.172 -39.188 -1.967 1 87.19 322 ALA B O 1
ATOM 5692 N N . ALA B 1 323 ? 19.203 -38.406 -3.758 1 86.38 323 ALA B N 1
ATOM 5693 C CA . ALA B 1 323 ? 17.859 -38.531 -3.18 1 86.38 323 ALA B CA 1
ATOM 5694 C C . ALA B 1 323 ? 17.375 -39.969 -3.152 1 86.38 323 ALA B C 1
ATOM 5696 O O . ALA B 1 323 ? 16.609 -40.344 -2.275 1 86.38 323 ALA B O 1
ATOM 5697 N N . PHE B 1 324 ? 17.828 -40.812 -4.137 1 85.31 324 PHE B N 1
ATOM 5698 C CA . PHE B 1 324 ? 17.359 -42.188 -4.254 1 85.31 324 PHE B CA 1
ATOM 5699 C C . PHE B 1 324 ? 18.531 -43.156 -4.32 1 85.31 324 PHE B C 1
ATOM 5701 O O . PHE B 1 324 ? 18.75 -43.812 -5.34 1 85.31 324 PHE B O 1
ATOM 5708 N N . PRO B 1 325 ? 19.094 -43.281 -3.16 1 77.94 325 PRO B N 1
ATOM 5709 C CA . PRO B 1 325 ? 20.219 -44.25 -3.152 1 77.94 325 PRO B CA 1
ATOM 5710 C C . PRO B 1 325 ? 19.781 -45.688 -3.338 1 77.94 325 PRO B C 1
ATOM 5712 O O . PRO B 1 325 ? 18.609 -46 -3.107 1 77.94 325 PRO B O 1
ATOM 5715 N N . ILE B 1 326 ? 20.688 -46.531 -3.752 1 69.38 326 ILE B N 1
ATOM 5716 C CA . ILE B 1 326 ? 20.422 -47.969 -3.982 1 69.38 326 ILE B CA 1
ATOM 5717 C C . ILE B 1 326 ? 20.109 -48.656 -2.656 1 69.38 326 ILE B C 1
ATOM 5719 O O . ILE B 1 326 ? 20.812 -48.438 -1.664 1 69.38 326 ILE B O 1
ATOM 5723 N N . GLY B 1 327 ? 19.016 -49.5 -2.586 1 59.62 327 GLY B N 1
ATOM 5724 C CA . GLY B 1 327 ? 18.656 -50.344 -1.461 1 59.62 327 GLY B CA 1
ATOM 5725 C C . GLY B 1 327 ? 17.609 -49.75 -0.555 1 59.62 327 GLY B C 1
ATOM 5726 O O . GLY B 1 327 ? 16.922 -50.469 0.18 1 59.62 327 GLY B O 1
ATOM 5727 N N . GLN B 1 328 ? 17.625 -48.594 0.02 1 55.69 328 GLN B N 1
ATOM 5728 C CA . GLN B 1 328 ? 16.797 -48.281 1.175 1 55.69 328 GLN B CA 1
ATOM 5729 C C . GLN B 1 328 ? 15.555 -47.5 0.761 1 55.69 328 GLN B C 1
ATOM 5731 O O . GLN B 1 328 ? 14.492 -47.625 1.37 1 55.69 328 GLN B O 1
ATOM 5736 N N . LYS B 1 329 ? 15.633 -46.281 0.332 1 56.91 329 LYS B N 1
ATOM 5737 C CA . LYS B 1 329 ? 14.523 -45.344 0.521 1 56.91 329 LYS B CA 1
ATOM 5738 C C . LYS B 1 329 ? 13.367 -45.688 -0.416 1 56.91 329 LYS B C 1
ATOM 5740 O O . LYS B 1 329 ? 13.562 -46.344 -1.445 1 56.91 329 LYS B O 1
ATOM 5745 N N . SER B 1 330 ? 12.094 -45.594 0.062 1 64.5 330 SER B N 1
ATOM 5746 C CA . SER B 1 330 ? 10.852 -45.625 -0.702 1 64.5 330 SER B CA 1
ATOM 5747 C C . SER B 1 330 ? 10.961 -44.812 -1.983 1 64.5 330 SER B C 1
ATOM 5749 O O . SER B 1 330 ? 11.609 -43.75 -2.002 1 64.5 330 SER B O 1
ATOM 5751 N N . MET B 1 331 ? 10.75 -45.562 -3.168 1 80.81 331 MET B N 1
ATOM 5752 C CA . MET B 1 331 ? 10.773 -44.969 -4.504 1 80.81 331 MET B CA 1
ATOM 5753 C C . MET B 1 331 ? 9.461 -44.25 -4.809 1 80.81 331 MET B C 1
ATOM 5755 O O . MET B 1 331 ? 9.18 -43.906 -5.961 1 80.81 331 MET B O 1
ATOM 5759 N N . ASP B 1 332 ? 8.711 -44.031 -3.732 1 83.19 332 ASP B N 1
ATOM 5760 C CA . ASP B 1 332 ? 7.402 -43.406 -3.906 1 83.19 332 ASP B CA 1
ATOM 5761 C C . ASP B 1 332 ? 7.539 -42 -4.426 1 83.19 332 ASP B C 1
ATOM 5763 O O . ASP B 1 332 ? 6.762 -41.562 -5.277 1 83.19 332 ASP B O 1
ATOM 5767 N N . VAL B 1 333 ? 8.5 -41.312 -3.941 1 87.88 333 VAL B N 1
ATOM 5768 C CA . VAL B 1 333 ? 8.719 -39.938 -4.355 1 87.88 333 VAL B CA 1
ATOM 5769 C C 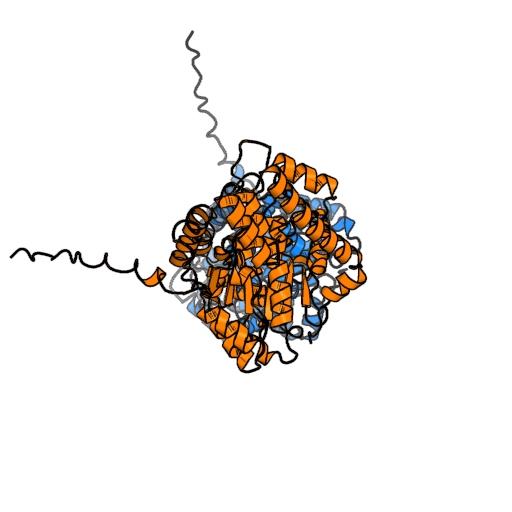. VAL B 1 333 ? 9.117 -39.906 -5.828 1 87.88 333 VAL B C 1
ATOM 5771 O O . VAL B 1 333 ? 8.672 -39.031 -6.574 1 87.88 333 VAL B O 1
ATOM 5774 N N . ALA B 1 334 ? 9.93 -40.844 -6.203 1 90.69 334 ALA B N 1
ATOM 5775 C CA . ALA B 1 334 ? 10.344 -40.906 -7.602 1 90.69 334 ALA B CA 1
ATOM 5776 C C . ALA B 1 334 ? 9.141 -41.156 -8.516 1 90.69 334 ALA B C 1
ATOM 5778 O O . ALA B 1 334 ? 9.031 -40.531 -9.578 1 90.69 334 ALA B O 1
ATOM 5779 N N . LEU B 1 335 ? 8.328 -42.031 -8.125 1 91.69 335 LEU B N 1
ATOM 5780 C CA . LEU B 1 335 ? 7.129 -42.344 -8.898 1 91.69 335 LEU B CA 1
ATOM 5781 C C . LEU B 1 335 ? 6.219 -41.125 -8.969 1 91.69 335 LEU B C 1
ATOM 5783 O O . LEU B 1 335 ? 5.605 -40.844 -10.008 1 91.69 335 LEU B O 1
ATOM 5787 N N . GLU B 1 336 ? 6.133 -40.406 -7.891 1 92.31 336 GLU B N 1
ATOM 5788 C CA . GLU B 1 336 ? 5.332 -39.188 -7.879 1 92.31 336 GLU B CA 1
ATOM 5789 C C . GLU B 1 336 ? 5.898 -38.125 -8.836 1 92.31 336 GLU B C 1
ATOM 5791 O O . GLU B 1 336 ? 5.148 -37.438 -9.523 1 92.31 336 GLU B O 1
ATOM 5796 N N . TRP B 1 337 ? 7.145 -38 -8.844 1 94.12 337 TRP B N 1
ATOM 5797 C CA . TRP B 1 337 ? 7.773 -37.094 -9.773 1 94.12 337 TRP B CA 1
ATOM 5798 C C . TRP B 1 337 ? 7.48 -37.469 -11.219 1 94.12 337 TRP B C 1
ATOM 5800 O O . TRP B 1 337 ? 7.219 -36.594 -12.062 1 94.12 337 TRP B O 1
ATOM 5810 N N . LEU B 1 338 ? 7.547 -38.781 -11.492 1 95.94 338 LEU B N 1
ATOM 5811 C CA . LEU B 1 338 ? 7.219 -39.25 -12.836 1 95.94 338 LEU B CA 1
ATOM 5812 C C . LEU B 1 338 ? 5.766 -38.938 -13.172 1 95.94 338 LEU B C 1
ATOM 5814 O O . LEU B 1 338 ? 5.445 -38.656 -14.328 1 95.94 338 LEU B O 1
ATOM 5818 N N . ARG B 1 339 ? 4.91 -39.031 -12.188 1 96 339 ARG B N 1
ATOM 5819 C CA . ARG B 1 339 ? 3.51 -38.688 -12.383 1 96 339 ARG B CA 1
ATOM 5820 C C . ARG B 1 339 ? 3.375 -37.219 -12.844 1 96 339 ARG B C 1
ATOM 5822 O O . ARG B 1 339 ? 2.521 -36.906 -13.672 1 96 339 ARG B O 1
ATOM 5829 N N . PHE B 1 340 ? 4.211 -36.344 -12.344 1 96.81 340 PHE B N 1
ATOM 5830 C CA . PHE B 1 340 ? 4.172 -34.938 -12.672 1 96.81 340 PHE B CA 1
ATOM 5831 C C . PHE B 1 340 ? 4.793 -34.688 -14.039 1 96.81 340 PHE B C 1
ATOM 5833 O O . PHE B 1 340 ? 4.324 -33.812 -14.789 1 96.81 340 PHE B O 1
ATOM 5840 N N . PHE B 1 341 ? 5.867 -35.469 -14.414 1 97.5 341 PHE B N 1
ATOM 5841 C CA . PHE B 1 341 ? 6.711 -34.938 -15.484 1 97.5 341 PHE B CA 1
ATOM 5842 C C . PHE B 1 341 ? 6.684 -35.875 -16.688 1 97.5 341 PHE B C 1
ATOM 5844 O O . PHE B 1 341 ? 7.016 -35.469 -17.812 1 97.5 341 PHE B O 1
ATOM 5851 N N . LEU B 1 342 ? 6.363 -37.188 -16.453 1 97.56 342 LEU B N 1
ATOM 5852 C CA . LEU B 1 342 ? 6.273 -38.094 -17.578 1 97.56 342 LEU B CA 1
ATOM 5853 C C . LEU B 1 342 ? 4.953 -37.906 -18.328 1 97.56 342 LEU B C 1
ATOM 5855 O O . LEU B 1 342 ? 3.879 -38.094 -17.734 1 97.56 342 LEU B O 1
ATOM 5859 N N . GLU B 1 343 ? 4.953 -37.562 -19.578 1 95.56 343 GLU B N 1
ATOM 5860 C CA . GLU B 1 343 ? 3.754 -37.219 -20.344 1 95.56 343 GLU B CA 1
ATOM 5861 C C . GLU B 1 343 ? 2.934 -38.438 -20.688 1 95.56 343 GLU B C 1
ATOM 5863 O O . GLU B 1 343 ? 1.705 -38.438 -20.594 1 95.56 343 GLU B O 1
ATOM 5868 N N . ASP B 1 344 ? 3.545 -39.5 -21.047 1 96.38 344 ASP B N 1
ATOM 5869 C CA . ASP B 1 344 ? 2.871 -40.656 -21.578 1 96.38 344 ASP B CA 1
ATOM 5870 C C . ASP B 1 344 ? 2.182 -41.469 -20.484 1 96.38 344 ASP B C 1
ATOM 5872 O O . ASP B 1 344 ? 2.848 -42.094 -19.641 1 96.38 344 ASP B O 1
ATOM 5876 N N . ASP B 1 345 ? 0.909 -41.562 -20.562 1 96 345 ASP B N 1
ATOM 5877 C CA . ASP B 1 345 ? 0.12 -42.219 -19.531 1 96 345 ASP B CA 1
ATOM 5878 C C . ASP B 1 345 ? 0.383 -43.719 -19.547 1 96 345 ASP B C 1
ATOM 5880 O O . ASP B 1 345 ? 0.429 -44.375 -18.484 1 96 345 ASP B O 1
ATOM 5884 N N . GLU B 1 346 ? 0.46 -44.281 -20.703 1 96.75 346 GLU B N 1
ATOM 5885 C CA . GLU B 1 346 ? 0.692 -45.719 -20.812 1 96.75 346 GLU B CA 1
ATOM 5886 C C . GLU B 1 346 ? 2.059 -46.094 -20.25 1 96.75 346 GLU B C 1
ATOM 5888 O O . GLU B 1 346 ? 2.188 -47.094 -19.547 1 96.75 346 GLU B O 1
ATOM 5893 N N . GLU B 1 347 ? 2.977 -45.312 -20.609 1 96.94 347 GLU B N 1
ATOM 5894 C CA . GLU B 1 347 ? 4.312 -45.562 -20.078 1 96.94 347 GLU B CA 1
ATOM 5895 C C . GLU B 1 347 ? 4.324 -45.469 -18.547 1 96.94 347 GLU B C 1
ATOM 5897 O O . GLU B 1 347 ? 4.926 -46.281 -17.875 1 96.94 347 GLU B O 1
ATOM 5902 N N . LEU B 1 348 ? 3.705 -44.5 -18 1 97.12 348 LEU B N 1
ATOM 5903 C CA . LEU B 1 348 ? 3.625 -44.312 -16.562 1 97.12 348 LEU B CA 1
ATOM 5904 C C . LEU B 1 348 ? 2.943 -45.5 -15.906 1 97.12 348 LEU B C 1
ATOM 5906 O O . LEU B 1 348 ? 3.422 -46.031 -14.891 1 97.12 348 LEU B O 1
ATOM 5910 N N . ALA B 1 349 ? 1.852 -45.938 -16.484 1 95.94 349 ALA B N 1
ATOM 5911 C CA . ALA B 1 349 ? 1.12 -47.094 -15.961 1 95.94 349 ALA B CA 1
ATOM 5912 C C . ALA B 1 349 ? 1.992 -48.344 -15.961 1 95.94 349 ALA B C 1
ATOM 5914 O O . ALA B 1 349 ? 1.959 -49.125 -15.008 1 95.94 349 ALA B O 1
ATOM 5915 N N . THR B 1 350 ? 2.719 -48.531 -17 1 96.56 350 THR B N 1
ATOM 5916 C CA . THR B 1 350 ? 3.615 -49.656 -17.109 1 96.56 350 THR B CA 1
ATOM 5917 C C . THR B 1 350 ? 4.676 -49.625 -16.016 1 96.56 350 THR B C 1
ATOM 5919 O O . THR B 1 350 ? 4.945 -50.656 -15.375 1 96.56 350 THR B O 1
ATOM 5922 N N . ILE B 1 351 ? 5.238 -48.469 -15.82 1 95.44 351 ILE B N 1
ATOM 5923 C CA . ILE B 1 351 ? 6.266 -48.281 -14.797 1 95.44 351 ILE B CA 1
ATOM 5924 C C . ILE B 1 351 ? 5.68 -48.594 -13.422 1 95.44 351 ILE B C 1
ATOM 5926 O O . ILE B 1 351 ? 6.285 -49.312 -12.617 1 95.44 351 ILE B O 1
ATOM 5930 N N . GLN B 1 352 ? 4.551 -48.062 -13.164 1 93.06 352 GLN B N 1
ATOM 5931 C CA . GLN B 1 352 ? 3.893 -48.281 -11.875 1 93.06 352 GLN B CA 1
ATOM 5932 C C . GLN B 1 352 ? 3.564 -49.75 -11.641 1 93.06 352 GLN B C 1
ATOM 5934 O O . GLN B 1 352 ? 3.754 -50.25 -10.539 1 93.06 352 GLN B O 1
ATOM 5939 N N . THR B 1 353 ? 3.082 -50.406 -12.68 1 93.88 353 THR B N 1
ATOM 5940 C CA . THR B 1 353 ? 2.742 -51.844 -12.586 1 93.88 353 THR B CA 1
ATOM 5941 C C . THR B 1 353 ? 3.988 -52.656 -12.305 1 93.88 353 THR B C 1
ATOM 5943 O O . THR B 1 353 ? 3.977 -53.531 -11.422 1 93.88 353 THR B O 1
ATOM 5946 N N . LYS B 1 354 ? 5.012 -52.375 -13.008 1 92.62 354 LYS B N 1
ATOM 5947 C CA . LYS B 1 354 ? 6.266 -53.094 -12.812 1 92.62 354 LYS B CA 1
ATOM 5948 C C . LYS B 1 354 ? 6.836 -52.844 -11.422 1 92.62 354 LYS B C 1
ATOM 5950 O O . LYS B 1 354 ? 7.398 -53.75 -10.805 1 92.62 354 LYS B O 1
ATOM 5955 N N . HIS B 1 355 ? 6.758 -51.625 -11.008 1 89.56 355 HIS B N 1
ATOM 5956 C CA . HIS B 1 355 ? 7.234 -51.281 -9.664 1 89.56 355 HIS B CA 1
ATOM 5957 C C . HIS B 1 355 ? 6.441 -52.031 -8.594 1 89.56 355 HIS B C 1
ATOM 5959 O O . HIS B 1 355 ? 7.023 -52.594 -7.656 1 89.56 355 HIS B O 1
ATOM 5965 N N . ARG B 1 356 ? 5.133 -52.062 -8.711 1 87.5 356 ARG B N 1
ATOM 5966 C CA . ARG B 1 356 ? 4.27 -52.781 -7.762 1 87.5 356 ARG B CA 1
ATOM 5967 C C . ARG B 1 356 ? 4.562 -54.25 -7.742 1 87.5 356 ARG B C 1
ATOM 5969 O O . ARG B 1 356 ? 4.469 -54.906 -6.695 1 87.5 356 ARG B O 1
ATOM 5976 N N . ALA B 1 357 ? 4.91 -54.688 -8.852 1 90.38 357 ALA B N 1
ATOM 5977 C CA . ALA B 1 357 ? 5.219 -56.125 -8.977 1 90.38 357 ALA B CA 1
ATOM 5978 C C . ALA B 1 357 ? 6.668 -56.406 -8.594 1 90.38 357 ALA B C 1
ATOM 5980 O O . ALA B 1 357 ? 7.137 -57.531 -8.711 1 90.38 357 ALA B O 1
ATOM 5981 N N . HIS B 1 358 ? 7.348 -55.375 -8.188 1 87.31 358 HIS B N 1
ATOM 5982 C CA . HIS B 1 358 ? 8.75 -55.5 -7.805 1 87.31 358 HIS B CA 1
ATOM 5983 C C . HIS B 1 358 ? 9.602 -56 -8.969 1 87.31 358 HIS B C 1
ATOM 5985 O O . HIS B 1 358 ? 10.555 -56.75 -8.773 1 87.31 358 HIS B O 1
ATOM 5991 N N . GLN B 1 359 ? 9.188 -55.625 -10.094 1 89.56 359 GLN B N 1
ATOM 5992 C CA . GLN B 1 359 ? 9.906 -56.031 -11.297 1 89.56 359 GLN B CA 1
ATOM 5993 C C . GLN B 1 359 ? 10.742 -54.875 -11.852 1 89.56 359 GLN B C 1
ATOM 5995 O O . GLN B 1 359 ? 11.359 -55 -12.906 1 89.56 359 GLN B O 1
ATOM 6000 N N . LEU B 1 360 ? 10.734 -53.812 -11.242 1 87.5 360 LEU B N 1
ATOM 6001 C CA . LEU B 1 360 ? 11.516 -52.656 -11.641 1 87.5 360 LEU B CA 1
ATOM 6002 C C . LEU B 1 360 ? 12.578 -52.312 -10.602 1 87.5 360 LEU B C 1
ATOM 6004 O O . LEU B 1 360 ? 12.25 -52.031 -9.453 1 87.5 360 LEU B O 1
ATOM 6008 N N . LEU B 1 361 ? 13.812 -52.438 -11.016 1 85.12 361 LEU B N 1
ATOM 6009 C CA . LEU B 1 361 ? 14.906 -52.125 -10.102 1 85.12 361 LEU B CA 1
ATOM 6010 C C . LEU B 1 361 ? 14.945 -50.625 -9.781 1 85.12 361 LEU B C 1
ATOM 6012 O O . LEU B 1 361 ? 14.594 -49.781 -10.617 1 85.12 361 LEU B O 1
ATOM 6016 N N . SER B 1 362 ? 15.383 -50.375 -8.562 1 85.94 362 SER B N 1
ATOM 6017 C CA . SER B 1 362 ? 15.484 -49 -8.125 1 85.94 362 SER B CA 1
ATOM 6018 C C . SER B 1 362 ? 16.391 -48.188 -9.047 1 85.94 362 SER B C 1
ATOM 6020 O O . SER B 1 362 ? 16.109 -47.031 -9.328 1 85.94 362 SER B O 1
ATOM 6022 N N . ILE B 1 363 ? 17.422 -48.812 -9.492 1 88.62 363 ILE B N 1
ATOM 6023 C CA . ILE B 1 363 ? 18.391 -48.125 -10.352 1 88.62 363 ILE B CA 1
ATOM 6024 C C . ILE B 1 363 ? 17.719 -47.781 -11.688 1 88.62 363 ILE B C 1
ATOM 6026 O O . ILE B 1 363 ? 18 -46.719 -12.266 1 88.62 363 ILE B O 1
ATOM 6030 N N . GLU B 1 364 ? 16.891 -48.656 -12.203 1 90.88 364 GLU B N 1
ATOM 6031 C CA . GLU B 1 364 ? 16.188 -48.406 -13.461 1 90.88 364 GLU B CA 1
ATOM 6032 C C . GLU B 1 364 ? 15.195 -47.25 -13.32 1 90.88 364 GLU B C 1
ATOM 6034 O O . GLU B 1 364 ? 15.109 -46.406 -14.195 1 90.88 364 GLU B O 1
ATOM 6039 N N . LEU B 1 365 ? 14.438 -47.312 -12.258 1 91.88 365 LEU B N 1
ATOM 6040 C CA . LEU B 1 365 ? 13.492 -46.219 -11.992 1 91.88 365 LEU B CA 1
ATOM 6041 C C . LEU B 1 365 ? 14.211 -44.875 -11.867 1 91.88 365 LEU B C 1
ATOM 6043 O O . LEU B 1 365 ? 13.734 -43.875 -12.383 1 91.88 365 LEU B O 1
ATOM 6047 N N . ARG B 1 366 ? 15.297 -44.875 -11.172 1 91.94 366 ARG B N 1
ATOM 6048 C CA . ARG B 1 366 ? 16.109 -43.656 -11.023 1 91.94 366 ARG B CA 1
ATOM 6049 C C . ARG B 1 366 ? 16.562 -43.125 -12.375 1 91.94 366 ARG B C 1
ATOM 6051 O O . ARG B 1 366 ? 16.531 -41.938 -12.617 1 91.94 366 ARG B O 1
ATOM 6058 N N . GLU B 1 367 ? 16.969 -44.031 -13.211 1 93.88 367 GLU B N 1
ATOM 6059 C CA . GLU B 1 367 ? 17.438 -43.656 -14.531 1 93.88 367 GLU B CA 1
ATOM 6060 C C . GLU B 1 367 ? 16.312 -43.062 -15.383 1 93.88 367 GLU B C 1
ATOM 6062 O O . GLU B 1 367 ? 16.516 -42.094 -16.094 1 93.88 367 GLU B O 1
ATOM 6067 N N . ILE B 1 368 ? 15.164 -43.719 -15.312 1 95.62 368 ILE B N 1
ATOM 6068 C CA . ILE B 1 368 ? 14.008 -43.219 -16.031 1 95.62 368 ILE B CA 1
ATOM 6069 C C . ILE B 1 368 ? 13.68 -41.781 -15.555 1 95.62 368 ILE B C 1
ATOM 6071 O O . ILE B 1 368 ? 13.492 -40.875 -16.375 1 95.62 368 ILE B O 1
ATOM 6075 N N . LEU B 1 369 ? 13.664 -41.656 -14.258 1 95.56 369 LEU B N 1
ATOM 6076 C CA . LEU B 1 369 ? 13.375 -40.344 -13.688 1 95.56 369 LEU B CA 1
ATOM 6077 C C . LEU B 1 369 ? 14.414 -39.312 -14.133 1 95.56 369 LEU B C 1
ATOM 6079 O O . LEU B 1 369 ? 14.062 -38.188 -14.531 1 95.56 369 LEU B O 1
ATOM 6083 N N . THR B 1 370 ? 15.672 -39.688 -14.016 1 96.69 370 THR B N 1
ATOM 6084 C CA . THR B 1 370 ? 16.766 -38.781 -14.398 1 96.69 370 THR B CA 1
ATOM 6085 C C . THR B 1 370 ? 16.594 -38.312 -15.844 1 96.69 370 THR B C 1
ATOM 6087 O O . THR B 1 370 ? 16.703 -37.125 -16.125 1 96.69 370 THR B O 1
ATOM 6090 N N . ASP B 1 371 ? 16.281 -39.219 -16.703 1 97.88 371 ASP B N 1
ATOM 6091 C CA . ASP B 1 371 ? 16.125 -38.906 -18.125 1 97.88 371 ASP B CA 1
ATOM 6092 C C . ASP B 1 371 ? 14.961 -37.938 -18.344 1 97.88 371 ASP B C 1
ATOM 6094 O O . ASP B 1 371 ? 15.078 -36.969 -19.094 1 97.88 371 ASP B O 1
ATOM 6098 N N . VAL B 1 372 ? 13.844 -38.188 -17.688 1 97.94 372 VAL B N 1
ATOM 6099 C CA . VAL B 1 372 ? 12.648 -37.375 -17.828 1 97.94 372 VAL B CA 1
ATOM 6100 C C . VAL B 1 372 ? 12.938 -35.938 -17.312 1 97.94 372 VAL B C 1
ATOM 6102 O O . VAL B 1 372 ? 12.586 -34.969 -17.969 1 97.94 372 VAL B O 1
ATOM 6105 N N . ILE B 1 373 ? 13.602 -35.844 -16.203 1 97.69 373 ILE B N 1
ATOM 6106 C CA . ILE B 1 373 ? 13.852 -34.562 -15.594 1 97.69 373 ILE B CA 1
ATOM 6107 C C . ILE B 1 373 ? 14.883 -33.781 -16.406 1 97.69 373 ILE B C 1
ATOM 6109 O O . ILE B 1 373 ? 14.734 -32.594 -16.641 1 97.69 373 ILE B O 1
ATOM 6113 N N . ILE B 1 374 ? 15.93 -34.469 -16.859 1 98.12 374 ILE B N 1
ATOM 6114 C CA . ILE B 1 374 ? 16.938 -33.812 -17.688 1 98.12 374 ILE B CA 1
ATOM 6115 C C . ILE B 1 374 ? 16.297 -33.25 -18.953 1 98.12 374 ILE B C 1
ATOM 6117 O O . ILE B 1 374 ? 16.578 -32.125 -19.375 1 98.12 374 ILE B O 1
ATOM 6121 N N . LYS B 1 375 ? 15.461 -34.062 -19.562 1 97.75 375 LYS B N 1
ATOM 6122 C CA . LYS B 1 375 ? 14.758 -33.625 -20.75 1 97.75 375 LYS B CA 1
ATOM 6123 C C . LYS B 1 375 ? 13.922 -32.375 -20.469 1 97.75 375 LYS B C 1
ATOM 6125 O O . LYS B 1 375 ? 13.906 -31.438 -21.266 1 97.75 375 LYS B O 1
ATOM 6130 N N . THR B 1 376 ? 13.242 -32.375 -19.375 1 97.12 376 THR B N 1
ATOM 6131 C CA . THR B 1 376 ? 12.414 -31.266 -18.953 1 97.12 376 THR B CA 1
ATOM 6132 C C . THR B 1 376 ? 13.258 -30 -18.75 1 97.12 376 THR B C 1
ATOM 6134 O O . THR B 1 376 ? 12.914 -28.938 -19.25 1 97.12 376 THR B O 1
ATOM 6137 N N . VAL B 1 377 ? 14.344 -30.094 -18.047 1 97.38 377 VAL B N 1
ATOM 6138 C CA . VAL B 1 377 ? 15.211 -28.953 -17.719 1 97.38 377 VAL B CA 1
ATOM 6139 C C . VAL B 1 377 ? 15.883 -28.438 -18.984 1 97.38 377 VAL B C 1
ATOM 6141 O O . VAL B 1 377 ? 15.992 -27.234 -19.188 1 97.38 377 VAL B O 1
ATOM 6144 N N . ARG B 1 378 ? 16.281 -29.375 -19.891 1 97.44 378 ARG B N 1
ATOM 6145 C CA . ARG B 1 378 ? 16.906 -28.969 -21.156 1 97.44 378 ARG B CA 1
ATOM 6146 C C . ARG B 1 378 ? 15.938 -28.156 -22.016 1 97.44 378 ARG B C 1
ATOM 6148 O O . ARG B 1 378 ? 16.328 -27.156 -22.609 1 97.44 378 ARG B O 1
ATOM 6155 N N . LYS B 1 379 ? 14.781 -28.688 -22.062 1 96.56 379 LYS B N 1
ATOM 6156 C CA . LYS B 1 379 ? 13.773 -27.953 -22.844 1 96.56 379 LYS B CA 1
ATOM 6157 C C . LYS B 1 379 ? 13.578 -26.547 -22.297 1 96.56 379 LYS B C 1
ATOM 6159 O O . LYS B 1 379 ? 13.531 -25.578 -23.062 1 96.56 379 LYS B O 1
ATOM 6164 N N . PHE B 1 380 ? 13.461 -26.406 -21.047 1 96.44 380 PHE B N 1
ATOM 6165 C CA . PHE B 1 380 ? 13.312 -25.125 -20.406 1 96.44 380 PHE B CA 1
ATOM 6166 C C . PHE B 1 380 ? 14.492 -24.203 -20.719 1 96.44 380 PHE B C 1
ATOM 6168 O O . PHE B 1 380 ? 14.305 -23.047 -21.094 1 96.44 380 PHE B O 1
ATOM 6175 N N . LYS B 1 381 ? 15.68 -24.719 -20.562 1 97 381 LYS B N 1
ATOM 6176 C CA . LYS B 1 381 ? 16.891 -23.922 -20.781 1 97 381 LYS B CA 1
ATOM 6177 C C . LYS B 1 381 ? 16.969 -23.438 -22.234 1 97 381 LYS B C 1
ATOM 6179 O O . LYS B 1 381 ? 17.375 -22.312 -22.5 1 97 381 LYS B O 1
ATOM 6184 N N . THR B 1 382 ? 16.578 -24.281 -23.109 1 96.94 382 THR B N 1
ATOM 6185 C CA . THR B 1 382 ? 16.562 -23.906 -24.516 1 96.94 382 THR B CA 1
ATOM 6186 C C . THR B 1 382 ? 15.586 -22.75 -24.766 1 96.94 382 THR B C 1
ATOM 6188 O O . THR B 1 382 ? 15.93 -21.781 -25.438 1 96.94 382 THR B O 1
ATOM 6191 N N . ASN B 1 383 ? 14.414 -22.844 -24.188 1 96.62 383 ASN B N 1
ATOM 6192 C CA . ASN B 1 383 ? 13.414 -21.797 -24.312 1 96.62 383 ASN B CA 1
ATOM 6193 C C . ASN B 1 383 ? 13.891 -20.5 -23.672 1 96.62 383 ASN B C 1
ATOM 6195 O O . ASN B 1 383 ? 13.664 -19.406 -24.203 1 96.62 383 ASN B O 1
ATOM 6199 N N . ARG B 1 384 ? 14.469 -20.625 -22.547 1 96.56 384 ARG B N 1
ATOM 6200 C CA . ARG B 1 384 ? 14.922 -19.469 -21.797 1 96.56 384 ARG B CA 1
ATOM 6201 C C . ARG B 1 384 ? 15.938 -18.656 -22.578 1 96.56 384 ARG B C 1
ATOM 6203 O O . ARG B 1 384 ? 15.977 -17.422 -22.484 1 96.56 384 ARG B O 1
ATOM 6210 N N . GLN B 1 385 ? 16.781 -19.312 -23.344 1 95.06 385 GLN B N 1
ATOM 6211 C CA . GLN B 1 385 ? 17.797 -18.656 -24.156 1 95.06 385 GLN B CA 1
ATOM 6212 C C . GLN B 1 385 ? 17.156 -17.734 -25.203 1 95.06 385 GLN B C 1
ATOM 6214 O O . GLN B 1 385 ? 17.781 -16.766 -25.641 1 95.06 385 GLN B O 1
ATOM 6219 N N . GLY B 1 386 ? 15.984 -17.984 -25.469 1 94.06 386 GLY B N 1
ATOM 6220 C CA . GLY B 1 386 ? 15.289 -17.188 -26.469 1 94.06 386 GLY B CA 1
ATOM 6221 C C . GLY B 1 386 ? 14.648 -15.938 -25.891 1 94.06 386 GLY B C 1
ATOM 6222 O O . GLY B 1 386 ? 14.125 -15.102 -26.641 1 94.06 386 GLY B O 1
ATOM 6223 N N . ILE B 1 387 ? 14.711 -15.75 -24.656 1 97 387 ILE B N 1
ATOM 6224 C CA . ILE B 1 387 ? 14.055 -14.609 -24.016 1 97 387 ILE B CA 1
ATOM 6225 C C . ILE B 1 387 ? 15.055 -13.461 -23.875 1 97 387 ILE B C 1
ATOM 6227 O O . ILE B 1 387 ? 15.812 -13.406 -22.906 1 97 387 ILE B O 1
ATOM 6231 N N . SER B 1 388 ? 15.023 -12.5 -24.75 1 96.62 388 SER B N 1
ATOM 6232 C CA . SER B 1 388 ? 15.875 -11.32 -24.719 1 96.62 388 SER B CA 1
ATOM 6233 C C . SER B 1 388 ? 15.273 -10.234 -23.828 1 96.62 388 SER B C 1
ATOM 6235 O O . SER B 1 388 ? 14.117 -10.344 -23.406 1 96.62 388 SER B O 1
ATOM 6237 N N . ASN B 1 389 ? 16.078 -9.25 -23.594 1 95.69 389 ASN B N 1
ATOM 6238 C CA . ASN B 1 389 ? 15.586 -8.102 -22.844 1 95.69 389 ASN B CA 1
ATOM 6239 C C . ASN B 1 389 ? 14.43 -7.41 -23.562 1 95.69 389 ASN B C 1
ATOM 6241 O O . ASN B 1 389 ? 13.523 -6.875 -22.922 1 95.69 389 ASN B O 1
ATOM 6245 N N . ASP B 1 390 ? 14.469 -7.445 -24.828 1 97.19 390 ASP B N 1
ATOM 6246 C CA . ASP B 1 390 ? 13.406 -6.832 -25.609 1 97.19 390 ASP B CA 1
ATOM 6247 C C . ASP B 1 390 ? 12.102 -7.605 -25.469 1 97.19 390 ASP B C 1
ATOM 6249 O O . ASP B 1 390 ? 11.023 -7.004 -25.375 1 97.19 390 ASP B O 1
ATOM 6253 N N . VAL B 1 391 ? 12.281 -8.906 -25.5 1 97.25 391 VAL B N 1
ATOM 6254 C CA . VAL B 1 391 ? 11.102 -9.742 -25.312 1 97.25 391 VAL B CA 1
ATOM 6255 C C . VAL B 1 391 ? 10.516 -9.5 -23.922 1 97.25 391 VAL B C 1
ATOM 6257 O O . VAL B 1 391 ? 9.305 -9.336 -23.766 1 97.25 391 VAL B O 1
ATOM 6260 N N . LEU B 1 392 ? 11.391 -9.508 -22.984 1 97.5 392 LEU B N 1
ATOM 6261 C CA . LEU B 1 392 ? 10.961 -9.25 -21.625 1 97.5 392 LEU B CA 1
ATOM 6262 C C . LEU B 1 392 ? 10.234 -7.914 -21.516 1 97.5 392 LEU B C 1
ATOM 6264 O O . LEU B 1 392 ? 9.164 -7.828 -20.906 1 97.5 392 LEU B O 1
ATOM 6268 N N . ARG B 1 393 ? 10.773 -6.891 -22.094 1 97.31 393 ARG B N 1
ATOM 6269 C CA . ARG B 1 393 ? 10.18 -5.559 -22.078 1 97.31 393 ARG B CA 1
ATOM 6270 C C . ARG B 1 393 ? 8.812 -5.559 -22.75 1 97.31 393 ARG B C 1
ATOM 6272 O O . ARG B 1 393 ? 7.887 -4.891 -22.281 1 97.31 393 ARG B O 1
ATOM 6279 N N . ALA B 1 394 ? 8.727 -6.273 -23.797 1 98 394 ALA B N 1
ATOM 6280 C CA . ALA B 1 394 ? 7.453 -6.34 -24.516 1 98 394 ALA B CA 1
ATOM 6281 C C . ALA B 1 394 ? 6.355 -6.934 -23.641 1 98 394 ALA B C 1
ATOM 6283 O O . ALA B 1 394 ? 5.23 -6.43 -23.609 1 98 394 ALA B O 1
ATOM 6284 N N . PHE B 1 395 ? 6.695 -7.953 -22.906 1 98.5 395 PHE B N 1
ATOM 6285 C CA . PHE B 1 395 ? 5.734 -8.602 -22.016 1 98.5 395 PHE B CA 1
ATOM 6286 C C . PHE B 1 395 ? 5.359 -7.68 -20.859 1 98.5 395 PHE B C 1
ATOM 6288 O O . PHE B 1 395 ? 4.273 -7.805 -20.297 1 98.5 395 PHE B O 1
ATOM 6295 N N . MET B 1 396 ? 6.23 -6.699 -20.562 1 98.12 396 MET B N 1
ATOM 6296 C CA . MET B 1 396 ? 6.047 -5.902 -19.344 1 98.12 396 MET B CA 1
ATOM 6297 C C . MET B 1 396 ? 5.559 -4.5 -19.688 1 98.12 396 MET B C 1
ATOM 6299 O O . MET B 1 396 ? 5.453 -3.641 -18.812 1 98.12 396 MET B O 1
ATOM 6303 N N . THR B 1 397 ? 5.297 -4.223 -20.938 1 98.12 397 THR B N 1
ATOM 6304 C CA . THR B 1 397 ? 4.734 -2.951 -21.375 1 98.12 397 THR B CA 1
ATOM 6305 C C . THR B 1 397 ? 3.215 -3.037 -21.469 1 98.12 397 THR B C 1
ATOM 6307 O O . THR B 1 397 ? 2.682 -3.877 -22.203 1 98.12 397 THR B O 1
ATOM 6310 N N . PRO B 1 398 ? 2.543 -2.219 -20.703 1 97.81 398 PRO B N 1
ATOM 6311 C CA . PRO B 1 398 ? 1.081 -2.225 -20.797 1 97.81 398 PRO B CA 1
ATOM 6312 C C . PRO B 1 398 ? 0.589 -1.988 -22.234 1 97.81 398 PRO B C 1
ATOM 6314 O O . PRO B 1 398 ? 1.062 -1.071 -22.906 1 97.81 398 PRO B O 1
ATOM 6317 N N . ARG B 1 399 ? -0.242 -2.801 -22.688 1 98.19 399 ARG B N 1
ATOM 6318 C CA . ARG B 1 399 ? -0.833 -2.732 -24.016 1 98.19 399 ARG B CA 1
ATOM 6319 C C . ARG B 1 399 ? -2.152 -3.494 -24.078 1 98.19 399 ARG B C 1
ATOM 6321 O O . ARG B 1 399 ? -2.422 -4.34 -23.219 1 98.19 399 ARG B O 1
ATOM 6328 N N . LEU B 1 400 ? -2.959 -3.154 -25.062 1 98.12 400 LEU B N 1
ATOM 6329 C CA . LEU B 1 400 ? -4.188 -3.916 -25.266 1 98.12 400 LEU B CA 1
ATOM 6330 C C . LEU B 1 400 ? -3.877 -5.328 -25.75 1 98.12 400 LEU B C 1
ATOM 6332 O O . LEU B 1 400 ? -3.232 -5.5 -26.781 1 98.12 400 LEU B O 1
ATOM 6336 N N . LEU B 1 401 ? -4.316 -6.277 -25.016 1 98.31 401 LEU B N 1
ATOM 6337 C CA . LEU B 1 401 ? -4.086 -7.672 -25.375 1 98.31 401 LEU B CA 1
ATOM 6338 C C . LEU B 1 401 ? -5.062 -8.117 -26.469 1 98.31 401 LEU B C 1
ATOM 6340 O O . LEU B 1 401 ? -6.137 -7.531 -26.625 1 98.31 401 LEU B O 1
ATOM 6344 N N . GLU B 1 402 ? -4.695 -9.172 -27.188 1 94.75 402 GLU B N 1
ATOM 6345 C CA . GLU B 1 402 ? -5.496 -9.672 -28.297 1 94.75 402 GLU B CA 1
ATOM 6346 C C . GLU B 1 402 ? -6.387 -10.828 -27.859 1 94.75 402 GLU B C 1
ATOM 6348 O O . GLU B 1 402 ? -6.039 -11.57 -26.922 1 94.75 402 GLU B O 1
#

Radius of gyration: 33.74 Å; Cα contacts (8 Å, |Δi|>4): 1197; chains: 2; bounding box: 72×100×84 Å

Organism: Metarhizium robertsii (strain ARSEF 23 / ATCC MYA-3075) (NCBI:txid655844)

InterPro domains:
  IPR001412 Aminoacyl-tRNA synthetase, class I, conserved site [PS00178] (109-119)
  IPR002305 Aminoacyl-tRNA synthetase, class Ic [PF00579] (100-209)
  IPR002305 Aminoacyl-tRNA synthetase, class Ic [PF00579] (272-381)
  IPR002306 Tryptophan-tRNA ligase [PR01039] (114-130)
  IPR002306 Tryptophan-tRNA ligase [PR01039] (167-186)
  IPR002306 Tryptophan-tRNA ligase [PR01039] (253-274)
  IPR002306 Tryptophan-tRNA ligase [PR01039] (297-307)
  IPR014729 Rossmann-like alpha/beta/alpha sandwich fold [G3DSA:3.40.50.620] (33-300)